Protein 6UF2 (pdb70)

Solvent-accessible surface area: 8772 Å² total; per-residue (Å²): 170,136,10,86,123,79,91,113,42,60,103,96,2,71,30,13,59,96,43,125,58,44,141,93,119,206,59,205,68,28,35,146,18,17,59,24,34,118,59,84,35,38,137,35,71,114,56,9,92,78,51,39,66,27,37,35,64,5,65,48,74,46,26,58,116,126,36,24,72,4,127,2,70,19,55,85,94,77,56,77,161,84,71,56,84,14,61,26,54,23,102,70,5,25,84,15,42,46,75,21,48,75,14,45,96,168,97,116,74,53,92,79,67,62,80,27,62,125,154,29,112,56,141,147,124

Secondary structure (DSSP, 8-state):
--GGGSSPPPHHHHHHHS----SSS--THHHHHHHIIIII-EEEEE--TTS--EEEEEE-----GGG-EEEEEEEETTEEEEEEEEEEEHHHHHHHHHHHHIIIIITT-S---HHHHHHHHT---

Sequence (125 aa):
MRIDELVPADPRAVSLYTPYYSQANRRRYLPYALSLYQGSSIEGSRAVEGGAPISFVATWTVTPLPADMTRCHLQFNNDAELTYEILLPNHEFLEYLIDMLMGYQRMQKTDFPGAFYRRLLGYDSMRIDELVPADPRAVSLYTPYYSQANRRRYLPYALSLYQGSSIEGSRAVEGGAPISFVATWTVTPLPADMTRCHLQFNNDAELTYEILLPNHEFLEYLIDMLMGYQRMQKTDFPGAFYRRLLGYDSMRIDELVPADPRAVSLYTPYYSQANRRRYLPYALSLYQGSSIEGSRAVEGGAPISFVATWTVTPLPADMTRCHLQFNNDAELTYEILLPNHEFLEYLIDMLMGYQRMQKTDFPGAFYRRLLGYDSMRIDELVPADPRAVSLYTPYYSQANRRRYLPYALSLYQGSSIEGSRAVEGGAPISFVATWTVTPLPADMTRCHLQFNNDAELTYEILLPNHEFLEYLIDMLMGYQRMQKTDFPGAFYRRLLGYDSMRIDELVPADPRAVSLYTPYYSQANRRRYLPYALSLYQGSSIEGSRAVEGGAPISFVATWTVTPLPADMTRCHLQFNNDAELTYEILLPNHEFLEYLIDMLMGYQRMQKTDFPGAFYRRLLGYDSMRIDELVPADPRAVSLYTPYYSQANRRRYLPYALSLYQGSSIEGSRAVEGGAPISFVATWTVTPLPADMTRCHLQFNNDAELTYEILLPNHEFLEYLIDMLMGYQRMQKTDFPGAFYRRLLGYDSMRIDELVPADPRAVSLYTPYYSQANRRRYLPYALSLYQGSSIEGSRAVEGGAPISFVATWTVTPLPADMTRCHLQFNNDAELTYEILLPNHEFLEYLIDMLMGYQRMQKTDFPGAFYRRLLGYDSMRIDELVPADPRAVSLYTPYYSQANRRRYLPYALSLYQGSSIEGSRAVEGGAPISFVATWTVTPLPADMTRCHLQFNNDAELTYEILLPNHEFLEYLIDMLMGYQRMQKTDFPGAFYRRLLGYDSMRIDELVPADPRAVSLYTPYYSQANRRRYLPYALSLYQGSSIEGSRAVEGGAPISFVATWTVTPLPADMTRCHLQFNNDAELTYEILLPNHEFLEYLIDMLMGYQRMQKTDFPGAFYRRLLGYDSMRIDELVPADPRAVSLYTPYYSQANRRRYLPYALSLYQGSSIEGSRAVEGGAPISFVATWTVTPLPADMTRCHLQFNNDAELTYEILLPNHEFLEYLIDMLMGYQRMQKTDFPGAFYRRLLGYDS

Nearest PDB structures (foldseek):
  6uf2-assembly1_A  TM=9.724E-01  e=1.542E-22  Synechococcus elongatus PCC 7942 = FACHB-805
  7n82-assembly1_A  TM=4.948E-01  e=4.403E-16  Synechococcus elongatus
  7u3i-assembly1_A  TM=4.814E-01  e=5.207E+00  Homo sapiens
  8co6-assembly1_o  TM=2.575E-01  e=8.990E+00  Rotavirus A
  6uf2-assembly1_A  TM=1.008E+00  e=8.227E-27  Synechococcus elongatus PCC 7942 = FACHB-805

Structure (mmCIF, N/CA/C/O backbone):
data_6UF2
#
_entry.id   6UF2
#
loop_
_atom_site.group_PDB
_atom_site.id
_atom_site.type_symbol
_atom_site.label_atom_id
_atom_site.label_alt_id
_atom_site.label_comp_id
_atom_site.label_asym_id
_atom_site.label_entity_id
_atom_site.label_seq_id
_atom_site.pdbx_PDB_ins_code
_atom_site.Cartn_x
_atom_site.Cartn_y
_atom_site.Cartn_z
_atom_site.occupancy
_atom_site.B_iso_or_equiv
_atom_site.auth_seq_id
_atom_site.auth_comp_id
_atom_site.auth_asym_id
_atom_site.auth_atom_id
_atom_site.pdbx_PDB_model_num
ATOM 1 N N . MET A 1 1 ? 20.464 -3.825 -1.541 1.00 0.00 1 MET A N 1
ATOM 2 C CA . MET A 1 1 ? 19.064 -3.795 -2.084 1.00 0.00 1 MET A CA 1
ATOM 3 C C . MET A 1 1 ? 18.031 -3.819 -0.963 1.00 0.00 1 MET A C 1
ATOM 4 O O . MET A 1 1 ? 17.653 -4.882 -0.450 1.00 0.00 1 MET A O 1
ATOM 20 N N . ARG A 1 2 ? 17.519 -2.620 -0.576 1.00 0.00 2 ARG A N 1
ATOM 21 C CA . ARG A 1 2 ? 16.546 -2.534 0.500 1.00 0.00 2 ARG A CA 1
ATOM 22 C C . ARG A 1 2 ? 15.523 -1.464 0.178 1.00 0.00 2 ARG A C 1
ATOM 23 O O . ARG A 1 2 ? 15.747 -0.571 -0.646 1.00 0.00 2 ARG A O 1
ATOM 44 N N . ILE A 1 3 ? 14.368 -1.525 0.897 1.00 0.00 3 ILE A N 1
ATOM 45 C CA . ILE A 1 3 ? 13.251 -0.611 0.707 1.00 0.00 3 ILE A CA 1
ATOM 46 C C . ILE A 1 3 ? 13.600 0.832 1.064 1.00 0.00 3 ILE A C 1
ATOM 47 O O . ILE A 1 3 ? 12.956 1.748 0.578 1.00 0.00 3 ILE A O 1
ATOM 63 N N . ASP A 1 4 ? 14.678 1.074 1.861 1.00 0.00 4 ASP A N 1
ATOM 64 C CA . ASP A 1 4 ? 15.042 2.439 2.260 1.00 0.00 4 ASP A CA 1
ATOM 65 C C . ASP A 1 4 ? 15.645 3.204 1.080 1.00 0.00 4 ASP A C 1
ATOM 66 O O . ASP A 1 4 ? 15.848 4.410 1.164 1.00 0.00 4 ASP A O 1
ATOM 75 N N . GLU A 1 5 ? 15.969 2.500 -0.036 1.00 0.00 5 GLU A N 1
ATOM 76 C CA . GLU A 1 5 ? 16.534 3.151 -1.214 1.00 0.00 5 GLU A CA 1
ATOM 77 C C . GLU A 1 5 ? 15.410 3.514 -2.168 1.00 0.00 5 GLU A C 1
ATOM 78 O O . GLU A 1 5 ? 15.636 4.163 -3.186 1.00 0.00 5 GLU A O 1
ATOM 90 N N . LEU A 1 6 ? 14.172 3.073 -1.848 1.00 0.00 6 LEU A N 1
ATOM 91 C CA . LEU A 1 6 ? 13.017 3.339 -2.699 1.00 0.00 6 LEU A CA 1
ATOM 92 C C . LEU A 1 6 ? 12.177 4.446 -2.069 1.00 0.00 6 LEU A C 1
ATOM 93 O O . LEU A 1 6 ? 12.586 5.601 -1.979 1.00 0.00 6 LEU A O 1
ATOM 109 N N . VAL A 1 7 ? 10.948 4.086 -1.658 1.00 0.00 7 VAL A N 1
ATOM 110 C CA . VAL A 1 7 ? 10.008 5.013 -1.035 1.00 0.00 7 VAL A CA 1
ATOM 111 C C . VAL A 1 7 ? 10.276 4.961 0.475 1.00 0.00 7 VAL A C 1
ATOM 112 O O . VAL A 1 7 ? 10.877 3.994 0.954 1.00 0.00 7 VAL A O 1
ATOM 125 N N . PRO A 1 8 ? 9.899 5.992 1.259 1.00 0.00 8 PRO A N 1
ATOM 126 C CA . PRO A 1 8 ? 10.076 5.932 2.724 1.00 0.00 8 PRO A CA 1
ATOM 127 C C . PRO A 1 8 ? 9.420 4.704 3.331 1.00 0.00 8 PRO A C 1
ATOM 128 O O . PRO A 1 8 ? 8.242 4.426 3.103 1.00 0.00 8 PRO A O 1
ATOM 139 N N . ALA A 1 9 ? 10.186 3.953 4.144 1.00 0.00 9 ALA A N 1
ATOM 140 C CA . ALA A 1 9 ? 9.703 2.717 4.704 1.00 0.00 9 ALA A CA 1
ATOM 141 C C . ALA A 1 9 ? 8.676 2.934 5.797 1.00 0.00 9 ALA A C 1
ATOM 142 O O . ALA A 1 9 ? 8.925 3.507 6.856 1.00 0.00 9 ALA A O 1
ATOM 149 N N . ASP A 1 10 ? 7.471 2.429 5.493 1.00 0.00 10 ASP A N 1
ATOM 150 C CA . ASP A 1 10 ? 6.351 2.412 6.395 1.00 0.00 10 ASP A CA 1
ATOM 151 C C . ASP A 1 10 ? 6.510 1.144 7.232 1.00 0.00 10 ASP A C 1
ATOM 152 O O . ASP A 1 10 ? 7.204 0.216 6.822 1.00 0.00 10 ASP A O 1
ATOM 161 N N . PRO A 1 11 ? 5.856 1.054 8.386 1.00 0.00 11 PRO A N 1
ATOM 162 C CA . PRO A 1 11 ? 5.930 -0.166 9.224 1.00 0.00 11 PRO A CA 1
ATOM 163 C C . PRO A 1 11 ? 5.414 -1.408 8.513 1.00 0.00 11 PRO A C 1
ATOM 164 O O . PRO A 1 11 ? 5.805 -2.528 8.821 1.00 0.00 11 PRO A O 1
ATOM 175 N N . ARG A 1 12 ? 4.545 -1.182 7.501 1.00 0.00 12 ARG A N 1
ATOM 176 C CA . ARG A 1 12 ? 3.958 -2.227 6.673 1.00 0.00 12 ARG A CA 1
ATOM 177 C C . ARG A 1 12 ? 5.039 -2.764 5.722 1.00 0.00 12 ARG A C 1
ATOM 178 O O . ARG A 1 12 ? 5.244 -3.960 5.572 1.00 0.00 12 ARG A O 1
ATOM 199 N N . ALA A 1 13 ? 5.757 -1.819 5.065 1.00 0.00 13 ALA A N 1
ATOM 200 C CA . ALA A 1 13 ? 6.875 -2.090 4.162 1.00 0.00 13 ALA A CA 1
ATOM 201 C C . ALA A 1 13 ? 7.980 -2.827 4.883 1.00 0.00 13 ALA A C 1
ATOM 202 O O . ALA A 1 13 ? 8.544 -3.800 4.374 1.00 0.00 13 ALA A O 1
ATOM 209 N N . VAL A 1 14 ? 8.290 -2.355 6.112 1.00 0.00 14 VAL A N 1
ATOM 210 C CA . VAL A 1 14 ? 9.331 -2.930 6.943 1.00 0.00 14 VAL A CA 1
ATOM 211 C C . VAL A 1 14 ? 8.998 -4.366 7.266 1.00 0.00 14 VAL A C 1
ATOM 212 O O . VAL A 1 14 ? 9.851 -5.245 7.157 1.00 0.00 14 VAL A O 1
ATOM 225 N N . SER A 1 15 ? 7.722 -4.645 7.632 1.00 0.00 15 SER A N 1
ATOM 226 C CA . SER A 1 15 ? 7.375 -6.020 8.024 1.00 0.00 15 SER A CA 1
ATOM 227 C C . SER A 1 15 ? 7.323 -6.949 6.824 1.00 0.00 15 SER A C 1
ATOM 228 O O . SER A 1 15 ? 7.653 -8.123 6.949 1.00 0.00 15 SER A O 1
ATOM 236 N N . LEU A 1 16 ? 6.903 -6.457 5.627 1.00 0.00 16 LEU A N 1
ATOM 237 C CA . LEU A 1 16 ? 6.839 -7.311 4.435 1.00 0.00 16 LEU A CA 1
ATOM 238 C C . LEU A 1 16 ? 8.246 -7.635 3.940 1.00 0.00 16 LEU A C 1
ATOM 239 O O . LEU A 1 16 ? 8.514 -8.736 3.468 1.00 0.00 16 LEU A O 1
ATOM 255 N N . TYR A 1 17 ? 9.158 -6.644 4.000 1.00 0.00 17 TYR A N 1
ATOM 256 C CA . TYR A 1 17 ? 10.553 -6.842 3.567 1.00 0.00 17 TYR A CA 1
ATOM 257 C C . TYR A 1 17 ? 11.391 -7.568 4.647 1.00 0.00 17 TYR A C 1
ATOM 258 O O . TYR A 1 17 ? 12.477 -8.056 4.353 1.00 0.00 17 TYR A O 1
ATOM 276 N N . THR A 1 18 ? 10.897 -7.684 5.912 1.00 0.00 18 THR A N 1
ATOM 277 C CA . THR A 1 18 ? 11.687 -8.322 7.002 1.00 0.00 18 THR A CA 1
ATOM 278 C C . THR A 1 18 ? 12.088 -9.787 6.717 1.00 0.00 18 THR A C 1
ATOM 279 O O . THR A 1 18 ? 13.270 -10.115 6.867 1.00 0.00 18 THR A O 1
ATOM 290 N N . PRO A 1 19 ? 11.176 -10.709 6.346 1.00 0.00 19 PRO A N 1
ATOM 291 C CA . PRO A 1 19 ? 11.582 -12.101 6.085 1.00 0.00 19 PRO A CA 1
ATOM 292 C C . PRO A 1 19 ? 12.472 -12.284 4.871 1.00 0.00 19 PRO A C 1
ATOM 293 O O . PRO A 1 19 ? 12.111 -11.929 3.751 1.00 0.00 19 PRO A O 1
ATOM 304 N N . TYR A 1 20 ? 13.654 -12.909 5.086 1.00 0.00 20 TYR A N 1
ATOM 305 C CA . TYR A 1 20 ? 14.591 -13.163 4.008 1.00 0.00 20 TYR A CA 1
ATOM 306 C C . TYR A 1 20 ? 14.483 -14.641 3.698 1.00 0.00 20 TYR A C 1
ATOM 307 O O . TYR A 1 20 ? 15.016 -15.488 4.417 1.00 0.00 20 TYR A O 1
ATOM 325 N N . TYR A 1 21 ? 13.764 -14.983 2.606 1.00 0.00 21 TYR A N 1
ATOM 326 C CA . TYR A 1 21 ? 13.598 -16.373 2.216 1.00 0.00 21 TYR A CA 1
ATOM 327 C C . TYR A 1 21 ? 14.830 -16.772 1.425 1.00 0.00 21 TYR A C 1
ATOM 328 O O . TYR A 1 21 ? 15.217 -16.085 0.487 1.00 0.00 21 TYR A O 1
ATOM 346 N N . SER A 1 22 ? 15.477 -17.900 1.800 1.00 0.00 22 SER A N 1
ATOM 347 C CA . SER A 1 22 ? 16.667 -18.335 1.092 1.00 0.00 22 SER A CA 1
ATOM 348 C C . SER A 1 22 ? 16.798 -19.824 1.279 1.00 0.00 22 SER A C 1
ATOM 349 O O . SER A 1 22 ? 16.404 -20.371 2.307 1.00 0.00 22 SER A O 1
ATOM 357 N N . GLN A 1 23 ? 17.362 -20.506 0.252 1.00 0.00 23 GLN A N 1
ATOM 358 C CA . GLN A 1 23 ? 17.564 -21.946 0.297 1.00 0.00 23 GLN A CA 1
ATOM 359 C C . GLN A 1 23 ? 19.062 -22.228 0.415 1.00 0.00 23 GLN A C 1
ATOM 360 O O . GLN A 1 23 ? 19.477 -23.379 0.521 1.00 0.00 23 GLN A O 1
ATOM 374 N N . ALA A 1 24 ? 19.915 -21.165 0.424 1.00 0.00 24 ALA A N 1
ATOM 375 C CA . ALA A 1 24 ? 21.354 -21.383 0.510 1.00 0.00 24 ALA A CA 1
ATOM 376 C C . ALA A 1 24 ? 22.016 -20.132 1.057 1.00 0.00 24 ALA A C 1
ATOM 377 O O . ALA A 1 24 ? 22.465 -20.111 2.198 1.00 0.00 24 ALA A O 1
ATOM 384 N N . ASN A 1 25 ? 22.109 -19.061 0.230 1.00 0.00 25 ASN A N 1
ATOM 385 C CA . ASN A 1 25 ? 22.732 -17.816 0.671 1.00 0.00 25 ASN A CA 1
ATOM 386 C C . ASN A 1 25 ? 21.869 -16.665 0.186 1.00 0.00 25 ASN A C 1
ATOM 387 O O . ASN A 1 25 ? 21.096 -16.102 0.958 1.00 0.00 25 ASN A O 1
ATOM 398 N N . ARG A 1 26 ? 21.951 -16.322 -1.121 1.00 0.00 26 ARG A N 1
ATOM 399 C CA . ARG A 1 26 ? 21.156 -15.234 -1.680 1.00 0.00 26 ARG A CA 1
ATOM 400 C C . ARG A 1 26 ? 19.981 -15.841 -2.422 1.00 0.00 26 ARG A C 1
ATOM 401 O O . ARG A 1 26 ? 20.018 -17.003 -2.835 1.00 0.00 26 ARG A O 1
ATOM 422 N N . ARG A 1 27 ? 18.889 -15.052 -2.601 1.00 0.00 27 ARG A N 1
ATOM 423 C CA . ARG A 1 27 ? 17.712 -15.558 -3.287 1.00 0.00 27 ARG A CA 1
ATOM 424 C C . ARG A 1 27 ? 17.163 -14.449 -4.159 1.00 0.00 27 ARG A C 1
ATOM 425 O O . ARG A 1 27 ? 16.928 -13.336 -3.702 1.00 0.00 27 ARG A O 1
ATOM 446 N N . ARG A 1 28 ? 16.946 -14.769 -5.460 1.00 0.00 28 ARG A N 1
ATOM 447 C CA . ARG A 1 28 ? 16.437 -13.809 -6.441 1.00 0.00 28 ARG A CA 1
ATOM 448 C C . ARG A 1 28 ? 14.980 -13.399 -6.196 1.00 0.00 28 ARG A C 1
ATOM 449 O O . ARG A 1 28 ? 14.527 -12.396 -6.742 1.00 0.00 28 ARG A O 1
ATOM 470 N N . TYR A 1 29 ? 14.215 -14.139 -5.348 1.00 0.00 29 TYR A N 1
ATOM 471 C CA . TYR A 1 29 ? 12.802 -13.816 -5.118 1.00 0.00 29 TYR A CA 1
ATOM 472 C C . TYR A 1 29 ? 12.627 -12.502 -4.359 1.00 0.00 29 TYR A C 1
ATOM 473 O O . TYR A 1 29 ? 11.729 -11.726 -4.680 1.00 0.00 29 TYR A O 1
ATOM 491 N N . LEU A 1 30 ? 13.484 -12.211 -3.342 1.00 0.00 30 LEU A N 1
ATOM 492 C CA . LEU A 1 30 ? 13.338 -10.980 -2.559 1.00 0.00 30 LEU A CA 1
ATOM 493 C C . LEU A 1 30 ? 13.550 -9.702 -3.405 1.00 0.00 30 LEU A C 1
ATOM 494 O O . LEU A 1 30 ? 12.661 -8.843 -3.425 1.00 0.00 30 LEU A O 1
ATOM 510 N N . PRO A 1 31 ? 14.680 -9.523 -4.126 1.00 0.00 31 PRO A N 1
ATOM 511 C CA . PRO A 1 31 ? 14.869 -8.304 -4.933 1.00 0.00 31 PRO A CA 1
ATOM 512 C C . PRO A 1 31 ? 13.942 -8.189 -6.122 1.00 0.00 31 PRO A C 1
ATOM 513 O O . PRO A 1 31 ? 13.688 -7.083 -6.617 1.00 0.00 31 PRO A O 1
ATOM 524 N N . TYR A 1 32 ? 13.393 -9.337 -6.609 1.00 0.00 32 TYR A N 1
ATOM 525 C CA . TYR A 1 32 ? 12.463 -9.304 -7.728 1.00 0.00 32 TYR A CA 1
ATOM 526 C C . TYR A 1 32 ? 11.167 -8.689 -7.219 1.00 0.00 32 TYR A C 1
ATOM 527 O O . TYR A 1 32 ? 10.527 -7.885 -7.894 1.00 0.00 32 TYR A O 1
ATOM 545 N N . ALA A 1 33 ? 10.795 -9.043 -5.954 1.00 0.00 33 ALA A N 1
ATOM 546 C CA . ALA A 1 33 ? 9.576 -8.531 -5.347 1.00 0.00 33 ALA A CA 1
ATOM 547 C C . ALA A 1 33 ? 9.769 -7.062 -5.009 1.00 0.00 33 ALA A C 1
ATOM 548 O O . ALA A 1 33 ? 8.823 -6.290 -5.097 1.00 0.00 33 ALA A O 1
ATOM 555 N N . LEU A 1 34 ? 11.012 -6.634 -4.629 1.00 0.00 34 LEU A N 1
ATOM 556 C CA . LEU A 1 34 ? 11.278 -5.217 -4.329 1.00 0.00 34 LEU A CA 1
ATOM 557 C C . LEU A 1 34 ? 11.065 -4.385 -5.580 1.00 0.00 34 LEU A C 1
ATOM 558 O O . LEU A 1 34 ? 10.557 -3.269 -5.523 1.00 0.00 34 LEU A O 1
ATOM 574 N N . SER A 1 35 ? 11.492 -4.923 -6.739 1.00 0.00 35 SER A N 1
ATOM 575 C CA . SER A 1 35 ? 11.321 -4.239 -8.029 1.00 0.00 35 SER A CA 1
ATOM 576 C C . SER A 1 35 ? 9.836 -4.087 -8.361 1.00 0.00 35 SER A C 1
ATOM 577 O O . SER A 1 35 ? 9.414 -3.056 -8.889 1.00 0.00 35 SER A O 1
ATOM 585 N N . LEU A 1 36 ? 9.020 -5.138 -8.076 1.00 0.00 36 LEU A N 1
ATOM 586 C CA . LEU A 1 36 ? 7.571 -5.111 -8.336 1.00 0.00 36 LEU A CA 1
ATOM 587 C C . LEU A 1 36 ? 6.887 -4.127 -7.386 1.00 0.00 36 LEU A C 1
ATOM 588 O O . LEU A 1 36 ? 5.968 -3.394 -7.777 1.00 0.00 36 LEU A O 1
ATOM 604 N N . TYR A 1 37 ? 7.362 -4.129 -6.107 1.00 0.00 37 TYR A N 1
ATOM 605 C CA . TYR A 1 37 ? 6.881 -3.264 -5.007 1.00 0.00 37 TYR A CA 1
ATOM 606 C C . TYR A 1 37 ? 6.854 -1.777 -5.370 1.00 0.00 37 TYR A C 1
ATOM 607 O O . TYR A 1 37 ? 6.121 -1.001 -4.766 1.00 0.00 37 TYR A O 1
ATOM 625 N N . GLN A 1 38 ? 7.675 -1.350 -6.362 1.00 0.00 38 GLN A N 1
ATOM 626 C CA . GLN A 1 38 ? 7.756 0.056 -6.758 1.00 0.00 38 GLN A CA 1
ATOM 627 C C . GLN A 1 38 ? 6.461 0.531 -7.391 1.00 0.00 38 GLN A C 1
ATOM 628 O O . GLN A 1 38 ? 6.215 1.734 -7.454 1.00 0.00 38 GLN A O 1
ATOM 642 N N . GLY A 1 39 ? 5.607 -0.406 -7.881 1.00 0.00 39 GLY A N 1
ATOM 643 C CA . GLY A 1 39 ? 4.349 0.007 -8.525 1.00 0.00 39 GLY A CA 1
ATOM 644 C C . GLY A 1 39 ? 4.193 -0.671 -9.852 1.00 0.00 39 GLY A C 1
ATOM 645 O O . GLY A 1 39 ? 3.192 -0.468 -10.528 1.00 0.00 39 GLY A O 1
ATOM 649 N N . SER A 1 40 ? 5.177 -1.511 -10.265 1.00 0.00 40 SER A N 1
ATOM 650 C CA . SER A 1 40 ? 5.077 -2.234 -11.539 1.00 0.00 40 SER A CA 1
ATOM 651 C C . SER A 1 40 ? 3.942 -3.242 -11.463 1.00 0.00 40 SER A C 1
ATOM 652 O O . SER A 1 40 ? 3.180 -3.390 -12.416 1.00 0.00 40 SER A O 1
ATOM 660 N N . SER A 1 41 ? 3.829 -3.953 -10.292 1.00 0.00 41 SER A N 1
ATOM 661 C CA . SER A 1 41 ? 2.772 -4.963 -10.058 1.00 0.00 41 SER A CA 1
ATOM 662 C C . SER A 1 41 ? 2.944 -6.157 -10.995 1.00 0.00 41 SER A C 1
ATOM 663 O O . SER A 1 41 ? 3.863 -6.211 -11.810 1.00 0.00 41 SER A O 1
ATOM 671 N N . ILE A 1 42 ? 2.066 -7.185 -10.861 1.00 0.00 42 ILE A N 1
ATOM 672 C CA . ILE A 1 42 ? 2.145 -8.353 -11.731 1.00 0.00 42 ILE A CA 1
ATOM 673 C C . ILE A 1 42 ? 0.740 -8.617 -12.217 1.00 0.00 42 ILE A C 1
ATOM 674 O O . ILE A 1 42 ? -0.206 -8.734 -11.449 1.00 0.00 42 ILE A O 1
ATOM 690 N N . GLU A 1 43 ? 0.607 -8.706 -13.551 1.00 0.00 43 GLU A N 1
ATOM 691 C CA . GLU A 1 43 ? -0.638 -8.985 -14.204 1.00 0.00 43 GLU A CA 1
ATOM 692 C C . GLU A 1 43 ? -0.211 -9.594 -15.514 1.00 0.00 43 GLU A C 1
ATOM 693 O O . GLU A 1 43 ? 0.730 -9.120 -16.154 1.00 0.00 43 GLU A O 1
ATOM 705 N N . GLY A 1 44 ? -0.832 -10.708 -15.910 1.00 0.00 44 GLY A N 1
ATOM 706 C CA . GLY A 1 44 ? -0.463 -11.337 -17.154 1.00 0.00 44 GLY A CA 1
ATOM 707 C C . GLY A 1 44 ? -1.210 -12.623 -17.263 1.00 0.00 44 GLY A C 1
ATOM 708 O O . GLY A 1 44 ? -2.100 -12.914 -16.473 1.00 0.00 44 GLY A O 1
ATOM 712 N N . SER A 1 45 ? -0.824 -13.426 -18.267 1.00 0.00 45 SER A N 1
ATOM 713 C CA . SER A 1 45 ? -1.436 -14.718 -18.525 1.00 0.00 45 SER A CA 1
ATOM 714 C C . SER A 1 45 ? -0.338 -15.739 -18.422 1.00 0.00 45 SER A C 1
ATOM 715 O O . SER A 1 45 ? 0.577 -15.739 -19.242 1.00 0.00 45 SER A O 1
ATOM 723 N N . ARG A 1 46 ? -0.393 -16.652 -17.420 1.00 0.00 46 ARG A N 1
ATOM 724 C CA . ARG A 1 46 ? 0.667 -17.652 -17.275 1.00 0.00 46 ARG A CA 1
ATOM 725 C C . ARG A 1 46 ? 0.250 -18.876 -18.057 1.00 0.00 46 ARG A C 1
ATOM 726 O O . ARG A 1 46 ? -0.850 -19.406 -17.892 1.00 0.00 46 ARG A O 1
ATOM 747 N N . ALA A 1 47 ? 1.173 -19.361 -18.927 1.00 0.00 47 ALA A N 1
ATOM 748 C CA . ALA A 1 47 ? 0.913 -20.481 -19.780 1.00 0.00 47 ALA A CA 1
ATOM 749 C C . ALA A 1 47 ? 1.072 -21.764 -19.019 1.00 0.00 47 ALA A C 1
ATOM 750 O O . ALA A 1 47 ? 2.118 -22.081 -18.454 1.00 0.00 47 ALA A O 1
ATOM 757 N N . VAL A 1 48 ? -0.015 -22.531 -19.040 1.00 0.00 48 VAL A N 1
ATOM 758 C CA . VAL A 1 48 ? -0.069 -23.826 -18.426 1.00 0.00 48 VAL A CA 1
ATOM 759 C C . VAL A 1 48 ? -0.059 -24.783 -19.581 1.00 0.00 48 VAL A C 1
ATOM 760 O O . VAL A 1 48 ? -0.973 -24.806 -20.414 1.00 0.00 48 VAL A O 1
ATOM 773 N N . GLU A 1 49 ? 0.996 -25.598 -19.659 1.00 0.00 49 GLU A N 1
ATOM 774 C CA . GLU A 1 49 ? 1.121 -26.549 -20.756 1.00 0.00 49 GLU A CA 1
ATOM 775 C C . GLU A 1 49 ? 0.118 -27.674 -20.565 1.00 0.00 49 GLU A C 1
ATOM 776 O O . GLU A 1 49 ? -0.080 -28.180 -19.462 1.00 0.00 49 GLU A O 1
ATOM 788 N N . GLY A 1 50 ? -0.558 -28.069 -21.677 1.00 0.00 50 GLY A N 1
ATOM 789 C CA . GLY A 1 50 ? -1.546 -29.146 -21.630 1.00 0.00 50 GLY A CA 1
ATOM 790 C C . GLY A 1 50 ? -2.934 -28.576 -21.534 1.00 0.00 50 GLY A C 1
ATOM 791 O O . GLY A 1 50 ? -3.907 -29.314 -21.635 1.00 0.00 50 GLY A O 1
ATOM 795 N N . GLY A 1 51 ? -3.059 -27.242 -21.338 1.00 0.00 51 GLY A N 1
ATOM 796 C CA . GLY A 1 51 ? -4.375 -26.623 -21.232 1.00 0.00 51 GLY A CA 1
ATOM 797 C C . GLY A 1 51 ? -4.375 -25.330 -21.983 1.00 0.00 51 GLY A C 1
ATOM 798 O O . GLY A 1 51 ? -4.423 -25.309 -23.210 1.00 0.00 51 GLY A O 1
ATOM 802 N N . ALA A 1 52 ? -4.315 -24.203 -21.246 1.00 0.00 52 ALA A N 1
ATOM 803 C CA . ALA A 1 52 ? -4.352 -22.901 -21.878 1.00 0.00 52 ALA A CA 1
ATOM 804 C C . ALA A 1 52 ? -3.827 -21.899 -20.866 1.00 0.00 52 ALA A C 1
ATOM 805 O O . ALA A 1 52 ? -3.797 -22.183 -19.662 1.00 0.00 52 ALA A O 1
ATOM 812 N N . PRO A 1 53 ? -3.369 -20.733 -21.331 1.00 0.00 53 PRO A N 1
ATOM 813 C CA . PRO A 1 53 ? -2.879 -19.692 -20.426 1.00 0.00 53 PRO A CA 1
ATOM 814 C C . PRO A 1 53 ? -3.997 -18.957 -19.716 1.00 0.00 53 PRO A C 1
ATOM 815 O O . PRO A 1 53 ? -4.884 -18.383 -20.354 1.00 0.00 53 PRO A O 1
ATOM 826 N N . ILE A 1 54 ? -3.960 -18.941 -18.359 1.00 0.00 54 ILE A N 1
ATOM 827 C CA . ILE A 1 54 ? -5.017 -18.288 -17.584 1.00 0.00 54 ILE A CA 1
ATOM 828 C C . ILE A 1 54 ? -4.463 -17.017 -16.970 1.00 0.00 54 ILE A C 1
ATOM 829 O O . ILE A 1 54 ? -3.309 -16.948 -16.519 1.00 0.00 54 ILE A O 1
ATOM 845 N N . SER A 1 55 ? -5.273 -15.922 -17.050 1.00 0.00 55 SER A N 1
ATOM 846 C CA . SER A 1 55 ? -4.877 -14.633 -16.485 1.00 0.00 55 SER A CA 1
ATOM 847 C C . SER A 1 55 ? -4.750 -14.682 -14.977 1.00 0.00 55 SER A C 1
ATOM 848 O O . SER A 1 55 ? -5.562 -15.291 -14.266 1.00 0.00 55 SER A O 1
ATOM 856 N N . PHE A 1 56 ? -3.720 -13.970 -14.471 1.00 0.00 56 PHE A N 1
ATOM 857 C CA . PHE A 1 56 ? -3.465 -13.899 -13.052 1.00 0.00 56 PHE A CA 1
ATOM 858 C C . PHE A 1 56 ? -3.035 -12.480 -12.750 1.00 0.00 56 PHE A C 1
ATOM 859 O O . PHE A 1 56 ? -2.392 -11.818 -13.574 1.00 0.00 56 PHE A O 1
ATOM 876 N N . VAL A 1 57 ? -3.442 -11.970 -11.563 1.00 0.00 57 VAL A N 1
ATOM 877 C CA . VAL A 1 57 ? -3.086 -10.614 -11.145 1.00 0.00 57 VAL A CA 1
ATOM 878 C C . VAL A 1 57 ? -2.537 -10.708 -9.740 1.00 0.00 57 VAL A C 1
ATOM 879 O O . VAL A 1 57 ? -3.147 -11.375 -8.906 1.00 0.00 57 VAL A O 1
ATOM 892 N N . ALA A 1 58 ? -1.385 -10.095 -9.424 1.00 0.00 58 ALA A N 1
ATOM 893 C CA . ALA A 1 58 ? -0.876 -10.120 -8.060 1.00 0.00 58 ALA A CA 1
ATOM 894 C C . ALA A 1 58 ? -0.351 -8.722 -7.784 1.00 0.00 58 ALA A C 1
ATOM 895 O O . ALA A 1 58 ? 0.321 -8.115 -8.622 1.00 0.00 58 ALA A O 1
ATOM 902 N N . THR A 1 59 ? -0.684 -8.149 -6.608 1.00 0.00 59 THR A N 1
ATOM 903 C CA . THR A 1 59 ? -0.235 -6.792 -6.289 1.00 0.00 59 THR A CA 1
ATOM 904 C C . THR A 1 59 ? 0.367 -6.784 -4.910 1.00 0.00 59 THR A C 1
ATOM 905 O O . THR A 1 59 ? -0.195 -7.302 -3.947 1.00 0.00 59 THR A O 1
ATOM 916 N N . TRP A 1 60 ? 1.564 -6.157 -4.830 1.00 0.00 60 TRP A N 1
ATOM 917 C CA . TRP A 1 60 ? 2.305 -6.011 -3.597 1.00 0.00 60 TRP A CA 1
ATOM 918 C C . TRP A 1 60 ? 2.315 -4.522 -3.312 1.00 0.00 60 TRP A C 1
ATOM 919 O O . TRP A 1 60 ? 2.615 -3.724 -4.195 1.00 0.00 60 TRP A O 1
ATOM 940 N N . THR A 1 61 ? 1.993 -4.115 -2.067 1.00 0.00 61 THR A N 1
ATOM 941 C CA . THR A 1 61 ? 1.958 -2.708 -1.720 1.00 0.00 61 THR A CA 1
ATOM 942 C C . THR A 1 61 ? 1.961 -2.695 -0.220 1.00 0.00 61 THR A C 1
ATOM 943 O O . THR A 1 61 ? 2.013 -3.765 0.399 1.00 0.00 61 THR A O 1
ATOM 954 N N . VAL A 1 62 ? 1.949 -1.509 0.425 1.00 0.00 62 VAL A N 1
ATOM 955 C CA . VAL A 1 62 ? 1.931 -1.457 1.857 1.00 0.00 62 VAL A CA 1
ATOM 956 C C . VAL A 1 62 ? 0.511 -1.746 2.359 1.00 0.00 62 VAL A C 1
ATOM 957 O O . VAL A 1 62 ? -0.374 -0.887 2.382 1.00 0.00 62 VAL A O 1
ATOM 970 N N . THR A 1 63 ? 0.300 -3.011 2.793 1.00 0.00 63 THR A N 1
ATOM 971 C CA . THR A 1 63 ? -0.980 -3.463 3.335 1.00 0.00 63 THR A CA 1
ATOM 972 C C . THR A 1 63 ? -0.811 -3.453 4.850 1.00 0.00 63 THR A C 1
ATOM 973 O O . THR A 1 63 ? 0.288 -3.718 5.339 1.00 0.00 63 THR A O 1
ATOM 984 N N . PRO A 1 64 ? -1.860 -3.112 5.619 1.00 0.00 64 PRO A N 1
ATOM 985 C CA . PRO A 1 64 ? -1.780 -3.058 7.092 1.00 0.00 64 PRO A CA 1
ATOM 986 C C . PRO A 1 64 ? -1.184 -4.257 7.771 1.00 0.00 64 PRO A C 1
ATOM 987 O O . PRO A 1 64 ? -1.335 -5.378 7.345 1.00 0.00 64 PRO A O 1
ATOM 998 N N . LEU A 1 65 ? -0.551 -3.982 8.916 1.00 0.00 65 LEU A N 1
ATOM 999 C CA . LEU A 1 65 ? 0.158 -4.970 9.739 1.00 0.00 65 LEU A CA 1
ATOM 1000 C C . LEU A 1 65 ? -0.624 -6.283 9.993 1.00 0.00 65 LEU A C 1
ATOM 1001 O O . LEU A 1 65 ? -0.071 -7.363 9.746 1.00 0.00 65 LEU A O 1
ATOM 1017 N N . PRO A 1 66 ? -1.895 -6.269 10.456 1.00 0.00 66 PRO A N 1
ATOM 1018 C CA . PRO A 1 66 ? -2.632 -7.526 10.689 1.00 0.00 66 PRO A CA 1
ATOM 1019 C C . PRO A 1 66 ? -3.120 -8.155 9.404 1.00 0.00 66 PRO A C 1
ATOM 1020 O O . PRO A 1 66 ? -3.640 -9.265 9.383 1.00 0.00 66 PRO A O 1
ATOM 1031 N N . ALA A 1 67 ? -2.924 -7.412 8.304 1.00 0.00 67 ALA A N 1
ATOM 1032 C CA . ALA A 1 67 ? -3.348 -7.813 6.977 1.00 0.00 67 ALA A CA 1
ATOM 1033 C C . ALA A 1 67 ? -2.116 -7.964 6.089 1.00 0.00 67 ALA A C 1
ATOM 1034 O O . ALA A 1 67 ? -2.205 -7.735 4.877 1.00 0.00 67 ALA A O 1
ATOM 1041 N N . ASP A 1 68 ? -0.915 -8.284 6.691 1.00 0.00 68 ASP A N 1
ATOM 1042 C CA . ASP A 1 68 ? 0.347 -8.429 5.938 1.00 0.00 68 ASP A CA 1
ATOM 1043 C C . ASP A 1 68 ? 0.298 -9.670 5.037 1.00 0.00 68 ASP A C 1
ATOM 1044 O O . ASP A 1 68 ? 1.053 -10.623 5.222 1.00 0.00 68 ASP A O 1
ATOM 1053 N N . MET A 1 69 ? -0.605 -9.659 4.043 1.00 0.00 69 MET A N 1
ATOM 1054 C CA . MET A 1 69 ? -0.771 -10.759 3.129 1.00 0.00 69 MET A CA 1
ATOM 1055 C C . MET A 1 69 ? -0.628 -10.247 1.712 1.00 0.00 69 MET A C 1
ATOM 1056 O O . MET A 1 69 ? -0.906 -9.087 1.411 1.00 0.00 69 MET A O 1
ATOM 1070 N N . THR A 1 70 ? -0.194 -11.150 0.807 1.00 0.00 70 THR A N 1
ATOM 1071 C CA . THR A 1 70 ? -0.011 -10.821 -0.606 1.00 0.00 70 THR A CA 1
ATOM 1072 C C . THR A 1 70 ? -1.280 -11.260 -1.281 1.00 0.00 70 THR A C 1
ATOM 1073 O O . THR A 1 70 ? -1.680 -12.391 -1.034 1.00 0.00 70 THR A O 1
ATOM 1084 N N . ARG A 1 71 ? -1.945 -10.465 -2.160 1.00 0.00 71 ARG A N 1
ATOM 1085 C CA . ARG A 1 71 ? -3.194 -10.961 -2.763 1.00 0.00 71 ARG A CA 1
ATOM 1086 C C . ARG A 1 71 ? -2.976 -11.249 -4.226 1.00 0.00 71 ARG A C 1
ATOM 1087 O O . ARG A 1 71 ? -2.418 -10.438 -4.976 1.00 0.00 71 ARG A O 1
ATOM 1108 N N . CYS A 1 72 ? -3.433 -12.448 -4.641 1.00 0.00 72 CYS A N 1
ATOM 1109 C CA . CYS A 1 72 ? -3.351 -12.877 -6.024 1.00 0.00 72 CYS A CA 1
ATOM 1110 C C . CYS A 1 72 ? -4.743 -13.253 -6.471 1.00 0.00 72 CYS A C 1
ATOM 1111 O O . CYS A 1 72 ? -5.501 -13.914 -5.756 1.00 0.00 72 CYS A O 1
ATOM 1119 N N . HIS A 1 73 ? -5.094 -12.839 -7.688 1.00 0.00 73 HIS A N 1
ATOM 1120 C CA . HIS A 1 73 ? -6.372 -13.144 -8.276 1.00 0.00 73 HIS A CA 1
ATOM 1121 C C . HIS A 1 73 ? -6.083 -14.018 -9.472 1.00 0.00 73 HIS A C 1
ATOM 1122 O O . HIS A 1 73 ? -5.301 -13.639 -10.340 1.00 0.00 73 HIS A O 1
ATOM 1136 N N . LEU A 1 74 ? -6.714 -15.214 -9.537 1.00 0.00 74 LEU A N 1
ATOM 1137 C CA . LEU A 1 74 ? -6.482 -16.139 -10.639 1.00 0.00 74 LEU A CA 1
ATOM 1138 C C . LEU A 1 74 ? -7.830 -16.506 -11.211 1.00 0.00 74 LEU A C 1
ATOM 1139 O O . LEU A 1 74 ? -8.742 -16.884 -10.480 1.00 0.00 74 LEU A O 1
ATOM 1155 N N . GLN A 1 75 ? -7.996 -16.391 -12.552 1.00 0.00 75 GLN A N 1
ATOM 1156 C CA . GLN A 1 75 ? -9.263 -16.743 -13.185 1.00 0.00 75 GLN A CA 1
ATOM 1157 C C . GLN A 1 75 ? -9.069 -18.087 -13.835 1.00 0.00 75 GLN A C 1
ATOM 1158 O O . GLN A 1 75 ? -8.059 -18.333 -14.476 1.00 0.00 75 GLN A O 1
ATOM 1172 N N . PHE A 1 76 ? -10.071 -18.985 -13.735 1.00 0.00 76 PHE A N 1
ATOM 1173 C CA . PHE A 1 76 ? -9.916 -20.321 -14.300 1.00 0.00 76 PHE A CA 1
ATOM 1174 C C . PHE A 1 76 ? -10.311 -20.292 -15.770 1.00 0.00 76 PHE A C 1
ATOM 1175 O O . PHE A 1 76 ? -11.468 -20.053 -16.118 1.00 0.00 76 PHE A O 1
ATOM 1192 N N . ASN A 1 77 ? -9.288 -20.493 -16.662 1.00 0.00 77 ASN A N 1
ATOM 1193 C CA . ASN A 1 77 ? -9.477 -20.527 -18.121 1.00 0.00 77 ASN A CA 1
ATOM 1194 C C . ASN A 1 77 ? -9.965 -19.162 -18.622 1.00 0.00 77 ASN A C 1
ATOM 1195 O O . ASN A 1 77 ? -10.640 -19.072 -19.645 1.00 0.00 77 ASN A O 1
ATOM 1206 N N . ASN A 1 78 ? -9.616 -18.071 -17.868 1.00 0.00 78 ASN A N 1
ATOM 1207 C CA . ASN A 1 78 ? -9.995 -16.686 -18.213 1.00 0.00 78 ASN A CA 1
ATOM 1208 C C . ASN A 1 78 ? -11.510 -16.503 -18.146 1.00 0.00 78 ASN A C 1
ATOM 1209 O O . ASN A 1 78 ? -12.073 -15.607 -18.773 1.00 0.00 78 ASN A O 1
ATOM 1220 N N . ASP A 1 79 ? -12.195 -17.355 -17.350 1.00 0.00 79 ASP A N 1
ATOM 1221 C CA . ASP A 1 79 ? -13.635 -17.262 -17.187 1.00 0.00 79 ASP A CA 1
ATOM 1222 C C . ASP A 1 79 ? -13.880 -16.382 -15.968 1.00 0.00 79 ASP A C 1
ATOM 1223 O O . ASP A 1 79 ? -13.552 -16.750 -14.850 1.00 0.00 79 ASP A O 1
ATOM 1232 N N . ALA A 1 80 ? -14.520 -15.206 -16.181 1.00 0.00 80 ALA A N 1
ATOM 1233 C CA . ALA A 1 80 ? -14.791 -14.248 -15.107 1.00 0.00 80 ALA A CA 1
ATOM 1234 C C . ALA A 1 80 ? -15.712 -14.822 -14.031 1.00 0.00 80 ALA A C 1
ATOM 1235 O O . ALA A 1 80 ? -15.670 -14.385 -12.882 1.00 0.00 80 ALA A O 1
ATOM 1242 N N . GLU A 1 81 ? -16.566 -15.827 -14.373 1.00 0.00 81 GLU A N 1
ATOM 1243 C CA . GLU A 1 81 ? -17.473 -16.418 -13.386 1.00 0.00 81 GLU A CA 1
ATOM 1244 C C . GLU A 1 81 ? -16.694 -17.342 -12.467 1.00 0.00 81 GLU A C 1
ATOM 1245 O O . GLU A 1 81 ? -17.182 -17.740 -11.411 1.00 0.00 81 GLU A O 1
ATOM 1257 N N . LEU A 1 82 ? -15.452 -17.690 -12.866 1.00 0.00 82 LEU A N 1
ATOM 1258 C CA . LEU A 1 82 ? -14.619 -18.584 -12.084 1.00 0.00 82 LEU A CA 1
ATOM 1259 C C . LEU A 1 82 ? -13.407 -17.792 -11.661 1.00 0.00 82 LEU A C 1
ATOM 1260 O O . LEU A 1 82 ? -12.342 -17.898 -12.284 1.00 0.00 82 LEU A O 1
ATOM 1276 N N . THR A 1 83 ? -13.501 -17.043 -10.528 1.00 0.00 83 THR A N 1
ATOM 1277 C CA . THR A 1 83 ? -12.378 -16.204 -10.097 1.00 0.00 83 THR A CA 1
ATOM 1278 C C . THR A 1 83 ? -11.963 -16.668 -8.729 1.00 0.00 83 THR A C 1
ATOM 1279 O O . THR A 1 83 ? -12.781 -16.810 -7.824 1.00 0.00 83 THR A O 1
ATOM 1290 N N . TYR A 1 84 ? -10.658 -16.898 -8.569 1.00 0.00 84 TYR A N 1
ATOM 1291 C CA . TYR A 1 84 ? -10.077 -17.330 -7.331 1.00 0.00 84 TYR A CA 1
ATOM 1292 C C . TYR A 1 84 ? -9.296 -16.175 -6.797 1.00 0.00 84 TYR A C 1
ATOM 1293 O O . TYR A 1 84 ? -8.504 -15.560 -7.501 1.00 0.00 84 TYR A O 1
ATOM 1311 N N . GLU A 1 85 ? -9.500 -15.886 -5.507 1.00 0.00 85 GLU A N 1
ATOM 1312 C CA . GLU A 1 85 ? -8.786 -14.835 -4.836 1.00 0.00 85 GLU A CA 1
ATOM 1313 C C . GLU A 1 85 ? -8.043 -15.563 -3.755 1.00 0.00 85 GLU A C 1
ATOM 1314 O O . GLU A 1 85 ? -8.615 -16.021 -2.767 1.00 0.00 85 GLU A O 1
ATOM 1326 N N . ILE A 1 86 ? -6.726 -15.668 -3.942 1.00 0.00 86 ILE A N 1
ATOM 1327 C CA . ILE A 1 86 ? -5.863 -16.397 -3.048 1.00 0.00 86 ILE A CA 1
ATOM 1328 C C . ILE A 1 86 ? -4.896 -15.390 -2.516 1.00 0.00 86 ILE A C 1
ATOM 1329 O O . ILE A 1 86 ? -4.133 -14.763 -3.250 1.00 0.00 86 ILE A O 1
ATOM 1345 N N . LEU A 1 87 ? -4.923 -15.213 -1.185 1.00 0.00 87 LEU A N 1
ATOM 1346 C CA . LEU A 1 87 ? -4.062 -14.282 -0.534 1.00 0.00 87 LEU A CA 1
ATOM 1347 C C . LEU A 1 87 ? -3.523 -15.012 0.662 1.00 0.00 87 LEU A C 1
ATOM 1348 O O . LEU A 1 87 ? -4.238 -15.802 1.282 1.00 0.00 87 LEU A O 1
ATOM 1364 N N . LEU A 1 88 ? -2.245 -14.806 1.006 1.00 0.00 88 LEU A N 1
ATOM 1365 C CA . LEU A 1 88 ? -1.649 -15.505 2.144 1.00 0.00 88 LEU A CA 1
ATOM 1366 C C . LEU A 1 88 ? -0.597 -14.562 2.678 1.00 0.00 88 LEU A C 1
ATOM 1367 O O . LEU A 1 88 ? -0.173 -13.659 1.944 1.00 0.00 88 LEU A O 1
ATOM 1383 N N . PRO A 1 89 ? -0.159 -14.733 3.945 1.00 0.00 89 PRO A N 1
ATOM 1384 C CA . PRO A 1 89 ? 0.926 -13.902 4.525 1.00 0.00 89 PRO A CA 1
ATOM 1385 C C . PRO A 1 89 ? 2.146 -13.872 3.632 1.00 0.00 89 PRO A C 1
ATOM 1386 O O . PRO A 1 89 ? 2.425 -14.857 2.971 1.00 0.00 89 PRO A O 1
ATOM 1397 N N . ASN A 1 90 ? 2.961 -12.788 3.623 1.00 0.00 90 ASN A N 1
ATOM 1398 C CA . ASN A 1 90 ? 4.083 -12.701 2.657 1.00 0.00 90 ASN A CA 1
ATOM 1399 C C . ASN A 1 90 ? 5.142 -13.801 2.838 1.00 0.00 90 ASN A C 1
ATOM 1400 O O . ASN A 1 90 ? 5.901 -14.087 1.917 1.00 0.00 90 ASN A O 1
ATOM 1411 N N . HIS A 1 91 ? 5.183 -14.449 4.022 1.00 0.00 91 HIS A N 1
ATOM 1412 C CA . HIS A 1 91 ? 6.164 -15.525 4.251 1.00 0.00 91 HIS A CA 1
ATOM 1413 C C . HIS A 1 91 ? 5.547 -16.860 3.805 1.00 0.00 91 HIS A C 1
ATOM 1414 O O . HIS A 1 91 ? 6.250 -17.801 3.452 1.00 0.00 91 HIS A O 1
ATOM 1428 N N . GLU A 1 92 ? 4.194 -16.936 3.802 1.00 0.00 92 GLU A N 1
ATOM 1429 C CA . GLU A 1 92 ? 3.461 -18.150 3.433 1.00 0.00 92 GLU A CA 1
ATOM 1430 C C . GLU A 1 92 ? 3.112 -18.152 1.947 1.00 0.00 92 GLU A C 1
ATOM 1431 O O . GLU A 1 92 ? 2.998 -19.211 1.328 1.00 0.00 92 GLU A O 1
ATOM 1443 N N . PHE A 1 93 ? 2.930 -16.945 1.350 1.00 0.00 93 PHE A N 1
ATOM 1444 C CA . PHE A 1 93 ? 2.522 -16.812 -0.049 1.00 0.00 93 PHE A CA 1
ATOM 1445 C C . PHE A 1 93 ? 3.573 -17.351 -0.998 1.00 0.00 93 PHE A C 1
ATOM 1446 O O . PHE A 1 93 ? 3.229 -17.960 -2.007 1.00 0.00 93 PHE A O 1
ATOM 1463 N N . LEU A 1 94 ? 4.889 -17.127 -0.744 1.00 0.00 94 LEU A N 1
ATOM 1464 C CA . LEU A 1 94 ? 5.894 -17.630 -1.658 1.00 0.00 94 LEU A CA 1
ATOM 1465 C C . LEU A 1 94 ? 5.867 -19.161 -1.686 1.00 0.00 94 LEU A C 1
ATOM 1466 O O . LEU A 1 94 ? 5.960 -19.716 -2.758 1.00 0.00 94 LEU A O 1
ATOM 1482 N N 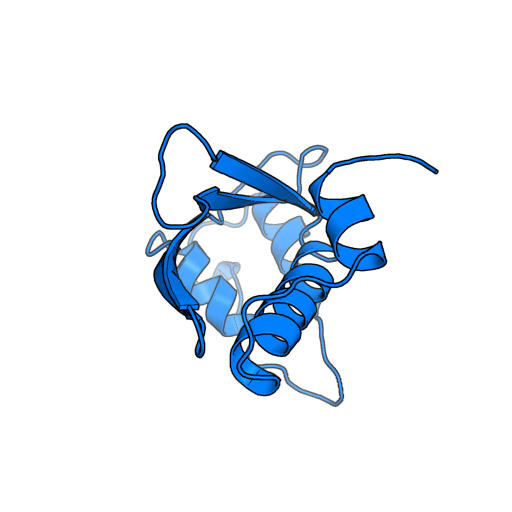. GLU A 1 95 ? 5.636 -19.864 -0.544 1.00 0.00 95 GLU A N 1
ATOM 1483 C CA . GLU A 1 95 ? 5.551 -21.354 -0.544 1.00 0.00 95 GLU A CA 1
ATOM 1484 C C . GLU A 1 95 ? 4.430 -21.809 -1.505 1.00 0.00 95 GLU A C 1
ATOM 1485 O O . GLU A 1 95 ? 4.586 -22.778 -2.254 1.00 0.00 95 GLU A O 1
ATOM 1497 N N . TYR A 1 96 ? 3.280 -21.091 -1.485 1.00 0.00 96 TYR A N 1
ATOM 1498 C CA . TYR A 1 96 ? 2.158 -21.327 -2.405 1.00 0.00 96 TYR A CA 1
ATOM 1499 C C . TYR A 1 96 ? 2.614 -21.104 -3.857 1.00 0.00 96 TYR A C 1
ATOM 1500 O O . TYR A 1 96 ? 2.351 -21.922 -4.741 1.00 0.00 96 TYR A O 1
ATOM 1518 N N . LEU A 1 97 ? 3.303 -19.959 -4.101 1.00 0.00 97 LEU A N 1
ATOM 1519 C CA . LEU A 1 97 ? 3.740 -19.572 -5.434 1.00 0.00 97 LEU A CA 1
ATOM 1520 C C . LEU A 1 97 ? 4.677 -20.613 -6.048 1.00 0.00 97 LEU A C 1
ATOM 1521 O O . LEU A 1 97 ? 4.547 -20.945 -7.227 1.00 0.00 97 LEU A O 1
ATOM 1537 N N . ILE A 1 98 ? 5.623 -21.174 -5.256 1.00 0.00 98 ILE A N 1
ATOM 1538 C CA . ILE A 1 98 ? 6.553 -22.202 -5.771 1.00 0.00 98 ILE A CA 1
ATOM 1539 C C . ILE A 1 98 ? 5.769 -23.427 -6.202 1.00 0.00 98 ILE A C 1
ATOM 1540 O O . ILE A 1 98 ? 5.989 -23.972 -7.277 1.00 0.00 98 ILE A O 1
ATOM 1556 N N . ASP A 1 99 ? 4.807 -23.857 -5.342 1.00 0.00 99 ASP A N 1
ATOM 1557 C CA . ASP A 1 99 ? 3.975 -25.034 -5.621 1.00 0.00 99 ASP A CA 1
ATOM 1558 C C . ASP A 1 99 ? 3.133 -24.798 -6.878 1.00 0.00 99 ASP A C 1
ATOM 1559 O O . ASP A 1 99 ? 2.961 -25.699 -7.695 1.00 0.00 99 ASP A O 1
ATOM 1568 N N . MET A 1 100 ? 2.583 -23.568 -7.032 1.00 0.00 100 MET A N 1
ATOM 1569 C CA . MET A 1 100 ? 1.777 -23.201 -8.206 1.00 0.00 100 MET A CA 1
ATOM 1570 C C . MET A 1 100 ? 2.616 -23.274 -9.483 1.00 0.00 100 MET A C 1
ATOM 1571 O O . MET A 1 100 ? 2.192 -23.854 -10.487 1.00 0.00 100 MET A O 1
ATOM 1585 N N . LEU A 1 101 ? 3.839 -22.679 -9.455 1.00 0.00 101 LEU A N 1
ATOM 1586 C CA . LEU A 1 101 ? 4.726 -22.687 -10.627 1.00 0.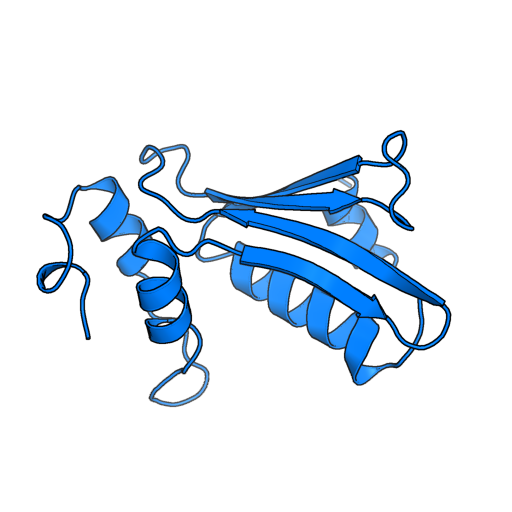00 101 LEU A CA 1
ATOM 1587 C C . LEU A 1 101 ? 5.175 -24.103 -10.923 1.00 0.00 101 LEU A C 1
ATOM 1588 O O . LEU A 1 101 ? 5.153 -24.558 -12.067 1.00 0.00 101 LEU A O 1
ATOM 1604 N N . MET A 1 102 ? 5.568 -24.828 -9.856 1.00 0.00 102 MET A N 1
ATOM 1605 C CA . MET A 1 102 ? 6.046 -26.203 -9.971 1.00 0.00 102 MET A CA 1
ATOM 1606 C C . MET A 1 102 ? 4.969 -27.123 -10.532 1.00 0.00 102 MET A C 1
ATOM 1607 O O . MET A 1 102 ? 5.204 -27.876 -11.464 1.00 0.00 102 MET A O 1
ATOM 1621 N N . GLY A 1 103 ? 3.739 -27.059 -9.974 1.00 0.00 103 GLY A N 1
ATOM 1622 C CA . GLY A 1 103 ? 2.661 -27.943 -10.405 1.00 0.00 103 GLY A CA 1
ATOM 1623 C C . GLY A 1 103 ? 2.257 -27.746 -11.846 1.00 0.00 103 GLY A C 1
ATOM 1624 O O . GLY A 1 103 ? 2.124 -28.723 -12.571 1.00 0.00 103 GLY A O 1
ATOM 1628 N N . TYR A 1 104 ? 2.059 -26.485 -12.316 1.00 0.00 104 TYR A N 1
ATOM 1629 C CA . TYR A 1 104 ? 1.583 -26.299 -13.699 1.00 0.00 104 TYR A CA 1
ATOM 1630 C C . TYR A 1 104 ? 2.706 -26.226 -14.733 1.00 0.00 104 TYR A C 1
ATOM 1631 O O . TYR A 1 104 ? 2.561 -26.781 -15.823 1.00 0.00 104 TYR A O 1
ATOM 1649 N N . GLN A 1 105 ? 3.854 -25.566 -14.450 1.00 0.00 105 GLN A N 1
ATOM 1650 C CA . GLN A 1 105 ? 4.894 -25.420 -15.467 1.00 0.00 105 GLN A CA 1
ATOM 1651 C C . GLN A 1 105 ? 5.798 -26.639 -15.535 1.00 0.00 105 GLN A C 1
ATOM 1652 O O . GLN A 1 105 ? 6.003 -27.207 -16.600 1.00 0.00 105 GLN A O 1
ATOM 1666 N N . ARG A 1 106 ? 6.374 -27.046 -14.376 1.00 0.00 106 ARG A N 1
ATOM 1667 C CA . ARG A 1 106 ? 7.318 -28.166 -14.319 1.00 0.00 106 ARG A CA 1
ATOM 1668 C C . ARG A 1 106 ? 6.699 -29.496 -14.733 1.00 0.00 106 ARG A C 1
ATOM 1669 O O . ARG A 1 106 ? 7.333 -30.271 -15.450 1.00 0.00 106 ARG A O 1
ATOM 1690 N N . MET A 1 107 ? 5.436 -29.797 -14.318 1.00 0.00 107 MET A N 1
ATOM 1691 C CA . MET A 1 107 ? 4.843 -31.096 -14.639 1.00 0.00 107 MET A CA 1
ATOM 1692 C C . MET A 1 107 ? 4.196 -31.070 -16.015 1.00 0.00 107 MET A C 1
ATOM 1693 O O . MET A 1 107 ? 3.984 -32.122 -16.613 1.00 0.00 107 MET A O 1
ATOM 1707 N N . GLN A 1 108 ? 3.866 -29.850 -16.534 1.00 0.00 108 GLN A N 1
ATOM 1708 C CA . GLN A 1 108 ? 3.248 -29.677 -17.855 1.00 0.00 108 GLN A CA 1
ATOM 1709 C C . GLN A 1 108 ? 1.917 -30.389 -17.951 1.00 0.00 108 GLN A C 1
ATOM 1710 O O . GLN A 1 108 ? 1.653 -31.175 -18.863 1.00 0.00 108 GLN A O 1
ATOM 1724 N N . LYS A 1 109 ? 1.047 -30.070 -16.992 1.00 0.00 109 LYS A N 1
ATOM 1725 C CA . LYS A 1 109 ? -0.281 -30.650 -16.938 1.00 0.00 109 LYS A CA 1
ATOM 1726 C C . LYS A 1 109 ? -1.189 -29.646 -16.260 1.00 0.00 109 LYS A C 1
ATOM 1727 O O . LYS A 1 109 ? -0.737 -28.812 -15.475 1.00 0.00 109 LYS A O 1
ATOM 1746 N N . THR A 1 110 ? -2.522 -29.719 -16.542 1.00 0.00 110 THR A N 1
ATOM 1747 C CA . THR A 1 110 ? -3.484 -28.773 -15.948 1.00 0.00 110 THR A CA 1
ATOM 1748 C C . THR A 1 110 ? -4.339 -29.517 -14.945 1.00 0.00 110 THR A C 1
ATOM 1749 O O . THR A 1 110 ? -5.563 -29.534 -15.017 1.00 0.00 110 THR A O 1
ATOM 1760 N N . ASP A 1 111 ? -3.679 -30.166 -13.977 1.00 0.00 111 ASP A N 1
ATOM 1761 C CA . ASP A 1 111 ? -4.373 -30.904 -12.932 1.00 0.00 111 ASP A CA 1
ATOM 1762 C C . ASP A 1 111 ? -3.740 -30.490 -11.623 1.00 0.00 111 ASP A C 1
ATOM 1763 O O . ASP A 1 111 ? -2.566 -30.762 -11.374 1.00 0.00 111 ASP A O 1
ATOM 1772 N N . PHE A 1 112 ? -4.524 -29.827 -10.746 1.00 0.00 112 PHE A N 1
ATOM 1773 C CA . PHE A 1 112 ? -4.003 -29.361 -9.470 1.00 0.00 112 PHE A CA 1
ATOM 1774 C C . PHE A 1 112 ? -4.091 -30.490 -8.439 1.00 0.00 112 PHE A C 1
ATOM 1775 O O . PHE A 1 112 ? -5.015 -31.310 -8.474 1.00 0.00 112 PHE A O 1
ATOM 1792 N N . PRO A 1 113 ? -3.110 -30.579 -7.526 1.00 0.00 113 PRO A N 1
ATOM 1793 C CA . PRO A 1 113 ? -3.148 -31.586 -6.452 1.00 0.00 113 PRO A CA 1
ATOM 1794 C C . PRO A 1 113 ? -4.316 -31.389 -5.502 1.00 0.00 113 PRO A C 1
ATOM 1795 O O . PRO A 1 113 ? -4.676 -30.261 -5.172 1.00 0.00 113 PRO A O 1
ATOM 1806 N N . GLY A 1 114 ? -4.912 -32.501 -5.007 1.00 0.00 114 GLY A N 1
ATOM 1807 C CA . GLY A 1 114 ? -6.068 -32.424 -4.100 1.00 0.00 114 GLY A CA 1
ATOM 1808 C C . GLY A 1 114 ? -5.755 -31.708 -2.809 1.00 0.00 114 GLY A C 1
ATOM 1809 O O . GLY A 1 114 ? -6.582 -30.953 -2.315 1.00 0.00 114 GLY A O 1
ATOM 1813 N N . ALA A 1 115 ? -4.547 -31.912 -2.221 1.00 0.00 115 ALA A N 1
ATOM 1814 C CA . ALA A 1 115 ? -4.209 -31.253 -0.961 1.00 0.00 115 ALA A CA 1
ATOM 1815 C C . ALA A 1 115 ? -3.945 -29.777 -1.210 1.00 0.00 115 ALA A C 1
ATOM 1816 O O . ALA A 1 115 ? -4.146 -28.940 -0.338 1.00 0.00 115 ALA A O 1
ATOM 1823 N N . PHE A 1 116 ? -3.480 -29.435 -2.433 1.00 0.00 116 PHE A N 1
ATOM 1824 C CA . PHE A 1 116 ? -3.203 -28.056 -2.792 1.00 0.00 116 PHE A CA 1
ATOM 1825 C C . PHE A 1 116 ? -4.533 -27.348 -2.984 1.00 0.00 116 PHE A C 1
ATOM 1826 O O . PHE A 1 116 ? -4.700 -26.192 -2.601 1.00 0.00 116 PHE A O 1
ATOM 1843 N N . TYR A 1 117 ? -5.542 -28.074 -3.549 1.00 0.00 117 TYR A N 1
ATOM 1844 C CA . TYR A 1 117 ? -6.853 -27.486 -3.803 1.00 0.00 117 TYR A CA 1
ATOM 1845 C C . TYR A 1 117 ? -7.591 -27.243 -2.487 1.00 0.00 117 TYR A C 1
ATOM 1846 O O . TYR A 1 117 ? -8.462 -26.382 -2.411 1.00 0.00 117 TYR A O 1
ATOM 1864 N N . ARG A 1 118 ? -7.221 -27.987 -1.411 1.00 0.00 118 ARG A N 1
ATOM 1865 C CA . ARG A 1 118 ? -7.853 -27.835 -0.099 1.00 0.00 118 ARG A CA 1
ATOM 1866 C C . ARG A 1 118 ? -7.615 -26.413 0.417 1.00 0.00 118 ARG A C 1
ATOM 1867 O O . ARG A 1 118 ? -8.529 -25.719 0.886 1.00 0.00 118 ARG A O 1
ATOM 1888 N N . ARG A 1 119 ? -6.333 -25.980 0.306 1.00 0.00 119 ARG A N 1
ATOM 1889 C CA . ARG A 1 119 ? -5.877 -24.649 0.714 1.00 0.00 119 ARG A CA 1
ATOM 1890 C C . ARG A 1 119 ? -6.500 -23.573 -0.169 1.00 0.00 119 ARG A C 1
ATOM 1891 O O . ARG A 1 119 ? -6.861 -22.505 0.314 1.00 0.00 119 ARG A O 1
ATOM 1912 N N . LEU A 1 120 ? -6.623 -23.838 -1.501 1.00 0.00 120 LEU A N 1
ATOM 1913 C CA . LEU A 1 120 ? -7.209 -22.859 -2.439 1.00 0.00 120 LEU A CA 1
ATOM 1914 C C . LEU A 1 120 ? -8.694 -22.682 -2.159 1.00 0.00 120 LEU A C 1
ATOM 1915 O O . LEU A 1 120 ? -9.215 -21.572 -2.202 1.00 0.00 120 LEU A O 1
ATOM 1931 N N . LEU A 1 121 ? -9.410 -23.808 -1.924 1.00 0.00 121 LEU A N 1
ATOM 1932 C CA . LEU A 1 121 ? -10.830 -23.787 -1.634 1.00 0.00 121 LEU A CA 1
ATOM 1933 C C . LEU A 1 121 ? -11.074 -23.110 -0.288 1.00 0.00 121 LEU A C 1
ATOM 1934 O O . LEU A 1 121 ? -12.021 -22.343 -0.130 1.00 0.00 121 LEU A O 1
ATOM 1950 N N . GLY A 1 122 ? -10.208 -23.403 0.721 1.00 0.00 122 GLY A N 1
ATOM 1951 C CA . GLY A 1 122 ? -10.355 -22.807 2.048 1.00 0.00 122 GLY A CA 1
ATOM 1952 C C . GLY A 1 122 ? -11.166 -23.734 2.902 1.00 0.00 122 GLY A C 1
ATOM 1953 O O . GLY A 1 122 ? -12.012 -23.303 3.679 1.00 0.00 122 GLY A O 1
ATOM 1957 N N . TYR A 1 123 ? -10.894 -25.054 2.792 1.00 0.00 123 TYR A N 1
ATOM 1958 C CA . TYR A 1 123 ? -11.625 -26.041 3.552 1.00 0.00 123 TYR A CA 1
ATOM 1959 C C . TYR A 1 123 ? -10.758 -26.432 4.725 1.00 0.00 123 TYR A C 1
ATOM 1960 O O . TYR A 1 123 ? -9.685 -27.013 4.566 1.00 0.00 123 TYR A O 1
ATOM 1978 N N . ASP A 1 124 ? -11.226 -26.134 5.952 1.00 0.00 124 ASP A N 1
ATOM 1979 C CA . ASP A 1 124 ? -10.468 -26.487 7.136 1.00 0.00 124 ASP A CA 1
ATOM 1980 C C . ASP A 1 124 ? -10.843 -27.908 7.513 1.00 0.00 124 ASP A C 1
ATOM 1981 O O . ASP A 1 124 ? -11.826 -28.153 8.200 1.00 0.00 124 ASP A O 1
ATOM 1990 N N . SER A 1 125 ? -10.022 -28.879 7.061 1.00 0.00 125 SER A N 1
ATOM 1991 C CA . SER A 1 125 ? -10.267 -30.293 7.372 1.00 0.00 125 SER A CA 1
ATOM 1992 C C . SER A 1 125 ? -9.629 -30.642 8.745 1.00 0.00 125 SER A C 1
ATOM 1993 O O . SER A 1 125 ? -8.374 -30.513 8.870 1.00 0.00 125 SER A O 1
ATOM 2002 N N . MET A 1 1 ? 18.810 -3.072 -3.717 1.00 0.00 1 MET A N 2
ATOM 2003 C CA . MET A 1 1 ? 18.891 -4.261 -2.799 1.00 0.00 1 MET A CA 2
ATOM 2004 C C . MET A 1 1 ? 18.153 -4.025 -1.483 1.00 0.00 1 MET A C 2
ATOM 2005 O O . MET A 1 1 ? 17.445 -4.909 -0.989 1.00 0.00 1 MET A O 2
ATOM 2021 N N . ARG A 1 2 ? 18.303 -2.811 -0.890 1.00 0.00 2 ARG A N 2
ATOM 2022 C CA . ARG A 1 2 ? 17.647 -2.485 0.368 1.00 0.00 2 ARG A CA 2
ATOM 2023 C C . ARG A 1 2 ? 16.549 -1.482 0.058 1.00 0.00 2 ARG A C 2
ATOM 2024 O O . ARG A 1 2 ? 16.774 -0.488 -0.634 1.00 0.00 2 ARG A O 2
ATOM 2045 N N . ILE A 1 3 ? 15.324 -1.705 0.618 1.00 0.00 3 ILE A N 2
ATOM 2046 C CA . ILE A 1 3 ? 14.169 -0.842 0.368 1.00 0.00 3 ILE A CA 2
ATOM 2047 C C . ILE A 1 3 ? 14.392 0.595 0.840 1.00 0.00 3 ILE A C 2
ATOM 2048 O O . ILE A 1 3 ? 13.762 1.508 0.328 1.00 0.00 3 ILE A O 2
ATOM 2064 N N . ASP A 1 4 ? 15.356 0.834 1.772 1.00 0.00 4 ASP A N 2
ATOM 2065 C CA . ASP A 1 4 ? 15.621 2.184 2.279 1.00 0.00 4 ASP A CA 2
ATOM 2066 C C . ASP A 1 4 ? 16.358 3.012 1.222 1.00 0.00 4 ASP A C 2
ATOM 2067 O O . ASP A 1 4 ? 16.535 4.214 1.390 1.00 0.00 4 ASP A O 2
ATOM 2076 N N . GLU A 1 5 ? 16.828 2.368 0.121 1.00 0.00 5 GLU A N 2
ATOM 2077 C CA . GLU A 1 5 ? 17.523 3.079 -0.950 1.00 0.00 5 GLU A CA 2
ATOM 2078 C C . GLU A 1 5 ? 16.497 3.532 -1.976 1.00 0.00 5 GLU A C 2
ATOM 2079 O O . GLU A 1 5 ? 16.824 4.247 -2.921 1.00 0.00 5 GLU A O 2
ATOM 2091 N N . LEU A 1 6 ? 15.231 3.091 -1.800 1.00 0.00 6 LEU A N 2
ATOM 2092 C CA . LEU A 1 6 ? 14.159 3.426 -2.729 1.00 0.00 6 LEU A CA 2
ATOM 2093 C C . LEU A 1 6 ? 13.231 4.447 -2.079 1.00 0.00 6 LEU A C 2
ATOM 2094 O O . LEU A 1 6 ? 13.558 5.622 -1.925 1.00 0.00 6 LEU A O 2
ATOM 2110 N N . VAL A 1 7 ? 12.021 3.986 -1.723 1.00 0.00 7 VAL A N 2
ATOM 2111 C CA . VAL A 1 7 ? 10.995 4.815 -1.095 1.00 0.00 7 VAL A CA 2
ATOM 2112 C C . VAL A 1 7 ? 11.204 4.728 0.421 1.00 0.00 7 VAL A C 2
ATOM 2113 O O . VAL A 1 7 ? 11.776 3.746 0.908 1.00 0.00 7 VAL A O 2
ATOM 2126 N N . PRO A 1 8 ? 10.819 5.752 1.209 1.00 0.00 8 PRO A N 2
ATOM 2127 C CA . PRO A 1 8 ? 10.907 5.637 2.677 1.00 0.00 8 PRO A CA 2
ATOM 2128 C C . PRO A 1 8 ? 10.105 4.450 3.186 1.00 0.00 8 PRO A C 2
ATOM 2129 O O . PRO A 1 8 ? 8.915 4.309 2.910 1.00 0.00 8 PRO A O 2
ATOM 2140 N N . ALA A 1 9 ? 10.768 3.569 3.959 1.00 0.00 9 ALA A N 2
ATOM 2141 C CA . ALA A 1 9 ? 10.152 2.355 4.424 1.00 0.00 9 ALA A CA 2
ATOM 2142 C C . ALA A 1 9 ? 9.233 2.580 5.608 1.00 0.00 9 ALA A C 2
ATOM 2143 O O . ALA A 1 9 ? 9.615 3.048 6.678 1.00 0.00 9 ALA A O 2
ATOM 2150 N N . ASP A 1 10 ? 7.961 2.215 5.373 1.00 0.00 10 ASP A N 2
ATOM 2151 C CA . ASP A 1 10 ? 6.917 2.247 6.369 1.00 0.00 10 ASP A CA 2
ATOM 2152 C C . ASP A 1 10 ? 7.036 0.941 7.163 1.00 0.00 10 ASP A C 2
ATOM 2153 O O . ASP A 1 10 ? 7.647 -0.016 6.693 1.00 0.00 10 ASP A O 2
ATOM 2162 N N . PRO A 1 11 ? 6.439 0.865 8.355 1.00 0.00 11 PRO A N 2
ATOM 2163 C CA . PRO A 1 11 ? 6.456 -0.375 9.181 1.00 0.00 11 PRO A CA 2
ATOM 2164 C C . PRO A 1 11 ? 5.912 -1.599 8.458 1.00 0.00 11 PRO A C 2
ATOM 2165 O O . PRO A 1 11 ? 6.256 -2.740 8.763 1.00 0.00 11 PRO A O 2
ATOM 2176 N N . ARG A 1 12 ? 5.053 -1.332 7.453 1.00 0.00 12 ARG A N 2
ATOM 2177 C CA . ARG A 1 12 ? 4.431 -2.341 6.611 1.00 0.00 12 ARG A CA 2
ATOM 2178 C C . ARG A 1 12 ? 5.486 -2.859 5.619 1.00 0.00 12 ARG A C 2
ATOM 2179 O O . ARG A 1 12 ? 5.735 -4.053 5.511 1.00 0.00 12 ARG A O 2
ATOM 2200 N N . ALA A 1 13 ? 6.145 -1.902 4.899 1.00 0.00 13 ALA A N 2
ATOM 2201 C CA . ALA A 1 13 ? 7.234 -2.158 3.946 1.00 0.00 13 ALA A CA 2
ATOM 2202 C C . ALA A 1 13 ? 8.360 -2.919 4.609 1.00 0.00 13 ALA A C 2
ATOM 2203 O O . ALA A 1 13 ? 8.867 -3.908 4.078 1.00 0.00 13 ALA A O 2
ATOM 2210 N N . VAL A 1 14 ? 8.744 -2.442 5.811 1.00 0.00 14 VAL A N 2
ATOM 2211 C CA . VAL A 1 14 ? 9.794 -3.044 6.614 1.00 0.00 14 VAL A CA 2
ATOM 2212 C C . VAL A 1 14 ? 9.425 -4.465 6.974 1.00 0.00 14 VAL A C 2
ATOM 2213 O O . VAL A 1 14 ? 10.246 -5.382 6.863 1.00 0.00 14 VAL A O 2
ATOM 2226 N N . SER A 1 15 ? 8.146 -4.689 7.386 1.00 0.00 15 SER A N 2
ATOM 2227 C CA . SER A 1 15 ? 7.762 -6.034 7.837 1.00 0.00 15 SER A CA 2
ATOM 2228 C C . SER A 1 15 ? 7.662 -6.991 6.658 1.00 0.00 15 SER A C 2
ATOM 2229 O O . SER A 1 15 ? 8.008 -8.154 6.788 1.00 0.00 15 SER A O 2
ATOM 2237 N N . LEU A 1 16 ? 7.156 -6.521 5.475 1.00 0.00 16 LEU A N 2
ATOM 2238 C CA . LEU A 1 16 ? 7.018 -7.394 4.293 1.00 0.00 16 LEU A CA 2
ATOM 2239 C C . LEU A 1 16 ? 8.391 -7.748 3.734 1.00 0.00 16 LEU A C 2
ATOM 2240 O O . LEU A 1 16 ? 8.616 -8.871 3.293 1.00 0.00 16 LEU A O 2
ATOM 2256 N N . TYR A 1 17 ? 9.309 -6.761 3.703 1.00 0.00 17 TYR A N 2
ATOM 2257 C CA . TYR A 1 17 ? 10.678 -6.976 3.206 1.00 0.00 17 TYR A CA 2
ATOM 2258 C C . TYR A 1 17 ? 11.514 -7.834 4.174 1.00 0.00 17 TYR A C 2
ATOM 2259 O O . TYR A 1 17 ? 12.513 -8.414 3.767 1.00 0.00 17 TYR A O 2
ATOM 2277 N N . THR A 1 18 ? 11.126 -7.935 5.477 1.00 0.00 18 THR A N 2
ATOM 2278 C CA . THR A 1 18 ? 11.921 -8.707 6.467 1.00 0.00 18 THR A CA 2
ATOM 2279 C C . THR A 1 18 ? 12.097 -10.198 6.087 1.00 0.00 18 THR A C 2
ATOM 2280 O O . THR A 1 18 ? 13.237 -10.673 6.068 1.00 0.00 18 THR A O 2
ATOM 2291 N N . PRO A 1 19 ? 11.034 -10.986 5.831 1.00 0.00 19 PRO A N 2
ATOM 2292 C CA . PRO A 1 19 ? 11.220 -12.393 5.436 1.00 0.00 19 PRO A CA 2
ATOM 2293 C C . PRO A 1 19 ? 11.697 -12.574 4.006 1.00 0.00 19 PRO A C 2
ATOM 2294 O O . PRO A 1 19 ? 11.371 -11.791 3.117 1.00 0.00 19 PRO A O 2
ATOM 2305 N N . TYR A 1 20 ? 12.459 -13.666 3.760 1.00 0.00 20 TYR A N 2
ATOM 2306 C CA . TYR A 1 20 ? 12.989 -13.948 2.429 1.00 0.00 20 TYR A CA 2
ATOM 2307 C C . TYR A 1 20 ? 12.603 -15.373 2.087 1.00 0.00 20 TYR A C 2
ATOM 2308 O O . TYR A 1 20 ? 11.856 -16.025 2.816 1.00 0.00 20 TYR A O 2
ATOM 2326 N N . TYR A 1 21 ? 13.119 -15.891 0.944 1.00 0.00 21 TYR A N 2
ATOM 2327 C CA . TYR A 1 21 ? 12.825 -17.257 0.523 1.00 0.00 21 TYR A CA 2
ATOM 2328 C C . TYR A 1 21 ? 13.663 -18.196 1.379 1.00 0.00 21 TYR A C 2
ATOM 2329 O O . TYR A 1 21 ? 14.873 -18.004 1.528 1.00 0.00 21 TYR A O 2
ATOM 2347 N N . SER A 1 22 ? 13.035 -19.281 1.917 1.00 0.00 22 SER A N 2
ATOM 2348 C CA . SER A 1 22 ? 13.743 -20.238 2.785 1.00 0.00 22 SER A CA 2
ATOM 2349 C C . SER A 1 22 ? 14.574 -21.201 1.950 1.00 0.00 22 SER A C 2
ATOM 2350 O O . SER A 1 22 ? 14.382 -22.412 2.001 1.00 0.00 22 SER A O 2
ATOM 2358 N N . GLN A 1 23 ? 15.518 -20.647 1.162 1.00 0.00 23 GLN A N 2
ATOM 2359 C CA . GLN A 1 23 ? 16.401 -21.444 0.321 1.00 0.00 23 GLN A CA 2
ATOM 2360 C C . GLN A 1 23 ? 17.838 -21.027 0.588 1.00 0.00 23 GLN A C 2
ATOM 2361 O O . GLN A 1 23 ? 18.755 -21.833 0.461 1.00 0.00 23 GLN A O 2
ATOM 2375 N N . ALA A 1 24 ? 18.061 -19.745 0.977 1.00 0.00 24 ALA A N 2
ATOM 2376 C CA . ALA A 1 24 ? 19.395 -19.258 1.240 1.00 0.00 24 ALA A CA 2
ATOM 2377 C C . ALA A 1 24 ? 19.236 -18.002 2.069 1.00 0.00 24 ALA A C 2
ATOM 2378 O O . ALA A 1 24 ? 18.124 -17.516 2.250 1.00 0.00 24 ALA A O 2
ATOM 2385 N N . ASN A 1 25 ? 20.365 -17.455 2.608 1.00 0.00 25 ASN A N 2
ATOM 2386 C CA . ASN A 1 25 ? 20.322 -16.229 3.421 1.00 0.00 25 ASN A CA 2
ATOM 2387 C C . ASN A 1 25 ? 19.847 -15.057 2.565 1.00 0.00 25 ASN A C 2
ATOM 2388 O O . ASN A 1 25 ? 19.115 -14.190 3.033 1.00 0.00 25 ASN A O 2
ATOM 2399 N N . ARG A 1 26 ? 20.297 -15.018 1.289 1.00 0.00 26 ARG A N 2
ATOM 2400 C CA . ARG A 1 26 ? 19.907 -13.974 0.363 1.00 0.00 26 ARG A CA 2
ATOM 2401 C C . ARG A 1 26 ? 19.563 -14.703 -0.916 1.00 0.00 26 ARG A C 2
ATOM 2402 O O . ARG A 1 26 ? 20.324 -15.565 -1.359 1.00 0.00 26 ARG A O 2
ATOM 2423 N N . ARG A 1 27 ? 18.403 -14.376 -1.540 1.00 0.00 27 ARG A N 2
ATOM 2424 C CA . ARG A 1 27 ? 17.978 -15.075 -2.747 1.00 0.00 27 ARG A CA 2
ATOM 2425 C C . ARG A 1 27 ? 17.698 -14.077 -3.849 1.00 0.00 27 ARG A C 2
ATOM 2426 O O . ARG A 1 27 ? 17.327 -12.934 -3.606 1.00 0.00 27 ARG A O 2
ATOM 2447 N N . ARG A 1 28 ? 17.823 -14.570 -5.111 1.00 0.00 28 ARG A N 2
ATOM 2448 C CA . ARG A 1 28 ? 17.606 -13.765 -6.324 1.00 0.00 28 ARG A CA 2
ATOM 2449 C C . ARG A 1 28 ? 16.147 -13.346 -6.448 1.00 0.00 28 ARG A C 2
ATOM 2450 O O . ARG A 1 28 ? 15.820 -12.386 -7.142 1.00 0.00 28 ARG A O 2
ATOM 2471 N N . TYR A 1 29 ? 15.236 -14.091 -5.793 1.00 0.00 29 TYR A N 2
ATOM 2472 C CA . TYR A 1 29 ? 13.809 -13.776 -5.834 1.00 0.00 29 TYR A CA 2
ATOM 2473 C C . TYR A 1 29 ? 13.498 -12.498 -5.045 1.00 0.00 29 TYR A C 2
ATOM 2474 O O . TYR A 1 29 ? 12.535 -11.803 -5.362 1.00 0.00 29 TYR A O 2
ATOM 2492 N N . LEU A 1 30 ? 14.313 -12.152 -4.004 1.00 0.00 30 LEU A N 2
ATOM 2493 C CA . LEU A 1 30 ? 14.043 -10.963 -3.184 1.00 0.00 30 LEU A CA 2
ATOM 2494 C C . LEU A 1 30 ? 14.165 -9.648 -3.992 1.00 0.00 30 LEU A C 2
ATOM 2495 O O . LEU A 1 30 ? 13.195 -8.880 -4.025 1.00 0.00 30 LEU A O 2
ATOM 2511 N N . PRO A 1 31 ? 15.305 -9.337 -4.661 1.00 0.00 31 PRO A N 2
ATOM 2512 C CA . PRO A 1 31 ? 15.421 -8.088 -5.449 1.00 0.00 31 PRO A CA 2
ATOM 2513 C C . PRO A 1 31 ? 14.447 -7.962 -6.597 1.00 0.00 31 PRO A C 2
ATOM 2514 O O . PRO A 1 31 ? 14.138 -6.858 -7.032 1.00 0.00 31 PRO A O 2
ATOM 2525 N N . TYR A 1 32 ? 13.923 -9.110 -7.104 1.00 0.00 32 TYR A N 2
ATOM 2526 C CA . TYR A 1 32 ? 12.984 -9.095 -8.220 1.00 0.00 32 TYR A CA 2
ATOM 2527 C C . TYR A 1 32 ? 11.673 -8.469 -7.759 1.00 0.00 32 TYR A C 2
ATOM 2528 O O . TYR A 1 32 ? 11.029 -7.712 -8.489 1.00 0.00 32 TYR A O 2
ATOM 2546 N N . ALA A 1 33 ? 11.286 -8.741 -6.483 1.00 0.00 33 ALA A N 2
ATOM 2547 C CA . ALA A 1 33 ? 10.029 -8.235 -5.948 1.00 0.00 33 ALA A CA 2
ATOM 2548 C C . ALA A 1 33 ? 10.155 -6.749 -5.643 1.00 0.00 33 ALA A C 2
ATOM 2549 O O . ALA A 1 33 ? 9.153 -6.043 -5.584 1.00 0.00 33 ALA A O 2
ATOM 2556 N N . LEU A 1 34 ? 11.401 -6.222 -5.510 1.00 0.00 34 LEU A N 2
ATOM 2557 C CA . LEU A 1 34 ? 11.595 -4.796 -5.223 1.00 0.00 34 LEU A CA 2
ATOM 2558 C C . LEU A 1 34 ? 11.227 -3.970 -6.444 1.00 0.00 34 LEU A C 2
ATOM 2559 O O . LEU A 1 34 ? 10.922 -2.785 -6.334 1.00 0.00 34 LEU A O 2
ATOM 2575 N N . SER A 1 35 ? 11.210 -4.604 -7.637 1.00 0.00 35 SER A N 2
ATOM 2576 C CA . SER A 1 35 ? 10.832 -3.908 -8.870 1.00 0.00 35 SER A CA 2
ATOM 2577 C C . SER A 1 35 ? 9.312 -3.931 -8.995 1.00 0.00 35 SER A C 2
ATOM 2578 O O . SER A 1 35 ? 8.729 -3.179 -9.774 1.00 0.00 35 SER A O 2
ATOM 2586 N N . LEU A 1 36 ? 8.642 -4.850 -8.247 1.00 0.00 36 LEU A N 2
ATOM 2587 C CA . LEU A 1 36 ? 7.185 -4.961 -8.260 1.00 0.00 36 LEU A CA 2
ATOM 2588 C C . LEU A 1 36 ? 6.616 -4.022 -7.203 1.00 0.00 36 LEU A C 2
ATOM 2589 O O . LEU A 1 36 ? 5.646 -3.294 -7.451 1.00 0.00 36 LEU A O 2
ATOM 2605 N N . TYR A 1 37 ? 7.265 -4.029 -5.997 1.00 0.00 37 TYR A N 2
ATOM 2606 C CA . TYR A 1 37 ? 6.884 -3.194 -4.836 1.00 0.00 37 TYR A CA 2
ATOM 2607 C C . TYR A 1 37 ? 6.838 -1.707 -5.160 1.00 0.00 37 TYR A C 2
ATOM 2608 O O . TYR A 1 37 ? 6.139 -0.958 -4.486 1.00 0.00 37 TYR A O 2
ATOM 2626 N N . GLN A 1 38 ? 7.601 -1.237 -6.179 1.00 0.00 38 GLN A N 2
ATOM 2627 C CA . GLN A 1 38 ? 7.611 0.183 -6.528 1.00 0.00 38 GLN A CA 2
ATOM 2628 C C . GLN A 1 38 ? 6.271 0.636 -7.117 1.00 0.00 38 GLN A C 2
ATOM 2629 O O . GLN A 1 38 ? 6.059 1.838 -7.274 1.00 0.00 38 GLN A O 2
ATOM 2643 N N . GLY A 1 39 ? 5.329 -0.306 -7.456 1.00 0.00 39 GLY A N 2
ATOM 2644 C CA . GLY A 1 39 ? 4.038 0.106 -8.032 1.00 0.00 39 GLY A CA 2
ATOM 2645 C C . GLY A 1 39 ? 3.864 -0.488 -9.401 1.00 0.00 39 GLY A C 2
ATOM 2646 O O . GLY A 1 39 ? 2.898 -0.177 -10.084 1.00 0.00 39 GLY A O 2
ATOM 2650 N N . SER A 1 40 ? 4.801 -1.367 -9.845 1.00 0.00 40 SER A N 2
ATOM 2651 C CA . SER A 1 40 ? 4.681 -2.003 -11.164 1.00 0.00 40 SER A CA 2
ATOM 2652 C C . SER A 1 40 ? 3.545 -3.018 -11.132 1.00 0.00 40 SER A C 2
ATOM 2653 O O . SER A 1 40 ? 2.748 -3.095 -12.064 1.00 0.00 40 SER A O 2
ATOM 2661 N N . SER A 1 41 ? 3.475 -3.818 -10.017 1.00 0.00 41 SER A N 2
ATOM 2662 C CA . SER A 1 41 ? 2.444 -4.860 -9.833 1.00 0.00 41 SER A CA 2
ATOM 2663 C C . SER A 1 41 ? 2.637 -5.997 -10.841 1.00 0.00 41 SER A C 2
ATOM 2664 O O . SER A 1 41 ? 3.575 -5.999 -11.640 1.00 0.00 41 SER A O 2
ATOM 2672 N N . ILE A 1 42 ? 1.758 -7.031 -10.783 1.00 0.00 42 ILE A N 2
ATOM 2673 C CA . ILE A 1 42 ? 1.849 -8.162 -11.706 1.00 0.00 42 ILE A CA 2
ATOM 2674 C C . ILE A 1 42 ? 0.444 -8.473 -12.182 1.00 0.00 42 ILE A C 2
ATOM 2675 O O . ILE A 1 42 ? -0.475 -8.709 -11.405 1.00 0.00 42 ILE A O 2
ATOM 2691 N N . GLU A 1 43 ? 0.281 -8.483 -13.520 1.00 0.00 43 GLU A N 2
ATOM 2692 C CA . GLU A 1 43 ? -0.963 -8.784 -14.170 1.00 0.00 43 GLU A CA 2
ATOM 2693 C C . GLU A 1 43 ? -0.531 -9.378 -15.487 1.00 0.00 43 GLU A C 2
ATOM 2694 O O . GLU A 1 43 ? 0.283 -8.785 -16.193 1.00 0.00 43 GLU A O 2
ATOM 2706 N N . GLY A 1 44 ? -1.029 -10.577 -15.851 1.00 0.00 44 GLY A N 2
ATOM 2707 C CA . GLY A 1 44 ? -0.615 -11.173 -17.102 1.00 0.00 44 GLY A CA 2
ATOM 2708 C C . GLY A 1 44 ? -1.314 -12.483 -17.258 1.00 0.00 44 GLY A C 2
ATOM 2709 O O . GLY A 1 44 ? -2.199 -12.830 -16.484 1.00 0.00 44 GLY A O 2
ATOM 2713 N N . SER A 1 45 ? -0.911 -13.232 -18.297 1.00 0.00 45 SER A N 2
ATOM 2714 C CA . SER A 1 45 ? -1.487 -14.534 -18.603 1.00 0.00 45 SER A CA 2
ATOM 2715 C C . SER A 1 45 ? -0.363 -15.534 -18.562 1.00 0.00 45 SER A C 2
ATOM 2716 O O . SER A 1 45 ? 0.552 -15.460 -19.379 1.00 0.00 45 SER A O 2
ATOM 2724 N N . ARG A 1 46 ? -0.397 -16.505 -17.618 1.00 0.00 46 ARG A N 2
ATOM 2725 C CA . ARG A 1 46 ? 0.680 -17.492 -17.533 1.00 0.00 46 ARG A CA 2
ATOM 2726 C C . ARG A 1 46 ? 0.251 -18.724 -18.297 1.00 0.00 46 ARG A C 2
ATOM 2727 O O . ARG A 1 46 ? -0.854 -19.238 -18.120 1.00 0.00 46 ARG A O 2
ATOM 2748 N N . ALA A 1 47 ? 1.164 -19.237 -19.160 1.00 0.00 47 ALA A N 2
ATOM 2749 C CA . ALA A 1 47 ? 0.889 -20.376 -19.984 1.00 0.00 47 ALA A CA 2
ATOM 2750 C C . ALA A 1 47 ? 1.037 -21.641 -19.185 1.00 0.00 47 ALA A C 2
ATOM 2751 O O . ALA A 1 47 ? 2.103 -21.982 -18.672 1.00 0.00 47 ALA A O 2
ATOM 2758 N N . VAL A 1 48 ? -0.078 -22.366 -19.106 1.00 0.00 48 VAL A N 2
ATOM 2759 C CA . VAL A 1 48 ? -0.134 -23.635 -18.436 1.00 0.00 48 VAL A CA 2
ATOM 2760 C C . VAL A 1 48 ? -0.081 -24.643 -19.545 1.00 0.00 48 VAL A C 2
ATOM 2761 O O . VAL A 1 48 ? -0.978 -24.727 -20.393 1.00 0.00 48 VAL A O 2
ATOM 2774 N N . GLU A 1 49 ? 0.997 -25.433 -19.564 1.00 0.00 49 GLU A N 2
ATOM 2775 C CA . GLU A 1 49 ? 1.172 -26.428 -20.611 1.00 0.00 49 GLU A CA 2
ATOM 2776 C C . GLU A 1 49 ? 0.166 -27.548 -20.412 1.00 0.00 49 GLU A C 2
ATOM 2777 O O . GLU A 1 49 ? -0.072 -28.003 -19.297 1.00 0.00 49 GLU A O 2
ATOM 2789 N N . GLY A 1 50 ? -0.463 -27.992 -21.532 1.00 0.00 50 GLY A N 2
ATOM 2790 C CA . GLY A 1 50 ? -1.454 -29.063 -21.476 1.00 0.00 50 GLY A CA 2
ATOM 2791 C C . GLY A 1 50 ? -2.840 -28.481 -21.520 1.00 0.00 50 GLY A C 2
ATOM 2792 O O . GLY A 1 50 ? -3.814 -29.223 -21.580 1.00 0.00 50 GLY A O 2
ATOM 2796 N N . GLY A 1 51 ? -2.968 -27.133 -21.473 1.00 0.00 51 GLY A N 2
ATOM 2797 C CA . GLY A 1 51 ? -4.290 -26.517 -21.513 1.00 0.00 51 GLY A CA 2
ATOM 2798 C C . GLY A 1 51 ? -4.228 -25.226 -22.265 1.00 0.00 51 GLY A C 2
ATOM 2799 O O . GLY A 1 51 ? -4.164 -25.208 -23.490 1.00 0.00 51 GLY A O 2
ATOM 2803 N N . ALA A 1 52 ? -4.241 -24.101 -21.525 1.00 0.00 52 ALA A N 2
ATOM 2804 C CA . ALA A 1 52 ? -4.241 -22.798 -22.156 1.00 0.00 52 ALA A CA 2
ATOM 2805 C C . ALA A 1 52 ? -3.787 -21.797 -21.110 1.00 0.00 52 ALA A C 2
ATOM 2806 O O . ALA A 1 52 ? -3.805 -22.096 -19.909 1.00 0.00 52 ALA A O 2
ATOM 2813 N N . PRO A 1 53 ? -3.336 -20.615 -21.539 1.00 0.00 53 PRO A N 2
ATOM 2814 C CA . PRO A 1 53 ? -2.907 -19.577 -20.600 1.00 0.00 53 PRO A CA 2
ATOM 2815 C C . PRO A 1 53 ? -4.057 -18.898 -19.888 1.00 0.00 53 PRO A C 2
ATOM 2816 O O . PRO A 1 53 ? -4.979 -18.375 -20.521 1.00 0.00 53 PRO A O 2
ATOM 2827 N N . ILE A 1 54 ? -4.010 -18.876 -18.532 1.00 0.00 54 ILE A N 2
ATOM 2828 C CA . ILE A 1 54 ? -5.077 -18.259 -17.747 1.00 0.00 54 ILE A CA 2
ATOM 2829 C C . ILE A 1 54 ? -4.531 -16.989 -17.134 1.00 0.00 54 ILE A C 2
ATOM 2830 O O . ILE A 1 54 ? -3.362 -16.910 -16.722 1.00 0.00 54 ILE A O 2
ATOM 2846 N N . SER A 1 55 ? -5.353 -15.908 -17.167 1.00 0.00 55 SER A N 2
ATOM 2847 C CA . SER A 1 55 ? -4.945 -14.634 -16.582 1.00 0.00 55 SER A CA 2
ATOM 2848 C C . SER A 1 55 ? -4.796 -14.737 -15.078 1.00 0.00 55 SER A C 2
ATOM 2849 O O . SER A 1 55 ? -5.560 -15.418 -14.389 1.00 0.00 55 SER A O 2
ATOM 2857 N N . PHE A 1 56 ? -3.794 -14.010 -14.553 1.00 0.00 56 PHE A N 2
ATOM 2858 C CA . PHE A 1 56 ? -3.529 -13.989 -13.135 1.00 0.00 56 PHE A CA 2
ATOM 2859 C C . PHE A 1 56 ? -3.157 -12.568 -12.786 1.00 0.00 56 PHE A C 2
ATOM 2860 O O . PHE A 1 56 ? -2.553 -11.846 -13.592 1.00 0.00 56 PHE A O 2
ATOM 2877 N N . VAL A 1 57 ? -3.572 -12.121 -11.580 1.00 0.00 57 VAL A N 2
ATOM 2878 C CA . VAL A 1 57 ? -3.259 -10.776 -11.122 1.00 0.00 57 VAL A CA 2
ATOM 2879 C C . VAL A 1 57 ? -2.671 -10.920 -9.745 1.00 0.00 57 VAL A C 2
ATOM 2880 O O . VAL A 1 57 ? -3.226 -11.656 -8.932 1.00 0.00 57 VAL A O 2
ATOM 2893 N N . ALA A 1 58 ? -1.538 -10.283 -9.428 1.00 0.00 58 ALA A N 2
ATOM 2894 C CA . ALA A 1 58 ? -1.004 -10.361 -8.081 1.00 0.00 58 ALA A CA 2
ATOM 2895 C C . ALA A 1 58 ? -0.553 -8.963 -7.755 1.00 0.00 58 ALA A C 2
ATOM 2896 O O . ALA A 1 58 ? 0.130 -8.318 -8.545 1.00 0.00 58 ALA A O 2
ATOM 2903 N N . THR A 1 59 ? -0.964 -8.440 -6.588 1.00 0.00 59 THR A N 2
ATOM 2904 C CA . THR A 1 59 ? -0.611 -7.072 -6.224 1.00 0.00 59 THR A CA 2
ATOM 2905 C C . THR A 1 59 ? 0.004 -7.059 -4.851 1.00 0.00 59 THR A C 2
ATOM 2906 O O . THR A 1 59 ? -0.510 -7.635 -3.889 1.00 0.00 59 THR A O 2
ATOM 2917 N N . TRP A 1 60 ? 1.164 -6.364 -4.779 1.00 0.00 60 TRP A N 2
ATOM 2918 C CA . TRP A 1 60 ? 1.910 -6.182 -3.555 1.00 0.00 60 TRP A CA 2
ATOM 2919 C C . TRP A 1 60 ? 1.763 -4.706 -3.234 1.00 0.00 60 TRP A C 2
ATOM 2920 O O . TRP A 1 60 ? 2.062 -3.847 -4.063 1.00 0.00 60 TRP A O 2
ATOM 2941 N N . THR A 1 61 ? 1.269 -4.373 -2.030 1.00 0.00 61 THR A N 2
ATOM 2942 C CA . THR A 1 61 ? 1.077 -2.984 -1.646 1.00 0.00 61 THR A CA 2
ATOM 2943 C C . THR A 1 61 ? 1.212 -3.004 -0.164 1.00 0.00 61 THR A C 2
ATOM 2944 O O . THR A 1 61 ? 0.894 -4.016 0.457 1.00 0.00 61 THR A O 2
ATOM 2955 N N . VAL A 1 62 ? 1.738 -1.923 0.454 1.00 0.00 62 VAL A N 2
ATOM 2956 C CA . VAL A 1 62 ? 1.905 -1.894 1.876 1.00 0.00 62 VAL A CA 2
ATOM 2957 C C . VAL A 1 62 ? 0.545 -1.781 2.582 1.00 0.00 62 VAL A C 2
ATOM 2958 O O . VAL A 1 62 ? -0.065 -0.711 2.689 1.00 0.00 62 VAL A O 2
ATOM 2971 N N . THR A 1 63 ? 0.065 -2.942 3.086 1.00 0.00 63 THR A N 2
ATOM 2972 C CA . THR A 1 63 ? -1.190 -3.041 3.823 1.00 0.00 63 THR A CA 2
ATOM 2973 C C . THR A 1 63 ? -0.823 -3.073 5.297 1.00 0.00 63 THR A C 2
ATOM 2974 O O . THR A 1 63 ? 0.324 -3.343 5.636 1.00 0.00 63 THR A O 2
ATOM 2985 N N . PRO A 1 64 ? -1.773 -2.793 6.201 1.00 0.00 64 PRO A N 2
ATOM 2986 C CA . PRO A 1 64 ? -1.504 -2.804 7.652 1.00 0.00 64 PRO A CA 2
ATOM 2987 C C . PRO A 1 64 ? -0.841 -4.046 8.184 1.00 0.00 64 PRO A C 2
ATOM 2988 O O . PRO A 1 64 ? -1.008 -5.126 7.675 1.00 0.00 64 PRO A O 2
ATOM 2999 N N . LEU A 1 65 ? -0.125 -3.863 9.296 1.00 0.00 65 LEU A N 2
ATOM 3000 C CA . LEU A 1 65 ? 0.663 -4.906 9.963 1.00 0.00 65 LEU A CA 2
ATOM 3001 C C . LEU A 1 65 ? -0.066 -6.260 10.148 1.00 0.00 65 LEU A C 2
ATOM 3002 O O . LEU A 1 65 ? 0.464 -7.286 9.705 1.00 0.00 65 LEU A O 2
ATOM 3018 N N . PRO A 1 66 ? -1.268 -6.333 10.764 1.00 0.00 66 PRO A N 2
ATOM 3019 C CA . PRO A 1 66 ? -1.952 -7.632 10.919 1.00 0.00 66 PRO A CA 2
ATOM 3020 C C . PRO A 1 66 ? -2.549 -8.141 9.628 1.00 0.00 66 PRO A C 2
ATOM 3021 O O . PRO A 1 66 ? -3.032 -9.267 9.543 1.00 0.00 66 PRO A O 2
ATOM 3032 N N . ALA A 1 67 ? -2.496 -7.285 8.593 1.00 0.00 67 ALA A N 2
ATOM 3033 C CA . ALA A 1 67 ? -3.039 -7.593 7.283 1.00 0.00 67 ALA A CA 2
ATOM 3034 C C . ALA A 1 67 ? -1.903 -7.598 6.264 1.00 0.00 67 ALA A C 2
ATOM 3035 O O . ALA A 1 67 ? -2.141 -7.347 5.078 1.00 0.00 67 ALA A O 2
ATOM 3042 N N . ASP A 1 68 ? -0.624 -7.854 6.712 1.00 0.00 68 ASP A N 2
ATOM 3043 C CA . ASP A 1 68 ? 0.541 -7.854 5.812 1.00 0.00 68 ASP A CA 2
ATOM 3044 C C . ASP A 1 68 ? 0.516 -9.123 4.940 1.00 0.00 68 ASP A C 2
ATOM 3045 O O . ASP A 1 68 ? 1.352 -10.023 5.072 1.00 0.00 68 ASP A O 2
ATOM 3054 N N . MET A 1 69 ? -0.468 -9.182 4.021 1.00 0.00 69 MET A N 2
ATOM 3055 C CA . MET A 1 69 ? -0.672 -10.315 3.146 1.00 0.00 69 MET A CA 2
ATOM 3056 C C . MET A 1 69 ? -0.563 -9.875 1.697 1.00 0.00 69 MET A C 2
ATOM 3057 O O . MET A 1 69 ? -0.820 -8.726 1.346 1.00 0.00 69 MET A O 2
ATOM 3071 N N . THR A 1 70 ? -0.191 -10.838 0.822 1.00 0.00 70 THR A N 2
ATOM 3072 C CA . THR A 1 70 ? -0.037 -10.591 -0.615 1.00 0.00 70 THR A CA 2
ATOM 3073 C C . THR A 1 70 ? -1.337 -11.022 -1.237 1.00 0.00 70 THR A C 2
ATOM 3074 O O . THR A 1 70 ? -1.802 -12.089 -0.865 1.00 0.00 70 THR A O 2
ATOM 3085 N N . ARG A 1 71 ? -1.957 -10.292 -2.203 1.00 0.00 71 ARG A N 2
ATOM 3086 C CA . ARG A 1 71 ? -3.235 -10.776 -2.759 1.00 0.00 71 ARG A CA 2
ATOM 3087 C C . ARG A 1 71 ? -3.036 -11.170 -4.205 1.00 0.00 71 ARG A C 2
ATOM 3088 O O . ARG A 1 71 ? -2.483 -10.413 -5.012 1.00 0.00 71 ARG A O 2
ATOM 3109 N N . CYS A 1 72 ? -3.506 -12.392 -4.544 1.00 0.00 72 CYS A N 2
ATOM 3110 C CA . CYS A 1 72 ? -3.435 -12.907 -5.901 1.00 0.00 72 CYS A CA 2
ATOM 3111 C C . CYS A 1 72 ? -4.845 -13.259 -6.331 1.00 0.00 72 CYS A C 2
ATOM 3112 O O . CYS A 1 72 ? -5.629 -13.828 -5.566 1.00 0.00 72 CYS A O 2
ATOM 3120 N N . HIS A 1 73 ? -5.182 -12.934 -7.585 1.00 0.00 73 HIS A N 2
ATOM 3121 C CA . HIS A 1 73 ? -6.481 -13.226 -8.145 1.00 0.00 73 HIS A CA 2
ATOM 3122 C C . HIS A 1 73 ? -6.230 -14.123 -9.344 1.00 0.00 73 HIS A C 2
ATOM 3123 O O . HIS A 1 73 ? -5.445 -13.777 -10.234 1.00 0.00 73 HIS A O 2
ATOM 3137 N N . LEU A 1 74 ? -6.888 -15.310 -9.369 1.00 0.00 74 LEU A N 2
ATOM 3138 C CA . LEU A 1 74 ? -6.697 -16.276 -10.446 1.00 0.00 74 LEU A CA 2
ATOM 3139 C C . LEU A 1 74 ? -8.060 -16.656 -10.973 1.00 0.00 74 LEU A C 2
ATOM 3140 O O . LEU A 1 74 ? -9.013 -16.806 -10.216 1.00 0.00 74 LEU A O 2
ATOM 3156 N N . GLN A 1 75 ? -8.178 -16.802 -12.306 1.00 0.00 75 GLN A N 2
ATOM 3157 C CA . GLN A 1 75 ? -9.427 -17.203 -12.927 1.00 0.00 75 GLN A CA 2
ATOM 3158 C C . GLN A 1 75 ? -9.093 -18.377 -13.816 1.00 0.00 75 GLN A C 2
ATOM 3159 O O . GLN A 1 75 ? -8.055 -18.402 -14.466 1.00 0.00 75 GLN A O 2
ATOM 3173 N N . PHE A 1 76 ? -10.000 -19.373 -13.896 1.00 0.00 76 PHE A N 2
ATOM 3174 C CA . PHE A 1 76 ? -9.724 -20.578 -14.678 1.00 0.00 76 PHE A CA 2
ATOM 3175 C C . PHE A 1 76 ? -10.217 -20.420 -16.101 1.00 0.00 76 PHE A C 2
ATOM 3176 O O . PHE A 1 76 ? -11.382 -20.103 -16.348 1.00 0.00 76 PHE A O 2
ATOM 3193 N N . ASN A 1 77 ? -9.267 -20.616 -17.074 1.00 0.00 77 ASN A N 2
ATOM 3194 C CA . ASN A 1 77 ? -9.538 -20.549 -18.521 1.00 0.00 77 ASN A CA 2
ATOM 3195 C C . ASN A 1 77 ? -10.046 -19.165 -18.919 1.00 0.00 77 ASN A C 2
ATOM 3196 O O . ASN A 1 77 ? -10.717 -19.016 -19.936 1.00 0.00 77 ASN A O 2
ATOM 3207 N N . ASN A 1 78 ? -9.705 -18.120 -18.101 1.00 0.00 78 ASN A N 2
ATOM 3208 C CA . ASN A 1 78 ? -10.123 -16.730 -18.347 1.00 0.00 78 ASN A CA 2
ATOM 3209 C C . ASN A 1 78 ? -11.643 -16.607 -18.274 1.00 0.00 78 ASN A C 2
ATOM 3210 O O . ASN A 1 78 ? -12.239 -15.708 -18.865 1.00 0.00 78 ASN A O 2
ATOM 3221 N N . ASP A 1 79 ? -12.291 -17.507 -17.498 1.00 0.00 79 ASP A N 2
ATOM 3222 C CA . ASP A 1 79 ? -13.733 -17.488 -17.345 1.00 0.00 79 ASP A CA 2
ATOM 3223 C C . ASP A 1 79 ? -14.056 -16.656 -16.107 1.00 0.00 79 ASP A C 2
ATOM 3224 O O . ASP A 1 79 ? -13.644 -16.975 -14.998 1.00 0.00 79 ASP A O 2
ATOM 3233 N N . ALA A 1 80 ? -14.866 -15.589 -16.290 1.00 0.00 80 ALA A N 2
ATOM 3234 C CA . ALA A 1 80 ? -15.223 -14.680 -15.200 1.00 0.00 80 ALA A CA 2
ATOM 3235 C C . ALA A 1 80 ? -16.132 -15.323 -14.146 1.00 0.00 80 ALA A C 2
ATOM 3236 O O . ALA A 1 80 ? -16.267 -14.785 -13.053 1.00 0.00 80 ALA A O 2
ATOM 3243 N N . GLU A 1 81 ? -16.783 -16.480 -14.439 1.00 0.00 81 GLU A N 2
ATOM 3244 C CA . GLU A 1 81 ? -17.662 -17.114 -13.451 1.00 0.00 81 GLU A CA 2
ATOM 3245 C C . GLU A 1 81 ? -16.849 -18.045 -12.576 1.00 0.00 81 GLU A C 2
ATOM 3246 O O . GLU A 1 81 ? -17.373 -18.636 -11.634 1.00 0.00 81 GLU A O 2
ATOM 3258 N N . LEU A 1 82 ? -15.539 -18.180 -12.870 1.00 0.00 82 LEU A N 2
ATOM 3259 C CA . LEU A 1 82 ? -14.680 -19.069 -12.110 1.00 0.00 82 LEU A CA 2
ATOM 3260 C C . LEU A 1 82 ? -13.549 -18.220 -11.609 1.00 0.00 82 LEU A C 2
ATOM 3261 O O . LEU A 1 82 ? -12.544 -18.071 -12.307 1.00 0.00 82 LEU A O 2
ATOM 3277 N N . THR A 1 83 ? -13.638 -17.688 -10.358 1.00 0.00 83 THR A N 2
ATOM 3278 C CA . THR A 1 83 ? -12.580 -16.803 -9.868 1.00 0.00 83 THR A CA 2
ATOM 3279 C C . THR A 1 83 ? -12.113 -17.289 -8.519 1.00 0.00 83 THR A C 2
ATOM 3280 O O . THR A 1 83 ? -12.856 -17.914 -7.763 1.00 0.00 83 THR A O 2
ATOM 3291 N N . TYR A 1 84 ? -10.840 -17.015 -8.221 1.00 0.00 84 TYR A N 2
ATOM 3292 C CA . TYR A 1 84 ? -10.238 -17.385 -6.972 1.00 0.00 84 TYR A CA 2
ATOM 3293 C C . TYR A 1 84 ? -9.417 -16.226 -6.514 1.00 0.00 84 TYR A C 2
ATOM 3294 O O . TYR A 1 84 ? -8.625 -15.665 -7.265 1.00 0.00 84 TYR A O 2
ATOM 3312 N N . GLU A 1 85 ? -9.588 -15.872 -5.232 1.00 0.00 85 GLU A N 2
ATOM 3313 C CA . GLU A 1 85 ? -8.836 -14.812 -4.627 1.00 0.00 85 GLU A CA 2
ATOM 3314 C C . GLU A 1 85 ? -8.090 -15.500 -3.518 1.00 0.00 85 GLU A C 2
ATOM 3315 O O . GLU A 1 85 ? -8.665 -15.951 -2.529 1.00 0.00 85 GLU A O 2
ATOM 3327 N N . ILE A 1 86 ? -6.771 -15.576 -3.688 1.00 0.00 86 ILE A N 2
ATOM 3328 C CA . ILE A 1 86 ? -5.893 -16.252 -2.766 1.00 0.00 86 ILE A CA 2
ATOM 3329 C C . ILE A 1 86 ? -4.950 -15.198 -2.268 1.00 0.00 86 ILE A C 2
ATOM 3330 O O . ILE A 1 86 ? -4.191 -14.600 -3.027 1.00 0.00 86 ILE A O 2
ATOM 3346 N N . LEU A 1 87 ? -4.990 -14.943 -0.945 1.00 0.00 87 LEU A N 2
ATOM 3347 C CA . LEU A 1 87 ? -4.141 -13.962 -0.345 1.00 0.00 87 LEU A CA 2
ATOM 3348 C C . LEU A 1 87 ? -3.603 -14.613 0.905 1.00 0.00 87 LEU A C 2
ATOM 3349 O O . LEU A 1 87 ? -4.331 -15.335 1.587 1.00 0.00 87 LEU A O 2
ATOM 3365 N N . LEU A 1 88 ? -2.313 -14.417 1.230 1.00 0.00 88 LEU A N 2
ATOM 3366 C CA . LEU A 1 88 ? -1.728 -15.051 2.418 1.00 0.00 88 LEU A CA 2
ATOM 3367 C C . LEU A 1 88 ? -0.593 -14.137 2.846 1.00 0.00 88 LEU A C 2
ATOM 3368 O O . LEU A 1 88 ? -0.165 -13.295 2.048 1.00 0.00 88 LEU A O 2
ATOM 3384 N N . PRO A 1 89 ? -0.096 -14.260 4.098 1.00 0.00 89 PRO A N 2
ATOM 3385 C CA . PRO A 1 89 ? 1.055 -13.450 4.582 1.00 0.00 89 PRO A CA 2
ATOM 3386 C C . PRO A 1 89 ? 2.250 -13.537 3.654 1.00 0.00 89 PRO A C 2
ATOM 3387 O O . PRO A 1 89 ? 2.480 -14.580 3.077 1.00 0.00 89 PRO A O 2
ATOM 3398 N N . ASN A 1 90 ? 3.097 -12.474 3.546 1.00 0.00 90 ASN A N 2
ATOM 3399 C CA . ASN A 1 90 ? 4.215 -12.474 2.557 1.00 0.00 90 ASN A CA 2
ATOM 3400 C C . ASN A 1 90 ? 5.217 -13.623 2.753 1.00 0.00 90 ASN A C 2
ATOM 3401 O O . ASN A 1 90 ? 5.932 -13.987 1.825 1.00 0.00 90 ASN A O 2
ATOM 3412 N N . HIS A 1 91 ? 5.259 -14.237 3.951 1.00 0.00 91 HIS A N 2
ATOM 3413 C CA . HIS A 1 91 ? 6.211 -15.337 4.179 1.00 0.00 91 HIS A CA 2
ATOM 3414 C C . HIS A 1 91 ? 5.541 -16.648 3.771 1.00 0.00 91 HIS A C 2
ATOM 3415 O O . HIS A 1 91 ? 6.126 -17.481 3.084 1.00 0.00 91 HIS A O 2
ATOM 3429 N N . GLU A 1 92 ? 4.271 -16.836 4.201 1.00 0.00 92 GLU A N 2
ATOM 3430 C CA . GLU A 1 92 ? 3.496 -18.040 3.906 1.00 0.00 92 GLU A CA 2
ATOM 3431 C C . GLU A 1 92 ? 3.085 -18.083 2.429 1.00 0.00 92 GLU A C 2
ATOM 3432 O O . GLU A 1 92 ? 3.035 -19.150 1.815 1.00 0.00 92 GLU A O 2
ATOM 3444 N N . PHE A 1 93 ? 2.785 -16.897 1.835 1.00 0.00 93 PHE A N 2
ATOM 3445 C CA . PHE A 1 93 ? 2.328 -16.792 0.447 1.00 0.00 93 PHE A CA 2
ATOM 3446 C C . PHE A 1 93 ? 3.378 -17.284 -0.526 1.00 0.00 93 PHE A C 2
ATOM 3447 O O . PHE A 1 93 ? 3.036 -17.912 -1.524 1.00 0.00 93 PHE A O 2
ATOM 3464 N N . LEU A 1 94 ? 4.691 -17.010 -0.305 1.00 0.00 94 LEU A N 2
ATOM 3465 C CA . LEU A 1 94 ? 5.674 -17.456 -1.282 1.00 0.00 94 LEU A CA 2
ATOM 3466 C C . LEU A 1 94 ? 5.740 -18.985 -1.321 1.00 0.00 94 LEU A C 2
ATOM 3467 O O . LEU A 1 94 ? 5.995 -19.518 -2.373 1.00 0.00 94 LEU A O 2
ATOM 3483 N N . GLU A 1 95 ? 5.392 -19.716 -0.211 1.00 0.00 95 GLU A N 2
ATOM 3484 C CA . GLU A 1 95 ? 5.387 -21.200 -0.219 1.00 0.00 95 GLU A CA 2
ATOM 3485 C C . GLU A 1 95 ? 4.324 -21.681 -1.220 1.00 0.00 95 GLU A C 2
ATOM 3486 O O . GLU A 1 95 ? 4.534 -22.638 -1.972 1.00 0.00 95 GLU A O 2
ATOM 3498 N N . TYR A 1 96 ? 3.158 -20.997 -1.228 1.00 0.00 96 TYR A N 2
ATOM 3499 C CA . TYR A 1 96 ? 2.068 -21.249 -2.175 1.00 0.00 96 TYR A CA 2
ATOM 3500 C C . TYR A 1 96 ? 2.558 -20.979 -3.604 1.00 0.00 96 TYR A C 2
ATOM 3501 O O . TYR A 1 96 ? 2.336 -21.775 -4.518 1.00 0.00 96 TYR A O 2
ATOM 3519 N N . LEU A 1 97 ? 3.237 -19.818 -3.787 1.00 0.00 97 LEU A N 2
ATOM 3520 C CA . LEU A 1 97 ? 3.685 -19.372 -5.097 1.00 0.00 97 LEU A CA 2
ATOM 3521 C C . LEU A 1 97 ? 4.659 -20.367 -5.732 1.00 0.00 97 LEU A C 2
ATOM 3522 O O . LEU A 1 97 ? 4.538 -20.673 -6.917 1.00 0.00 97 LEU A O 2
ATOM 3538 N N . ILE A 1 98 ? 5.627 -20.920 -4.952 1.00 0.00 98 ILE A N 2
ATOM 3539 C CA . ILE A 1 98 ? 6.589 -21.903 -5.503 1.00 0.00 98 ILE A CA 2
ATOM 3540 C C . ILE A 1 98 ? 5.842 -23.130 -5.990 1.00 0.00 98 ILE A C 2
ATOM 3541 O O . ILE A 1 98 ? 6.074 -23.615 -7.091 1.00 0.00 98 ILE A O 2
ATOM 3557 N N . ASP A 1 99 ? 4.895 -23.626 -5.151 1.00 0.00 99 ASP A N 2
ATOM 3558 C CA . ASP A 1 99 ? 4.103 -24.815 -5.476 1.00 0.00 99 ASP A CA 2
ATOM 3559 C C . ASP A 1 99 ? 3.252 -24.567 -6.724 1.00 0.00 99 ASP A C 2
ATOM 3560 O O . ASP A 1 99 ? 3.123 -25.442 -7.574 1.00 0.00 99 ASP A O 2
ATOM 3569 N N . MET A 1 100 ? 2.650 -23.357 -6.834 1.00 0.00 100 MET A N 2
ATOM 3570 C CA . MET A 1 100 ? 1.825 -22.983 -7.992 1.00 0.00 100 MET A CA 2
ATOM 3571 C C . MET A 1 100 ? 2.653 -22.963 -9.272 1.00 0.00 100 MET A C 2
ATOM 3572 O O . MET A 1 100 ? 2.259 -23.539 -10.289 1.00 0.00 100 MET A O 2
ATOM 3586 N N . LEU A 1 101 ? 3.834 -22.293 -9.234 1.00 0.00 101 LEU A N 2
ATOM 3587 C CA . LEU A 1 101 ? 4.699 -22.191 -10.415 1.00 0.00 101 LEU A CA 2
ATOM 3588 C C . LEU A 1 101 ? 5.238 -23.559 -10.779 1.00 0.00 101 LEU A C 2
ATOM 3589 O O . LEU A 1 101 ? 5.220 -23.972 -11.939 1.00 0.00 101 LEU A O 2
ATOM 3605 N N . MET A 1 102 ? 5.716 -24.291 -9.751 1.00 0.00 102 MET A N 2
ATOM 3606 C CA . MET A 1 102 ? 6.291 -25.616 -9.937 1.00 0.00 102 MET A CA 2
ATOM 3607 C C . MET A 1 102 ? 5.277 -26.610 -10.482 1.00 0.00 102 MET A C 2
ATOM 3608 O O . MET A 1 102 ? 5.510 -27.246 -11.492 1.00 0.00 102 MET A O 2
ATOM 3622 N N . GLY A 1 103 ? 4.080 -26.693 -9.844 1.00 0.00 103 GLY A N 2
ATOM 3623 C CA . GLY A 1 103 ? 3.071 -27.690 -10.204 1.00 0.00 103 GLY A CA 2
ATOM 3624 C C . GLY A 1 103 ? 2.557 -27.598 -11.617 1.00 0.00 103 GLY A C 2
ATOM 3625 O O . GLY A 1 103 ? 2.474 -28.622 -12.291 1.00 0.00 103 GLY A O 2
ATOM 3629 N N . TYR A 1 104 ? 2.224 -26.389 -12.137 1.00 0.00 104 TYR A N 2
ATOM 3630 C CA . TYR A 1 104 ? 1.642 -26.336 -13.491 1.00 0.00 104 TYR A CA 2
ATOM 3631 C C . TYR A 1 104 ? 2.718 -26.330 -14.572 1.00 0.00 104 TYR A C 2
ATOM 3632 O O . TYR A 1 104 ? 2.512 -26.895 -15.646 1.00 0.00 104 TYR A O 2
ATOM 3650 N N . GLN A 1 105 ? 3.893 -25.713 -14.329 1.00 0.00 105 GLN A N 2
ATOM 3651 C CA . GLN A 1 105 ? 4.918 -25.635 -15.361 1.00 0.00 105 GLN A CA 2
ATOM 3652 C C . GLN A 1 105 ? 5.743 -26.915 -15.433 1.00 0.00 105 GLN A C 2
ATOM 3653 O O . GLN A 1 105 ? 5.951 -27.466 -16.508 1.00 0.00 105 GLN A O 2
ATOM 3667 N N . ARG A 1 106 ? 6.245 -27.398 -14.267 1.00 0.00 106 ARG A N 2
ATOM 3668 C CA . ARG A 1 106 ? 7.113 -28.576 -14.212 1.00 0.00 106 ARG A CA 2
ATOM 3669 C C . ARG A 1 106 ? 6.426 -29.860 -14.656 1.00 0.00 106 ARG A C 2
ATOM 3670 O O . ARG A 1 106 ? 7.014 -30.634 -15.413 1.00 0.00 106 ARG A O 2
ATOM 3691 N N . MET A 1 107 ? 5.159 -30.135 -14.224 1.00 0.00 107 MET A N 2
ATOM 3692 C CA . MET A 1 107 ? 4.528 -31.403 -14.600 1.00 0.00 107 MET A CA 2
ATOM 3693 C C . MET A 1 107 ? 3.866 -31.290 -15.960 1.00 0.00 107 MET A C 2
ATOM 3694 O O . MET A 1 107 ? 3.657 -32.304 -16.621 1.00 0.00 107 MET A O 2
ATOM 3708 N N . GLN A 1 108 ? 3.534 -30.039 -16.401 1.00 0.00 108 GLN A N 2
ATOM 3709 C CA . GLN A 1 108 ? 2.879 -29.789 -17.693 1.00 0.00 108 GLN A CA 2
ATOM 3710 C C . GLN A 1 108 ? 1.527 -30.468 -17.741 1.00 0.00 108 GLN A C 2
ATOM 3711 O O . GLN A 1 108 ? 1.108 -31.035 -18.751 1.00 0.00 108 GLN A O 2
ATOM 3725 N N . LYS A 1 109 ? 0.829 -30.378 -16.601 1.00 0.00 109 LYS A N 2
ATOM 3726 C CA . LYS A 1 109 ? -0.493 -30.949 -16.440 1.00 0.00 109 LYS A CA 2
ATOM 3727 C C . LYS A 1 109 ? -1.410 -29.841 -15.975 1.00 0.00 109 LYS A C 2
ATOM 3728 O O . LYS A 1 109 ? -1.003 -28.940 -15.242 1.00 0.00 109 LYS A O 2
ATOM 3747 N N . THR A 1 110 ? -2.702 -29.907 -16.386 1.00 0.00 110 THR A N 2
ATOM 3748 C CA . THR A 1 110 ? -3.688 -28.893 -15.987 1.00 0.00 110 THR A CA 2
ATOM 3749 C C . THR A 1 110 ? -4.369 -29.332 -14.713 1.00 0.00 110 THR A C 2
ATOM 3750 O O . THR A 1 110 ? -5.079 -28.561 -14.072 1.00 0.00 110 THR A O 2
ATOM 3761 N N . ASP A 1 111 ? -4.141 -30.599 -14.324 1.00 0.00 111 ASP A N 2
ATOM 3762 C CA . ASP A 1 111 ? -4.726 -31.153 -13.118 1.00 0.00 111 ASP A CA 2
ATOM 3763 C C . ASP A 1 111 ? -3.873 -30.724 -11.936 1.00 0.00 111 ASP A C 2
ATOM 3764 O O . ASP A 1 111 ? -2.695 -31.065 -11.839 1.00 0.00 111 ASP A O 2
ATOM 3773 N N . PHE A 1 112 ? -4.487 -29.973 -11.001 1.00 0.00 112 PHE A N 2
ATOM 3774 C CA . PHE A 1 112 ? -3.788 -29.487 -9.823 1.00 0.00 112 PHE A CA 2
ATOM 3775 C C . PHE A 1 112 ? -3.827 -30.567 -8.741 1.00 0.00 112 PHE A C 2
ATOM 3776 O O . PHE A 1 112 ? -4.745 -31.394 -8.701 1.00 0.00 112 PHE A O 2
ATOM 3793 N N . PRO A 1 113 ? -2.814 -30.600 -7.859 1.00 0.00 113 PRO A N 2
ATOM 3794 C CA . PRO A 1 113 ? -2.789 -31.571 -6.751 1.00 0.00 113 PRO A CA 2
ATOM 3795 C C . PRO A 1 113 ? -3.944 -31.397 -5.781 1.00 0.00 113 PRO A C 2
ATOM 3796 O O . PRO A 1 113 ? -4.316 -30.278 -5.437 1.00 0.00 113 PRO A O 2
ATOM 3807 N N . GLY A 1 114 ? -4.510 -32.525 -5.285 1.00 0.00 114 GLY A N 2
ATOM 3808 C CA . GLY A 1 114 ? -5.653 -32.481 -4.361 1.00 0.00 114 GLY A CA 2
ATOM 3809 C C . GLY A 1 114 ? -5.334 -31.771 -3.069 1.00 0.00 114 GLY A C 2
ATOM 3810 O O . GLY A 1 114 ? -6.168 -31.038 -2.553 1.00 0.00 114 GLY A O 2
ATOM 3814 N N . ALA A 1 115 ? -4.112 -31.958 -2.503 1.00 0.00 115 ALA A N 2
ATOM 3815 C CA . ALA A 1 115 ? -3.766 -31.305 -1.242 1.00 0.00 115 ALA A CA 2
ATOM 3816 C C . ALA A 1 115 ? -3.557 -29.817 -1.477 1.00 0.00 115 ALA A C 2
ATOM 3817 O O . ALA A 1 115 ? -3.788 -28.998 -0.595 1.00 0.00 115 ALA A O 2
ATOM 3824 N N . PHE A 1 116 ? -3.110 -29.444 -2.699 1.00 0.00 116 PHE A N 2
ATOM 3825 C CA . PHE A 1 116 ? -2.888 -28.051 -3.042 1.00 0.00 116 PHE A CA 2
ATOM 3826 C C . PHE A 1 116 ? -4.242 -27.384 -3.212 1.00 0.00 116 PHE A C 2
ATOM 3827 O O . PHE A 1 116 ? -4.429 -26.225 -2.851 1.00 0.00 116 PHE A O 2
ATOM 3844 N N . TYR A 1 117 ? -5.241 -28.138 -3.753 1.00 0.00 117 TYR A N 2
ATOM 3845 C CA . TYR A 1 117 ? -6.570 -27.579 -3.977 1.00 0.00 117 TYR A CA 2
ATOM 3846 C C . TYR A 1 117 ? -7.280 -27.356 -2.642 1.00 0.00 117 TYR A C 2
ATOM 3847 O O . TYR A 1 117 ? -8.174 -26.519 -2.544 1.00 0.00 117 TYR A O 2
ATOM 3865 N N . ARG A 1 118 ? -6.858 -28.085 -1.569 1.00 0.00 118 ARG A N 2
ATOM 3866 C CA . ARG A 1 118 ? -7.456 -27.932 -0.241 1.00 0.00 118 ARG A CA 2
ATOM 3867 C C . ARG A 1 118 ? -7.210 -26.504 0.254 1.00 0.00 118 ARG A C 2
ATOM 3868 O O . ARG A 1 118 ? -8.108 -25.817 0.750 1.00 0.00 118 ARG A O 2
ATOM 3889 N N . ARG A 1 119 ? -5.937 -26.055 0.078 1.00 0.00 119 ARG A N 2
ATOM 3890 C CA . ARG A 1 119 ? -5.473 -24.715 0.456 1.00 0.00 119 ARG A CA 2
ATOM 3891 C C . ARG A 1 119 ? -6.207 -23.645 -0.338 1.00 0.00 119 ARG A C 2
ATOM 3892 O O . ARG A 1 119 ? -6.552 -22.596 0.199 1.00 0.00 119 ARG A O 2
ATOM 3913 N N . LEU A 1 120 ? -6.441 -23.893 -1.653 1.00 0.00 120 LEU A N 2
ATOM 3914 C CA . LEU A 1 120 ? -7.125 -22.918 -2.513 1.00 0.00 120 LEU A CA 2
ATOM 3915 C C . LEU A 1 120 ? -8.596 -22.824 -2.141 1.00 0.00 120 LEU A C 2
ATOM 3916 O O . LEU A 1 120 ? -9.168 -21.738 -2.101 1.00 0.00 120 LEU A O 2
ATOM 3932 N N . LEU A 1 121 ? -9.242 -23.991 -1.908 1.00 0.00 121 LEU A N 2
ATOM 3933 C CA . LEU A 1 121 ? -10.647 -24.055 -1.554 1.00 0.00 121 LEU A CA 2
ATOM 3934 C C . LEU A 1 121 ? -10.874 -23.439 -0.173 1.00 0.00 121 LEU A C 2
ATOM 3935 O O . LEU A 1 121 ? -11.859 -22.736 0.043 1.00 0.00 121 LEU A O 2
ATOM 3951 N N . GLY A 1 122 ? -9.958 -23.706 0.802 1.00 0.00 122 GLY A N 2
ATOM 3952 C CA . GLY A 1 122 ? -10.099 -23.139 2.148 1.00 0.00 122 GLY A CA 2
ATOM 3953 C C . GLY A 1 122 ? -10.954 -24.039 3.000 1.00 0.00 122 GLY A C 2
ATOM 3954 O O . GLY A 1 122 ? -11.579 -23.592 3.956 1.00 0.00 122 GLY A O 2
ATOM 3958 N N . TYR A 1 123 ? -10.971 -25.351 2.681 1.00 0.00 123 TYR A N 2
ATOM 3959 C CA . TYR A 1 123 ? -11.765 -26.305 3.424 1.00 0.00 123 TYR A CA 2
ATOM 3960 C C . TYR A 1 123 ? -10.835 -26.965 4.415 1.00 0.00 123 TYR A C 2
ATOM 3961 O O . TYR A 1 123 ? -9.896 -27.664 4.041 1.00 0.00 123 TYR A O 2
ATOM 3979 N N . ASP A 1 124 ? -11.095 -26.771 5.721 1.00 0.00 124 ASP A N 2
ATOM 3980 C CA . ASP A 1 124 ? -10.249 -27.359 6.740 1.00 0.00 124 ASP A CA 2
ATOM 3981 C C . ASP A 1 124 ? -10.698 -28.800 6.956 1.00 0.00 124 ASP A C 2
ATOM 3982 O O . ASP A 1 124 ? -11.619 -29.081 7.714 1.00 0.00 124 ASP A O 2
ATOM 3991 N N . SER A 1 125 ? -10.004 -29.735 6.275 1.00 0.00 125 SER A N 2
ATOM 3992 C CA . SER A 1 125 ? -10.302 -31.169 6.405 1.00 0.00 125 SER A CA 2
ATOM 3993 C C . SER A 1 125 ? -9.260 -31.819 7.353 1.00 0.00 125 SER A C 2
ATOM 3994 O O . SER A 1 125 ? -8.062 -31.925 6.943 1.00 0.00 125 SER A O 2
ATOM 4003 N N . MET A 1 1 ? 20.531 -3.641 -4.222 1.00 0.00 1 MET A N 3
ATOM 4004 C CA . MET A 1 1 ? 19.230 -2.901 -4.075 1.00 0.00 1 MET A CA 3
ATOM 4005 C C . MET A 1 1 ? 18.533 -3.234 -2.756 1.00 0.00 1 MET A C 3
ATOM 4006 O O . MET A 1 1 ? 18.508 -4.388 -2.316 1.00 0.00 1 MET A O 3
ATOM 4022 N N . ARG A 1 2 ? 17.932 -2.203 -2.105 1.00 0.00 2 ARG A N 3
ATOM 4023 C CA . ARG A 1 2 ? 17.235 -2.399 -0.845 1.00 0.00 2 ARG A CA 3
ATOM 4024 C C . ARG A 1 2 ? 16.113 -1.382 -0.779 1.00 0.00 2 ARG A C 3
ATOM 4025 O O . ARG A 1 2 ? 16.124 -0.377 -1.498 1.00 0.00 2 ARG A O 3
ATOM 4046 N N . ILE A 1 3 ? 15.131 -1.604 0.141 1.00 0.00 3 ILE A N 3
ATOM 4047 C CA . ILE A 1 3 ? 13.964 -0.735 0.281 1.00 0.00 3 ILE A CA 3
ATOM 4048 C C . ILE A 1 3 ? 14.328 0.686 0.709 1.00 0.00 3 ILE A C 3
ATOM 4049 O O . ILE A 1 3 ? 13.581 1.614 0.440 1.00 0.00 3 ILE A O 3
ATOM 4065 N N . ASP A 1 4 ? 15.516 0.900 1.328 1.00 0.00 4 ASP A N 3
ATOM 4066 C CA . ASP A 1 4 ? 15.898 2.235 1.794 1.00 0.00 4 ASP A CA 3
ATOM 4067 C C . ASP A 1 4 ? 16.415 3.094 0.637 1.00 0.00 4 ASP A C 3
ATOM 4068 O O . ASP A 1 4 ? 16.645 4.285 0.816 1.00 0.00 4 ASP A O 3
ATOM 4077 N N . GLU A 1 5 ? 16.630 2.500 -0.567 1.00 0.00 5 GLU A N 3
ATOM 4078 C CA . GLU A 1 5 ? 17.122 3.264 -1.719 1.00 0.00 5 GLU A CA 3
ATOM 4079 C C . GLU A 1 5 ? 15.970 3.568 -2.653 1.00 0.00 5 GLU A C 3
ATOM 4080 O O . GLU A 1 5 ? 16.147 4.216 -3.681 1.00 0.00 5 GLU A O 3
ATOM 4092 N N . LEU A 1 6 ? 14.766 3.081 -2.302 1.00 0.00 6 LEU A N 3
ATOM 4093 C CA . LEU A 1 6 ? 13.579 3.294 -3.126 1.00 0.00 6 LEU A CA 3
ATOM 4094 C C . LEU A 1 6 ? 12.730 4.388 -2.490 1.00 0.00 6 LEU A C 3
ATOM 4095 O O . LEU A 1 6 ? 13.153 5.530 -2.332 1.00 0.00 6 LEU A O 3
ATOM 4111 N N . VAL A 1 7 ? 11.478 4.033 -2.144 1.00 0.00 7 VAL A N 3
ATOM 4112 C CA . VAL A 1 7 ? 10.534 4.951 -1.516 1.00 0.00 7 VAL A CA 3
ATOM 4113 C C . VAL A 1 7 ? 10.761 4.817 -0.007 1.00 0.00 7 VAL A C 3
ATOM 4114 O O . VAL A 1 7 ? 11.334 3.815 0.432 1.00 0.00 7 VAL A O 3
ATOM 4127 N N . PRO A 1 8 ? 10.378 5.808 0.821 1.00 0.00 8 PRO A N 3
ATOM 4128 C CA . PRO A 1 8 ? 10.532 5.674 2.283 1.00 0.00 8 PRO A CA 3
ATOM 4129 C C . PRO A 1 8 ? 9.881 4.413 2.826 1.00 0.00 8 PRO A C 3
ATOM 4130 O O . PRO A 1 8 ? 8.698 4.152 2.609 1.00 0.00 8 PRO A O 3
ATOM 4141 N N . ALA A 1 9 ? 10.668 3.614 3.572 1.00 0.00 9 ALA A N 3
ATOM 4142 C CA . ALA A 1 9 ? 10.205 2.351 4.080 1.00 0.00 9 ALA A CA 3
ATOM 4143 C C . ALA A 1 9 ? 9.257 2.521 5.251 1.00 0.00 9 ALA A C 3
ATOM 4144 O O . ALA A 1 9 ? 9.583 3.056 6.309 1.00 0.00 9 ALA A O 3
ATOM 4151 N N . ASP A 1 10 ? 8.033 2.024 5.021 1.00 0.00 10 ASP A N 3
ATOM 4152 C CA . ASP A 1 10 ? 6.975 2.001 6.001 1.00 0.00 10 ASP A CA 3
ATOM 4153 C C . ASP A 1 10 ? 7.185 0.746 6.854 1.00 0.00 10 ASP A C 3
ATOM 4154 O O . ASP A 1 10 ? 7.852 -0.191 6.424 1.00 0.00 10 ASP A O 3
ATOM 4163 N N . PRO A 1 11 ? 6.598 0.686 8.051 1.00 0.00 11 PRO A N 3
ATOM 4164 C CA . PRO A 1 11 ? 6.714 -0.509 8.927 1.00 0.00 11 PRO A CA 3
ATOM 4165 C C . PRO A 1 11 ? 6.142 -1.776 8.302 1.00 0.00 11 PRO A C 3
ATOM 4166 O O . PRO A 1 11 ? 6.474 -2.894 8.693 1.00 0.00 11 PRO A O 3
ATOM 4177 N N . ARG A 1 12 ? 5.284 -1.581 7.278 1.00 0.00 12 ARG A N 3
ATOM 4178 C CA . ARG A 1 12 ? 4.659 -2.650 6.515 1.00 0.00 12 ARG A CA 3
ATOM 4179 C C . ARG A 1 12 ? 5.719 -3.205 5.553 1.00 0.00 12 ARG A C 3
ATOM 4180 O O . ARG A 1 12 ? 6.009 -4.395 5.524 1.00 0.00 12 ARG A O 3
ATOM 4201 N N . ALA A 1 13 ? 6.335 -2.274 4.765 1.00 0.00 13 ALA A N 3
ATOM 4202 C CA . ALA A 1 13 ? 7.422 -2.546 3.819 1.00 0.00 13 ALA A CA 3
ATOM 4203 C C . ALA A 1 13 ? 8.589 -3.211 4.517 1.00 0.00 13 ALA A C 3
ATOM 4204 O O . ALA A 1 13 ? 9.141 -4.204 4.041 1.00 0.00 13 ALA A O 3
ATOM 4211 N N . VAL A 1 14 ? 8.967 -2.645 5.682 1.00 0.00 14 VAL A N 3
ATOM 4212 C CA . VAL A 1 14 ? 10.050 -3.156 6.505 1.00 0.00 14 VAL A CA 3
ATOM 4213 C C . VAL A 1 14 ? 9.735 -4.567 6.953 1.00 0.00 14 VAL A C 3
ATOM 4214 O O . VAL A 1 14 ? 10.594 -5.452 6.910 1.00 0.00 14 VAL A O 3
ATOM 4227 N N . SER A 1 15 ? 8.462 -4.816 7.366 1.00 0.00 15 SER A N 3
ATOM 4228 C CA . SER A 1 15 ? 8.119 -6.151 7.880 1.00 0.00 15 SER A CA 3
ATOM 4229 C C . SER A 1 15 ? 8.093 -7.164 6.747 1.00 0.00 15 SER A C 3
ATOM 4230 O O . SER A 1 15 ? 8.457 -8.310 6.949 1.00 0.00 15 SER A O 3
ATOM 4238 N N . LEU A 1 16 ? 7.621 -6.765 5.526 1.00 0.00 16 LEU A N 3
ATOM 4239 C CA . LEU A 1 16 ? 7.567 -7.684 4.375 1.00 0.00 16 LEU A CA 3
ATOM 4240 C C . LEU A 1 16 ? 8.974 -7.987 3.873 1.00 0.00 16 LEU A C 3
ATOM 4241 O O . LEU A 1 16 ? 9.272 -9.104 3.477 1.00 0.00 16 LEU A O 3
ATOM 4257 N N . TYR A 1 17 ? 9.842 -6.954 3.834 1.00 0.00 17 TYR A N 3
ATOM 4258 C CA . TYR A 1 17 ? 11.227 -7.115 3.369 1.00 0.00 17 TYR A CA 3
ATOM 4259 C C . TYR A 1 17 ? 12.098 -7.881 4.385 1.00 0.00 17 TYR A C 3
ATOM 4260 O O . TYR A 1 17 ? 13.130 -8.433 4.014 1.00 0.00 17 TYR A O 3
ATOM 4278 N N . THR A 1 18 ? 11.712 -7.913 5.688 1.00 0.00 18 THR A N 3
ATOM 4279 C CA . THR A 1 18 ? 12.526 -8.590 6.730 1.00 0.00 18 THR A CA 3
ATOM 4280 C C . THR A 1 18 ? 12.753 -10.101 6.463 1.00 0.00 18 THR A C 3
ATOM 4281 O O . THR A 1 18 ? 13.907 -10.537 6.478 1.00 0.00 18 THR A O 3
ATOM 4292 N N . PRO A 1 19 ? 11.717 -10.940 6.259 1.00 0.00 19 PRO A N 3
ATOM 4293 C CA . PRO A 1 19 ? 11.947 -12.370 5.992 1.00 0.00 19 PRO A CA 3
ATOM 4294 C C . PRO A 1 19 ? 12.438 -12.671 4.589 1.00 0.00 19 PRO A C 3
ATOM 4295 O O . PRO A 1 19 ? 12.187 -11.933 3.642 1.00 0.00 19 PRO A O 3
ATOM 4306 N N . TYR A 1 20 ? 13.139 -13.815 4.436 1.00 0.00 20 TYR A N 3
ATOM 4307 C CA . TYR A 1 20 ? 13.666 -14.210 3.147 1.00 0.00 20 TYR A CA 3
ATOM 4308 C C . TYR A 1 20 ? 13.824 -15.716 3.168 1.00 0.00 20 TYR A C 3
ATOM 4309 O O . TYR A 1 20 ? 13.916 -16.326 4.233 1.00 0.00 20 TYR A O 3
ATOM 4327 N N . TYR A 1 21 ? 13.876 -16.350 1.969 1.00 0.00 21 TYR A N 3
ATOM 4328 C CA . TYR A 1 21 ? 13.990 -17.808 1.883 1.00 0.00 21 TYR A CA 3
ATOM 4329 C C . TYR A 1 21 ? 15.459 -18.206 1.807 1.00 0.00 21 TYR A C 3
ATOM 4330 O O . TYR A 1 21 ? 15.931 -18.715 0.794 1.00 0.00 21 TYR A O 3
ATOM 4348 N N . SER A 1 22 ? 16.215 -17.992 2.906 1.00 0.00 22 SER A N 3
ATOM 4349 C CA . SER A 1 22 ? 17.625 -18.358 2.931 1.00 0.00 22 SER A CA 3
ATOM 4350 C C . SER A 1 22 ? 18.036 -18.398 4.382 1.00 0.00 22 SER A C 3
ATOM 4351 O O . SER A 1 22 ? 17.448 -17.717 5.215 1.00 0.00 22 SER A O 3
ATOM 4359 N N . GLN A 1 23 ? 19.058 -19.225 4.716 1.00 0.00 23 GLN A N 3
ATOM 4360 C CA . GLN A 1 23 ? 19.537 -19.327 6.093 1.00 0.00 23 GLN A CA 3
ATOM 4361 C C . GLN A 1 23 ? 20.448 -18.147 6.419 1.00 0.00 23 GLN A C 3
ATOM 4362 O O . GLN A 1 23 ? 20.671 -17.832 7.585 1.00 0.00 23 GLN A O 3
ATOM 4376 N N . ALA A 1 24 ? 20.997 -17.473 5.378 1.00 0.00 24 ALA A N 3
ATOM 4377 C CA . ALA A 1 24 ? 21.873 -16.341 5.594 1.00 0.00 24 ALA A CA 3
ATOM 4378 C C . ALA A 1 24 ? 21.858 -15.513 4.326 1.00 0.00 24 ALA A C 3
ATOM 4379 O O . ALA A 1 24 ? 21.566 -16.034 3.244 1.00 0.00 24 ALA A O 3
ATOM 4386 N N . ASN A 1 25 ? 22.145 -14.184 4.458 1.00 0.00 25 ASN A N 3
ATOM 4387 C CA . ASN A 1 25 ? 22.177 -13.261 3.317 1.00 0.00 25 ASN A CA 3
ATOM 4388 C C . ASN A 1 25 ? 20.754 -13.101 2.768 1.00 0.00 25 ASN A C 3
ATOM 4389 O O . ASN A 1 25 ? 19.860 -12.671 3.488 1.00 0.00 25 ASN A O 3
ATOM 4400 N N . ARG A 1 26 ? 20.519 -13.429 1.477 1.00 0.00 26 ARG A N 3
ATOM 4401 C CA . ARG A 1 26 ? 19.197 -13.320 0.906 1.00 0.00 26 ARG A CA 3
ATOM 4402 C C . ARG A 1 26 ? 19.183 -14.192 -0.323 1.00 0.00 26 ARG A C 3
ATOM 4403 O O . ARG A 1 26 ? 20.239 -14.591 -0.822 1.00 0.00 26 ARG A O 3
ATOM 4424 N N . ARG A 1 27 ? 17.969 -14.523 -0.828 1.00 0.00 27 ARG A N 3
ATOM 4425 C CA . ARG A 1 27 ? 17.839 -15.363 -2.008 1.00 0.00 27 ARG A CA 3
ATOM 4426 C C . ARG A 1 27 ? 17.408 -14.478 -3.161 1.00 0.00 27 ARG A C 3
ATOM 4427 O O . ARG A 1 27 ? 17.007 -13.341 -2.962 1.00 0.00 27 ARG A O 3
ATOM 4448 N N . ARG A 1 28 ? 17.414 -15.054 -4.393 1.00 0.00 28 ARG A N 3
ATOM 4449 C CA . ARG A 1 28 ? 17.061 -14.341 -5.629 1.00 0.00 28 ARG A CA 3
ATOM 4450 C C . ARG A 1 28 ? 15.633 -13.805 -5.598 1.00 0.00 28 ARG A C 3
ATOM 4451 O O . ARG A 1 28 ? 15.322 -12.811 -6.250 1.00 0.00 28 ARG A O 3
ATOM 4472 N N . TYR A 1 29 ? 14.736 -14.465 -4.836 1.00 0.00 29 TYR A N 3
ATOM 4473 C CA . TYR A 1 29 ? 13.340 -14.033 -4.742 1.00 0.00 29 TYR A CA 3
ATOM 4474 C C . TYR A 1 29 ? 13.205 -12.706 -3.988 1.00 0.00 29 TYR A C 3
ATOM 4475 O O . TYR A 1 29 ? 12.271 -11.951 -4.245 1.00 0.00 29 TYR A O 3
ATOM 4493 N N . LEU A 1 30 ? 14.141 -12.380 -3.050 1.00 0.00 30 LEU A N 3
ATOM 4494 C CA . LEU A 1 30 ? 14.015 -11.150 -2.259 1.00 0.00 30 LEU A CA 3
ATOM 4495 C C . LEU A 1 30 ? 14.177 -9.866 -3.111 1.00 0.00 30 LEU A C 3
ATOM 4496 O O . LEU A 1 30 ? 13.267 -9.028 -3.111 1.00 0.00 30 LEU A O 3
ATOM 4512 N N . PRO A 1 31 ? 15.288 -9.658 -3.861 1.00 0.00 31 PRO A N 3
ATOM 4513 C CA . PRO A 1 31 ? 15.432 -8.441 -4.677 1.00 0.00 31 PRO A CA 3
ATOM 4514 C C . PRO A 1 31 ? 14.524 -8.398 -5.884 1.00 0.00 31 PRO A C 3
ATOM 4515 O O . PRO A 1 31 ? 14.275 -7.333 -6.443 1.00 0.00 31 PRO A O 3
ATOM 4526 N N . TYR A 1 32 ? 13.986 -9.573 -6.304 1.00 0.00 32 TYR A N 3
ATOM 4527 C CA . TYR A 1 32 ? 13.078 -9.644 -7.444 1.00 0.00 32 TYR A CA 3
ATOM 4528 C C . TYR A 1 32 ? 11.764 -8.978 -7.056 1.00 0.00 32 TYR A C 3
ATOM 4529 O O . TYR A 1 32 ? 11.139 -8.278 -7.849 1.00 0.00 32 TYR A O 3
ATOM 4547 N N . ALA A 1 33 ? 11.361 -9.153 -5.769 1.00 0.00 33 ALA A N 3
ATOM 4548 C CA . ALA A 1 33 ? 10.109 -8.603 -5.278 1.00 0.00 33 ALA A CA 3
ATOM 4549 C C . ALA A 1 33 ? 10.251 -7.099 -5.061 1.00 0.00 33 ALA A C 3
ATOM 4550 O O . ALA A 1 33 ? 9.251 -6.383 -4.992 1.00 0.00 33 ALA A O 3
ATOM 4557 N N . LEU A 1 34 ? 11.505 -6.578 -4.962 1.00 0.00 34 LEU A N 3
ATOM 4558 C CA . LEU A 1 34 ? 11.717 -5.135 -4.791 1.00 0.00 34 LEU A CA 3
ATOM 4559 C C . LEU A 1 34 ? 11.250 -4.418 -6.043 1.00 0.00 34 LEU A C 3
ATOM 4560 O O . LEU A 1 34 ? 10.715 -3.321 -5.971 1.00 0.00 34 LEU A O 3
ATOM 4576 N N . SER A 1 35 ? 11.458 -5.037 -7.226 1.00 0.00 35 SER A N 3
ATOM 4577 C CA . SER A 1 35 ? 11.005 -4.458 -8.503 1.00 0.00 35 SER A CA 3
ATOM 4578 C C . SER A 1 35 ? 9.478 -4.376 -8.529 1.00 0.00 35 SER A C 3
ATOM 4579 O O . SER A 1 35 ? 8.905 -3.425 -9.069 1.00 0.00 35 SER A O 3
ATOM 4587 N N . LEU A 1 36 ? 8.795 -5.412 -7.966 1.00 0.00 36 LEU A N 3
ATOM 4588 C CA . LEU A 1 36 ? 7.326 -5.461 -7.905 1.00 0.00 36 LEU A CA 3
ATOM 4589 C C . LEU A 1 36 ? 6.827 -4.380 -6.946 1.00 0.00 36 LEU A C 3
ATOM 4590 O O . LEU A 1 36 ? 5.880 -3.649 -7.249 1.00 0.00 36 LEU A O 3
ATOM 4606 N N . TYR A 1 37 ? 7.516 -4.272 -5.778 1.00 0.00 37 TYR A N 3
ATOM 4607 C CA . TYR A 1 37 ? 7.215 -3.298 -4.710 1.00 0.00 37 TYR A CA 3
ATOM 4608 C C . TYR A 1 37 ? 7.198 -1.852 -5.219 1.00 0.00 37 TYR A C 3
ATOM 4609 O O . TYR A 1 37 ? 6.494 -1.014 -4.662 1.00 0.00 37 TYR A O 3
ATOM 4627 N N . GLN A 1 38 ? 7.972 -1.525 -6.290 1.00 0.00 38 GLN A N 3
ATOM 4628 C CA . GLN A 1 38 ? 8.013 -0.156 -6.821 1.00 0.00 38 GLN A CA 3
ATOM 4629 C C . GLN A 1 38 ? 6.663 0.250 -7.390 1.00 0.00 38 GLN A C 3
ATOM 4630 O O . GLN A 1 38 ? 6.395 1.439 -7.547 1.00 0.00 38 GLN A O 3
ATOM 4644 N N . GLY A 1 39 ? 5.789 -0.739 -7.720 1.00 0.00 39 GLY A N 3
ATOM 4645 C CA . GLY A 1 39 ? 4.479 -0.415 -8.299 1.00 0.00 39 GLY A CA 3
ATOM 4646 C C . GLY A 1 39 ? 4.367 -1.030 -9.663 1.00 0.00 39 GLY A C 3
ATOM 4647 O O . GLY A 1 39 ? 3.441 -0.726 -10.402 1.00 0.00 39 GLY A O 3
ATOM 4651 N N . SER A 1 40 ? 5.319 -1.932 -10.027 1.00 0.00 40 SER A N 3
ATOM 4652 C CA . SER A 1 40 ? 5.289 -2.603 -11.333 1.00 0.00 40 SER A CA 3
ATOM 4653 C C . SER A 1 40 ? 4.067 -3.507 -11.410 1.00 0.00 40 SER A C 3
ATOM 4654 O O . SER A 1 40 ? 3.374 -3.528 -12.424 1.00 0.00 40 SER A O 3
ATOM 4662 N N . SER A 1 41 ? 3.800 -4.271 -10.299 1.00 0.00 41 SER A N 3
ATOM 4663 C CA . SER A 1 41 ? 2.646 -5.194 -10.207 1.00 0.00 41 SER A CA 3
ATOM 4664 C C . SER A 1 41 ? 2.772 -6.344 -11.206 1.00 0.00 41 SER A C 3
ATOM 4665 O O . SER A 1 41 ? 3.708 -6.417 -12.000 1.00 0.00 41 SER A O 3
ATOM 4673 N N . ILE A 1 42 ? 1.835 -7.326 -11.128 1.00 0.00 42 ILE A N 3
ATOM 4674 C CA . ILE A 1 42 ? 1.841 -8.456 -12.050 1.00 0.00 42 ILE A CA 3
ATOM 4675 C C . ILE A 1 42 ? 0.406 -8.672 -12.481 1.00 0.00 42 ILE A C 3
ATOM 4676 O O . ILE A 1 42 ? -0.503 -8.789 -11.672 1.00 0.00 42 ILE A O 3
ATOM 4692 N N . GLU A 1 43 ? 0.199 -8.708 -13.813 1.00 0.00 43 GLU A N 3
ATOM 4693 C CA . GLU A 1 43 ? -1.089 -8.939 -14.405 1.00 0.00 43 GLU A CA 3
ATOM 4694 C C . GLU A 1 43 ? -0.751 -9.588 -15.720 1.00 0.00 43 GLU A C 3
ATOM 4695 O O . GLU A 1 43 ? 0.051 -9.055 -16.483 1.00 0.00 43 GLU A O 3
ATOM 4707 N N . GLY A 1 44 ? -1.321 -10.770 -16.017 1.00 0.00 44 GLY A N 3
ATOM 4708 C CA . GLY A 1 44 ? -0.996 -11.425 -17.262 1.00 0.00 44 GLY A CA 3
ATOM 4709 C C . GLY A 1 44 ? -1.720 -12.729 -17.305 1.00 0.00 44 GLY A C 3
ATOM 4710 O O . GLY A 1 44 ? -2.587 -13.004 -16.484 1.00 0.00 44 GLY A O 3
ATOM 4714 N N . SER A 1 45 ? -1.351 -13.560 -18.290 1.00 0.00 45 SER A N 3
ATOM 4715 C CA . SER A 1 45 ? -1.954 -14.865 -18.492 1.00 0.00 45 SER A CA 3
ATOM 4716 C C . SER A 1 45 ? -0.850 -15.893 -18.408 1.00 0.00 45 SER A C 3
ATOM 4717 O O . SER A 1 45 ? 0.054 -15.896 -19.246 1.00 0.00 45 SER A O 3
ATOM 4725 N N . ARG A 1 46 ? -0.886 -16.801 -17.401 1.00 0.00 46 ARG A N 3
ATOM 4726 C CA . ARG A 1 46 ? 0.166 -17.811 -17.281 1.00 0.00 46 ARG A CA 3
ATOM 4727 C C . ARG A 1 46 ? -0.303 -19.041 -18.026 1.00 0.00 46 ARG A C 3
ATOM 4728 O O . ARG A 1 46 ? -1.416 -19.532 -17.827 1.00 0.00 46 ARG A O 3
ATOM 4749 N N . ALA A 1 47 ? 0.584 -19.573 -18.905 1.00 0.00 47 ALA A N 3
ATOM 4750 C CA . ALA A 1 47 ? 0.265 -20.699 -19.731 1.00 0.00 47 ALA A CA 3
ATOM 4751 C C . ALA A 1 47 ? 0.407 -21.981 -18.961 1.00 0.00 47 ALA A C 3
ATOM 4752 O O . ALA A 1 47 ? 1.480 -22.365 -18.494 1.00 0.00 47 ALA A O 3
ATOM 4759 N N . VAL A 1 48 ? -0.727 -22.669 -18.856 1.00 0.00 48 VAL A N 3
ATOM 4760 C CA . VAL A 1 48 ? -0.802 -23.957 -18.221 1.00 0.00 48 VAL A CA 3
ATOM 4761 C C . VAL A 1 48 ? -0.775 -24.932 -19.360 1.00 0.00 48 VAL A C 3
ATOM 4762 O O . VAL A 1 48 ? -1.728 -25.050 -20.141 1.00 0.00 48 VAL A O 3
ATOM 4775 N N . GLU A 1 49 ? 0.342 -25.656 -19.487 1.00 0.00 49 GLU A N 3
ATOM 4776 C CA . GLU A 1 49 ? 0.484 -26.615 -20.573 1.00 0.00 49 GLU A CA 3
ATOM 4777 C C . GLU A 1 49 ? -0.445 -27.789 -20.321 1.00 0.00 49 GLU A C 3
ATOM 4778 O O . GLU A 1 49 ? -0.514 -28.324 -19.219 1.00 0.00 49 GLU A O 3
ATOM 4790 N N . GLY A 1 50 ? -1.204 -28.186 -21.375 1.00 0.00 50 GLY A N 3
ATOM 4791 C CA . GLY A 1 50 ? -2.148 -29.296 -21.260 1.00 0.00 50 GLY A CA 3
ATOM 4792 C C . GLY A 1 50 ? -3.541 -28.755 -21.085 1.00 0.00 50 GLY A C 3
ATOM 4793 O O . GLY A 1 50 ? -4.502 -29.515 -21.111 1.00 0.00 50 GLY A O 3
ATOM 4797 N N . GLY A 1 51 ? -3.678 -27.422 -20.882 1.00 0.00 51 GLY A N 3
ATOM 4798 C CA . GLY A 1 51 ? -4.994 -26.816 -20.711 1.00 0.00 51 GLY A CA 3
ATOM 4799 C C . GLY A 1 51 ? -5.059 -25.567 -21.540 1.00 0.00 51 GLY A C 3
ATOM 4800 O O . GLY A 1 51 ? -5.141 -25.620 -22.763 1.00 0.00 51 GLY A O 3
ATOM 4804 N N . ALA A 1 52 ? -5.020 -24.399 -20.871 1.00 0.00 52 ALA A N 3
ATOM 4805 C CA . ALA A 1 52 ? -5.101 -23.133 -21.563 1.00 0.00 52 ALA A CA 3
ATOM 4806 C C . ALA A 1 52 ? -4.547 -22.088 -20.610 1.00 0.00 52 ALA A C 3
ATOM 4807 O O . ALA A 1 52 ? -4.488 -22.321 -19.397 1.00 0.00 52 ALA A O 3
ATOM 4814 N N . PRO A 1 53 ? -4.095 -20.945 -21.131 1.00 0.00 53 PRO A N 3
ATOM 4815 C CA . PRO A 1 53 ? -3.574 -19.875 -20.275 1.00 0.00 53 PRO A CA 3
ATOM 4816 C C . PRO A 1 53 ? -4.665 -19.121 -19.545 1.00 0.00 53 PRO A C 3
ATOM 4817 O O . PRO A 1 53 ? -5.585 -18.577 -20.162 1.00 0.00 53 PRO A O 3
ATOM 4828 N N . ILE A 1 54 ? -4.562 -19.050 -18.193 1.00 0.00 54 ILE A N 3
ATOM 4829 C CA . ILE A 1 54 ? -5.584 -18.378 -17.391 1.00 0.00 54 ILE A CA 3
ATOM 4830 C C . ILE A 1 54 ? -5.006 -17.090 -16.840 1.00 0.00 54 ILE A C 3
ATOM 4831 O O . ILE A 1 54 ? -3.830 -17.009 -16.451 1.00 0.00 54 ILE A O 3
ATOM 4847 N N . SER A 1 55 ? -5.821 -15.999 -16.899 1.00 0.00 55 SER A N 3
ATOM 4848 C CA . SER A 1 55 ? -5.396 -14.699 -16.381 1.00 0.00 55 SER A CA 3
ATOM 4849 C C . SER A 1 55 ? -5.205 -14.724 -14.878 1.00 0.00 55 SER A C 3
ATOM 4850 O O . SER A 1 55 ? -5.991 -15.316 -14.123 1.00 0.00 55 SER A O 3
ATOM 4858 N N . PHE A 1 56 ? -4.151 -14.012 -14.427 1.00 0.00 56 PHE A N 3
ATOM 4859 C CA . PHE A 1 56 ? -3.840 -13.918 -13.021 1.00 0.00 56 PHE A CA 3
ATOM 4860 C C . PHE A 1 56 ? -3.395 -12.493 -12.763 1.00 0.00 56 PHE A C 3
ATOM 4861 O O . PHE A 1 56 ? -2.779 -11.849 -13.623 1.00 0.00 56 PHE A O 3
ATOM 4878 N N . VAL A 1 57 ? -3.760 -11.958 -11.572 1.00 0.00 57 VAL A N 3
ATOM 4879 C CA . VAL A 1 57 ? -3.390 -10.595 -11.202 1.00 0.00 57 VAL A CA 3
ATOM 4880 C C . VAL A 1 57 ? -2.791 -10.652 -9.817 1.00 0.00 57 VAL A C 3
ATOM 4881 O O . VAL A 1 57 ? -3.367 -11.298 -8.944 1.00 0.00 57 VAL A O 3
ATOM 4894 N N . ALA A 1 58 ? -1.630 -10.029 -9.561 1.00 0.00 58 ALA A N 3
ATOM 4895 C CA . ALA A 1 58 ? -1.072 -10.010 -8.218 1.00 0.00 58 ALA A CA 3
ATOM 4896 C C . ALA A 1 58 ? -0.546 -8.600 -8.010 1.00 0.00 58 ALA A C 3
ATOM 4897 O O . ALA A 1 58 ? 0.144 -8.044 -8.871 1.00 0.00 58 ALA A O 3
ATOM 4904 N N . THR A 1 59 ? -0.881 -7.973 -6.861 1.00 0.00 59 THR A N 3
ATOM 4905 C CA . THR A 1 59 ? -0.443 -6.605 -6.592 1.00 0.00 59 THR A CA 3
ATOM 4906 C C . THR A 1 59 ? 0.190 -6.541 -5.228 1.00 0.00 59 THR A C 3
ATOM 4907 O O . THR A 1 59 ? -0.027 -7.390 -4.360 1.00 0.00 59 THR A O 3
ATOM 4918 N N . TRP A 1 60 ? 1.031 -5.499 -5.050 1.00 0.00 60 TRP A N 3
ATOM 4919 C CA . TRP A 1 60 ? 1.737 -5.264 -3.811 1.00 0.00 60 TRP A CA 3
ATOM 4920 C C . TRP A 1 60 ? 1.338 -3.886 -3.333 1.00 0.00 60 TRP A C 3
ATOM 4921 O O . TRP A 1 60 ? 1.296 -2.931 -4.108 1.00 0.00 60 TRP A O 3
ATOM 4942 N N . THR A 1 61 ? 1.006 -3.757 -2.036 1.00 0.00 61 THR A N 3
ATOM 4943 C CA . THR A 1 61 ? 0.620 -2.476 -1.471 1.00 0.00 61 THR A CA 3
ATOM 4944 C C . THR A 1 61 ? 0.924 -2.619 -0.014 1.00 0.00 61 THR A C 3
ATOM 4945 O O . THR A 1 61 ? 0.744 -3.703 0.534 1.00 0.00 61 THR A O 3
ATOM 4956 N N . VAL A 1 62 ? 1.453 -1.564 0.653 1.00 0.00 62 VAL A N 3
ATOM 4957 C CA . VAL A 1 62 ? 1.752 -1.651 2.055 1.00 0.00 62 VAL A CA 3
ATOM 4958 C C . VAL A 1 62 ? 0.446 -1.666 2.870 1.00 0.00 62 VAL A C 3
ATOM 4959 O O . VAL A 1 62 ? -0.188 -0.640 3.124 1.00 0.00 62 VAL A O 3
ATOM 4972 N N . THR A 1 63 ? 0.045 -2.884 3.305 1.00 0.00 63 THR A N 3
ATOM 4973 C CA . THR A 1 63 ? -1.164 -3.097 4.102 1.00 0.00 63 THR A CA 3
ATOM 4974 C C . THR A 1 63 ? -0.729 -3.220 5.554 1.00 0.00 63 THR A C 3
ATOM 4975 O O . THR A 1 63 ? 0.448 -3.395 5.826 1.00 0.00 63 THR A O 3
ATOM 4986 N N . PRO A 1 64 ? -1.659 -3.104 6.517 1.00 0.00 64 PRO A N 3
ATOM 4987 C CA . PRO A 1 64 ? -1.328 -3.228 7.952 1.00 0.00 64 PRO A CA 3
ATOM 4988 C C . PRO A 1 64 ? -0.571 -4.469 8.341 1.00 0.00 64 PRO A C 3
ATOM 4989 O O . PRO A 1 64 ? -0.667 -5.496 7.717 1.00 0.00 64 PRO A O 3
ATOM 5000 N N . LEU A 1 65 ? 0.150 -4.361 9.461 1.00 0.00 65 LEU A N 3
ATOM 5001 C CA . LEU A 1 65 ? 1.009 -5.417 10.001 1.00 0.00 65 LEU A CA 3
ATOM 5002 C C . LEU A 1 65 ? 0.335 -6.806 10.102 1.00 0.00 65 LEU A C 3
ATOM 5003 O O . LEU A 1 65 ? 0.882 -7.775 9.562 1.00 0.00 65 LEU A O 3
ATOM 5019 N N . PRO A 1 66 ? -0.839 -6.970 10.751 1.00 0.00 66 PRO A N 3
ATOM 5020 C CA . PRO A 1 66 ? -1.478 -8.299 10.820 1.00 0.00 66 PRO A CA 3
ATOM 5021 C C . PRO A 1 66 ? -2.105 -8.713 9.510 1.00 0.00 66 PRO A C 3
ATOM 5022 O O . PRO A 1 66 ? -2.564 -9.840 9.344 1.00 0.00 66 PRO A O 3
ATOM 5033 N N . ALA A 1 67 ? -2.108 -7.770 8.550 1.00 0.00 67 ALA A N 3
ATOM 5034 C CA . ALA A 1 67 ? -2.687 -7.983 7.238 1.00 0.00 67 ALA A CA 3
ATOM 5035 C C . ALA A 1 67 ? -1.584 -7.875 6.189 1.00 0.00 67 ALA A C 3
ATOM 5036 O O . ALA A 1 67 ? -1.865 -7.546 5.031 1.00 0.00 67 ALA A O 3
ATOM 5043 N N . ASP A 1 68 ? -0.285 -8.125 6.576 1.00 0.00 68 ASP A N 3
ATOM 5044 C CA . ASP A 1 68 ? 0.842 -8.021 5.641 1.00 0.00 68 ASP A CA 3
ATOM 5045 C C . ASP A 1 68 ? 0.833 -9.257 4.727 1.00 0.00 68 ASP A C 3
ATOM 5046 O O . ASP A 1 68 ? 1.691 -10.142 4.813 1.00 0.00 68 ASP A O 3
ATOM 5055 N N . MET A 1 69 ? -0.163 -9.300 3.823 1.00 0.00 69 MET A N 3
ATOM 5056 C CA . MET A 1 69 ? -0.367 -10.409 2.921 1.00 0.00 69 MET A CA 3
ATOM 5057 C C . MET A 1 69 ? -0.291 -9.930 1.487 1.00 0.00 69 MET A C 3
ATOM 5058 O O . MET A 1 69 ? -0.585 -8.781 1.169 1.00 0.00 69 MET A O 3
ATOM 5072 N N . THR A 1 70 ? 0.096 -10.862 0.582 1.00 0.00 70 THR A N 3
ATOM 5073 C CA . THR A 1 70 ? 0.199 -10.571 -0.849 1.00 0.00 70 THR A CA 3
ATOM 5074 C C . THR A 1 70 ? -1.114 -11.020 -1.433 1.00 0.00 70 THR A C 3
ATOM 5075 O O . THR A 1 70 ? -1.530 -12.123 -1.098 1.00 0.00 70 THR A O 3
ATOM 5086 N N . ARG A 1 71 ? -1.802 -10.259 -2.328 1.00 0.00 71 ARG A N 3
ATOM 5087 C CA . ARG A 1 71 ? -3.091 -10.748 -2.845 1.00 0.00 71 ARG A CA 3
ATOM 5088 C C . ARG A 1 71 ? -2.949 -11.097 -4.304 1.00 0.00 71 ARG A C 3
ATOM 5089 O O . ARG A 1 71 ? -2.426 -10.321 -5.107 1.00 0.00 71 ARG A O 3
ATOM 5110 N N . CYS A 1 72 ? -3.437 -12.304 -4.654 1.00 0.00 72 CYS A N 3
ATOM 5111 C CA . CYS A 1 72 ? -3.417 -12.778 -6.025 1.00 0.00 72 CYS A CA 3
ATOM 5112 C C . CYS A 1 72 ? -4.829 -13.155 -6.403 1.00 0.00 72 CYS A C 3
ATOM 5113 O O . CYS A 1 72 ? -5.558 -13.795 -5.640 1.00 0.00 72 CYS A O 3
ATOM 5121 N N . HIS A 1 73 ? -5.229 -12.768 -7.612 1.00 0.00 73 HIS A N 3
ATOM 5122 C CA . HIS A 1 73 ? -6.530 -13.076 -8.139 1.00 0.00 73 HIS A CA 3
ATOM 5123 C C . HIS A 1 73 ? -6.297 -13.978 -9.328 1.00 0.00 73 HIS A C 3
ATOM 5124 O O . HIS A 1 73 ? -5.551 -13.624 -10.238 1.00 0.00 73 HIS A O 3
ATOM 5138 N N . LEU A 1 74 ? -6.938 -15.170 -9.336 1.00 0.00 74 LEU A N 3
ATOM 5139 C CA . LEU A 1 74 ? -6.762 -16.129 -10.421 1.00 0.00 74 LEU A CA 3
ATOM 5140 C C . LEU A 1 74 ? -8.137 -16.482 -10.933 1.00 0.00 74 LEU A C 3
ATOM 5141 O O . LEU A 1 74 ? -9.027 -16.826 -10.162 1.00 0.00 74 LEU A O 3
ATOM 5157 N N . GLN A 1 75 ? -8.346 -16.394 -12.270 1.00 0.00 75 GLN A N 3
ATOM 5158 C CA . GLN A 1 75 ? -9.637 -16.739 -12.852 1.00 0.00 75 GLN A CA 3
ATOM 5159 C C . GLN A 1 75 ? -9.487 -18.099 -13.476 1.00 0.00 75 GLN A C 3
ATOM 5160 O O . GLN A 1 75 ? -8.512 -18.375 -14.160 1.00 0.00 75 GLN A O 3
ATOM 5174 N N . PHE A 1 76 ? -10.492 -18.978 -13.301 1.00 0.00 76 PHE A N 3
ATOM 5175 C CA . PHE A 1 76 ? -10.392 -20.333 -13.834 1.00 0.00 76 PHE A CA 3
ATOM 5176 C C . PHE A 1 76 ? -10.856 -20.349 -15.280 1.00 0.00 76 PHE A C 3
ATOM 5177 O O . PHE A 1 76 ? -12.032 -20.136 -15.580 1.00 0.00 76 PHE A O 3
ATOM 5194 N N . ASN A 1 77 ? -9.870 -20.554 -16.215 1.00 0.00 77 ASN A N 3
ATOM 5195 C CA . ASN A 1 77 ? -10.120 -20.626 -17.662 1.00 0.00 77 ASN A CA 3
ATOM 5196 C C . ASN A 1 77 ? -10.612 -19.268 -18.176 1.00 0.00 77 ASN A C 3
ATOM 5197 O O . ASN A 1 77 ? -11.329 -19.195 -19.171 1.00 0.00 77 ASN A O 3
ATOM 5208 N N . ASN A 1 78 ? -10.219 -18.165 -17.464 1.00 0.00 78 ASN A N 3
ATOM 5209 C CA . ASN A 1 78 ? -10.595 -16.783 -17.827 1.00 0.00 78 ASN A CA 3
ATOM 5210 C C . ASN A 1 78 ? -12.102 -16.578 -17.699 1.00 0.00 78 ASN A C 3
ATOM 5211 O O . ASN A 1 78 ? -12.683 -15.691 -18.321 1.00 0.00 78 ASN A O 3
ATOM 5222 N N . ASP A 1 79 ? -12.761 -17.403 -16.854 1.00 0.00 79 ASP A N 3
ATOM 5223 C CA . ASP A 1 79 ? -14.190 -17.289 -16.631 1.00 0.00 79 ASP A CA 3
ATOM 5224 C C . ASP A 1 79 ? -14.371 -16.371 -15.429 1.00 0.00 79 ASP A C 3
ATOM 5225 O O . ASP A 1 79 ? -13.999 -16.712 -14.315 1.00 0.00 79 ASP A O 3
ATOM 5234 N N . ALA A 1 80 ? -15.002 -15.191 -15.650 1.00 0.00 80 ALA A N 3
ATOM 5235 C CA . ALA A 1 80 ? -15.214 -14.200 -14.595 1.00 0.00 80 ALA A CA 3
ATOM 5236 C C . ALA A 1 80 ? -16.094 -14.731 -13.463 1.00 0.00 80 ALA A C 3
ATOM 5237 O O . ALA A 1 80 ? -15.987 -14.271 -12.326 1.00 0.00 80 ALA A O 3
ATOM 5244 N N . GLU A 1 81 ? -16.983 -15.724 -13.744 1.00 0.00 81 GLU A N 3
ATOM 5245 C CA . GLU A 1 81 ? -17.853 -16.275 -12.703 1.00 0.00 81 GLU A CA 3
ATOM 5246 C C . GLU A 1 81 ? -17.049 -17.189 -11.794 1.00 0.00 81 GLU A C 3
ATOM 5247 O O . GLU A 1 81 ? -17.492 -17.544 -10.704 1.00 0.00 81 GLU A O 3
ATOM 5259 N N . LEU A 1 82 ? -15.835 -17.576 -12.242 1.00 0.00 82 LEU A N 3
ATOM 5260 C CA . LEU A 1 82 ? -14.984 -18.463 -11.473 1.00 0.00 82 LEU A CA 3
ATOM 5261 C C . LEU A 1 82 ? -13.740 -17.684 -11.124 1.00 0.00 82 LEU A C 3
ATOM 5262 O O . LEU A 1 82 ? -12.698 -17.841 -11.773 1.00 0.00 82 LEU A O 3
ATOM 5278 N N . THR A 1 83 ? -13.784 -16.884 -10.024 1.00 0.00 83 THR A N 3
ATOM 5279 C CA . THR A 1 83 ? -12.629 -16.058 -9.661 1.00 0.00 83 THR A CA 3
ATOM 5280 C C . THR A 1 83 ? -12.179 -16.485 -8.294 1.00 0.00 83 THR A C 3
ATOM 5281 O O . THR A 1 83 ? -12.968 -16.569 -7.356 1.00 0.00 83 THR A O 3
ATOM 5292 N N . TYR A 1 84 ? -10.877 -16.751 -8.171 1.00 0.00 84 TYR A N 3
ATOM 5293 C CA . TYR A 1 84 ? -10.267 -17.162 -6.940 1.00 0.00 84 TYR A CA 3
ATOM 5294 C C . TYR A 1 84 ? -9.429 -16.019 -6.473 1.00 0.00 84 TYR A C 3
ATOM 5295 O O . TYR A 1 84 ? -8.653 -15.443 -7.225 1.00 0.00 84 TYR A O 3
ATOM 5313 N N . GLU A 1 85 ? -9.568 -15.697 -5.181 1.00 0.00 85 GLU A N 3
ATOM 5314 C CA . GLU A 1 85 ? -8.807 -14.646 -4.566 1.00 0.00 85 GLU A CA 3
ATOM 5315 C C . GLU A 1 85 ? -8.026 -15.358 -3.499 1.00 0.00 85 GLU A C 3
ATOM 5316 O O . GLU A 1 85 ? -8.566 -15.801 -2.487 1.00 0.00 85 GLU A O 3
ATOM 5328 N N . ILE A 1 86 ? -6.716 -15.462 -3.728 1.00 0.00 86 ILE A N 3
ATOM 5329 C CA . ILE A 1 86 ? -5.821 -16.172 -2.849 1.00 0.00 86 ILE A CA 3
ATOM 5330 C C . ILE A 1 86 ? -4.839 -15.147 -2.373 1.00 0.00 86 ILE A C 3
ATOM 5331 O O . ILE A 1 86 ? -4.093 -14.554 -3.150 1.00 0.00 86 ILE A O 3
ATOM 5347 N N . LEU A 1 87 ? -4.830 -14.912 -1.048 1.00 0.00 87 LEU A N 3
ATOM 5348 C CA . LEU A 1 87 ? -3.943 -13.959 -0.465 1.00 0.00 87 LEU A CA 3
ATOM 5349 C C . LEU A 1 87 ? -3.379 -14.632 0.755 1.00 0.00 87 LEU A C 3
ATOM 5350 O O . LEU A 1 87 ? -4.094 -15.359 1.446 1.00 0.00 87 LEU A O 3
ATOM 5366 N N . LEU A 1 88 ? -2.083 -14.444 1.042 1.00 0.00 88 LEU A N 3
ATOM 5367 C CA . LEU A 1 88 ? -1.472 -15.085 2.206 1.00 0.00 88 LEU A CA 3
ATOM 5368 C C . LEU A 1 88 ? -0.305 -14.203 2.588 1.00 0.00 88 LEU A C 3
ATOM 5369 O O . LEU A 1 88 ? 0.135 -13.383 1.766 1.00 0.00 88 LEU A O 3
ATOM 5385 N N . PRO A 1 89 ? 0.209 -14.329 3.828 1.00 0.00 89 PRO A N 3
ATOM 5386 C CA . PRO A 1 89 ? 1.394 -13.560 4.269 1.00 0.00 89 PRO A CA 3
ATOM 5387 C C . PRO A 1 89 ? 2.555 -13.729 3.322 1.00 0.00 89 PRO A C 3
ATOM 5388 O O . PRO A 1 89 ? 2.758 -14.815 2.805 1.00 0.00 89 PRO A O 3
ATOM 5399 N N . ASN A 1 90 ? 3.399 -12.687 3.117 1.00 0.00 90 ASN A N 3
ATOM 5400 C CA . ASN A 1 90 ? 4.490 -12.775 2.113 1.00 0.00 90 ASN A CA 3
ATOM 5401 C C . ASN A 1 90 ? 5.496 -13.898 2.399 1.00 0.00 90 ASN A C 3
ATOM 5402 O O . ASN A 1 90 ? 6.166 -14.374 1.486 1.00 0.00 90 ASN A O 3
ATOM 5413 N N . HIS A 1 91 ? 5.565 -14.388 3.654 1.00 0.00 91 HIS A N 3
ATOM 5414 C CA . HIS A 1 91 ? 6.526 -15.458 3.965 1.00 0.00 91 HIS A CA 3
ATOM 5415 C C . HIS A 1 91 ? 5.884 -16.824 3.693 1.00 0.00 91 HIS A C 3
ATOM 5416 O O . HIS A 1 91 ? 6.583 -17.810 3.480 1.00 0.00 91 HIS A O 3
ATOM 5430 N N . GLU A 1 92 ? 4.525 -16.896 3.701 1.00 0.00 92 GLU A N 3
ATOM 5431 C CA . GLU A 1 92 ? 3.793 -18.140 3.437 1.00 0.00 92 GLU A CA 3
ATOM 5432 C C . GLU A 1 92 ? 3.372 -18.229 1.971 1.00 0.00 92 GLU A C 3
ATOM 5433 O O . GLU A 1 92 ? 3.332 -19.307 1.387 1.00 0.00 92 GLU A O 3
ATOM 5445 N N . PHE A 1 93 ? 3.058 -17.056 1.360 1.00 0.00 93 PHE A N 3
ATOM 5446 C CA . PHE A 1 93 ? 2.537 -16.967 -0.007 1.00 0.00 93 PHE A CA 3
ATOM 5447 C C . PHE A 1 93 ? 3.497 -17.503 -1.055 1.00 0.00 93 PHE A C 3
ATOM 5448 O O . PHE A 1 93 ? 3.057 -18.171 -1.992 1.00 0.00 93 PHE A O 3
ATOM 5465 N N . LEU A 1 94 ? 4.828 -17.230 -0.961 1.00 0.00 94 LEU A N 3
ATOM 5466 C CA . LEU A 1 94 ? 5.738 -17.691 -2.015 1.00 0.00 94 LEU A CA 3
ATOM 5467 C C . LEU A 1 94 ? 5.755 -19.200 -2.102 1.00 0.00 94 LEU A C 3
ATOM 5468 O O . LEU A 1 94 ? 5.828 -19.705 -3.196 1.00 0.00 94 LEU A O 3
ATOM 5484 N N . GLU A 1 95 ? 5.585 -19.937 -0.982 1.00 0.00 95 GLU A N 3
ATOM 5485 C CA . GLU A 1 95 ? 5.546 -21.421 -1.022 1.00 0.00 95 GLU A CA 3
ATOM 5486 C C . GLU A 1 95 ? 4.423 -21.888 -1.973 1.00 0.00 95 GLU A C 3
ATOM 5487 O O . GLU A 1 95 ? 4.606 -22.819 -2.765 1.00 0.00 95 GLU A O 3
ATOM 5499 N N . TYR A 1 96 ? 3.252 -21.217 -1.925 1.00 0.00 96 TYR A N 3
ATOM 5500 C CA . TYR A 1 96 ? 2.128 -21.505 -2.822 1.00 0.00 96 TYR A CA 3
ATOM 5501 C C . TYR A 1 96 ? 2.499 -21.135 -4.259 1.00 0.00 96 TYR A C 3
ATOM 5502 O O . TYR A 1 96 ? 2.173 -21.857 -5.197 1.00 0.00 96 TYR A O 3
ATOM 5520 N N . LEU A 1 97 ? 3.186 -19.978 -4.436 1.00 0.00 97 LEU A N 3
ATOM 5521 C CA . LEU A 1 97 ? 3.558 -19.495 -5.761 1.00 0.00 97 LEU A CA 3
ATOM 5522 C C . LEU A 1 97 ? 4.520 -20.470 -6.452 1.00 0.00 97 LEU A C 3
ATOM 5523 O O . LEU A 1 97 ? 4.360 -20.774 -7.636 1.00 0.00 97 LEU A O 3
ATOM 5539 N N . ILE A 1 98 ? 5.525 -20.998 -5.712 1.00 0.00 98 ILE A N 3
ATOM 5540 C CA . ILE A 1 98 ? 6.487 -21.970 -6.278 1.00 0.00 98 ILE A CA 3
ATOM 5541 C C . ILE A 1 98 ? 5.751 -23.233 -6.674 1.00 0.00 98 ILE A C 3
ATOM 5542 O O . ILE A 1 98 ? 5.962 -23.779 -7.750 1.00 0.00 98 ILE A O 3
ATOM 5558 N N . ASP A 1 99 ? 4.833 -23.695 -5.778 1.00 0.00 99 ASP A N 3
ATOM 5559 C CA . ASP A 1 99 ? 4.034 -24.903 -6.014 1.00 0.00 99 ASP A CA 3
ATOM 5560 C C . ASP A 1 99 ? 3.155 -24.717 -7.252 1.00 0.00 99 ASP A C 3
ATOM 5561 O O . ASP A 1 99 ? 2.986 -25.641 -8.043 1.00 0.00 99 ASP A O 3
ATOM 5570 N N . MET A 1 100 ? 2.564 -23.508 -7.416 1.00 0.00 100 MET A N 3
ATOM 5571 C CA . MET A 1 100 ? 1.715 -23.191 -8.575 1.00 0.00 100 MET A CA 3
ATOM 5572 C C . MET A 1 100 ? 2.518 -23.266 -9.872 1.00 0.00 100 MET A C 3
ATOM 5573 O O . MET A 1 100 ? 2.090 -23.887 -10.850 1.00 0.00 100 MET A O 3
ATOM 5587 N N . LEU A 1 101 ? 3.717 -22.629 -9.890 1.00 0.00 101 LEU A N 3
ATOM 5588 C CA . LEU A 1 101 ? 4.567 -22.622 -11.086 1.00 0.00 101 LEU A CA 3
ATOM 5589 C C . LEU A 1 101 ? 5.071 -24.024 -11.363 1.00 0.00 101 LEU A C 3
ATOM 5590 O O . LEU A 1 101 ? 5.039 -24.508 -12.496 1.00 0.00 101 LEU A O 3
ATOM 5606 N N . MET A 1 102 ? 5.524 -24.708 -10.290 1.00 0.00 102 MET A N 3
ATOM 5607 C CA . MET A 1 102 ? 6.055 -26.064 -10.388 1.00 0.00 102 MET A CA 3
ATOM 5608 C C . MET A 1 102 ? 4.996 -27.038 -10.889 1.00 0.00 102 MET A C 3
ATOM 5609 O O . MET A 1 102 ? 5.226 -27.801 -11.811 1.00 0.00 102 MET A O 3
ATOM 5623 N N . GLY A 1 103 ? 3.782 -27.006 -10.290 1.00 0.00 103 GLY A N 3
ATOM 5624 C CA . GLY A 1 103 ? 2.724 -27.939 -10.660 1.00 0.00 103 GLY A CA 3
ATOM 5625 C C . GLY A 1 103 ? 2.268 -27.804 -12.092 1.00 0.00 103 GLY A C 3
ATOM 5626 O O . GLY A 1 103 ? 2.147 -28.814 -12.779 1.00 0.00 103 GLY A O 3
ATOM 5630 N N . TYR A 1 104 ? 2.010 -26.569 -12.600 1.00 0.00 104 TYR A N 3
ATOM 5631 C CA . TYR A 1 104 ? 1.488 -26.453 -13.972 1.00 0.00 104 TYR A CA 3
ATOM 5632 C C . TYR A 1 104 ? 2.582 -26.396 -15.035 1.00 0.00 104 TYR A C 3
ATOM 5633 O O . TYR A 1 104 ? 2.424 -26.996 -16.096 1.00 0.00 104 TYR A O 3
ATOM 5651 N N . GLN A 1 105 ? 3.719 -25.696 -14.810 1.00 0.00 105 GLN A N 3
ATOM 5652 C CA . GLN A 1 105 ? 4.722 -25.566 -15.864 1.00 0.00 105 GLN A CA 3
ATOM 5653 C C . GLN A 1 105 ? 5.636 -26.780 -15.935 1.00 0.00 105 GLN A C 3
ATOM 5654 O O . GLN A 1 105 ? 5.832 -27.356 -16.999 1.00 0.00 105 GLN A O 3
ATOM 5668 N N . ARG A 1 106 ? 6.236 -27.171 -14.782 1.00 0.00 106 ARG A N 3
ATOM 5669 C CA . ARG A 1 106 ? 7.187 -28.285 -14.734 1.00 0.00 106 ARG A CA 3
ATOM 5670 C C . ARG A 1 106 ? 6.561 -29.623 -15.104 1.00 0.00 106 ARG A C 3
ATOM 5671 O O . ARG A 1 106 ? 7.167 -30.405 -15.836 1.00 0.00 106 ARG A O 3
ATOM 5692 N N . MET A 1 107 ? 5.321 -29.926 -14.626 1.00 0.00 107 MET A N 3
ATOM 5693 C CA . MET A 1 107 ? 4.730 -31.235 -14.901 1.00 0.00 107 MET A CA 3
ATOM 5694 C C . MET A 1 107 ? 3.980 -31.219 -16.221 1.00 0.00 107 MET A C 3
ATOM 5695 O O . MET A 1 107 ? 3.790 -32.270 -16.827 1.00 0.00 107 MET A O 3
ATOM 5709 N N . GLN A 1 108 ? 3.552 -30.009 -16.689 1.00 0.00 108 GLN A N 3
ATOM 5710 C CA . GLN A 1 108 ? 2.803 -29.845 -17.945 1.00 0.00 108 GLN A CA 3
ATOM 5711 C C . GLN A 1 108 ? 1.490 -30.598 -17.892 1.00 0.00 108 GLN A C 3
ATOM 5712 O O . GLN A 1 108 ? 1.018 -31.169 -18.876 1.00 0.00 108 GLN A O 3
ATOM 5726 N N . LYS A 1 109 ? 0.888 -30.588 -16.694 1.00 0.00 109 LYS A N 3
ATOM 5727 C CA . LYS A 1 109 ? -0.387 -31.234 -16.455 1.00 0.00 109 LYS A CA 3
ATOM 5728 C C . LYS A 1 109 ? -1.398 -30.170 -16.088 1.00 0.00 109 LYS A C 3
ATOM 5729 O O . LYS A 1 109 ? -1.102 -29.241 -15.340 1.00 0.00 109 LYS A O 3
ATOM 5748 N N . THR A 1 110 ? -2.652 -30.311 -16.600 1.00 0.00 110 THR A N 3
ATOM 5749 C CA . THR A 1 110 ? -3.718 -29.348 -16.283 1.00 0.00 110 THR A CA 3
ATOM 5750 C C . THR A 1 110 ? -4.440 -29.802 -15.028 1.00 0.00 110 THR A C 3
ATOM 5751 O O . THR A 1 110 ? -5.285 -29.092 -14.485 1.00 0.00 110 THR A O 3
ATOM 5762 N N . ASP A 1 111 ? -4.101 -31.019 -14.552 1.00 0.00 111 ASP A N 3
ATOM 5763 C CA . ASP A 1 111 ? -4.704 -31.580 -13.359 1.00 0.00 111 ASP A CA 3
ATOM 5764 C C . ASP A 1 111 ? -3.902 -31.070 -12.168 1.00 0.00 111 ASP A C 3
ATOM 5765 O O . ASP A 1 111 ? -2.763 -31.474 -11.947 1.00 0.00 111 ASP A O 3
ATOM 5774 N N . PHE A 1 112 ? -4.513 -30.159 -11.379 1.00 0.00 112 PHE A N 3
ATOM 5775 C CA . PHE A 1 112 ? -3.853 -29.580 -10.218 1.00 0.00 112 PHE A CA 3
ATOM 5776 C C . PHE A 1 112 ? -3.901 -30.569 -9.051 1.00 0.00 112 PHE A C 3
ATOM 5777 O O . PHE A 1 112 ? -4.808 -31.405 -8.964 1.00 0.00 112 PHE A O 3
ATOM 5794 N N . PRO A 1 113 ? -2.915 -30.502 -8.142 1.00 0.00 113 PRO A N 3
ATOM 5795 C CA . PRO A 1 113 ? -2.891 -31.381 -6.962 1.00 0.00 113 PRO A CA 3
ATOM 5796 C C . PRO A 1 113 ? -4.072 -31.175 -6.032 1.00 0.00 113 PRO A C 3
ATOM 5797 O O . PRO A 1 113 ? -4.476 -30.047 -5.757 1.00 0.00 113 PRO A O 3
ATOM 5808 N N . GLY A 1 114 ? -4.629 -32.288 -5.491 1.00 0.00 114 GLY A N 3
ATOM 5809 C CA . GLY A 1 114 ? -5.787 -32.219 -4.589 1.00 0.00 114 GLY A CA 3
ATOM 5810 C C . GLY A 1 114 ? -5.487 -31.450 -3.327 1.00 0.00 114 GLY A C 3
ATOM 5811 O O . GLY A 1 114 ? -6.334 -30.714 -2.846 1.00 0.00 114 GLY A O 3
ATOM 5815 N N . ALA A 1 115 ? -4.265 -31.596 -2.751 1.00 0.00 115 ALA A N 3
ATOM 5816 C CA . ALA A 1 115 ? -3.919 -30.886 -1.520 1.00 0.00 115 ALA A CA 3
ATOM 5817 C C . ALA A 1 115 ? -3.814 -29.393 -1.794 1.00 0.00 115 ALA A C 3
ATOM 5818 O O . ALA A 1 115 ? -4.154 -28.565 -0.954 1.00 0.00 115 ALA A O 3
ATOM 5825 N N . PHE A 1 116 ? -3.340 -29.034 -3.011 1.00 0.00 116 PHE A N 3
ATOM 5826 C CA . PHE A 1 116 ? -3.195 -27.644 -3.405 1.00 0.00 116 PHE A CA 3
ATOM 5827 C C . PHE A 1 116 ? -4.585 -27.059 -3.591 1.00 0.00 116 PHE A C 3
ATOM 5828 O O . PHE A 1 116 ? -4.869 -25.937 -3.167 1.00 0.00 116 PHE A O 3
ATOM 5845 N N . TYR A 1 117 ? -5.511 -27.859 -4.190 1.00 0.00 117 TYR A N 3
ATOM 5846 C CA . TYR A 1 117 ? -6.863 -27.386 -4.455 1.00 0.00 117 TYR A CA 3
ATOM 5847 C C . TYR A 1 117 ? -7.644 -27.257 -3.152 1.00 0.00 117 TYR A C 3
ATOM 5848 O O . TYR A 1 117 ? -8.502 -26.396 -3.029 1.00 0.00 117 TYR A O 3
ATOM 5866 N N . ARG A 1 118 ? -7.327 -28.105 -2.143 1.00 0.00 118 ARG A N 3
ATOM 5867 C CA . ARG A 1 118 ? -8.008 -28.074 -0.847 1.00 0.00 118 ARG A CA 3
ATOM 5868 C C . ARG A 1 118 ? -7.809 -26.712 -0.183 1.00 0.00 118 ARG A C 3
ATOM 5869 O O . ARG A 1 118 ? -8.762 -26.054 0.251 1.00 0.00 118 ARG A O 3
ATOM 5890 N N . ARG A 1 119 ? -6.523 -26.275 -0.139 1.00 0.00 119 ARG A N 3
ATOM 5891 C CA . ARG A 1 119 ? -6.132 -25.001 0.465 1.00 0.00 119 ARG A CA 3
ATOM 5892 C C . ARG A 1 119 ? -6.673 -23.821 -0.331 1.00 0.00 119 ARG A C 3
ATOM 5893 O O . ARG A 1 119 ? -7.126 -22.837 0.246 1.00 0.00 119 ARG A O 3
ATOM 5914 N N . LEU A 1 120 ? -6.618 -23.896 -1.685 1.00 0.00 120 LEU A N 3
ATOM 5915 C CA . LEU A 1 120 ? -7.102 -22.797 -2.538 1.00 0.00 120 LEU A CA 3
ATOM 5916 C C . LEU A 1 120 ? -8.623 -22.686 -2.481 1.00 0.00 120 LEU A C 3
ATOM 5917 O O . LEU A 1 120 ? -9.164 -21.584 -2.476 1.00 0.00 120 LEU A O 3
ATOM 5933 N N . LEU A 1 121 ? -9.343 -23.832 -2.495 1.00 0.00 121 LEU A N 3
ATOM 5934 C CA . LEU A 1 121 ? -10.793 -23.832 -2.424 1.00 0.00 121 LEU A CA 3
ATOM 5935 C C . LEU A 1 121 ? -11.246 -23.392 -1.032 1.00 0.00 121 LEU A C 3
ATOM 5936 O O . LEU A 1 121 ? -12.219 -22.652 -0.895 1.00 0.00 121 LEU A O 3
ATOM 5952 N N . GLY A 1 122 ? -10.540 -23.857 0.041 1.00 0.00 122 GLY A N 3
ATOM 5953 C CA . GLY A 1 122 ? -10.905 -23.480 1.410 1.00 0.00 122 GLY A CA 3
ATOM 5954 C C . GLY A 1 122 ? -11.937 -24.441 1.936 1.00 0.00 122 GLY A C 3
ATOM 5955 O O . GLY A 1 122 ? -12.785 -24.076 2.742 1.00 0.00 122 GLY A O 3
ATOM 5959 N N . TYR A 1 123 ? -11.861 -25.717 1.498 1.00 0.00 123 TYR A N 3
ATOM 5960 C CA . TYR A 1 123 ? -12.806 -26.728 1.920 1.00 0.00 123 TYR A CA 3
ATOM 5961 C C . TYR A 1 123 ? -12.112 -27.577 2.957 1.00 0.00 123 TYR A C 3
ATOM 5962 O O . TYR A 1 123 ? -11.118 -28.243 2.674 1.00 0.00 123 TYR A O 3
ATOM 5980 N N . ASP A 1 124 ? -12.638 -27.588 4.198 1.00 0.00 124 ASP A N 3
ATOM 5981 C CA . ASP A 1 124 ? -12.038 -28.391 5.248 1.00 0.00 124 ASP A CA 3
ATOM 5982 C C . ASP A 1 124 ? -12.544 -29.816 5.090 1.00 0.00 124 ASP A C 3
ATOM 5983 O O . ASP A 1 124 ? -13.610 -30.180 5.570 1.00 0.00 124 ASP A O 3
ATOM 5992 N N . SER A 1 125 ? -11.741 -30.661 4.410 1.00 0.00 125 SER A N 3
ATOM 5993 C CA . SER A 1 125 ? -12.110 -32.066 4.198 1.00 0.00 125 SER A CA 3
ATOM 5994 C C . SER A 1 125 ? -11.835 -32.895 5.486 1.00 0.00 125 SER A C 3
ATOM 5995 O O . SER A 1 125 ? -10.647 -32.938 5.931 1.00 0.00 125 SER A O 3
ATOM 6004 N N . MET A 1 1 ? 20.307 -4.591 -1.676 1.00 0.00 1 MET A N 4
ATOM 6005 C CA . MET A 1 1 ? 19.105 -3.767 -2.043 1.00 0.00 1 MET A CA 4
ATOM 6006 C C . MET A 1 1 ? 18.007 -3.850 -0.984 1.00 0.00 1 MET A C 4
ATOM 6007 O O . MET A 1 1 ? 17.677 -4.931 -0.478 1.00 0.00 1 MET A O 4
ATOM 6023 N N . ARG A 1 2 ? 17.390 -2.689 -0.636 1.00 0.00 2 ARG A N 4
ATOM 6024 C CA . ARG A 1 2 ? 16.334 -2.682 0.364 1.00 0.00 2 ARG A CA 4
ATOM 6025 C C . ARG A 1 2 ? 15.348 -1.574 0.039 1.00 0.00 2 ARG A C 4
ATOM 6026 O O . ARG A 1 2 ? 15.634 -0.658 -0.734 1.00 0.00 2 ARG A O 4
ATOM 6047 N N . ILE A 1 3 ? 14.155 -1.643 0.696 1.00 0.00 3 ILE A N 4
ATOM 6048 C CA . ILE A 1 3 ? 13.049 -0.693 0.499 1.00 0.00 3 ILE A CA 4
ATOM 6049 C C . ILE A 1 3 ? 13.477 0.719 0.881 1.00 0.00 3 ILE A C 4
ATOM 6050 O O . ILE A 1 3 ? 13.129 1.679 0.212 1.00 0.00 3 ILE A O 4
ATOM 6066 N N . ASP A 1 4 ? 14.311 0.852 1.943 1.00 0.00 4 ASP A N 4
ATOM 6067 C CA . ASP A 1 4 ? 14.745 2.166 2.454 1.00 0.00 4 ASP A CA 4
ATOM 6068 C C . ASP A 1 4 ? 15.575 2.952 1.431 1.00 0.00 4 ASP A C 4
ATOM 6069 O O . ASP A 1 4 ? 15.793 4.144 1.611 1.00 0.00 4 ASP A O 4
ATOM 6078 N N . GLU A 1 5 ? 16.079 2.295 0.357 1.00 0.00 5 GLU A N 4
ATOM 6079 C CA . GLU A 1 5 ? 16.866 2.993 -0.659 1.00 0.00 5 GLU A CA 4
ATOM 6080 C C . GLU A 1 5 ? 15.944 3.478 -1.763 1.00 0.00 5 GLU A C 4
ATOM 6081 O O . GLU A 1 5 ? 16.378 4.150 -2.697 1.00 0.00 5 GLU A O 4
ATOM 6093 N N . LEU A 1 6 ? 14.647 3.117 -1.669 1.00 0.00 6 LEU A N 4
ATOM 6094 C CA . LEU A 1 6 ? 13.657 3.514 -2.662 1.00 0.00 6 LEU A CA 4
ATOM 6095 C C . LEU A 1 6 ? 12.780 4.596 -2.046 1.00 0.00 6 LEU A C 4
ATOM 6096 O O . LEU A 1 6 ? 13.180 5.747 -1.893 1.00 0.00 6 LEU A O 4
ATOM 6112 N N . VAL A 1 7 ? 11.530 4.219 -1.722 1.00 0.00 7 VAL A N 4
ATOM 6113 C CA . VAL A 1 7 ? 10.558 5.120 -1.108 1.00 0.00 7 VAL A CA 4
ATOM 6114 C C . VAL A 1 7 ? 10.724 4.971 0.411 1.00 0.00 7 VAL A C 4
ATOM 6115 O O . VAL A 1 7 ? 11.276 3.966 0.872 1.00 0.00 7 VAL A O 4
ATOM 6128 N N . PRO A 1 8 ? 10.306 5.957 1.228 1.00 0.00 8 PRO A N 4
ATOM 6129 C CA . PRO A 1 8 ? 10.384 5.803 2.695 1.00 0.00 8 PRO A CA 4
ATOM 6130 C C . PRO A 1 8 ? 9.642 4.571 3.189 1.00 0.00 8 PRO A C 4
ATOM 6131 O O . PRO A 1 8 ? 8.464 4.368 2.893 1.00 0.00 8 PRO A O 4
ATOM 6142 N N . ALA A 1 9 ? 10.331 3.733 3.988 1.00 0.00 9 ALA A N 4
ATOM 6143 C CA . ALA A 1 9 ? 9.764 2.493 4.451 1.00 0.00 9 ALA A CA 4
ATOM 6144 C C . ALA A 1 9 ? 8.851 2.699 5.644 1.00 0.00 9 ALA A C 4
ATOM 6145 O O . ALA A 1 9 ? 9.234 3.181 6.708 1.00 0.00 9 ALA A O 4
ATOM 6152 N N . ASP A 1 10 ? 7.588 2.304 5.425 1.00 0.00 10 ASP A N 4
ATOM 6153 C CA . ASP A 1 10 ? 6.550 2.327 6.427 1.00 0.00 10 ASP A CA 4
ATOM 6154 C C . ASP A 1 10 ? 6.696 1.039 7.242 1.00 0.00 10 ASP A C 4
ATOM 6155 O O . ASP A 1 10 ? 7.335 0.091 6.794 1.00 0.00 10 ASP A O 4
ATOM 6164 N N . PRO A 1 11 ? 6.099 0.970 8.432 1.00 0.00 11 PRO A N 4
ATOM 6165 C CA . PRO A 1 11 ? 6.139 -0.258 9.274 1.00 0.00 11 PRO A CA 4
ATOM 6166 C C . PRO A 1 11 ? 5.617 -1.497 8.561 1.00 0.00 11 PRO A C 4
ATOM 6167 O O . PRO A 1 11 ? 6.000 -2.630 8.858 1.00 0.00 11 PRO A O 4
ATOM 6178 N N . ARG A 1 12 ? 4.724 -1.256 7.580 1.00 0.00 12 ARG A N 4
ATOM 6179 C CA . ARG A 1 12 ? 4.118 -2.284 6.749 1.00 0.00 12 ARG A CA 4
ATOM 6180 C C . ARG A 1 12 ? 5.179 -2.810 5.769 1.00 0.00 12 ARG A C 4
ATOM 6181 O O . ARG A 1 12 ? 5.423 -4.005 5.667 1.00 0.00 12 ARG A O 4
ATOM 6202 N N . ALA A 1 13 ? 5.855 -1.858 5.066 1.00 0.00 13 ALA A N 4
ATOM 6203 C CA . ALA A 1 13 ? 6.957 -2.109 4.127 1.00 0.00 13 ALA A CA 4
ATOM 6204 C C . ALA A 1 13 ? 8.094 -2.837 4.810 1.00 0.00 13 ALA A C 4
ATOM 6205 O O . ALA A 1 13 ? 8.642 -3.815 4.293 1.00 0.00 13 ALA A O 4
ATOM 6212 N N . VAL A 1 14 ? 8.446 -2.341 6.013 1.00 0.00 14 VAL A N 4
ATOM 6213 C CA . VAL A 1 14 ? 9.500 -2.904 6.838 1.00 0.00 14 VAL A CA 4
ATOM 6214 C C . VAL A 1 14 ? 9.156 -4.331 7.200 1.00 0.00 14 VAL A C 4
ATOM 6215 O O . VAL A 1 14 ? 10.004 -5.227 7.131 1.00 0.00 14 VAL A O 4
ATOM 6228 N N . SER A 1 15 ? 7.868 -4.578 7.573 1.00 0.00 15 SER A N 4
ATOM 6229 C CA . SER A 1 15 ? 7.494 -5.931 8.005 1.00 0.00 15 SER A CA 4
ATOM 6230 C C . SER A 1 15 ? 7.468 -6.873 6.814 1.00 0.00 15 SER A C 4
ATOM 6231 O O . SER A 1 15 ? 7.834 -8.029 6.945 1.00 0.00 15 SER A O 4
ATOM 6239 N N . LEU A 1 16 ? 7.017 -6.401 5.610 1.00 0.00 16 LEU A N 4
ATOM 6240 C CA . LEU A 1 16 ? 6.957 -7.266 4.419 1.00 0.00 16 LEU A CA 4
ATOM 6241 C C . LEU A 1 16 ? 8.368 -7.622 3.954 1.00 0.00 16 LEU A C 4
ATOM 6242 O O . LEU A 1 16 ? 8.614 -8.724 3.478 1.00 0.00 16 LEU A O 4
ATOM 6258 N N . TYR A 1 17 ? 9.299 -6.654 4.019 1.00 0.00 17 TYR A N 4
ATOM 6259 C CA . TYR A 1 17 ? 10.696 -6.900 3.620 1.00 0.00 17 TYR A CA 4
ATOM 6260 C C . TYR A 1 17 ? 11.463 -7.744 4.667 1.00 0.00 17 TYR A C 4
ATOM 6261 O O . TYR A 1 17 ? 12.511 -8.299 4.358 1.00 0.00 17 TYR A O 4
ATOM 6279 N N . THR A 1 18 ? 10.949 -7.876 5.921 1.00 0.00 18 THR A N 4
ATOM 6280 C CA . THR A 1 18 ? 11.677 -8.613 6.987 1.00 0.00 18 THR A CA 4
ATOM 6281 C C . THR A 1 18 ? 11.926 -10.118 6.682 1.00 0.00 18 THR A C 4
ATOM 6282 O O . THR A 1 18 ? 13.068 -10.565 6.824 1.00 0.00 18 THR A O 4
ATOM 6293 N N . PRO A 1 19 ? 10.918 -10.942 6.314 1.00 0.00 19 PRO A N 4
ATOM 6294 C CA . PRO A 1 19 ? 11.162 -12.379 6.020 1.00 0.00 19 PRO A CA 4
ATOM 6295 C C . PRO A 1 19 ? 12.116 -12.657 4.872 1.00 0.00 19 PRO A C 4
ATOM 6296 O O . PRO A 1 19 ? 12.093 -11.991 3.841 1.00 0.00 19 PRO A O 4
ATOM 6307 N N . TYR A 1 20 ? 12.945 -13.716 5.030 1.00 0.00 20 TYR A N 4
ATOM 6308 C CA . TYR A 1 20 ? 13.919 -14.078 4.018 1.00 0.00 20 TYR A CA 4
ATOM 6309 C C . TYR A 1 20 ? 13.980 -15.591 3.969 1.00 0.00 20 TYR A C 4
ATOM 6310 O O . TYR A 1 20 ? 14.127 -16.252 4.996 1.00 0.00 20 TYR A O 4
ATOM 6328 N N . TYR A 1 21 ? 13.850 -16.165 2.747 1.00 0.00 21 TYR A N 4
ATOM 6329 C CA . TYR A 1 21 ? 13.917 -17.610 2.561 1.00 0.00 21 TYR A CA 4
ATOM 6330 C C . TYR A 1 21 ? 15.063 -17.867 1.618 1.00 0.00 21 TYR A C 4
ATOM 6331 O O . TYR A 1 21 ? 15.236 -17.143 0.645 1.00 0.00 21 TYR A O 4
ATOM 6349 N N . SER A 1 22 ? 15.882 -18.909 1.892 1.00 0.00 22 SER A N 4
ATOM 6350 C CA . SER A 1 22 ? 17.000 -19.212 1.016 1.00 0.00 22 SER A CA 4
ATOM 6351 C C . SER A 1 22 ? 17.491 -20.596 1.354 1.00 0.00 22 SER A C 4
ATOM 6352 O O . SER A 1 22 ? 17.288 -21.085 2.463 1.00 0.00 22 SER A O 4
ATOM 6360 N N . GLN A 1 23 ? 18.143 -21.262 0.367 1.00 0.00 23 GLN A N 4
ATOM 6361 C CA . GLN A 1 23 ? 18.717 -22.587 0.577 1.00 0.00 23 GLN A CA 4
ATOM 6362 C C . GLN A 1 23 ? 20.170 -22.413 1.016 1.00 0.00 23 GLN A C 4
ATOM 6363 O O . GLN A 1 23 ? 20.836 -23.374 1.389 1.00 0.00 23 GLN A O 4
ATOM 6377 N N . ALA A 1 24 ? 20.673 -21.154 0.972 1.00 0.00 24 ALA A N 4
ATOM 6378 C CA . ALA A 1 24 ? 22.036 -20.856 1.371 1.00 0.00 24 ALA A CA 4
ATOM 6379 C C . ALA A 1 24 ? 22.093 -19.358 1.600 1.00 0.00 24 ALA A C 4
ATOM 6380 O O . ALA A 1 24 ? 21.913 -18.884 2.720 1.00 0.00 24 ALA A O 4
ATOM 6387 N N . ASN A 1 25 ? 22.348 -18.578 0.524 1.00 0.00 25 ASN A N 4
ATOM 6388 C CA . ASN A 1 25 ? 22.374 -17.136 0.623 1.00 0.00 25 ASN A CA 4
ATOM 6389 C C . ASN A 1 25 ? 22.336 -16.614 -0.799 1.00 0.00 25 ASN A C 4
ATOM 6390 O O . ASN A 1 25 ? 22.523 -17.382 -1.744 1.00 0.00 25 ASN A O 4
ATOM 6401 N N . ARG A 1 26 ? 22.068 -15.285 -0.949 1.00 0.00 26 ARG A N 4
ATOM 6402 C CA . ARG A 1 26 ? 21.977 -14.620 -2.252 1.00 0.00 26 ARG A CA 4
ATOM 6403 C C . ARG A 1 26 ? 20.756 -15.148 -3.006 1.00 0.00 26 ARG A C 4
ATOM 6404 O O . ARG A 1 26 ? 20.833 -15.564 -4.163 1.00 0.00 26 ARG A O 4
ATOM 6425 N N . ARG A 1 27 ? 19.567 -15.115 -2.346 1.00 0.00 27 ARG A N 4
ATOM 6426 C CA . ARG A 1 27 ? 18.350 -15.608 -2.980 1.00 0.00 27 ARG A CA 4
ATOM 6427 C C . ARG A 1 27 ? 17.756 -14.504 -3.835 1.00 0.00 27 ARG A C 4
ATOM 6428 O O . ARG A 1 27 ? 17.392 -13.439 -3.343 1.00 0.00 27 ARG A O 4
ATOM 6449 N N . ARG A 1 28 ? 17.616 -14.793 -5.156 1.00 0.00 28 ARG A N 4
ATOM 6450 C CA . ARG A 1 28 ? 17.075 -13.840 -6.134 1.00 0.00 28 ARG A CA 4
ATOM 6451 C C . ARG A 1 28 ? 15.608 -13.481 -5.876 1.00 0.00 28 ARG A C 4
ATOM 6452 O O . ARG A 1 28 ? 15.125 -12.475 -6.383 1.00 0.00 28 ARG A O 4
ATOM 6473 N N . TYR A 1 29 ? 14.875 -14.279 -5.058 1.00 0.00 29 TYR A N 4
ATOM 6474 C CA . TYR A 1 29 ? 13.462 -14.005 -4.781 1.00 0.00 29 TYR A CA 4
ATOM 6475 C C . TYR A 1 29 ? 13.289 -12.743 -3.932 1.00 0.00 29 TYR A C 4
ATOM 6476 O O . TYR A 1 29 ? 12.324 -12.007 -4.120 1.00 0.00 29 TYR A O 4
ATOM 6494 N N . LEU A 1 30 ? 14.225 -12.461 -2.980 1.00 0.00 30 LEU A N 4
ATOM 6495 C CA . LEU A 1 30 ? 14.101 -11.282 -2.112 1.00 0.00 30 LEU A CA 4
ATOM 6496 C C . LEU A 1 30 ? 14.177 -9.952 -2.907 1.00 0.00 30 LEU A C 4
ATOM 6497 O O . LEU A 1 30 ? 13.236 -9.153 -2.834 1.00 0.00 30 LEU A O 4
ATOM 6513 N N . PRO A 1 31 ? 15.253 -9.671 -3.682 1.00 0.00 31 PRO A N 4
ATOM 6514 C CA . PRO A 1 31 ? 15.335 -8.408 -4.434 1.00 0.00 31 PRO A CA 4
ATOM 6515 C C . PRO A 1 31 ? 14.391 -8.303 -5.608 1.00 0.00 31 PRO A C 4
ATOM 6516 O O . PRO A 1 31 ? 14.128 -7.205 -6.094 1.00 0.00 31 PRO A O 4
ATOM 6527 N N . TYR A 1 32 ? 13.835 -9.447 -6.087 1.00 0.00 32 TYR A N 4
ATOM 6528 C CA . TYR A 1 32 ? 12.914 -9.431 -7.220 1.00 0.00 32 TYR A CA 4
ATOM 6529 C C . TYR A 1 32 ? 11.623 -8.748 -6.795 1.00 0.00 32 TYR A C 4
ATOM 6530 O O . TYR A 1 32 ? 11.045 -7.957 -7.536 1.00 0.00 32 TYR A O 4
ATOM 6548 N N . ALA A 1 33 ? 11.199 -8.986 -5.526 1.00 0.00 33 ALA A N 4
ATOM 6549 C CA . ALA A 1 33 ? 9.951 -8.426 -5.025 1.00 0.00 33 ALA A CA 4
ATOM 6550 C C . ALA A 1 33 ? 10.121 -6.933 -4.748 1.00 0.00 33 ALA A C 4
ATOM 6551 O O . ALA A 1 33 ? 9.139 -6.190 -4.693 1.00 0.00 33 ALA A O 4
ATOM 6558 N N . LEU A 1 34 ? 11.385 -6.448 -4.617 1.00 0.00 34 LEU A N 4
ATOM 6559 C CA . LEU A 1 34 ? 11.639 -5.023 -4.385 1.00 0.00 34 LEU A CA 4
ATOM 6560 C C . LEU A 1 34 ? 11.353 -4.263 -5.674 1.00 0.00 34 LEU A C 4
ATOM 6561 O O . LEU A 1 34 ? 11.071 -3.069 -5.655 1.00 0.00 34 LEU A O 4
ATOM 6577 N N . SER A 1 35 ? 11.399 -4.971 -6.829 1.00 0.00 35 SER A N 4
ATOM 6578 C CA . SER A 1 35 ? 11.127 -4.348 -8.129 1.00 0.00 35 SER A CA 4
ATOM 6579 C C . SER A 1 35 ? 9.623 -4.343 -8.363 1.00 0.00 35 SER A C 4
ATOM 6580 O O . SER A 1 35 ? 9.107 -3.538 -9.118 1.00 0.00 35 SER A O 4
ATOM 6588 N N . LEU A 1 36 ? 8.887 -5.290 -7.726 1.00 0.00 36 LEU A N 4
ATOM 6589 C CA . LEU A 1 36 ? 7.424 -5.363 -7.849 1.00 0.00 36 LEU A CA 4
ATOM 6590 C C . LEU A 1 36 ? 6.830 -4.238 -7.012 1.00 0.00 36 LEU A C 4
ATOM 6591 O O . LEU A 1 36 ? 5.890 -3.546 -7.423 1.00 0.00 36 LEU A O 4
ATOM 6607 N N . TYR A 1 37 ? 7.438 -4.055 -5.812 1.00 0.00 37 TYR A N 4
ATOM 6608 C CA . TYR A 1 37 ? 7.054 -3.044 -4.820 1.00 0.00 37 TYR A CA 4
ATOM 6609 C C . TYR A 1 37 ? 7.063 -1.624 -5.392 1.00 0.00 37 TYR A C 4
ATOM 6610 O O . TYR A 1 37 ? 6.307 -0.773 -4.930 1.00 0.00 37 TYR A O 4
ATOM 6628 N N . GLN A 1 38 ? 7.921 -1.331 -6.407 1.00 0.00 38 GLN A N 4
ATOM 6629 C CA . GLN A 1 38 ? 8.010 0.023 -6.965 1.00 0.00 38 GLN A CA 4
ATOM 6630 C C . GLN A 1 38 ? 6.709 0.474 -7.640 1.00 0.00 38 GLN A C 4
ATOM 6631 O O . GLN A 1 38 ? 6.568 1.661 -7.926 1.00 0.00 38 GLN A O 4
ATOM 6645 N N . GLY A 1 39 ? 5.724 -0.446 -7.917 1.00 0.00 39 GLY A N 4
ATOM 6646 C CA . GLY A 1 39 ? 4.471 -0.014 -8.559 1.00 0.00 39 GLY A CA 4
ATOM 6647 C C . GLY A 1 39 ? 4.290 -0.690 -9.885 1.00 0.00 39 GLY A C 4
ATOM 6648 O O . GLY A 1 39 ? 3.323 -0.416 -10.582 1.00 0.00 39 GLY A O 4
ATOM 6652 N N . SER A 1 40 ? 5.218 -1.598 -10.282 1.00 0.00 40 SER A N 4
ATOM 6653 C CA . SER A 1 40 ? 5.074 -2.315 -11.555 1.00 0.00 40 SER A CA 4
ATOM 6654 C C . SER A 1 40 ? 3.926 -3.311 -11.464 1.00 0.00 40 SER A C 4
ATOM 6655 O O . SER A 1 40 ? 3.139 -3.430 -12.400 1.00 0.00 40 SER A O 4
ATOM 6663 N N . SER A 1 41 ? 3.820 -4.041 -10.307 1.00 0.00 41 SER A N 4
ATOM 6664 C CA . SER A 1 41 ? 2.751 -5.038 -10.084 1.00 0.00 41 SER A CA 4
ATOM 6665 C C . SER A 1 41 ? 2.880 -6.210 -11.067 1.00 0.00 41 SER A C 4
ATOM 6666 O O . SER A 1 41 ? 3.851 -6.315 -11.820 1.00 0.00 41 SER A O 4
ATOM 6674 N N . ILE A 1 42 ? 1.907 -7.162 -11.030 1.00 0.00 42 ILE A N 4
ATOM 6675 C CA . ILE A 1 42 ? 1.926 -8.314 -11.937 1.00 0.00 42 ILE A CA 4
ATOM 6676 C C . ILE A 1 42 ? 0.504 -8.539 -12.420 1.00 0.00 42 ILE A C 4
ATOM 6677 O O . ILE A 1 42 ? -0.435 -8.693 -11.648 1.00 0.00 42 ILE A O 4
ATOM 6693 N N . GLU A 1 43 ? 0.351 -8.577 -13.760 1.00 0.00 43 GLU A N 4
ATOM 6694 C CA . GLU A 1 43 ? -0.910 -8.813 -14.406 1.00 0.00 43 GLU A CA 4
ATOM 6695 C C . GLU A 1 43 ? -0.519 -9.443 -15.719 1.00 0.00 43 GLU A C 4
ATOM 6696 O O . GLU A 1 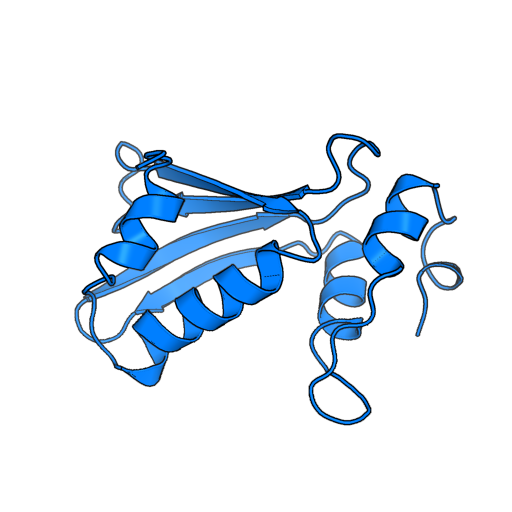43 ? 0.317 -8.899 -16.438 1.00 0.00 43 GLU A O 4
ATOM 6708 N N . GLY A 1 44 ? -1.080 -10.619 -16.065 1.00 0.00 44 GLY A N 4
ATOM 6709 C CA . GLY A 1 44 ? -0.702 -11.247 -17.311 1.00 0.00 44 GLY A CA 4
ATOM 6710 C C . GLY A 1 44 ? -1.422 -12.551 -17.427 1.00 0.00 44 GLY A C 4
ATOM 6711 O O . GLY A 1 44 ? -2.346 -12.842 -16.676 1.00 0.00 44 GLY A O 4
ATOM 6715 N N . SER A 1 45 ? -1.001 -13.355 -18.418 1.00 0.00 45 SER A N 4
ATOM 6716 C CA . SER A 1 45 ? -1.583 -14.662 -18.682 1.00 0.00 45 SER A CA 4
ATOM 6717 C C . SER A 1 45 ? -0.473 -15.669 -18.588 1.00 0.00 45 SER A C 4
ATOM 6718 O O . SER A 1 45 ? 0.464 -15.618 -19.380 1.00 0.00 45 SER A O 4
ATOM 6726 N N . ARG A 1 46 ? -0.544 -16.622 -17.628 1.00 0.00 46 ARG A N 4
ATOM 6727 C CA . ARG A 1 46 ? 0.519 -17.618 -17.498 1.00 0.00 46 ARG A CA 4
ATOM 6728 C C . ARG A 1 46 ? 0.088 -18.843 -18.270 1.00 0.00 46 ARG A C 4
ATOM 6729 O O . ARG A 1 46 ? -1.021 -19.352 -18.105 1.00 0.00 46 ARG A O 4
ATOM 6750 N N . ALA A 1 47 ? 1.004 -19.355 -19.130 1.00 0.00 47 ALA A N 4
ATOM 6751 C CA . ALA A 1 47 ? 0.721 -20.487 -19.962 1.00 0.00 47 ALA A CA 4
ATOM 6752 C C . ALA A 1 47 ? 0.903 -21.753 -19.177 1.00 0.00 47 ALA A C 4
ATOM 6753 O O . ALA A 1 47 ? 1.987 -22.091 -18.701 1.00 0.00 47 ALA A O 4
ATOM 6760 N N . VAL A 1 48 ? -0.204 -22.484 -19.068 1.00 0.00 48 VAL A N 4
ATOM 6761 C CA . VAL A 1 48 ? -0.230 -23.754 -18.402 1.00 0.00 48 VAL A CA 4
ATOM 6762 C C . VAL A 1 48 ? -0.220 -24.754 -19.517 1.00 0.00 48 VAL A C 4
ATOM 6763 O O . VAL A 1 48 ? -1.150 -24.838 -20.327 1.00 0.00 48 VAL A O 4
ATOM 6776 N N . GLU A 1 49 ? 0.861 -25.538 -19.587 1.00 0.00 49 GLU A N 4
ATOM 6777 C CA . GLU A 1 49 ? 0.994 -26.524 -20.650 1.00 0.00 49 GLU A CA 4
ATOM 6778 C C . GLU A 1 49 ? 0.012 -27.659 -20.414 1.00 0.00 49 GLU A C 4
ATOM 6779 O O . GLU A 1 49 ? -0.207 -28.098 -19.287 1.00 0.00 49 GLU A O 4
ATOM 6791 N N . GLY A 1 50 ? -0.634 -28.125 -21.516 1.00 0.00 50 GLY A N 4
ATOM 6792 C CA . GLY A 1 50 ? -1.600 -29.219 -21.431 1.00 0.00 50 GLY A CA 4
ATOM 6793 C C . GLY A 1 50 ? -3.001 -28.673 -21.388 1.00 0.00 50 GLY A C 4
ATOM 6794 O O . GLY A 1 50 ? -3.957 -29.434 -21.477 1.00 0.00 50 GLY A O 4
ATOM 6798 N N . GLY A 1 51 ? -3.155 -27.333 -21.253 1.00 0.00 51 GLY A N 4
ATOM 6799 C CA . GLY A 1 51 ? -4.487 -26.741 -21.199 1.00 0.00 51 GLY A CA 4
ATOM 6800 C C . GLY A 1 51 ? -4.496 -25.467 -21.982 1.00 0.00 51 GLY A C 4
ATOM 6801 O O . GLY A 1 51 ? -4.524 -25.479 -23.209 1.00 0.00 51 GLY A O 4
ATOM 6805 N N . ALA A 1 52 ? -4.469 -24.320 -21.275 1.00 0.00 52 ALA A N 4
ATOM 6806 C CA . ALA A 1 52 ? -4.518 -23.039 -21.947 1.00 0.00 52 ALA A CA 4
ATOM 6807 C C . ALA A 1 52 ? -4.022 -21.995 -20.962 1.00 0.00 52 ALA A C 4
ATOM 6808 O O . ALA A 1 52 ? -3.996 -22.239 -19.750 1.00 0.00 52 ALA A O 4
ATOM 6815 N N . PRO A 1 53 ? -3.584 -20.836 -21.460 1.00 0.00 53 PRO A N 4
ATOM 6816 C CA . PRO A 1 53 ? -3.124 -19.755 -20.585 1.00 0.00 53 PRO A CA 4
ATOM 6817 C C . PRO A 1 53 ? -4.262 -19.029 -19.900 1.00 0.00 53 PRO A C 4
ATOM 6818 O O . PRO A 1 53 ? -5.163 -18.495 -20.553 1.00 0.00 53 PRO A O 4
ATOM 6829 N N . ILE A 1 54 ? -4.227 -18.980 -18.546 1.00 0.00 54 ILE A N 4
ATOM 6830 C CA . ILE A 1 54 ? -5.289 -18.326 -17.784 1.00 0.00 54 ILE A CA 4
ATOM 6831 C C . ILE A 1 54 ? -4.725 -17.048 -17.199 1.00 0.00 54 ILE A C 4
ATOM 6832 O O . ILE A 1 54 ? -3.559 -16.981 -16.773 1.00 0.00 54 ILE A O 4
ATOM 6848 N N . SER A 1 55 ? -5.524 -15.945 -17.268 1.00 0.00 55 SER A N 4
ATOM 6849 C CA . SER A 1 55 ? -5.079 -14.668 -16.717 1.00 0.00 55 SER A CA 4
ATOM 6850 C C . SER A 1 55 ? -4.975 -14.702 -15.205 1.00 0.00 55 SER A C 4
ATOM 6851 O O . SER A 1 55 ? -5.732 -15.384 -14.496 1.00 0.00 55 SER A O 4
ATOM 6859 N N . PHE A 1 56 ? -4.007 -13.919 -14.690 1.00 0.00 56 PHE A N 4
ATOM 6860 C CA . PHE A 1 56 ? -3.782 -13.830 -13.274 1.00 0.00 56 PHE A CA 4
ATOM 6861 C C . PHE A 1 56 ? -3.343 -12.414 -12.979 1.00 0.00 56 PHE A C 4
ATOM 6862 O O . PHE A 1 56 ? -2.707 -11.750 -13.812 1.00 0.00 56 PHE A O 4
ATOM 6879 N N . VAL A 1 57 ? -3.736 -11.910 -11.789 1.00 0.00 57 VAL A N 4
ATOM 6880 C CA . VAL A 1 57 ? -3.360 -10.568 -11.365 1.00 0.00 57 VAL A CA 4
ATOM 6881 C C . VAL A 1 57 ? -2.799 -10.707 -9.975 1.00 0.00 57 VAL A C 4
ATOM 6882 O O . VAL A 1 57 ? -3.421 -11.372 -9.148 1.00 0.00 57 VAL A O 4
ATOM 6895 N N . ALA A 1 58 ? -1.626 -10.144 -9.658 1.00 0.00 58 ALA A N 4
ATOM 6896 C CA . ALA A 1 58 ? -1.111 -10.231 -8.301 1.00 0.00 58 ALA A CA 4
ATOM 6897 C C . ALA A 1 58 ? -0.536 -8.871 -7.995 1.00 0.00 58 ALA A C 4
ATOM 6898 O O . ALA A 1 58 ? 0.147 -8.283 -8.827 1.00 0.00 58 ALA A O 4
ATOM 6905 N N . THR A 1 59 ? -0.808 -8.324 -6.793 1.00 0.00 59 THR A N 4
ATOM 6906 C CA . THR A 1 59 ? -0.286 -6.994 -6.466 1.00 0.00 59 THR A CA 4
ATOM 6907 C C . THR A 1 59 ? 0.289 -7.000 -5.072 1.00 0.00 59 THR A C 4
ATOM 6908 O O . THR A 1 59 ? -0.088 -7.795 -4.203 1.00 0.00 59 THR A O 4
ATOM 6919 N N . TRP A 1 60 ? 1.251 -6.071 -4.858 1.00 0.00 60 TRP A N 4
ATOM 6920 C CA . TRP A 1 60 ? 1.925 -5.916 -3.589 1.00 0.00 60 TRP A CA 4
ATOM 6921 C C . TRP A 1 60 ? 1.822 -4.440 -3.268 1.00 0.00 60 TRP A C 4
ATOM 6922 O O . TRP A 1 60 ? 2.184 -3.587 -4.076 1.00 0.00 60 TRP A O 4
ATOM 6943 N N . THR A 1 61 ? 1.278 -4.107 -2.086 1.00 0.00 61 THR A N 4
ATOM 6944 C CA . THR A 1 61 ? 1.098 -2.723 -1.688 1.00 0.00 61 THR A CA 4
ATOM 6945 C C . THR A 1 61 ? 1.146 -2.785 -0.198 1.00 0.00 61 THR A C 4
ATOM 6946 O O . THR A 1 61 ? 0.828 -3.829 0.370 1.00 0.00 61 THR A O 4
ATOM 6957 N N . VAL A 1 62 ? 1.586 -1.707 0.494 1.00 0.00 62 VAL A N 4
ATOM 6958 C CA . VAL A 1 62 ? 1.661 -1.737 1.928 1.00 0.00 62 VAL A CA 4
ATOM 6959 C C . VAL A 1 62 ? 0.267 -1.728 2.554 1.00 0.00 62 VAL A C 4
ATOM 6960 O O . VAL A 1 62 ? -0.404 -0.698 2.665 1.00 0.00 62 VAL A O 4
ATOM 6973 N N . THR A 1 63 ? -0.177 -2.931 2.984 1.00 0.00 63 THR A N 4
ATOM 6974 C CA . THR A 1 63 ? -1.450 -3.102 3.663 1.00 0.00 63 THR A CA 4
ATOM 6975 C C . THR A 1 63 ? -1.110 -3.165 5.137 1.00 0.00 63 THR A C 4
ATOM 6976 O O . THR A 1 63 ? 0.032 -3.486 5.491 1.00 0.00 63 THR A O 4
ATOM 6987 N N . PRO A 1 64 ? -2.066 -2.861 6.024 1.00 0.00 64 PRO A N 4
ATOM 6988 C CA . PRO A 1 64 ? -1.823 -2.887 7.475 1.00 0.00 64 PRO A CA 4
ATOM 6989 C C . PRO A 1 64 ? -1.192 -4.139 8.003 1.00 0.00 64 PRO A C 4
ATOM 6990 O O . PRO A 1 64 ? -1.393 -5.214 7.500 1.00 0.00 64 PRO A O 4
ATOM 7001 N N . LEU A 1 65 ? -0.446 -3.967 9.094 1.00 0.00 65 LEU A N 4
ATOM 7002 C CA . LEU A 1 65 ? 0.314 -5.033 9.757 1.00 0.00 65 LEU A CA 4
ATOM 7003 C C . LEU A 1 65 ? -0.464 -6.357 9.959 1.00 0.00 65 LEU A C 4
ATOM 7004 O O . LEU A 1 65 ? 0.037 -7.401 9.541 1.00 0.00 65 LEU A O 4
ATOM 7020 N N . PRO A 1 66 ? -1.672 -6.383 10.566 1.00 0.00 66 PRO A N 4
ATOM 7021 C CA . PRO A 1 66 ? -2.404 -7.659 10.725 1.00 0.00 66 PRO A CA 4
ATOM 7022 C C . PRO A 1 66 ? -3.010 -8.162 9.432 1.00 0.00 66 PRO A C 4
ATOM 7023 O O . PRO A 1 66 ? -3.544 -9.265 9.359 1.00 0.00 66 PRO A O 4
ATOM 7034 N N . ALA A 1 67 ? -2.917 -7.322 8.384 1.00 0.00 67 ALA A N 4
ATOM 7035 C CA . ALA A 1 67 ? -3.453 -7.626 7.067 1.00 0.00 67 ALA A CA 4
ATOM 7036 C C . ALA A 1 67 ? -2.300 -7.672 6.069 1.00 0.00 67 ALA A C 4
ATOM 7037 O O . ALA A 1 67 ? -2.496 -7.404 4.877 1.00 0.00 67 ALA A O 4
ATOM 7044 N N . ASP A 1 68 ? -1.050 -7.980 6.548 1.00 0.00 68 ASP A N 4
ATOM 7045 C CA . ASP A 1 68 ? 0.152 -8.007 5.695 1.00 0.00 68 ASP A CA 4
ATOM 7046 C C . ASP A 1 68 ? 0.149 -9.230 4.763 1.00 0.00 68 ASP A C 4
ATOM 7047 O O . ASP A 1 68 ? 1.038 -10.083 4.807 1.00 0.00 68 ASP A O 4
ATOM 7056 N N . MET A 1 69 ? -0.846 -9.282 3.862 1.00 0.00 69 MET A N 4
ATOM 7057 C CA . MET A 1 69 ? -1.025 -10.383 2.942 1.00 0.00 69 MET A CA 4
ATOM 7058 C C . MET A 1 69 ? -0.858 -9.905 1.513 1.00 0.00 69 MET A C 4
ATOM 7059 O O . MET A 1 69 ? -1.105 -8.749 1.178 1.00 0.00 69 MET A O 4
ATOM 7073 N N . THR A 1 70 ? -0.446 -10.848 0.631 1.00 0.00 70 THR A N 4
ATOM 7074 C CA . THR A 1 70 ? -0.246 -10.571 -0.794 1.00 0.00 70 THR A CA 4
ATOM 7075 C C . THR A 1 70 ? -1.523 -11.016 -1.456 1.00 0.00 70 THR A C 4
ATOM 7076 O O . THR A 1 70 ? -1.968 -12.110 -1.128 1.00 0.00 70 THR A O 4
ATOM 7087 N N . ARG A 1 71 ? -2.146 -10.270 -2.411 1.00 0.00 71 ARG A N 4
ATOM 7088 C CA . ARG A 1 71 ? -3.407 -10.765 -2.995 1.00 0.00 71 ARG A CA 4
ATOM 7089 C C . ARG A 1 71 ? -3.201 -11.104 -4.450 1.00 0.00 71 ARG A C 4
ATOM 7090 O O . ARG A 1 71 ? -2.629 -10.328 -5.225 1.00 0.00 71 ARG A O 4
ATOM 7111 N N . CYS A 1 72 ? -3.692 -12.305 -4.829 1.00 0.00 72 CYS A N 4
ATOM 7112 C CA . CYS A 1 72 ? -3.620 -12.779 -6.200 1.00 0.00 72 CYS A CA 4
ATOM 7113 C C . CYS A 1 72 ? -5.017 -13.148 -6.642 1.00 0.00 72 CYS A C 4
ATOM 7114 O O . CYS A 1 72 ? -5.791 -13.763 -5.904 1.00 0.00 72 CYS A O 4
ATOM 7122 N N . HIS A 1 73 ? -5.351 -12.781 -7.880 1.00 0.00 73 HIS A N 4
ATOM 7123 C CA . HIS A 1 73 ? -6.626 -13.091 -8.471 1.00 0.00 73 HIS A CA 4
ATOM 7124 C C . HIS A 1 73 ? -6.331 -14.004 -9.637 1.00 0.00 73 HIS A C 4
ATOM 7125 O O . HIS A 1 73 ? -5.541 -13.657 -10.515 1.00 0.00 73 HIS A O 4
ATOM 7139 N N . LEU A 1 74 ? -6.970 -15.197 -9.665 1.00 0.00 74 LEU A N 4
ATOM 7140 C CA . LEU A 1 74 ? -6.737 -16.170 -10.726 1.00 0.00 74 LEU A CA 4
ATOM 7141 C C . LEU A 1 74 ? -8.083 -16.543 -11.300 1.00 0.00 74 LEU A C 4
ATOM 7142 O O . LEU A 1 74 ? -9.005 -16.902 -10.569 1.00 0.00 74 LEU A O 4
ATOM 7158 N N . GLN A 1 75 ? -8.229 -16.454 -12.649 1.00 0.00 75 GLN A N 4
ATOM 7159 C CA . GLN A 1 75 ? -9.484 -16.812 -13.297 1.00 0.00 75 GLN A CA 4
ATOM 7160 C C . GLN A 1 75 ? -9.272 -18.147 -13.954 1.00 0.00 75 GLN A C 4
ATOM 7161 O O . GLN A 1 75 ? -8.282 -18.361 -14.634 1.00 0.00 75 GLN A O 4
ATOM 7175 N N . PHE A 1 76 ? -10.240 -19.071 -13.815 1.00 0.00 76 PHE A N 4
ATOM 7176 C CA . PHE A 1 76 ? -10.077 -20.402 -14.389 1.00 0.00 76 PHE A CA 4
ATOM 7177 C C . PHE A 1 76 ? -10.533 -20.392 -15.838 1.00 0.00 76 PHE A C 4
ATOM 7178 O O . PHE A 1 76 ? -11.704 -20.155 -16.138 1.00 0.00 76 PHE A O 4
ATOM 7195 N N . ASN A 1 77 ? -9.549 -20.614 -16.771 1.00 0.00 77 ASN A N 4
ATOM 7196 C CA . ASN A 1 77 ? -9.792 -20.663 -18.224 1.00 0.00 77 ASN A CA 4
ATOM 7197 C C . ASN A 1 77 ? -10.289 -19.309 -18.731 1.00 0.00 77 ASN A C 4
ATOM 7198 O O . ASN A 1 77 ? -10.967 -19.235 -19.751 1.00 0.00 77 ASN A O 4
ATOM 7209 N N . ASN A 1 78 ? -9.931 -18.207 -17.997 1.00 0.00 78 ASN A N 4
ATOM 7210 C CA . ASN A 1 78 ? -10.326 -16.829 -18.352 1.00 0.00 78 ASN A CA 4
ATOM 7211 C C . ASN A 1 78 ? -11.840 -16.663 -18.286 1.00 0.00 78 ASN A C 4
ATOM 7212 O O . ASN A 1 78 ? -12.425 -15.833 -18.981 1.00 0.00 78 ASN A O 4
ATOM 7223 N N . ASP A 1 79 ? -12.495 -17.469 -17.426 1.00 0.00 79 ASP A N 4
ATOM 7224 C CA . ASP A 1 79 ? -13.931 -17.388 -17.240 1.00 0.00 79 ASP A CA 4
ATOM 7225 C C . ASP A 1 79 ? -14.152 -16.508 -16.015 1.00 0.00 79 ASP A C 4
ATOM 7226 O O . ASP A 1 79 ? -13.832 -16.896 -14.900 1.00 0.00 79 ASP A O 4
ATOM 7235 N N . ALA A 1 80 ? -14.767 -15.315 -16.218 1.00 0.00 80 ALA A N 4
ATOM 7236 C CA . ALA A 1 80 ? -15.008 -14.357 -15.136 1.00 0.00 80 ALA A CA 4
ATOM 7237 C C . ALA A 1 80 ? -15.923 -14.918 -14.048 1.00 0.00 80 ALA A C 4
ATOM 7238 O O . ALA A 1 80 ? -15.860 -14.485 -12.897 1.00 0.00 80 ALA A O 4
ATOM 7245 N N . GLU A 1 81 ? -16.799 -15.905 -14.385 1.00 0.00 81 GLU A N 4
ATOM 7246 C CA . GLU A 1 81 ? -17.701 -16.491 -13.388 1.00 0.00 81 GLU A CA 4
ATOM 7247 C C . GLU A 1 81 ? -16.910 -17.402 -12.465 1.00 0.00 81 GLU A C 4
ATOM 7248 O O . GLU A 1 81 ? -17.366 -17.754 -11.380 1.00 0.00 81 GLU A O 4
ATOM 7260 N N . LEU A 1 82 ? -15.690 -17.786 -12.897 1.00 0.00 82 LEU A N 4
ATOM 7261 C CA . LEU A 1 82 ? -14.843 -18.670 -12.120 1.00 0.00 82 LEU A CA 4
ATOM 7262 C C . LEU A 1 82 ? -13.629 -17.870 -11.717 1.00 0.00 82 LEU A C 4
ATOM 7263 O O . LEU A 1 82 ? -12.545 -18.037 -12.297 1.00 0.00 82 LEU A O 4
ATOM 7279 N N . THR A 1 83 ? -13.748 -17.042 -10.647 1.00 0.00 83 THR A N 4
ATOM 7280 C CA . THR A 1 83 ? -12.627 -16.192 -10.237 1.00 0.00 83 THR A CA 4
ATOM 7281 C C . THR A 1 83 ? -12.246 -16.588 -8.842 1.00 0.00 83 THR A C 4
ATOM 7282 O O . THR A 1 83 ? -13.083 -16.649 -7.944 1.00 0.00 83 THR A O 4
ATOM 7293 N N . TYR A 1 84 ? -10.955 -16.854 -8.647 1.00 0.00 84 TYR A N 4
ATOM 7294 C CA . TYR A 1 84 ? -10.417 -17.230 -7.372 1.00 0.00 84 TYR A CA 4
ATOM 7295 C C . TYR A 1 84 ? -9.586 -16.085 -6.897 1.00 0.00 84 TYR A C 4
ATOM 7296 O O . TYR A 1 84 ? -8.762 -15.538 -7.626 1.00 0.00 84 TYR A O 4
ATOM 7314 N N . GLU A 1 85 ? -9.787 -15.725 -5.624 1.00 0.00 85 GLU A N 4
ATOM 7315 C CA . GLU A 1 85 ? -9.046 -14.670 -4.995 1.00 0.00 85 GLU A CA 4
ATOM 7316 C C . GLU A 1 85 ? -8.315 -15.376 -3.888 1.00 0.00 85 GLU A C 4
ATOM 7317 O O . GLU A 1 85 ? -8.900 -15.812 -2.898 1.00 0.00 85 GLU A O 4
ATOM 7329 N N . ILE A 1 86 ? -6.997 -15.486 -4.059 1.00 0.00 86 ILE A N 4
ATOM 7330 C CA . ILE A 1 86 ? -6.141 -16.189 -3.139 1.00 0.00 86 ILE A CA 4
ATOM 7331 C C . ILE A 1 86 ? -5.179 -15.167 -2.625 1.00 0.00 86 ILE A C 4
ATOM 7332 O O . ILE A 1 86 ? -4.408 -14.565 -3.370 1.00 0.00 86 ILE A O 4
ATOM 7348 N N . LEU A 1 87 ? -5.217 -14.948 -1.300 1.00 0.00 87 LEU A N 4
ATOM 7349 C CA . LEU A 1 87 ? -4.358 -14.002 -0.672 1.00 0.00 87 LEU A CA 4
ATOM 7350 C C . LEU A 1 87 ? -3.837 -14.697 0.554 1.00 0.00 87 LEU A C 4
ATOM 7351 O O . LEU A 1 87 ? -4.567 -15.456 1.196 1.00 0.00 87 LEU A O 4
ATOM 7367 N N . LEU A 1 88 ? -2.559 -14.495 0.901 1.00 0.00 88 LEU A N 4
ATOM 7368 C CA . LEU A 1 88 ? -1.981 -15.159 2.066 1.00 0.00 88 LEU A CA 4
ATOM 7369 C C . LEU A 1 88 ? -0.911 -14.217 2.565 1.00 0.00 88 LEU A C 4
ATOM 7370 O O . LEU A 1 88 ? -0.470 -13.346 1.801 1.00 0.00 88 LEU A O 4
ATOM 7386 N N . PRO A 1 89 ? -0.479 -14.350 3.836 1.00 0.00 89 PRO A N 4
ATOM 7387 C CA . PRO A 1 89 ? 0.626 -13.527 4.383 1.00 0.00 89 PRO A CA 4
ATOM 7388 C C . PRO A 1 89 ? 1.851 -13.600 3.503 1.00 0.00 89 PRO A C 4
ATOM 7389 O O . PRO A 1 89 ? 2.106 -14.639 2.912 1.00 0.00 89 PRO A O 4
ATOM 7400 N N . ASN A 1 90 ? 2.694 -12.540 3.435 1.00 0.00 90 ASN A N 4
ATOM 7401 C CA . ASN A 1 90 ? 3.828 -12.543 2.485 1.00 0.00 90 ASN A CA 4
ATOM 7402 C C . ASN A 1 90 ? 4.851 -13.657 2.746 1.00 0.00 90 ASN A C 4
ATOM 7403 O O . ASN A 1 90 ? 5.619 -14.011 1.856 1.00 0.00 90 ASN A O 4
ATOM 7414 N N . HIS A 1 91 ? 4.852 -14.246 3.961 1.00 0.00 91 HIS A N 4
ATOM 7415 C CA . HIS A 1 91 ? 5.815 -15.313 4.262 1.00 0.00 91 HIS A CA 4
ATOM 7416 C C . HIS A 1 91 ? 5.212 -16.666 3.863 1.00 0.00 91 HIS A C 4
ATOM 7417 O O . HIS A 1 91 ? 5.938 -17.630 3.621 1.00 0.00 91 HIS A O 4
ATOM 7431 N N . GLU A 1 92 ? 3.857 -16.748 3.789 1.00 0.00 92 GLU A N 4
ATOM 7432 C CA . GLU A 1 92 ? 3.157 -17.976 3.410 1.00 0.00 92 GLU A CA 4
ATOM 7433 C C . GLU A 1 92 ? 2.833 -17.976 1.919 1.00 0.00 92 GLU A C 4
ATOM 7434 O O . GLU A 1 92 ? 2.769 -19.030 1.286 1.00 0.00 92 GLU A O 4
ATOM 7446 N N . PHE A 1 93 ? 2.619 -16.766 1.328 1.00 0.00 93 PHE A N 4
ATOM 7447 C CA . PHE A 1 93 ? 2.228 -16.641 -0.077 1.00 0.00 93 PHE A CA 4
ATOM 7448 C C . PHE A 1 93 ? 3.316 -17.141 -1.006 1.00 0.00 93 PHE A C 4
ATOM 7449 O O . PHE A 1 93 ? 3.011 -17.760 -2.022 1.00 0.00 93 PHE A O 4
ATOM 7466 N N . LEU A 1 94 ? 4.620 -16.868 -0.733 1.00 0.00 94 LEU A N 4
ATOM 7467 C CA . LEU A 1 94 ? 5.655 -17.352 -1.626 1.00 0.00 94 LEU A CA 4
ATOM 7468 C C . LEU A 1 94 ? 5.674 -18.881 -1.617 1.00 0.00 94 LEU A C 4
ATOM 7469 O O . LEU A 1 94 ? 5.789 -19.460 -2.673 1.00 0.00 94 LEU A O 4
ATOM 7485 N N . GLU A 1 95 ? 5.455 -19.558 -0.458 1.00 0.00 95 GLU A N 4
ATOM 7486 C CA . GLU A 1 95 ? 5.422 -21.046 -0.414 1.00 0.00 95 GLU A CA 4
ATOM 7487 C C . GLU A 1 95 ? 4.312 -21.566 -1.359 1.00 0.00 95 GLU A C 4
ATOM 7488 O O . GLU A 1 95 ? 4.496 -22.552 -2.076 1.00 0.00 95 GLU A O 4
ATOM 7500 N N . TYR A 1 96 ? 3.141 -20.883 -1.356 1.00 0.00 96 TYR A N 4
ATOM 7501 C CA . TYR A 1 96 ? 2.020 -21.173 -2.267 1.00 0.00 96 TYR A CA 4
ATOM 7502 C C . TYR A 1 96 ? 2.467 -20.977 -3.730 1.00 0.00 96 TYR A C 4
ATOM 7503 O O . TYR A 1 96 ? 2.236 -21.834 -4.590 1.00 0.00 96 TYR A O 4
ATOM 7521 N N . LEU A 1 97 ? 3.112 -19.816 -4.008 1.00 0.00 97 LEU A N 4
ATOM 7522 C CA . LEU A 1 97 ? 3.540 -19.447 -5.352 1.00 0.00 97 LEU A CA 4
ATOM 7523 C C . LEU A 1 97 ? 4.508 -20.467 -5.948 1.00 0.00 97 LEU A C 4
ATOM 7524 O O . LEU A 1 97 ? 4.399 -20.803 -7.128 1.00 0.00 97 LEU A O 4
ATOM 7540 N N . ILE A 1 98 ? 5.465 -20.992 -5.147 1.00 0.00 98 ILE A N 4
ATOM 7541 C CA . ILE A 1 98 ? 6.430 -21.995 -5.646 1.00 0.00 98 ILE A CA 4
ATOM 7542 C C . ILE A 1 98 ? 5.692 -23.241 -6.094 1.00 0.00 98 ILE A C 4
ATOM 7543 O O . ILE A 1 98 ? 5.932 -23.761 -7.173 1.00 0.00 98 ILE A O 4
ATOM 7559 N N . ASP A 1 99 ? 4.748 -23.720 -5.242 1.00 0.00 99 ASP A N 4
ATOM 7560 C CA . ASP A 1 99 ? 3.963 -24.923 -5.538 1.00 0.00 99 ASP A CA 4
ATOM 7561 C C . ASP A 1 99 ? 3.111 -24.709 -6.792 1.00 0.00 99 ASP A C 4
ATOM 7562 O O . ASP A 1 99 ? 3.011 -25.592 -7.640 1.00 0.00 99 ASP A O 4
ATOM 7571 N N . MET A 1 100 ? 2.483 -23.513 -6.911 1.00 0.00 100 MET A N 4
ATOM 7572 C CA . MET A 1 100 ? 1.653 -23.165 -8.072 1.00 0.00 100 MET A CA 4
ATOM 7573 C C . MET A 1 100 ? 2.491 -23.126 -9.347 1.00 0.00 100 MET A C 4
ATOM 7574 O O . MET A 1 100 ? 2.118 -23.704 -10.370 1.00 0.00 100 MET A O 4
ATOM 7588 N N . LEU A 1 101 ? 3.653 -22.430 -9.292 1.00 0.00 101 LEU A N 4
ATOM 7589 C CA . LEU A 1 101 ? 4.543 -22.301 -10.430 1.00 0.00 101 LEU A CA 4
ATOM 7590 C C . LEU A 1 101 ? 5.114 -23.660 -10.819 1.00 0.00 101 LEU A C 4
ATOM 7591 O O . LEU A 1 101 ? 5.074 -24.064 -11.985 1.00 0.00 101 LEU A O 4
ATOM 7607 N N . MET A 1 102 ? 5.636 -24.397 -9.816 1.00 0.00 102 MET A N 4
ATOM 7608 C CA . MET A 1 102 ? 6.241 -25.704 -10.029 1.00 0.00 102 MET A CA 4
ATOM 7609 C C . MET A 1 102 ? 5.246 -26.709 -10.587 1.00 0.00 102 MET A C 4
ATOM 7610 O O . MET A 1 102 ? 5.490 -27.327 -11.605 1.00 0.00 102 MET A O 4
ATOM 7624 N N . GLY A 1 103 ? 4.056 -26.826 -9.942 1.00 0.00 103 GLY A N 4
ATOM 7625 C CA . GLY A 1 103 ? 3.063 -27.834 -10.315 1.00 0.00 103 GLY A CA 4
ATOM 7626 C C . GLY A 1 103 ? 2.538 -27.712 -11.723 1.00 0.00 103 GLY A C 4
ATOM 7627 O O . GLY A 1 103 ? 2.463 -28.720 -12.421 1.00 0.00 103 GLY A O 4
ATOM 7631 N N . TYR A 1 104 ? 2.189 -26.492 -12.208 1.00 0.00 104 TYR A N 4
ATOM 7632 C CA . TYR A 1 104 ? 1.599 -26.406 -13.554 1.00 0.00 104 TYR A CA 4
ATOM 7633 C C . TYR A 1 104 ? 2.665 -26.357 -14.646 1.00 0.00 104 TYR A C 4
ATOM 7634 O O . TYR A 1 104 ? 2.442 -26.868 -15.744 1.00 0.00 104 TYR A O 4
ATOM 7652 N N . GLN A 1 105 ? 3.847 -25.758 -14.390 1.00 0.00 105 GLN A N 4
ATOM 7653 C CA . GLN A 1 105 ? 4.863 -25.647 -15.430 1.00 0.00 105 GLN A CA 4
ATOM 7654 C C . GLN A 1 105 ? 5.697 -26.920 -15.535 1.00 0.00 105 GLN A C 4
ATOM 7655 O O . GLN A 1 105 ? 5.884 -27.459 -16.618 1.00 0.00 105 GLN A O 4
ATOM 7669 N N . ARG A 1 106 ? 6.229 -27.407 -14.384 1.00 0.00 106 ARG A N 4
ATOM 7670 C CA . ARG A 1 106 ? 7.114 -28.574 -14.350 1.00 0.00 106 ARG A CA 4
ATOM 7671 C C . ARG A 1 106 ? 6.442 -29.858 -14.816 1.00 0.00 106 ARG A C 4
ATOM 7672 O O . ARG A 1 106 ? 7.047 -30.625 -15.566 1.00 0.00 106 ARG A O 4
ATOM 7693 N N . MET A 1 107 ? 5.167 -30.140 -14.407 1.00 0.00 107 MET A N 4
ATOM 7694 C CA . MET A 1 107 ? 4.537 -31.406 -14.802 1.00 0.00 107 MET A CA 4
ATOM 7695 C C . MET A 1 107 ? 3.958 -31.295 -16.202 1.00 0.00 107 MET A C 4
ATOM 7696 O O . MET A 1 107 ? 3.743 -32.310 -16.859 1.00 0.00 107 MET A O 4
ATOM 7710 N N . GLN A 1 108 ? 3.693 -30.037 -16.672 1.00 0.00 108 GLN A N 4
ATOM 7711 C CA . GLN A 1 108 ? 3.125 -29.775 -18.003 1.00 0.00 108 GLN A CA 4
ATOM 7712 C C . GLN A 1 108 ? 1.764 -30.420 -18.134 1.00 0.00 108 GLN A C 4
ATOM 7713 O O . GLN A 1 108 ? 1.381 -30.950 -19.178 1.00 0.00 108 GLN A O 4
ATOM 7727 N N . LYS A 1 109 ? 1.016 -30.342 -17.029 1.00 0.00 109 LYS A N 4
ATOM 7728 C CA . LYS A 1 109 ? -0.320 -30.893 -16.945 1.00 0.00 109 LYS A CA 4
ATOM 7729 C C . LYS A 1 109 ? -1.178 -29.879 -16.226 1.00 0.00 109 LYS A C 4
ATOM 7730 O O . LYS A 1 109 ? -0.726 -29.214 -15.295 1.00 0.00 109 LYS A O 4
ATOM 7749 N N . THR A 1 110 ? -2.476 -29.775 -16.610 1.00 0.00 110 THR A N 4
ATOM 7750 C CA . THR A 1 110 ? -3.384 -28.812 -15.962 1.00 0.00 110 THR A CA 4
ATOM 7751 C C . THR A 1 110 ? -4.150 -29.539 -14.876 1.00 0.00 110 THR A C 4
ATOM 7752 O O . THR A 1 110 ? -5.375 -29.570 -14.847 1.00 0.00 110 THR A O 4
ATOM 7763 N N . ASP A 1 111 ? -3.397 -30.151 -13.950 1.00 0.00 111 ASP A N 4
ATOM 7764 C CA . ASP A 1 111 ? -3.969 -30.879 -12.833 1.00 0.00 111 ASP A CA 4
ATOM 7765 C C . ASP A 1 111 ? -3.331 -30.323 -11.583 1.00 0.00 111 ASP A C 4
ATOM 7766 O O . ASP A 1 111 ? -2.114 -30.174 -11.510 1.00 0.00 111 ASP A O 4
ATOM 7775 N N . PHE A 1 112 ? -4.158 -30.019 -10.561 1.00 0.00 112 PHE A N 4
ATOM 7776 C CA . PHE A 1 112 ? -3.658 -29.461 -9.315 1.00 0.00 112 PHE A CA 4
ATOM 7777 C C . PHE A 1 112 ? -3.693 -30.550 -8.248 1.00 0.00 112 PHE A C 4
ATOM 7778 O O . PHE A 1 112 ? -4.539 -31.451 -8.295 1.00 0.00 112 PHE A O 4
ATOM 7795 N N . PRO A 1 113 ? -2.754 -30.521 -7.292 1.00 0.00 113 PRO A N 4
ATOM 7796 C CA . PRO A 1 113 ? -2.764 -31.487 -6.183 1.00 0.00 113 PRO A CA 4
ATOM 7797 C C . PRO A 1 113 ? -3.979 -31.320 -5.288 1.00 0.00 113 PRO A C 4
ATOM 7798 O O . PRO A 1 113 ? -4.396 -30.202 -4.997 1.00 0.00 113 PRO A O 4
ATOM 7809 N N . GLY A 1 114 ? -4.558 -32.448 -4.804 1.00 0.00 114 GLY A N 4
ATOM 7810 C CA . GLY A 1 114 ? -5.758 -32.394 -3.952 1.00 0.00 114 GLY A CA 4
ATOM 7811 C C . GLY A 1 114 ? -5.526 -31.645 -2.664 1.00 0.00 114 GLY A C 4
ATOM 7812 O O . GLY A 1 114 ? -6.385 -30.889 -2.240 1.00 0.00 114 GLY A O 4
ATOM 7816 N N . ALA A 1 115 ? -4.343 -31.813 -2.017 1.00 0.00 115 ALA A N 4
ATOM 7817 C CA . ALA A 1 115 ? -4.066 -31.125 -0.754 1.00 0.00 115 ALA A CA 4
ATOM 7818 C C . ALA A 1 115 ? -3.883 -29.637 -1.004 1.00 0.00 115 ALA A C 4
ATOM 7819 O O . ALA A 1 115 ? -4.213 -28.802 -0.168 1.00 0.00 115 ALA A O 4
ATOM 7826 N N . PHE A 1 116 ? -3.352 -29.290 -2.196 1.00 0.00 116 PHE A N 4
ATOM 7827 C CA . PHE A 1 116 ? -3.109 -27.909 -2.566 1.00 0.00 116 PHE A CA 4
ATOM 7828 C C . PHE A 1 116 ? -4.445 -27.230 -2.814 1.00 0.00 116 PHE A C 4
ATOM 7829 O O . PHE A 1 116 ? -4.619 -26.052 -2.521 1.00 0.00 116 PHE A O 4
ATOM 7846 N N . TYR A 1 117 ? -5.447 -27.991 -3.339 1.00 0.00 117 TYR A N 4
ATOM 7847 C CA . TYR A 1 117 ? -6.745 -27.406 -3.641 1.00 0.00 117 TYR A CA 4
ATOM 7848 C C . TYR A 1 117 ? -7.534 -27.130 -2.359 1.00 0.00 117 TYR A C 4
ATOM 7849 O O . TYR A 1 117 ? -8.471 -26.330 -2.371 1.00 0.00 117 TYR A O 4
ATOM 7867 N N . ARG A 1 118 ? -7.145 -27.758 -1.206 1.00 0.00 118 ARG A N 4
ATOM 7868 C CA . ARG A 1 118 ? -7.845 -27.529 0.070 1.00 0.00 118 ARG A CA 4
ATOM 7869 C C . ARG A 1 118 ? -7.614 -26.090 0.466 1.00 0.00 118 ARG A C 4
ATOM 7870 O O . ARG A 1 118 ? -8.511 -25.371 0.907 1.00 0.00 118 ARG A O 4
ATOM 7891 N N . ARG A 1 119 ? -6.337 -25.685 0.279 1.00 0.00 119 ARG A N 4
ATOM 7892 C CA . ARG A 1 119 ? -5.858 -24.334 0.588 1.00 0.00 119 ARG A CA 4
ATOM 7893 C C . ARG A 1 119 ? -6.532 -23.302 -0.306 1.00 0.00 119 ARG A C 4
ATOM 7894 O O . ARG A 1 119 ? -6.858 -22.208 0.144 1.00 0.00 119 ARG A O 4
ATOM 7915 N N . LEU A 1 120 ? -6.741 -23.633 -1.607 1.00 0.00 120 LEU A N 4
ATOM 7916 C CA . LEU A 1 120 ? -7.373 -22.698 -2.550 1.00 0.00 120 LEU A CA 4
ATOM 7917 C C . LEU A 1 120 ? -8.854 -22.547 -2.228 1.00 0.00 120 LEU A C 4
ATOM 7918 O O . LEU A 1 120 ? -9.400 -21.451 -2.272 1.00 0.00 120 LEU A O 4
ATOM 7934 N N . LEU A 1 121 ? -9.536 -23.683 -1.949 1.00 0.00 121 LEU A N 4
ATOM 7935 C CA . LEU A 1 121 ? -10.951 -23.689 -1.629 1.00 0.00 121 LEU A CA 4
ATOM 7936 C C . LEU A 1 121 ? -11.198 -23.022 -0.276 1.00 0.00 121 LEU A C 4
ATOM 7937 O O . LEU A 1 121 ? -12.165 -22.280 -0.107 1.00 0.00 121 LEU A O 4
ATOM 7953 N N . GLY A 1 122 ? -10.315 -23.291 0.723 1.00 0.00 122 GLY A N 4
ATOM 7954 C CA . GLY A 1 122 ? -10.473 -22.723 2.064 1.00 0.00 122 GLY A CA 4
ATOM 7955 C C . GLY A 1 122 ? -11.081 -23.779 2.945 1.00 0.00 122 GLY A C 4
ATOM 7956 O O . GLY A 1 122 ? -11.878 -23.490 3.829 1.00 0.00 122 GLY A O 4
ATOM 7960 N N . TYR A 1 123 ? -10.680 -25.051 2.716 1.00 0.00 123 TYR A N 4
ATOM 7961 C CA . TYR A 1 123 ? -11.201 -26.171 3.463 1.00 0.00 123 TYR A CA 4
ATOM 7962 C C . TYR A 1 123 ? -10.146 -26.574 4.466 1.00 0.00 123 TYR A C 4
ATOM 7963 O O . TYR A 1 123 ? -9.020 -26.922 4.108 1.00 0.00 123 TYR A O 4
ATOM 7981 N N . ASP A 1 124 ? -10.500 -26.557 5.766 1.00 0.00 124 ASP A N 4
ATOM 7982 C CA . ASP A 1 124 ? -9.555 -26.959 6.792 1.00 0.00 124 ASP A CA 4
ATOM 7983 C C . ASP A 1 124 ? -9.597 -28.476 6.876 1.00 0.00 124 ASP A C 4
ATOM 7984 O O . ASP A 1 124 ? -10.427 -29.063 7.560 1.00 0.00 124 ASP A O 4
ATOM 7993 N N . SER A 1 125 ? -8.655 -29.133 6.168 1.00 0.00 125 SER A N 4
ATOM 7994 C CA . SER A 1 125 ? -8.579 -30.600 6.161 1.00 0.00 125 SER A CA 4
ATOM 7995 C C . SER A 1 125 ? -7.725 -31.091 7.360 1.00 0.00 125 SER A C 4
ATOM 7996 O O . SER A 1 125 ? -8.259 -31.873 8.196 1.00 0.00 125 SER A O 4
ATOM 8005 N N . MET A 1 1 ? 20.307 -3.164 -2.019 1.00 0.00 1 MET A N 5
ATOM 8006 C CA . MET A 1 1 ? 19.185 -4.152 -2.167 1.00 0.00 1 MET A CA 5
ATOM 8007 C C . MET A 1 1 ? 18.173 -4.024 -1.022 1.00 0.00 1 MET A C 5
ATOM 8008 O O . MET A 1 1 ? 17.923 -4.972 -0.266 1.00 0.00 1 MET A O 5
ATOM 8024 N N . ARG A 1 2 ? 17.541 -2.828 -0.880 1.00 0.00 2 ARG A N 5
ATOM 8025 C CA . ARG A 1 2 ? 16.571 -2.629 0.187 1.00 0.00 2 ARG A CA 5
ATOM 8026 C C . ARG A 1 2 ? 15.533 -1.618 -0.252 1.00 0.00 2 ARG A C 5
ATOM 8027 O O . ARG A 1 2 ? 15.755 -0.798 -1.144 1.00 0.00 2 ARG A O 5
ATOM 8048 N N . ILE A 1 3 ? 14.360 -1.642 0.437 1.00 0.00 3 ILE A N 5
ATOM 8049 C CA . ILE A 1 3 ? 13.238 -0.769 0.132 1.00 0.00 3 ILE A CA 5
ATOM 8050 C C . ILE A 1 3 ? 13.512 0.684 0.504 1.00 0.00 3 ILE A C 5
ATOM 8051 O O . ILE A 1 3 ? 12.822 1.574 0.029 1.00 0.00 3 ILE A O 5
ATOM 8067 N N . ASP A 1 4 ? 14.571 0.970 1.309 1.00 0.00 4 ASP A N 5
ATOM 8068 C CA . ASP A 1 4 ? 14.877 2.351 1.713 1.00 0.00 4 ASP A CA 5
ATOM 8069 C C . ASP A 1 4 ? 15.447 3.134 0.527 1.00 0.00 4 ASP A C 5
ATOM 8070 O O . ASP A 1 4 ? 15.613 4.345 0.601 1.00 0.00 4 ASP A O 5
ATOM 8079 N N . GLU A 1 5 ? 15.782 2.429 -0.586 1.00 0.00 5 GLU A N 5
ATOM 8080 C CA . GLU A 1 5 ? 16.312 3.077 -1.780 1.00 0.00 5 GLU A CA 5
ATOM 8081 C C . GLU A 1 5 ? 15.155 3.435 -2.700 1.00 0.00 5 GLU A C 5
ATOM 8082 O O . GLU A 1 5 ? 15.347 4.052 -3.744 1.00 0.00 5 GLU A O 5
ATOM 8094 N N . LEU A 1 6 ? 13.925 3.020 -2.315 1.00 0.00 6 LEU A N 5
ATOM 8095 C CA . LEU A 1 6 ? 12.734 3.279 -3.117 1.00 0.00 6 LEU A CA 5
ATOM 8096 C C . LEU A 1 6 ? 11.902 4.356 -2.427 1.00 0.00 6 LEU A C 5
ATOM 8097 O O . LEU A 1 6 ? 12.295 5.516 -2.330 1.00 0.00 6 LEU A O 5
ATOM 8113 N N . VAL A 1 7 ? 10.699 3.963 -1.968 1.00 0.00 7 VAL A N 5
ATOM 8114 C CA . VAL A 1 7 ? 9.770 4.862 -1.287 1.00 0.00 7 VAL A CA 5
ATOM 8115 C C . VAL A 1 7 ? 10.092 4.788 0.212 1.00 0.00 7 VAL A C 5
ATOM 8116 O O . VAL A 1 7 ? 10.722 3.822 0.657 1.00 0.00 7 VAL A O 5
ATOM 8129 N N . PRO A 1 8 ? 9.726 5.803 1.022 1.00 0.00 8 PRO A N 5
ATOM 8130 C CA . PRO A 1 8 ? 9.948 5.726 2.480 1.00 0.00 8 PRO A CA 5
ATOM 8131 C C . PRO A 1 8 ? 9.302 4.497 3.097 1.00 0.00 8 PRO A C 5
ATOM 8132 O O . PRO A 1 8 ? 8.113 4.235 2.914 1.00 0.00 8 PRO A O 5
ATOM 8143 N N . ALA A 1 9 ? 10.089 3.732 3.874 1.00 0.00 9 ALA A N 5
ATOM 8144 C CA . ALA A 1 9 ? 9.614 2.498 4.440 1.00 0.00 9 ALA A CA 5
ATOM 8145 C C . ALA A 1 9 ? 8.743 2.716 5.663 1.00 0.00 9 ALA A C 5
ATOM 8146 O O . ALA A 1 9 ? 9.146 3.255 6.691 1.00 0.00 9 ALA A O 5
ATOM 8153 N N . ASP A 1 10 ? 7.489 2.257 5.510 1.00 0.00 10 ASP A N 5
ATOM 8154 C CA . ASP A 1 10 ? 6.490 2.260 6.551 1.00 0.00 10 ASP A CA 5
ATOM 8155 C C . ASP A 1 10 ? 6.716 0.983 7.369 1.00 0.00 10 ASP A C 5
ATOM 8156 O O . ASP A 1 10 ? 7.332 0.042 6.879 1.00 0.00 10 ASP A O 5
ATOM 8165 N N . PRO A 1 11 ? 6.195 0.903 8.595 1.00 0.00 11 PRO A N 5
ATOM 8166 C CA . PRO A 1 11 ? 6.340 -0.317 9.437 1.00 0.00 11 PRO A CA 5
ATOM 8167 C C . PRO A 1 11 ? 5.728 -1.568 8.810 1.00 0.00 11 PRO A C 5
ATOM 8168 O O . PRO A 1 11 ? 6.048 -2.698 9.172 1.00 0.00 11 PRO A O 5
ATOM 8179 N N . ARG A 1 12 ? 4.842 -1.337 7.823 1.00 0.00 12 ARG A N 5
ATOM 8180 C CA . ARG A 1 12 ? 4.160 -2.364 7.059 1.00 0.00 12 ARG A CA 5
ATOM 8181 C C . ARG A 1 12 ? 5.145 -2.887 5.998 1.00 0.00 12 ARG A C 5
ATOM 8182 O O . ARG A 1 12 ? 5.417 -4.076 5.904 1.00 0.00 12 ARG A O 5
ATOM 8203 N N . ALA A 1 13 ? 5.725 -1.935 5.205 1.00 0.00 13 ALA A N 5
ATOM 8204 C CA . ALA A 1 13 ? 6.768 -2.181 4.195 1.00 0.00 13 ALA A CA 5
ATOM 8205 C C . ALA A 1 13 ? 7.960 -2.896 4.807 1.00 0.00 13 ALA A C 5
ATOM 8206 O O . ALA A 1 13 ? 8.482 -3.875 4.264 1.00 0.00 13 ALA A O 5
ATOM 8213 N N . VAL A 1 14 ? 8.383 -2.387 5.985 1.00 0.00 14 VAL A N 5
ATOM 8214 C CA . VAL A 1 14 ? 9.492 -2.926 6.758 1.00 0.00 14 VAL A CA 5
ATOM 8215 C C . VAL A 1 14 ? 9.208 -4.357 7.152 1.00 0.00 14 VAL A C 5
ATOM 8216 O O . VAL A 1 14 ? 10.085 -5.230 7.057 1.00 0.00 14 VAL A O 5
ATOM 8229 N N . SER A 1 15 ? 7.937 -4.644 7.558 1.00 0.00 15 SER A N 5
ATOM 8230 C CA . SER A 1 15 ? 7.630 -5.993 8.045 1.00 0.00 15 SER A CA 5
ATOM 8231 C C . SER A 1 15 ? 7.453 -6.957 6.886 1.00 0.00 15 SER A C 5
ATOM 8232 O O . SER A 1 15 ? 7.473 -8.157 7.098 1.00 0.00 15 SER A O 5
ATOM 8240 N N . LEU A 1 16 ? 7.193 -6.462 5.638 1.00 0.00 16 LEU A N 5
ATOM 8241 C CA . LEU A 1 16 ? 7.060 -7.357 4.481 1.00 0.00 16 LEU A CA 5
ATOM 8242 C C . LEU A 1 16 ? 8.449 -7.661 3.940 1.00 0.00 16 LEU A C 5
ATOM 8243 O O . LEU A 1 16 ? 8.745 -8.788 3.559 1.00 0.00 16 LEU A O 5
ATOM 8259 N N . TYR A 1 17 ? 9.305 -6.619 3.846 1.00 0.00 17 TYR A N 5
ATOM 8260 C CA . TYR A 1 17 ? 10.684 -6.776 3.363 1.00 0.00 17 TYR A CA 5
ATOM 8261 C C . TYR A 1 17 ? 11.544 -7.640 4.305 1.00 0.00 17 TYR A C 5
ATOM 8262 O O . TYR A 1 17 ? 12.320 -8.465 3.833 1.00 0.00 17 TYR A O 5
ATOM 8280 N N . THR A 1 18 ? 11.431 -7.450 5.651 1.00 0.00 18 THR A N 5
ATOM 8281 C CA . THR A 1 18 ? 12.295 -8.168 6.632 1.00 0.00 18 THR A CA 5
ATOM 8282 C C . THR A 1 18 ? 12.307 -9.712 6.482 1.00 0.00 18 THR A C 5
ATOM 8283 O O . THR A 1 18 ? 13.396 -10.292 6.402 1.00 0.00 18 THR A O 5
ATOM 8294 N N . PRO A 1 19 ? 11.171 -10.424 6.464 1.00 0.00 19 PRO A N 5
ATOM 8295 C CA . PRO A 1 19 ? 11.196 -11.885 6.306 1.00 0.00 19 PRO A CA 5
ATOM 8296 C C . PRO A 1 19 ? 11.286 -12.346 4.859 1.00 0.00 19 PRO A C 5
ATOM 8297 O O . PRO A 1 19 ? 10.312 -12.810 4.262 1.00 0.00 19 PRO A O 5
ATOM 8308 N N . TYR A 1 20 ? 12.500 -12.235 4.270 1.00 0.00 20 TYR A N 5
ATOM 8309 C CA . TYR A 1 20 ? 12.733 -12.643 2.886 1.00 0.00 20 TYR A CA 5
ATOM 8310 C C . TYR A 1 20 ? 12.736 -14.166 2.795 1.00 0.00 20 TYR A C 5
ATOM 8311 O O . TYR A 1 20 ? 13.584 -14.844 3.373 1.00 0.00 20 TYR A O 5
ATOM 8329 N N . TYR A 1 21 ? 11.768 -14.727 2.024 1.00 0.00 21 TYR A N 5
ATOM 8330 C CA . TYR A 1 21 ? 11.666 -16.170 1.854 1.00 0.00 21 TYR A CA 5
ATOM 8331 C C . T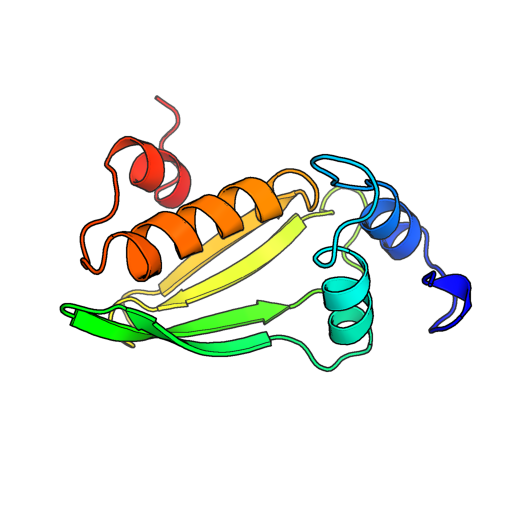YR A 1 21 ? 12.418 -16.547 0.590 1.00 0.00 21 TYR A C 5
ATOM 8332 O O . TYR A 1 21 ? 12.201 -15.981 -0.483 1.00 0.00 21 TYR A O 5
ATOM 8350 N N . SER A 1 22 ? 13.362 -17.501 0.707 1.00 0.00 22 SER A N 5
ATOM 8351 C CA . SER A 1 22 ? 14.111 -17.961 -0.448 1.00 0.00 22 SER A CA 5
ATOM 8352 C C . SER A 1 22 ? 14.519 -19.376 -0.156 1.00 0.00 22 SER A C 5
ATOM 8353 O O . SER A 1 22 ? 14.972 -19.681 0.943 1.00 0.00 22 SER A O 5
ATOM 8361 N N . GLN A 1 23 ? 14.378 -20.282 -1.153 1.00 0.00 23 GLN A N 5
ATOM 8362 C CA . GLN A 1 23 ? 14.741 -21.682 -0.960 1.00 0.00 23 GLN A CA 5
ATOM 8363 C C . GLN A 1 23 ? 16.153 -21.877 -1.474 1.00 0.00 23 GLN A C 5
ATOM 8364 O O . GLN A 1 23 ? 16.379 -22.511 -2.507 1.00 0.00 23 GLN A O 5
ATOM 8378 N N . ALA A 1 24 ? 17.132 -21.312 -0.734 1.00 0.00 24 ALA A N 5
ATOM 8379 C CA . ALA A 1 24 ? 18.525 -21.406 -1.104 1.00 0.00 24 ALA A CA 5
ATOM 8380 C C . ALA A 1 24 ? 19.305 -20.831 0.059 1.00 0.00 24 ALA A C 5
ATOM 8381 O O . ALA A 1 24 ? 18.727 -20.451 1.074 1.00 0.00 24 ALA A O 5
ATOM 8388 N N . ASN A 1 25 ? 20.652 -20.742 -0.079 1.00 0.00 25 ASN A N 5
ATOM 8389 C CA . ASN A 1 25 ? 21.497 -20.183 0.977 1.00 0.00 25 ASN A CA 5
ATOM 8390 C C . ASN A 1 25 ? 21.782 -18.721 0.643 1.00 0.00 25 ASN A C 5
ATOM 8391 O O . ASN A 1 25 ? 22.646 -18.089 1.243 1.00 0.00 25 ASN A O 5
ATOM 8402 N N . ARG A 1 26 ? 21.025 -18.167 -0.331 1.00 0.00 26 ARG A N 5
ATOM 8403 C CA . ARG A 1 26 ? 21.189 -16.795 -0.761 1.00 0.00 26 ARG A CA 5
ATOM 8404 C C . ARG A 1 26 ? 19.788 -16.276 -1.019 1.00 0.00 26 ARG A C 5
ATOM 8405 O O . ARG A 1 26 ? 18.912 -17.031 -1.463 1.00 0.00 26 ARG A O 5
ATOM 8426 N N . ARG A 1 27 ? 19.533 -14.971 -0.734 1.00 0.00 27 ARG A N 5
ATOM 8427 C CA . ARG A 1 27 ? 18.211 -14.379 -0.940 1.00 0.00 27 ARG A CA 5
ATOM 8428 C C . ARG A 1 27 ? 18.041 -14.040 -2.418 1.00 0.00 27 ARG A C 5
ATOM 8429 O O . ARG A 1 27 ? 17.992 -12.879 -2.808 1.00 0.00 27 ARG A O 5
ATOM 8450 N N . ARG A 1 28 ? 17.899 -15.086 -3.269 1.00 0.00 28 ARG A N 5
ATOM 8451 C CA . ARG A 1 28 ? 17.768 -14.907 -4.712 1.00 0.00 28 ARG A CA 5
ATOM 8452 C C . ARG A 1 28 ? 16.373 -14.445 -5.134 1.00 0.00 28 ARG A C 5
ATOM 8453 O O . ARG A 1 28 ? 16.197 -14.005 -6.263 1.00 0.00 28 ARG A O 5
ATOM 8474 N N . TYR A 1 29 ? 15.355 -14.502 -4.229 1.00 0.00 29 TYR A N 5
ATOM 8475 C CA . TYR A 1 29 ? 13.988 -14.099 -4.607 1.00 0.00 29 TYR A CA 5
ATOM 8476 C C . TYR A 1 29 ? 13.699 -12.693 -4.103 1.00 0.00 29 TYR A C 5
ATOM 8477 O O . TYR A 1 29 ? 12.782 -12.034 -4.588 1.00 0.00 29 TYR A O 5
ATOM 8495 N N . LEU A 1 30 ? 14.507 -12.190 -3.135 1.00 0.00 30 LEU A N 5
ATOM 8496 C CA . LEU A 1 30 ? 14.306 -10.857 -2.568 1.00 0.00 30 LEU A CA 5
ATOM 8497 C C . LEU A 1 30 ? 14.454 -9.722 -3.603 1.00 0.00 30 LEU A C 5
ATOM 8498 O O . LEU A 1 30 ? 13.539 -8.898 -3.715 1.00 0.00 30 LEU A O 5
ATOM 8514 N N . PRO A 1 31 ? 15.547 -9.640 -4.398 1.00 0.00 31 PRO A N 5
ATOM 8515 C CA . PRO A 1 31 ? 15.703 -8.527 -5.351 1.00 0.00 31 PRO A CA 5
ATOM 8516 C C . PRO A 1 31 ? 14.685 -8.472 -6.462 1.00 0.00 31 PRO A C 5
ATOM 8517 O O . PRO A 1 31 ? 14.435 -7.401 -7.011 1.00 0.00 31 PRO A O 5
ATOM 8528 N N . TYR A 1 32 ? 14.035 -9.614 -6.810 1.00 0.00 32 TYR A N 5
ATOM 8529 C CA . TYR A 1 32 ? 13.051 -9.597 -7.884 1.00 0.00 32 TYR A CA 5
ATOM 8530 C C . TYR A 1 32 ? 11.768 -8.978 -7.363 1.00 0.00 32 TYR A C 5
ATOM 8531 O O . TYR A 1 32 ? 11.036 -8.332 -8.104 1.00 0.00 32 TYR A O 5
ATOM 8549 N N . ALA A 1 33 ? 11.503 -9.114 -6.031 1.00 0.00 33 ALA A N 5
ATOM 8550 C CA . ALA A 1 33 ? 10.284 -8.569 -5.447 1.00 0.00 33 ALA A CA 5
ATOM 8551 C C . ALA A 1 33 ? 10.462 -7.078 -5.218 1.00 0.00 33 ALA A C 5
ATOM 8552 O O . ALA A 1 33 ? 9.484 -6.337 -5.122 1.00 0.00 33 ALA A O 5
ATOM 8559 N N . LEU A 1 34 ? 11.725 -6.577 -5.192 1.00 0.00 34 LEU A N 5
ATOM 8560 C CA . LEU A 1 34 ? 11.961 -5.142 -5.019 1.00 0.00 34 LEU A CA 5
ATOM 8561 C C . LEU A 1 34 ? 11.594 -4.429 -6.312 1.00 0.00 34 LEU A C 5
ATOM 8562 O O . LEU A 1 34 ? 11.365 -3.224 -6.330 1.00 0.00 34 LEU A O 5
ATOM 8578 N N . SER A 1 35 ? 11.487 -5.198 -7.420 1.00 0.00 35 SER A N 5
ATOM 8579 C CA . SER A 1 35 ? 11.102 -4.642 -8.718 1.00 0.00 35 SER A CA 5
ATOM 8580 C C . SER A 1 35 ? 9.578 -4.594 -8.788 1.00 0.00 35 SER A C 5
ATOM 8581 O O . SER A 1 35 ? 9.007 -3.924 -9.641 1.00 0.00 35 SER A O 5
ATOM 8589 N N . LEU A 1 36 ? 8.888 -5.354 -7.894 1.00 0.00 36 LEU A N 5
ATOM 8590 C CA . LEU A 1 36 ? 7.422 -5.376 -7.845 1.00 0.00 36 LEU A CA 5
ATOM 8591 C C . LEU A 1 36 ? 6.981 -4.225 -6.962 1.00 0.00 36 LEU A C 5
ATOM 8592 O O . LEU A 1 36 ? 6.142 -3.401 -7.352 1.00 0.00 36 LEU A O 5
ATOM 8608 N N . TYR A 1 37 ? 7.639 -4.121 -5.773 1.00 0.00 37 TYR A N 5
ATOM 8609 C CA . TYR A 1 37 ? 7.352 -3.091 -4.763 1.00 0.00 37 TYR A CA 5
ATOM 8610 C C . TYR A 1 37 ? 7.729 -1.695 -5.246 1.00 0.00 37 TYR A C 5
ATOM 8611 O O . TYR A 1 37 ? 7.388 -0.713 -4.598 1.00 0.00 37 TYR A O 5
ATOM 8629 N N . GLN A 1 38 ? 8.473 -1.558 -6.378 1.00 0.00 38 GLN A N 5
ATOM 8630 C CA . GLN A 1 38 ? 8.789 -0.227 -6.902 1.00 0.00 38 GLN A CA 5
ATOM 8631 C C . GLN A 1 38 ? 7.520 0.380 -7.530 1.00 0.00 38 GLN A C 5
ATOM 8632 O O . GLN A 1 38 ? 7.483 1.571 -7.828 1.00 0.00 38 GLN A O 5
ATOM 8646 N N . GLY A 1 39 ? 6.445 -0.456 -7.736 1.00 0.00 39 GLY A N 5
ATOM 8647 C CA . GLY A 1 39 ? 5.181 0.037 -8.307 1.00 0.00 39 GLY A CA 5
ATOM 8648 C C . GLY A 1 39 ? 4.875 -0.631 -9.621 1.00 0.00 39 GLY A C 5
ATOM 8649 O O . GLY A 1 39 ? 3.963 -0.210 -10.317 1.00 0.00 39 GLY A O 5
ATOM 8653 N N . SER A 1 40 ? 5.623 -1.696 -10.000 1.00 0.00 40 SER A N 5
ATOM 8654 C CA . SER A 1 40 ? 5.371 -2.380 -11.279 1.00 0.00 40 SER A CA 5
ATOM 8655 C C . SER A 1 40 ? 4.069 -3.169 -11.227 1.00 0.00 40 SER A C 5
ATOM 8656 O O . SER A 1 40 ? 3.266 -3.099 -12.153 1.00 0.00 40 SER A O 5
ATOM 8664 N N . SER A 1 41 ? 3.850 -3.935 -10.108 1.00 0.00 41 SER A N 5
ATOM 8665 C CA . SER A 1 41 ? 2.650 -4.790 -9.938 1.00 0.00 41 SER A CA 5
ATOM 8666 C C . SER A 1 41 ? 2.678 -5.938 -10.964 1.00 0.00 41 SER A C 5
ATOM 8667 O O . SER A 1 41 ? 3.601 -6.049 -11.772 1.00 0.00 41 SER A O 5
ATOM 8675 N N . ILE A 1 42 ? 1.678 -6.865 -10.919 1.00 0.00 42 ILE A N 5
ATOM 8676 C CA . ILE A 1 42 ? 1.649 -7.990 -11.865 1.00 0.00 42 ILE A CA 5
ATOM 8677 C C . ILE A 1 42 ? 0.214 -8.235 -12.295 1.00 0.00 42 ILE A C 5
ATOM 8678 O O . ILE A 1 42 ? -0.699 -8.367 -11.490 1.00 0.00 42 ILE A O 5
ATOM 8694 N N . GLU A 1 43 ? 0.017 -8.303 -13.633 1.00 0.00 43 GLU A N 5
ATOM 8695 C CA . GLU A 1 43 ? -1.259 -8.580 -14.240 1.00 0.00 43 GLU A CA 5
ATOM 8696 C C . GLU A 1 43 ? -0.884 -9.172 -15.577 1.00 0.00 43 GLU A C 5
ATOM 8697 O O . GLU A 1 43 ? -0.109 -8.572 -16.319 1.00 0.00 43 GLU A O 5
ATOM 8709 N N . GLY A 1 44 ? -1.388 -10.377 -15.917 1.00 0.00 44 GLY A N 5
ATOM 8710 C CA . GLY A 1 44 ? -1.020 -10.971 -17.184 1.00 0.00 44 GLY A CA 5
ATOM 8711 C C . GLY A 1 44 ? -1.658 -12.320 -17.280 1.00 0.00 44 GLY A C 5
ATOM 8712 O O . GLY A 1 44 ? -2.516 -12.679 -16.481 1.00 0.00 44 GLY A O 5
ATOM 8716 N N . SER A 1 45 ? -1.225 -13.093 -18.288 1.00 0.00 45 SER A N 5
ATOM 8717 C CA . SER A 1 45 ? -1.735 -14.432 -18.539 1.00 0.00 45 SER A CA 5
ATOM 8718 C C . SER A 1 45 ? -0.565 -15.383 -18.467 1.00 0.00 45 SER A C 5
ATOM 8719 O O . SER A 1 45 ? 0.341 -15.310 -19.300 1.00 0.00 45 SER A O 5
ATOM 8727 N N . ARG A 1 46 ? -0.545 -16.307 -17.476 1.00 0.00 46 ARG A N 5
ATOM 8728 C CA . ARG A 1 46 ? 0.572 -17.244 -17.362 1.00 0.00 46 ARG A CA 5
ATOM 8729 C C . ARG A 1 46 ? 0.192 -18.509 -18.097 1.00 0.00 46 ARG A C 5
ATOM 8730 O O . ARG A 1 46 ? -0.883 -19.075 -17.891 1.00 0.00 46 ARG A O 5
ATOM 8751 N N . ALA A 1 47 ? 1.114 -18.994 -18.967 1.00 0.00 47 ALA A N 5
ATOM 8752 C CA . ALA A 1 47 ? 0.881 -20.161 -19.760 1.00 0.00 47 ALA A CA 5
ATOM 8753 C C . ALA A 1 47 ? 1.159 -21.389 -18.940 1.00 0.00 47 ALA A C 5
ATOM 8754 O O . ALA A 1 47 ? 2.236 -21.581 -18.369 1.00 0.00 47 ALA A O 5
ATOM 8761 N N . VAL A 1 48 ? 0.151 -22.253 -18.919 1.00 0.00 48 VAL A N 5
ATOM 8762 C CA . VAL A 1 48 ? 0.210 -23.508 -18.228 1.00 0.00 48 VAL A CA 5
ATOM 8763 C C . VAL A 1 48 ? 0.239 -24.542 -19.313 1.00 0.00 48 VAL A C 5
ATOM 8764 O O . VAL A 1 48 ? -0.692 -24.664 -20.118 1.00 0.00 48 VAL A O 5
ATOM 8777 N N . GLU A 1 49 ? 1.341 -25.298 -19.379 1.00 0.00 49 GLU A N 5
ATOM 8778 C CA . GLU A 1 49 ? 1.477 -26.333 -20.388 1.00 0.00 49 GLU A CA 5
ATOM 8779 C C . GLU A 1 49 ? 0.571 -27.486 -20.003 1.00 0.00 49 GLU A C 5
ATOM 8780 O O . GLU A 1 49 ? 0.511 -27.884 -18.845 1.00 0.00 49 GLU A O 5
ATOM 8792 N N . GLY A 1 50 ? -0.175 -28.036 -20.997 1.00 0.00 50 GLY A N 5
ATOM 8793 C CA . GLY A 1 50 ? -1.089 -29.146 -20.726 1.00 0.00 50 GLY A CA 5
ATOM 8794 C C . GLY A 1 50 ? -2.472 -28.615 -20.478 1.00 0.00 50 GLY A C 5
ATOM 8795 O O . GLY A 1 50 ? -3.349 -29.342 -20.016 1.00 0.00 50 GLY A O 5
ATOM 8799 N N . GLY A 1 51 ? -2.689 -27.310 -20.729 1.00 0.00 51 GLY A N 5
ATOM 8800 C CA . GLY A 1 51 ? -4.008 -26.731 -20.537 1.00 0.00 51 GLY A CA 5
ATOM 8801 C C . GLY A 1 51 ? -4.128 -25.504 -21.377 1.00 0.00 51 GLY A C 5
ATOM 8802 O O . GLY A 1 51 ? -4.221 -25.576 -22.598 1.00 0.00 51 GLY A O 5
ATOM 8806 N N . ALA A 1 52 ? -4.117 -24.331 -20.721 1.00 0.00 52 ALA A N 5
ATOM 8807 C CA . ALA A 1 52 ? -4.270 -23.082 -21.439 1.00 0.00 52 ALA A CA 5
ATOM 8808 C C . ALA A 1 52 ? -3.784 -21.970 -20.526 1.00 0.00 52 ALA A C 5
ATOM 8809 O O . ALA A 1 52 ? -3.684 -22.159 -19.309 1.00 0.00 52 ALA A O 5
ATOM 8816 N N . PRO A 1 53 ? -3.431 -20.812 -21.096 1.00 0.00 53 PRO A N 5
ATOM 8817 C CA . PRO A 1 53 ? -2.991 -19.670 -20.291 1.00 0.00 53 PRO A CA 5
ATOM 8818 C C . PRO A 1 53 ? -4.137 -18.981 -19.583 1.00 0.00 53 PRO A C 5
ATOM 8819 O O . PRO A 1 53 ? -5.086 -18.509 -20.217 1.00 0.00 53 PRO A O 5
ATOM 8830 N N . ILE A 1 54 ? -4.057 -18.891 -18.233 1.00 0.00 54 ILE A N 5
ATOM 8831 C CA . ILE A 1 54 ? -5.132 -18.283 -17.453 1.00 0.00 54 ILE A CA 5
ATOM 8832 C C . ILE A 1 54 ? -4.643 -16.961 -16.896 1.00 0.00 54 ILE A C 5
ATOM 8833 O O . ILE A 1 54 ? -3.479 -16.803 -16.496 1.00 0.00 54 ILE A O 5
ATOM 8849 N N . SER A 1 55 ? -5.526 -15.922 -16.964 1.00 0.00 55 SER A N 5
ATOM 8850 C CA . SER A 1 55 ? -5.185 -14.601 -16.436 1.00 0.00 55 SER A CA 5
ATOM 8851 C C . SER A 1 55 ? -5.003 -14.633 -14.934 1.00 0.00 55 SER A C 5
ATOM 8852 O O . SER A 1 55 ? -5.763 -15.271 -14.191 1.00 0.00 55 SER A O 5
ATOM 8860 N N . PHE A 1 56 ? -3.992 -13.875 -14.468 1.00 0.00 56 PHE A N 5
ATOM 8861 C CA . PHE A 1 56 ? -3.696 -13.787 -13.061 1.00 0.00 56 PHE A CA 5
ATOM 8862 C C . PHE A 1 56 ? -3.346 -12.346 -12.777 1.00 0.00 56 PHE A C 5
ATOM 8863 O O . PHE A 1 56 ? -2.764 -11.647 -13.617 1.00 0.00 56 PHE A O 5
ATOM 8880 N N . VAL A 1 57 ? -3.762 -11.859 -11.589 1.00 0.00 57 VAL A N 5
ATOM 8881 C CA . VAL A 1 57 ? -3.479 -10.492 -11.185 1.00 0.00 57 VAL A CA 5
ATOM 8882 C C . VAL A 1 57 ? -2.883 -10.572 -9.805 1.00 0.00 57 VAL A C 5
ATOM 8883 O O . VAL A 1 57 ? -3.420 -11.292 -8.965 1.00 0.00 57 VAL A O 5
ATOM 8896 N N . ALA A 1 58 ? -1.771 -9.889 -9.512 1.00 0.00 58 ALA A N 5
ATOM 8897 C CA . ALA A 1 58 ? -1.225 -9.913 -8.168 1.00 0.00 58 ALA A CA 5
ATOM 8898 C C . ALA A 1 58 ? -0.849 -8.485 -7.865 1.00 0.00 58 ALA A C 5
ATOM 8899 O O . ALA A 1 58 ? -0.158 -7.827 -8.641 1.00 0.00 58 ALA A O 5
ATOM 8906 N N . THR A 1 59 ? -1.316 -7.973 -6.712 1.00 0.00 59 THR A N 5
ATOM 8907 C CA . THR A 1 59 ? -1.055 -6.585 -6.338 1.00 0.00 59 THR A CA 5
ATOM 8908 C C . THR A 1 59 ? -0.477 -6.558 -4.947 1.00 0.00 59 THR A C 5
ATOM 8909 O O . THR A 1 59 ? -0.531 -7.541 -4.198 1.00 0.00 59 THR A O 5
ATOM 8920 N N . TRP A 1 60 ? 0.113 -5.400 -4.584 1.00 0.00 60 TRP A N 5
ATOM 8921 C CA . TRP A 1 60 ? 0.693 -5.228 -3.274 1.00 0.00 60 TRP A CA 5
ATOM 8922 C C . TRP A 1 60 ? 0.289 -3.853 -2.800 1.00 0.00 60 TRP A C 5
ATOM 8923 O O . TRP A 1 60 ? 0.001 -2.962 -3.599 1.00 0.00 60 TRP A O 5
ATOM 8944 N N . THR A 1 61 ? 0.233 -3.671 -1.477 1.00 0.00 61 THR A N 5
ATOM 8945 C CA . THR A 1 61 ? -0.069 -2.385 -0.903 1.00 0.00 61 THR A CA 5
ATOM 8946 C C . THR A 1 61 ? 0.352 -2.540 0.520 1.00 0.00 61 THR A C 5
ATOM 8947 O O . THR A 1 61 ? 0.339 -3.659 1.039 1.00 0.00 61 THR A O 5
ATOM 8958 N N . VAL A 1 62 ? 0.827 -1.466 1.181 1.00 0.00 62 VAL A N 5
ATOM 8959 C CA . VAL A 1 62 ? 1.204 -1.580 2.560 1.00 0.00 62 VAL A CA 5
ATOM 8960 C C . VAL A 1 62 ? -0.065 -1.602 3.425 1.00 0.00 62 VAL A C 5
ATOM 8961 O O . VAL A 1 62 ? -0.679 -0.573 3.734 1.00 0.00 62 VAL A O 5
ATOM 8974 N N . THR A 1 63 ? -0.468 -2.832 3.828 1.00 0.00 63 THR A N 5
ATOM 8975 C CA . THR A 1 63 ? -1.634 -3.053 4.680 1.00 0.00 63 THR A CA 5
ATOM 8976 C C . THR A 1 63 ? -1.116 -3.254 6.087 1.00 0.00 63 THR A C 5
ATOM 8977 O O . THR A 1 63 ? 0.057 -3.563 6.277 1.00 0.00 63 THR A O 5
ATOM 8988 N N . PRO A 1 64 ? -1.972 -3.080 7.102 1.00 0.00 64 PRO A N 5
ATOM 8989 C CA . PRO A 1 64 ? -1.570 -3.260 8.505 1.00 0.00 64 PRO A CA 5
ATOM 8990 C C . PRO A 1 64 ? -0.889 -4.561 8.818 1.00 0.00 64 PRO A C 5
ATOM 8991 O O . PRO A 1 64 ? -1.125 -5.569 8.199 1.00 0.00 64 PRO A O 5
ATOM 9002 N N . LEU A 1 65 ? -0.063 -4.513 9.864 1.00 0.00 65 LEU A N 5
ATOM 9003 C CA . LEU A 1 65 ? 0.762 -5.629 10.346 1.00 0.00 65 LEU A CA 5
ATOM 9004 C C . LEU A 1 65 ? 0.073 -7.017 10.350 1.00 0.00 65 LEU A C 5
ATOM 9005 O O . LEU A 1 65 ? 0.612 -7.948 9.741 1.00 0.00 65 LEU A O 5
ATOM 9021 N N . PRO A 1 66 ? -1.102 -7.221 10.989 1.00 0.00 66 PRO A N 5
ATOM 9022 C CA . PRO A 1 66 ? -1.742 -8.553 10.973 1.00 0.00 66 PRO A CA 5
ATOM 9023 C C . PRO A 1 66 ? -2.342 -8.912 9.633 1.00 0.00 66 PRO A C 5
ATOM 9024 O O . PRO A 1 66 ? -2.763 -10.042 9.401 1.00 0.00 66 PRO A O 5
ATOM 9035 N N . ALA A 1 67 ? -2.367 -7.921 8.724 1.00 0.00 67 ALA A N 5
ATOM 9036 C CA . ALA A 1 67 ? -2.924 -8.085 7.393 1.00 0.00 67 ALA A CA 5
ATOM 9037 C C . ALA A 1 67 ? -1.817 -7.879 6.361 1.00 0.00 67 ALA A C 5
ATOM 9038 O O . ALA A 1 67 ? -2.103 -7.521 5.213 1.00 0.00 67 ALA A O 5
ATOM 9045 N N . ASP A 1 68 ? -0.513 -8.087 6.745 1.00 0.00 68 ASP A N 5
ATOM 9046 C CA . ASP A 1 68 ? 0.610 -7.892 5.821 1.00 0.00 68 ASP A CA 5
ATOM 9047 C C . ASP A 1 68 ? 0.668 -9.098 4.871 1.00 0.00 68 ASP A C 5
ATOM 9048 O O . ASP A 1 68 ? 1.543 -9.964 4.973 1.00 0.00 68 ASP A O 5
ATOM 9057 N N . MET A 1 69 ? -0.286 -9.145 3.916 1.00 0.00 69 MET A N 5
ATOM 9058 C CA . MET A 1 69 ? -0.413 -10.245 2.984 1.00 0.00 69 MET A CA 5
ATOM 9059 C C . MET A 1 69 ? -0.361 -9.749 1.552 1.00 0.00 69 MET A C 5
ATOM 9060 O O . MET A 1 69 ? -0.715 -8.614 1.242 1.00 0.00 69 MET A O 5
ATOM 9074 N N . THR A 1 70 ? 0.079 -10.657 0.642 1.00 0.00 70 THR A N 5
ATOM 9075 C CA . THR A 1 70 ? 0.171 -10.371 -0.793 1.00 0.00 70 THR A CA 5
ATOM 9076 C C . THR A 1 70 ? -1.143 -10.841 -1.359 1.00 0.00 70 THR A C 5
ATOM 9077 O O . THR A 1 70 ? -1.560 -11.928 -0.979 1.00 0.00 70 THR A O 5
ATOM 9088 N N . ARG A 1 71 ? -1.827 -10.120 -2.293 1.00 0.00 71 ARG A N 5
ATOM 9089 C CA . ARG A 1 71 ? -3.128 -10.618 -2.779 1.00 0.00 71 ARG A CA 5
ATOM 9090 C C . ARG A 1 71 ? -3.021 -10.955 -4.246 1.00 0.00 71 ARG A C 5
ATOM 9091 O O . ARG A 1 71 ? -2.565 -10.150 -5.065 1.00 0.00 71 ARG A O 5
ATOM 9112 N N . CYS A 1 72 ? -3.475 -12.181 -4.596 1.00 0.00 72 CYS A N 5
ATOM 9113 C CA . CYS A 1 72 ? -3.455 -12.651 -5.971 1.00 0.00 72 CYS A CA 5
ATOM 9114 C C . CYS A 1 72 ? -4.850 -13.082 -6.356 1.00 0.00 72 CYS A C 5
ATOM 9115 O O . CYS A 1 72 ? -5.583 -13.698 -5.578 1.00 0.00 72 CYS A O 5
ATOM 9123 N N . HIS A 1 73 ? -5.228 -12.767 -7.594 1.00 0.00 73 HIS A N 5
ATOM 9124 C CA . HIS A 1 73 ? -6.502 -13.139 -8.147 1.00 0.00 73 HIS A CA 5
ATOM 9125 C C . HIS A 1 73 ? -6.188 -14.016 -9.339 1.00 0.00 73 HIS A C 5
ATOM 9126 O O . HIS A 1 73 ? -5.457 -13.602 -10.239 1.00 0.00 73 HIS A O 5
ATOM 9140 N N . LEU A 1 74 ? -6.739 -15.252 -9.367 1.00 0.00 74 LEU A N 5
ATOM 9141 C CA . LEU A 1 74 ? -6.476 -16.182 -10.461 1.00 0.00 74 LEU A CA 5
ATOM 9142 C C . LEU A 1 74 ? -7.814 -16.629 -10.999 1.00 0.00 74 LEU A C 5
ATOM 9143 O O . LEU A 1 74 ? -8.674 -17.079 -10.247 1.00 0.00 74 LEU A O 5
ATOM 9159 N N . GLN A 1 75 ? -8.029 -16.508 -12.334 1.00 0.00 75 GLN A N 5
ATOM 9160 C CA . GLN A 1 75 ? -9.290 -16.936 -12.930 1.00 0.00 75 GLN A CA 5
ATOM 9161 C C . GLN A 1 75 ? -9.046 -18.284 -13.556 1.00 0.00 75 GLN A C 5
ATOM 9162 O O . GLN A 1 75 ? -8.038 -18.495 -14.211 1.00 0.00 75 GLN A O 5
ATOM 9176 N N . PHE A 1 76 ? -10.000 -19.224 -13.414 1.00 0.00 76 PHE A N 5
ATOM 9177 C CA . PHE A 1 76 ? -9.798 -20.564 -13.955 1.00 0.00 76 PHE A CA 5
ATOM 9178 C C . PHE A 1 76 ? -10.228 -20.582 -15.416 1.00 0.00 76 PHE A C 5
ATOM 9179 O O . PHE A 1 76 ? -11.405 -20.400 -15.737 1.00 0.00 76 PHE A O 5
ATOM 9196 N N . ASN A 1 77 ? -9.223 -20.752 -16.337 1.00 0.00 77 ASN A N 5
ATOM 9197 C CA . ASN A 1 77 ? -9.448 -20.814 -17.794 1.00 0.00 77 ASN A CA 5
ATOM 9198 C C . ASN A 1 77 ? -10.027 -19.492 -18.306 1.00 0.00 77 ASN A C 5
ATOM 9199 O O . ASN A 1 77 ? -10.708 -19.461 -19.327 1.00 0.00 77 ASN A O 5
ATOM 9210 N N . ASN A 1 78 ? -9.742 -18.370 -17.571 1.00 0.00 78 ASN A N 5
ATOM 9211 C CA . ASN A 1 78 ? -10.214 -17.017 -17.930 1.00 0.00 78 ASN A CA 5
ATOM 9212 C C . ASN A 1 78 ? -11.733 -16.922 -17.812 1.00 0.00 78 ASN A C 5
ATOM 9213 O O . ASN A 1 78 ? -12.367 -16.056 -18.412 1.00 0.00 78 ASN A O 5
ATOM 9224 N N . ASP A 1 79 ? -12.343 -17.818 -17.002 1.00 0.00 79 ASP A N 5
ATOM 9225 C CA . ASP A 1 79 ? -13.778 -17.806 -16.790 1.00 0.00 79 ASP A CA 5
ATOM 9226 C C . ASP A 1 79 ? -14.027 -16.935 -15.565 1.00 0.00 79 ASP A C 5
ATOM 9227 O O . ASP A 1 79 ? -13.647 -17.286 -14.458 1.00 0.00 79 ASP A O 5
ATOM 9236 N N . ALA A 1 80 ? -14.729 -15.790 -15.758 1.00 0.00 80 ALA A N 5
ATOM 9237 C CA . ALA A 1 80 ? -15.009 -14.845 -14.675 1.00 0.00 80 ALA A CA 5
ATOM 9238 C C . ALA A 1 80 ? -15.863 -15.462 -13.567 1.00 0.00 80 ALA A C 5
ATOM 9239 O O . ALA A 1 80 ? -15.807 -15.017 -12.421 1.00 0.00 80 ALA A O 5
ATOM 9246 N N . GLU A 1 81 ? -16.671 -16.513 -13.880 1.00 0.00 81 GLU A N 5
ATOM 9247 C CA . GLU A 1 81 ? -17.512 -17.149 -12.863 1.00 0.00 81 GLU A CA 5
ATOM 9248 C C . GLU A 1 81 ? -16.652 -18.021 -11.965 1.00 0.00 81 GLU A C 5
ATOM 9249 O O . GLU A 1 81 ? -17.083 -18.436 -10.891 1.00 0.00 81 GLU A O 5
ATOM 9261 N N . LEU A 1 82 ? -15.407 -18.302 -12.403 1.00 0.00 82 LEU A N 5
ATOM 9262 C CA . LEU A 1 82 ? -14.499 -19.141 -11.644 1.00 0.00 82 LEU A CA 5
ATOM 9263 C C . LEU A 1 82 ? -13.317 -18.281 -11.269 1.00 0.00 82 LEU A C 5
ATOM 9264 O O . LEU A 1 82 ? -12.281 -18.310 -11.946 1.00 0.00 82 LEU A O 5
ATOM 9280 N N . THR A 1 83 ? -13.402 -17.553 -10.124 1.00 0.00 83 THR A N 5
ATOM 9281 C CA . THR A 1 83 ? -12.312 -16.649 -9.736 1.00 0.00 83 THR A CA 5
ATOM 9282 C C . THR A 1 83 ? -11.823 -17.066 -8.379 1.00 0.00 83 THR A C 5
ATOM 9283 O O . THR A 1 83 ? -12.603 -17.264 -7.451 1.00 0.00 83 THR A O 5
ATOM 9294 N N . TYR A 1 84 ? -10.500 -17.190 -8.251 1.00 0.00 84 TYR A N 5
ATOM 9295 C CA . TYR A 1 84 ? -9.856 -17.550 -7.022 1.00 0.00 84 TYR A CA 5
ATOM 9296 C C . TYR A 1 84 ? -9.170 -16.315 -6.530 1.00 0.00 84 TYR A C 5
ATOM 9297 O O . TYR A 1 84 ? -8.434 -15.664 -7.261 1.00 0.00 84 TYR A O 5
ATOM 9315 N N . GLU A 1 85 ? -9.394 -15.993 -5.251 1.00 0.00 85 GLU A N 5
ATOM 9316 C CA . GLU A 1 85 ? -8.763 -14.858 -4.626 1.00 0.00 85 GLU A CA 5
ATOM 9317 C C . GLU A 1 85 ? -7.961 -15.481 -3.521 1.00 0.00 85 GLU A C 5
ATOM 9318 O O . GLU A 1 85 ? -8.493 -15.928 -2.506 1.00 0.00 85 GLU A O 5
ATOM 9330 N N . ILE A 1 86 ? -6.638 -15.489 -3.711 1.00 0.00 86 ILE A N 5
ATOM 9331 C CA . ILE A 1 86 ? -5.724 -16.138 -2.804 1.00 0.00 86 ILE A CA 5
ATOM 9332 C C . ILE A 1 86 ? -4.757 -15.086 -2.351 1.00 0.00 86 ILE A C 5
ATOM 9333 O O . ILE A 1 86 ? -4.041 -14.475 -3.138 1.00 0.00 86 ILE A O 5
ATOM 9349 N N . LEU A 1 87 ? -4.728 -14.858 -1.026 1.00 0.00 87 LEU A N 5
ATOM 9350 C CA . LEU A 1 87 ? -3.857 -13.886 -0.446 1.00 0.00 87 LEU A CA 5
ATOM 9351 C C . LEU A 1 87 ? -3.245 -14.562 0.754 1.00 0.00 87 LEU A C 5
ATOM 9352 O O . LEU A 1 87 ? -3.920 -15.317 1.454 1.00 0.00 87 LEU A O 5
ATOM 9368 N N . LEU A 1 88 ? -1.941 -14.344 1.009 1.00 0.00 88 LEU A N 5
ATOM 9369 C CA . LEU A 1 88 ? -1.266 -14.993 2.135 1.00 0.00 88 LEU A CA 5
ATOM 9370 C C . LEU A 1 88 ? -0.144 -14.048 2.519 1.00 0.00 88 LEU A C 5
ATOM 9371 O O . LEU A 1 88 ? 0.227 -13.189 1.708 1.00 0.00 88 LEU A O 5
ATOM 9387 N N . PRO A 1 89 ? 0.411 -14.166 3.741 1.00 0.00 89 PRO A N 5
ATOM 9388 C CA . PRO A 1 89 ? 1.553 -13.321 4.177 1.00 0.00 89 PRO A CA 5
ATOM 9389 C C . PRO A 1 89 ? 2.710 -13.359 3.201 1.00 0.00 89 PRO A C 5
ATOM 9390 O O . PRO A 1 89 ? 2.965 -14.393 2.608 1.00 0.00 89 PRO A O 5
ATOM 9401 N N . ASN A 1 90 ? 3.494 -12.251 3.049 1.00 0.00 90 ASN A N 5
ATOM 9402 C CA . ASN A 1 90 ? 4.585 -12.221 2.029 1.00 0.00 90 ASN A CA 5
ATOM 9403 C C . ASN A 1 90 ? 5.655 -13.304 2.264 1.00 0.00 90 ASN A C 5
ATOM 9404 O O . ASN A 1 90 ? 6.379 -13.666 1.336 1.00 0.00 90 ASN A O 5
ATOM 9415 N N . HIS A 1 91 ? 5.744 -13.864 3.491 1.00 0.00 91 HIS A N 5
ATOM 9416 C CA . HIS A 1 91 ? 6.757 -14.899 3.755 1.00 0.00 91 HIS A CA 5
ATOM 9417 C C . HIS A 1 91 ? 6.176 -16.279 3.436 1.00 0.00 91 HIS A C 5
ATOM 9418 O O . HIS A 1 91 ? 6.905 -17.218 3.143 1.00 0.00 91 HIS A O 5
ATOM 9432 N N . GLU A 1 92 ? 4.828 -16.408 3.489 1.00 0.00 92 GLU A N 5
ATOM 9433 C CA . GLU A 1 92 ? 4.143 -17.669 3.235 1.00 0.00 92 GLU A CA 5
ATOM 9434 C C . GLU A 1 92 ? 3.708 -17.772 1.773 1.00 0.00 92 GLU A C 5
ATOM 9435 O O . GLU A 1 92 ? 3.710 -18.852 1.183 1.00 0.00 92 GLU A O 5
ATOM 9447 N N . PHE A 1 93 ? 3.329 -16.614 1.166 1.00 0.00 93 PHE A N 5
ATOM 9448 C CA . PHE A 1 93 ? 2.810 -16.557 -0.203 1.00 0.00 93 PHE A CA 5
ATOM 9449 C C . PHE A 1 93 ? 3.822 -17.032 -1.229 1.00 0.00 93 PHE A C 5
ATOM 9450 O O . PHE A 1 93 ? 3.443 -17.702 -2.191 1.00 0.00 93 PHE A O 5
ATOM 9467 N N . LEU A 1 94 ? 5.138 -16.703 -1.090 1.00 0.00 94 LEU A N 5
ATOM 9468 C CA . LEU A 1 94 ? 6.097 -17.129 -2.112 1.00 0.00 94 LEU A CA 5
ATOM 9469 C C . LEU A 1 94 ? 6.191 -18.638 -2.148 1.00 0.00 94 LEU A C 5
ATOM 9470 O O . LEU A 1 94 ? 6.314 -19.170 -3.220 1.00 0.00 94 LEU A O 5
ATOM 9486 N N . GLU A 1 95 ? 6.017 -19.352 -1.010 1.00 0.00 95 GLU A N 5
ATOM 9487 C CA . GLU A 1 95 ? 6.063 -20.836 -1.007 1.00 0.00 95 GLU A CA 5
ATOM 9488 C C . GLU A 1 95 ? 4.990 -21.384 -1.968 1.00 0.00 95 GLU A C 5
ATOM 9489 O O . GLU A 1 95 ? 5.245 -22.322 -2.730 1.00 0.00 95 GLU A O 5
ATOM 9501 N N . TYR A 1 96 ? 3.777 -20.785 -1.950 1.00 0.00 96 TYR A N 5
ATOM 9502 C CA . TYR A 1 96 ? 2.702 -21.125 -2.888 1.00 0.00 96 TYR A CA 5
ATOM 9503 C C . TYR A 1 96 ? 3.156 -20.817 -4.324 1.00 0.00 96 TYR A C 5
ATOM 9504 O O . TYR A 1 96 ? 3.006 -21.638 -5.227 1.00 0.00 96 TYR A O 5
ATOM 9522 N N . LEU A 1 97 ? 3.728 -19.602 -4.529 1.00 0.00 97 LEU A N 5
ATOM 9523 C CA . LEU A 1 97 ? 4.132 -19.140 -5.850 1.00 0.00 97 LEU A CA 5
ATOM 9524 C C . LEU A 1 97 ? 5.193 -20.057 -6.472 1.00 0.00 97 LEU A C 5
ATOM 9525 O O . LEU A 1 97 ? 5.101 -20.405 -7.648 1.00 0.00 97 LEU A O 5
ATOM 9541 N N . ILE A 1 98 ? 6.211 -20.486 -5.685 1.00 0.00 98 ILE A N 5
ATOM 9542 C CA . ILE A 1 98 ? 7.268 -21.390 -6.191 1.00 0.00 98 ILE A CA 5
ATOM 9543 C C . ILE A 1 98 ? 6.649 -22.711 -6.603 1.00 0.00 98 ILE A C 5
ATOM 9544 O O . ILE A 1 98 ? 6.898 -23.212 -7.691 1.00 0.00 98 ILE A O 5
ATOM 9560 N N . ASP A 1 99 ? 5.762 -23.256 -5.726 1.00 0.00 99 ASP A N 5
ATOM 9561 C CA . ASP A 1 99 ? 5.083 -24.532 -5.983 1.00 0.00 99 ASP A CA 5
ATOM 9562 C C . ASP A 1 99 ? 4.242 -24.430 -7.253 1.00 0.00 99 ASP A C 5
ATOM 9563 O O . ASP A 1 99 ? 4.240 -25.339 -8.080 1.00 0.00 99 ASP A O 5
ATOM 9572 N N . MET A 1 100 ? 3.526 -23.290 -7.415 1.00 0.00 100 MET A N 5
ATOM 9573 C CA . MET A 1 100 ? 2.678 -23.034 -8.585 1.00 0.00 100 MET A CA 5
ATOM 9574 C C . MET A 1 100 ? 3.504 -22.996 -9.871 1.00 0.00 100 MET A C 5
ATOM 9575 O O . MET A 1 100 ? 3.178 -23.672 -10.850 1.00 0.00 100 MET A O 5
ATOM 9589 N N . LEU A 1 101 ? 4.609 -22.205 -9.875 1.00 0.00 101 LEU A N 5
ATOM 9590 C CA . LEU A 1 101 ? 5.460 -22.069 -11.064 1.00 0.00 101 LEU A CA 5
ATOM 9591 C C . LEU A 1 101 ? 6.141 -23.380 -11.397 1.00 0.00 101 LEU A C 5
ATOM 9592 O O . LEU A 1 101 ? 6.138 -23.831 -12.541 1.00 0.00 101 LEU A O 5
ATOM 9608 N N . MET A 1 102 ? 6.741 -24.015 -10.367 1.00 0.00 102 MET A N 5
ATOM 9609 C CA . MET A 1 102 ? 7.466 -25.270 -10.550 1.00 0.00 102 MET A CA 5
ATOM 9610 C C . MET A 1 102 ? 6.575 -26.411 -11.008 1.00 0.00 102 MET A C 5
ATOM 9611 O O . MET A 1 102 ? 6.833 -27.037 -12.024 1.00 0.00 102 MET A O 5
ATOM 9625 N N . GLY A 1 103 ? 5.453 -26.642 -10.276 1.00 0.00 103 GLY A N 5
ATOM 9626 C CA . GLY A 1 103 ? 4.569 -27.782 -10.533 1.00 0.00 103 GLY A CA 5
ATOM 9627 C C . GLY A 1 103 ? 3.894 -27.775 -11.879 1.00 0.00 103 GLY A C 5
ATOM 9628 O O . GLY A 1 103 ? 3.877 -28.807 -12.551 1.00 0.00 103 GLY A O 5
ATOM 9632 N N . TYR A 1 104 ? 3.336 -26.624 -12.339 1.00 0.00 104 TYR A N 5
ATOM 9633 C CA . TYR A 1 104 ? 2.604 -26.648 -13.613 1.00 0.00 104 TYR A CA 5
ATOM 9634 C C . TYR A 1 104 ? 3.570 -26.703 -14.789 1.00 0.00 104 TYR A C 5
ATOM 9635 O O . TYR A 1 104 ? 3.312 -27.386 -15.780 1.00 0.00 104 TYR A O 5
ATOM 9653 N N . GLN A 1 105 ? 4.723 -26.004 -14.686 1.00 0.00 105 GLN A N 5
ATOM 9654 C CA . GLN A 1 105 ? 5.679 -25.967 -15.782 1.00 0.00 105 GLN A CA 5
ATOM 9655 C C . GLN A 1 105 ? 6.423 -27.295 -15.899 1.00 0.00 105 GLN A C 5
ATOM 9656 O O . GLN A 1 105 ? 6.612 -27.820 -16.990 1.00 0.00 105 GLN A O 5
ATOM 9670 N N . ARG A 1 106 ? 6.884 -27.844 -14.744 1.00 0.00 106 ARG A N 5
ATOM 9671 C CA . ARG A 1 106 ? 7.654 -29.087 -14.721 1.00 0.00 106 ARG A CA 5
ATOM 9672 C C . ARG A 1 106 ? 6.864 -30.307 -15.177 1.00 0.00 106 ARG A C 5
ATOM 9673 O O . ARG A 1 106 ? 7.359 -31.079 -15.999 1.00 0.00 106 ARG A O 5
ATOM 9694 N N . MET A 1 107 ? 5.603 -30.515 -14.692 1.00 0.00 107 MET A N 5
ATOM 9695 C CA . MET A 1 107 ? 4.877 -31.733 -15.073 1.00 0.00 107 MET A CA 5
ATOM 9696 C C . MET A 1 107 ? 4.154 -31.550 -16.395 1.00 0.00 107 MET A C 5
ATOM 9697 O O . MET A 1 107 ? 3.848 -32.537 -17.060 1.00 0.00 107 MET A O 5
ATOM 9711 N N . GLN A 1 108 ? 3.864 -30.274 -16.795 1.00 0.00 108 GLN A N 5
ATOM 9712 C CA . GLN A 1 108 ? 3.170 -29.967 -18.057 1.00 0.00 108 GLN A CA 5
ATOM 9713 C C . GLN A 1 108 ? 1.800 -30.608 -18.085 1.00 0.00 108 GLN A C 5
ATOM 9714 O O . GLN A 1 108 ? 1.321 -31.096 -19.111 1.00 0.00 108 GLN A O 5
ATOM 9728 N N . LYS A 1 109 ? 1.157 -30.582 -16.916 1.00 0.00 109 LYS A N 5
ATOM 9729 C CA . LYS A 1 109 ? -0.170 -31.131 -16.741 1.00 0.00 109 LYS A CA 5
ATOM 9730 C C . LYS A 1 109 ? -0.955 -30.154 -15.903 1.00 0.00 109 LYS A C 5
ATOM 9731 O O . LYS A 1 109 ? -0.454 -29.627 -14.909 1.00 0.00 109 LYS A O 5
ATOM 9750 N N . THR A 1 110 ? -2.246 -29.939 -16.254 1.00 0.00 110 THR A N 5
ATOM 9751 C CA . THR A 1 110 ? -3.094 -29.006 -15.493 1.00 0.00 110 THR A CA 5
ATOM 9752 C C . THR A 1 110 ? -3.858 -29.817 -14.463 1.00 0.00 110 THR A C 5
ATOM 9753 O O . THR A 1 110 ? -5.082 -29.824 -14.411 1.00 0.00 110 THR A O 5
ATOM 9764 N N . ASP A 1 111 ? -3.102 -30.548 -13.628 1.00 0.00 111 ASP A N 5
ATOM 9765 C CA . ASP A 1 111 ? -3.676 -31.376 -12.581 1.00 0.00 111 ASP A CA 5
ATOM 9766 C C . ASP A 1 111 ? -2.826 -31.171 -11.345 1.00 0.00 111 ASP A C 5
ATOM 9767 O O . ASP A 1 111 ? -1.689 -31.631 -11.281 1.00 0.00 111 ASP A O 5
ATOM 9776 N N . PHE A 1 112 ? -3.376 -30.460 -10.333 1.00 0.00 112 PHE A N 5
ATOM 9777 C CA . PHE A 1 112 ? -2.644 -30.196 -9.102 1.00 0.00 112 PHE A CA 5
ATOM 9778 C C . PHE A 1 112 ? -3.233 -31.071 -8.002 1.00 0.00 112 PHE A C 5
ATOM 9779 O O . PHE A 1 112 ? -4.396 -31.483 -8.081 1.00 0.00 112 PHE A O 5
ATOM 9796 N N . PRO A 1 113 ? -2.439 -31.388 -6.966 1.00 0.00 113 PRO A N 5
ATOM 9797 C CA . PRO A 1 113 ? -2.920 -32.198 -5.831 1.00 0.00 113 PRO A CA 5
ATOM 9798 C C . PRO A 1 113 ? -4.089 -31.576 -5.090 1.00 0.00 113 PRO A C 5
ATOM 9799 O O . PRO A 1 113 ? -4.158 -30.358 -4.911 1.00 0.00 113 PRO A O 5
ATOM 9810 N N . GLY A 1 114 ? -5.003 -32.437 -4.564 1.00 0.00 114 GLY A N 5
ATOM 9811 C CA . GLY A 1 114 ? -6.210 -31.968 -3.869 1.00 0.00 114 GLY A CA 5
ATOM 9812 C C . GLY A 1 114 ? -5.904 -31.252 -2.577 1.00 0.00 114 GLY A C 5
ATOM 9813 O O . GLY A 1 114 ? -6.756 -30.540 -2.065 1.00 0.00 114 GLY A O 5
ATOM 9817 N N . ALA A 1 115 ? -4.676 -31.398 -2.015 1.00 0.00 115 ALA A N 5
ATOM 9818 C CA . ALA A 1 115 ? -4.335 -30.718 -0.770 1.00 0.00 115 ALA A CA 5
ATOM 9819 C C . ALA A 1 115 ? -4.238 -29.220 -1.025 1.00 0.00 115 ALA A C 5
ATOM 9820 O O . ALA A 1 115 ? -4.573 -28.406 -0.169 1.00 0.00 115 ALA A O 5
ATOM 9827 N N . PHE A 1 116 ? -3.777 -28.832 -2.244 1.00 0.00 116 PHE A N 5
ATOM 9828 C CA . PHE A 1 116 ? -3.648 -27.427 -2.601 1.00 0.00 116 PHE A CA 5
ATOM 9829 C C . PHE A 1 116 ? -5.028 -26.855 -2.818 1.00 0.00 116 PHE A C 5
ATOM 9830 O O . PHE A 1 116 ? -5.304 -25.709 -2.469 1.00 0.00 116 PHE A O 5
ATOM 9847 N N . TYR A 1 117 ? -5.958 -27.685 -3.366 1.00 0.00 117 TYR A N 5
ATOM 9848 C CA . TYR A 1 117 ? -7.305 -27.220 -3.654 1.00 0.00 117 TYR A CA 5
ATOM 9849 C C . TYR A 1 117 ? -8.086 -27.035 -2.364 1.00 0.00 117 TYR A C 5
ATOM 9850 O O . TYR A 1 117 ? -9.027 -26.259 -2.324 1.00 0.00 117 TYR A O 5
ATOM 9868 N N . ARG A 1 118 ? -7.689 -27.740 -1.273 1.00 0.00 118 ARG A N 5
ATOM 9869 C CA . ARG A 1 118 ? -8.366 -27.611 0.017 1.00 0.00 118 ARG A CA 5
ATOM 9870 C C . ARG A 1 118 ? -8.197 -26.181 0.537 1.00 0.00 118 ARG A C 5
ATOM 9871 O O . ARG A 1 118 ? -9.162 -25.490 0.888 1.00 0.00 118 ARG A O 5
ATOM 9892 N N . ARG A 1 119 ? -6.917 -25.717 0.537 1.00 0.00 119 ARG A N 5
ATOM 9893 C CA . ARG A 1 119 ? -6.551 -24.379 0.998 1.00 0.00 119 ARG A CA 5
ATOM 9894 C C . ARG A 1 119 ? -7.101 -23.307 0.068 1.00 0.00 119 ARG A C 5
ATOM 9895 O O . ARG A 1 119 ? -7.561 -22.261 0.518 1.00 0.00 119 ARG A O 5
ATOM 9916 N N . LEU A 1 120 ? -7.045 -23.559 -1.266 1.00 0.00 120 LEU A N 5
ATOM 9917 C CA . LEU A 1 120 ? -7.537 -22.605 -2.271 1.00 0.00 120 LEU A CA 5
ATOM 9918 C C . LEU A 1 120 ? -9.055 -22.477 -2.201 1.00 0.00 120 LEU A C 5
ATOM 9919 O O . LEU A 1 120 ? -9.591 -21.387 -2.382 1.00 0.00 120 LEU A O 5
ATOM 9935 N N . LEU A 1 121 ? -9.783 -23.601 -1.997 1.00 0.00 121 LEU A N 5
ATOM 9936 C CA . LEU A 1 121 ? -11.232 -23.573 -1.888 1.00 0.00 121 LEU A CA 5
ATOM 9937 C C . LEU A 1 121 ? -11.639 -22.875 -0.591 1.00 0.00 121 LEU A C 5
ATOM 9938 O O . LEU A 1 121 ? -12.597 -22.105 -0.567 1.00 0.00 121 LEU A O 5
ATOM 9954 N N . GLY A 1 122 ? -10.911 -23.151 0.531 1.00 0.00 122 GLY A N 5
ATOM 9955 C CA . GLY A 1 122 ? -11.226 -22.514 1.816 1.00 0.00 122 GLY A CA 5
ATOM 9956 C C . GLY A 1 122 ? -12.128 -23.404 2.629 1.00 0.00 122 GLY A C 5
ATOM 9957 O O . GLY A 1 122 ? -12.695 -22.976 3.628 1.00 0.00 122 GLY A O 5
ATOM 9961 N N . TYR A 1 123 ? -12.264 -24.684 2.222 1.00 0.00 123 TYR A N 5
ATOM 9962 C CA . TYR A 1 123 ? -13.105 -25.627 2.928 1.00 0.00 123 TYR A CA 5
ATOM 9963 C C . TYR A 1 123 ? -12.176 -26.496 3.738 1.00 0.00 123 TYR A C 5
ATOM 9964 O O . TYR A 1 123 ? -11.370 -27.240 3.188 1.00 0.00 123 TYR A O 5
ATOM 9982 N N . ASP A 1 124 ? -12.286 -26.442 5.080 1.00 0.00 124 ASP A N 5
ATOM 9983 C CA . ASP A 1 124 ? -11.418 -27.245 5.925 1.00 0.00 124 ASP A CA 5
ATOM 9984 C C . ASP A 1 124 ? -11.958 -28.668 5.963 1.00 0.00 124 ASP A C 5
ATOM 9985 O O . ASP A 1 124 ? -12.839 -29.004 6.746 1.00 0.00 124 ASP A O 5
ATOM 9994 N N . SER A 1 125 ? -11.391 -29.534 5.096 1.00 0.00 125 SER A N 5
ATOM 9995 C CA . SER A 1 125 ? -11.792 -30.944 5.041 1.00 0.00 125 SER A CA 5
ATOM 9996 C C . SER A 1 125 ? -10.858 -31.783 5.954 1.00 0.00 125 SER A C 5
ATOM 9997 O O . SER A 1 125 ? -11.357 -32.346 6.969 1.00 0.00 125 SER A O 5
ATOM 10006 N N . MET A 1 1 ? 18.294 -3.378 -3.694 1.00 0.00 1 MET A N 6
ATOM 10007 C CA . MET A 1 1 ? 18.966 -3.922 -2.464 1.00 0.00 1 MET A CA 6
ATOM 10008 C C . MET A 1 1 ? 18.049 -3.895 -1.248 1.00 0.00 1 MET A C 6
ATOM 10009 O O . MET A 1 1 ? 17.831 -4.921 -0.596 1.00 0.00 1 MET A O 6
ATOM 10025 N N . ARG A 1 2 ? 17.458 -2.716 -0.936 1.00 0.00 2 ARG A N 6
ATOM 10026 C CA . ARG A 1 2 ? 16.596 -2.598 0.222 1.00 0.00 2 ARG A CA 6
ATOM 10027 C C . ARG A 1 2 ? 15.585 -1.508 -0.049 1.00 0.00 2 ARG A C 6
ATOM 10028 O O . ARG A 1 2 ? 15.801 -0.618 -0.876 1.00 0.00 2 ARG A O 6
ATOM 10049 N N . ILE A 1 3 ? 14.455 -1.548 0.701 1.00 0.00 3 ILE A N 6
ATOM 10050 C CA . ILE A 1 3 ? 13.366 -0.600 0.538 1.00 0.00 3 ILE A CA 6
ATOM 10051 C C . ILE A 1 3 ? 13.735 0.796 1.032 1.00 0.00 3 ILE A C 6
ATOM 10052 O O . ILE A 1 3 ? 13.127 1.770 0.619 1.00 0.00 3 ILE A O 6
ATOM 10068 N N . ASP A 1 4 ? 14.797 0.932 1.870 1.00 0.00 4 ASP A N 6
ATOM 10069 C CA . ASP A 1 4 ? 15.179 2.239 2.421 1.00 0.00 4 ASP A CA 6
ATOM 10070 C C . ASP A 1 4 ? 15.840 3.120 1.356 1.00 0.00 4 ASP A C 6
ATOM 10071 O O . ASP A 1 4 ? 16.029 4.310 1.576 1.00 0.00 4 ASP A O 6
ATOM 10080 N N . GLU A 1 5 ? 16.221 2.541 0.188 1.00 0.00 5 GLU A N 6
ATOM 10081 C CA . GLU A 1 5 ? 16.851 3.322 -0.881 1.00 0.00 5 GLU A CA 6
ATOM 10082 C C . GLU A 1 5 ? 15.792 3.739 -1.882 1.00 0.00 5 GLU A C 6
ATOM 10083 O O . GLU A 1 5 ? 16.082 4.435 -2.853 1.00 0.00 5 GLU A O 6
ATOM 10095 N N . LEU A 1 6 ? 14.540 3.291 -1.660 1.00 0.00 6 LEU A N 6
ATOM 10096 C CA . LEU A 1 6 ? 13.437 3.606 -2.565 1.00 0.00 6 LEU A CA 6
ATOM 10097 C C . LEU A 1 6 ? 12.558 4.677 -1.928 1.00 0.00 6 LEU A C 6
ATOM 10098 O O . LEU A 1 6 ? 12.959 5.824 -1.747 1.00 0.00 6 LEU A O 6
ATOM 10114 N N . VAL A 1 7 ? 11.306 4.297 -1.615 1.00 0.00 7 VAL A N 6
ATOM 10115 C CA . VAL A 1 7 ? 10.327 5.191 -1.004 1.00 0.00 7 VAL A CA 6
ATOM 10116 C C . VAL A 1 7 ? 10.501 5.058 0.513 1.00 0.00 7 VAL A C 6
ATOM 10117 O O . VAL A 1 7 ? 11.074 4.067 0.977 1.00 0.00 7 VAL A O 6
ATOM 10130 N N . PRO A 1 8 ? 10.073 6.046 1.327 1.00 0.00 8 PRO A N 6
ATOM 10131 C CA . PRO A 1 8 ? 10.161 5.908 2.794 1.00 0.00 8 PRO A CA 6
ATOM 10132 C C . PRO A 1 8 ? 9.475 4.650 3.300 1.00 0.00 8 PRO A C 6
ATOM 10133 O O . PRO A 1 8 ? 8.309 4.392 3.011 1.00 0.00 8 PRO A O 6
ATOM 10144 N N . ALA A 1 9 ? 10.209 3.853 4.097 1.00 0.00 9 ALA A N 6
ATOM 10145 C CA . ALA A 1 9 ? 9.712 2.588 4.572 1.00 0.00 9 ALA A CA 6
ATOM 10146 C C . ALA A 1 9 ? 8.702 2.745 5.693 1.00 0.00 9 ALA A C 6
ATOM 10147 O O . ALA A 1 9 ? 8.970 3.273 6.771 1.00 0.00 9 ALA A O 6
ATOM 10154 N N . ASP A 1 10 ? 7.493 2.250 5.393 1.00 0.00 10 ASP A N 6
ATOM 10155 C CA . ASP A 1 10 ? 6.390 2.197 6.321 1.00 0.00 10 ASP A CA 6
ATOM 10156 C C . ASP A 1 10 ? 6.577 0.919 7.143 1.00 0.00 10 ASP A C 6
ATOM 10157 O O . ASP A 1 10 ? 7.260 -0.005 6.707 1.00 0.00 10 ASP A O 6
ATOM 10166 N N . PRO A 1 11 ? 5.951 0.817 8.315 1.00 0.00 11 PRO A N 6
ATOM 10167 C CA . PRO A 1 11 ? 6.044 -0.409 9.145 1.00 0.00 11 PRO A CA 6
ATOM 10168 C C . PRO A 1 11 ? 5.485 -1.638 8.441 1.00 0.00 11 PRO A C 6
ATOM 10169 O O . PRO A 1 11 ? 5.836 -2.780 8.744 1.00 0.00 11 PRO A O 6
ATOM 10180 N N . ARG A 1 12 ? 4.603 -1.378 7.452 1.00 0.00 12 ARG A N 6
ATOM 10181 C CA . ARG A 1 12 ? 3.980 -2.389 6.620 1.00 0.00 12 ARG A CA 6
ATOM 10182 C C . ARG A 1 12 ? 5.029 -2.931 5.637 1.00 0.00 12 ARG A C 6
ATOM 10183 O O . ARG A 1 12 ? 5.251 -4.133 5.526 1.00 0.00 12 ARG A O 6
ATOM 10204 N N . ALA A 1 13 ? 5.720 -1.986 4.939 1.00 0.00 13 ALA A N 6
ATOM 10205 C CA . ALA A 1 13 ? 6.816 -2.252 4.000 1.00 0.00 13 ALA A CA 6
ATOM 10206 C C . ALA A 1 13 ? 7.939 -2.995 4.681 1.00 0.00 13 ALA A C 6
ATOM 10207 O O . ALA A 1 13 ? 8.463 -3.984 4.165 1.00 0.00 13 ALA A O 6
ATOM 10214 N N . VAL A 1 14 ? 8.306 -2.504 5.884 1.00 0.00 14 VAL A N 6
ATOM 10215 C CA . VAL A 1 14 ? 9.357 -3.090 6.696 1.00 0.00 14 VAL A CA 6
ATOM 10216 C C . VAL A 1 14 ? 9.001 -4.515 7.050 1.00 0.00 14 VAL A C 6
ATOM 10217 O O . VAL A 1 14 ? 9.840 -5.417 6.960 1.00 0.00 14 VAL A O 6
ATOM 10230 N N . SER A 1 15 ? 7.715 -4.759 7.426 1.00 0.00 15 SER A N 6
ATOM 10231 C CA . SER A 1 15 ? 7.341 -6.115 7.854 1.00 0.00 15 SER A CA 6
ATOM 10232 C C . SER A 1 15 ? 7.309 -7.059 6.662 1.00 0.00 15 SER A C 6
ATOM 10233 O O . SER A 1 15 ? 7.646 -8.220 6.803 1.00 0.00 15 SER A O 6
ATOM 10241 N N . LEU A 1 16 ? 6.861 -6.583 5.460 1.00 0.00 16 LEU A N 6
ATOM 10242 C CA . LEU A 1 16 ? 6.799 -7.441 4.261 1.00 0.00 16 LEU A CA 6
ATOM 10243 C C . LEU A 1 16 ? 8.205 -7.750 3.750 1.00 0.00 16 LEU A C 6
ATOM 10244 O O . LEU A 1 16 ? 8.474 -8.852 3.289 1.00 0.00 16 LEU A O 6
ATOM 10260 N N . TYR A 1 17 ? 9.104 -6.741 3.774 1.00 0.00 17 TYR A N 6
ATOM 10261 C CA . TYR A 1 17 ? 10.496 -6.920 3.317 1.00 0.00 17 TYR A CA 6
ATOM 10262 C C . TYR A 1 17 ? 11.325 -7.779 4.298 1.00 0.00 17 TYR A C 6
ATOM 10263 O O . TYR A 1 17 ? 12.308 -8.392 3.896 1.00 0.00 17 TYR A O 6
ATOM 10281 N N . THR A 1 18 ? 10.945 -7.836 5.602 1.00 0.00 18 THR A N 6
ATOM 10282 C CA . THR A 1 18 ? 11.727 -8.592 6.618 1.00 0.00 18 THR A CA 6
ATOM 10283 C C . THR A 1 18 ? 11.900 -10.102 6.306 1.00 0.00 18 THR A C 6
ATOM 10284 O O . THR A 1 18 ? 13.038 -10.583 6.322 1.00 0.00 18 THR A O 6
ATOM 10295 N N . PRO A 1 19 ? 10.838 -10.896 6.064 1.00 0.00 19 PRO A N 6
ATOM 10296 C CA . PRO A 1 19 ? 11.020 -12.331 5.776 1.00 0.00 19 PRO A CA 6
ATOM 10297 C C . PRO A 1 19 ? 11.574 -12.637 4.396 1.00 0.00 19 PRO A C 6
ATOM 10298 O O . PRO A 1 19 ? 11.305 -11.941 3.421 1.00 0.00 19 PRO A O 6
ATOM 10309 N N . TYR A 1 20 ? 12.342 -13.744 4.299 1.00 0.00 20 TYR A N 6
ATOM 10310 C CA . TYR A 1 20 ? 12.940 -14.143 3.044 1.00 0.00 20 TYR A CA 6
ATOM 10311 C C . TYR A 1 20 ? 13.218 -15.627 3.142 1.00 0.00 20 TYR A C 6
ATOM 10312 O O . TYR A 1 20 ? 13.193 -16.205 4.232 1.00 0.00 20 TYR A O 6
ATOM 10330 N N . TYR A 1 21 ? 13.489 -16.284 1.989 1.00 0.00 21 TYR A N 6
ATOM 10331 C CA . TYR A 1 21 ? 13.775 -17.715 1.981 1.00 0.00 21 TYR A CA 6
ATOM 10332 C C . TYR A 1 21 ? 15.225 -17.915 2.398 1.00 0.00 21 TYR A C 6
ATOM 10333 O O . TYR A 1 21 ? 16.152 -17.634 1.638 1.00 0.00 21 TYR A O 6
ATOM 10351 N N . SER A 1 22 ? 15.450 -18.457 3.623 1.00 0.00 22 SER A N 6
ATOM 10352 C CA . SER A 1 22 ? 16.814 -18.674 4.121 1.00 0.00 22 SER A CA 6
ATOM 10353 C C . SER A 1 22 ? 17.322 -20.019 3.639 1.00 0.00 22 SER A C 6
ATOM 10354 O O . SER A 1 22 ? 17.641 -20.896 4.433 1.00 0.00 22 SER A O 6
ATOM 10362 N N . GLN A 1 23 ? 17.402 -20.193 2.297 1.00 0.00 23 GLN A N 6
ATOM 10363 C CA . GLN A 1 23 ? 17.897 -21.435 1.708 1.00 0.00 23 GLN A CA 6
ATOM 10364 C C . GLN A 1 23 ? 19.360 -21.239 1.331 1.00 0.00 23 GLN A C 6
ATOM 10365 O O . GLN A 1 23 ? 20.110 -22.199 1.166 1.00 0.00 23 GLN A O 6
ATOM 10379 N N . ALA A 1 24 ? 19.796 -19.964 1.211 1.00 0.00 24 ALA A N 6
ATOM 10380 C CA . ALA A 1 24 ? 21.159 -19.657 0.841 1.00 0.00 24 ALA A CA 6
ATOM 10381 C C . ALA A 1 24 ? 21.465 -18.286 1.408 1.00 0.00 24 ALA A C 6
ATOM 10382 O O . ALA A 1 24 ? 20.581 -17.626 1.954 1.00 0.00 24 ALA A O 6
ATOM 10389 N N . ASN A 1 25 ? 22.748 -17.837 1.293 1.00 0.00 25 ASN A N 6
ATOM 10390 C CA . ASN A 1 25 ? 23.167 -16.523 1.808 1.00 0.00 25 ASN A CA 6
ATOM 10391 C C . ASN A 1 25 ? 22.436 -15.403 1.071 1.00 0.00 25 ASN A C 6
ATOM 10392 O O . ASN A 1 25 ? 22.074 -14.394 1.669 1.00 0.00 25 ASN A O 6
ATOM 10403 N N . ARG A 1 26 ? 22.238 -15.564 -0.259 1.00 0.00 26 ARG A N 6
ATOM 10404 C CA . ARG A 1 26 ? 21.544 -14.566 -1.059 1.00 0.00 26 ARG A CA 6
ATOM 10405 C C . ARG A 1 26 ? 20.382 -15.277 -1.710 1.00 0.00 26 ARG A C 6
ATOM 10406 O O . ARG A 1 26 ? 20.529 -16.396 -2.202 1.00 0.00 26 ARG A O 6
ATOM 10427 N N . ARG A 1 27 ? 19.193 -14.623 -1.738 1.00 0.00 27 ARG A N 6
ATOM 10428 C CA . ARG A 1 27 ? 18.010 -15.236 -2.322 1.00 0.00 27 ARG A CA 6
ATOM 10429 C C . ARG A 1 27 ? 17.596 -14.404 -3.519 1.00 0.00 27 ARG A C 6
ATOM 10430 O O . ARG A 1 27 ? 17.431 -13.198 -3.417 1.00 0.00 27 ARG A O 6
ATOM 10451 N N . ARG A 1 28 ? 17.402 -15.082 -4.683 1.00 0.00 28 ARG A N 6
ATOM 10452 C CA . ARG A 1 28 ? 17.020 -14.421 -5.943 1.00 0.00 28 ARG A CA 6
ATOM 10453 C C . ARG A 1 28 ? 15.658 -13.739 -5.832 1.00 0.00 28 ARG A C 6
ATOM 10454 O O . ARG A 1 28 ? 15.434 -12.677 -6.400 1.00 0.00 28 ARG A O 6
ATOM 10475 N N . TYR A 1 29 ? 14.708 -14.363 -5.102 1.00 0.00 29 TYR A N 6
ATOM 10476 C CA . TYR A 1 29 ? 13.354 -13.816 -4.946 1.00 0.00 29 TYR A CA 6
ATOM 10477 C C . TYR A 1 29 ? 13.338 -12.511 -4.139 1.00 0.00 29 TYR A C 6
ATOM 10478 O O . TYR A 1 29 ? 12.439 -11.695 -4.328 1.00 0.00 29 TYR A O 6
ATOM 10496 N N . LEU A 1 30 ? 14.332 -12.278 -3.234 1.00 0.00 30 LEU A N 6
ATOM 10497 C CA . LEU A 1 30 ? 14.343 -11.069 -2.396 1.00 0.00 30 LEU A CA 6
ATOM 10498 C C . LEU A 1 30 ? 14.413 -9.763 -3.229 1.00 0.00 30 LEU A C 6
ATOM 10499 O O . LEU A 1 30 ? 13.491 -8.944 -3.149 1.00 0.00 30 LEU A O 6
ATOM 10515 N N . PRO A 1 31 ? 15.468 -9.522 -4.038 1.00 0.00 31 PRO A N 6
ATOM 10516 C CA . PRO A 1 31 ? 15.551 -8.279 -4.815 1.00 0.00 31 PRO A CA 6
ATOM 10517 C C . PRO A 1 31 ? 14.613 -8.199 -5.996 1.00 0.00 31 PRO A C 6
ATOM 10518 O O . PRO A 1 31 ? 14.328 -7.112 -6.485 1.00 0.00 31 PRO A O 6
ATOM 10529 N N . TYR A 1 32 ? 14.081 -9.355 -6.476 1.00 0.00 32 TYR A N 6
ATOM 10530 C CA . TYR A 1 32 ? 13.177 -9.345 -7.625 1.00 0.00 32 TYR A CA 6
ATOM 10531 C C . TYR A 1 32 ? 11.832 -8.780 -7.207 1.00 0.00 32 TYR A C 6
ATOM 10532 O O . TYR A 1 32 ? 11.149 -8.135 -7.997 1.00 0.00 32 TYR A O 6
ATOM 10550 N N . ALA A 1 33 ? 11.441 -8.986 -5.918 1.00 0.00 33 ALA A N 6
ATOM 10551 C CA . ALA A 1 33 ? 10.156 -8.499 -5.433 1.00 0.00 33 ALA A CA 6
ATOM 10552 C C . ALA A 1 33 ? 10.247 -7.002 -5.155 1.00 0.00 33 ALA A C 6
ATOM 10553 O O . ALA A 1 33 ? 9.227 -6.319 -5.064 1.00 0.00 33 ALA A O 6
ATOM 10560 N N . LEU A 1 34 ? 11.484 -6.454 -5.018 1.00 0.00 34 LEU A N 6
ATOM 10561 C CA . LEU A 1 34 ? 11.656 -5.015 -4.792 1.00 0.00 34 LEU A CA 6
ATOM 10562 C C . LEU A 1 34 ? 11.192 -4.260 -6.028 1.00 0.00 34 LEU A C 6
ATOM 10563 O O . LEU A 1 34 ? 10.624 -3.181 -5.926 1.00 0.00 34 LEU A O 6
ATOM 10579 N N . SER A 1 35 ? 11.443 -4.824 -7.229 1.00 0.00 35 SER A N 6
ATOM 10580 C CA . SER A 1 35 ? 10.985 -4.214 -8.493 1.00 0.00 35 SER A CA 6
ATOM 10581 C C . SER A 1 35 ? 9.457 -4.168 -8.524 1.00 0.00 35 SER A C 6
ATOM 10582 O O . SER A 1 35 ? 8.858 -3.223 -9.044 1.00 0.00 35 SER A O 6
ATOM 10590 N N . LEU A 1 36 ? 8.798 -5.234 -7.993 1.00 0.00 36 LEU A N 6
ATOM 10591 C CA . LEU A 1 36 ? 7.331 -5.311 -7.935 1.00 0.00 36 LEU A CA 6
ATOM 10592 C C . LEU A 1 36 ? 6.819 -4.271 -6.943 1.00 0.00 36 LEU A C 6
ATOM 10593 O O . LEU A 1 36 ? 5.861 -3.549 -7.223 1.00 0.00 36 LEU A O 6
ATOM 10609 N N . TYR A 1 37 ? 7.507 -4.184 -5.769 1.00 0.00 37 TYR A N 6
ATOM 10610 C CA . TYR A 1 37 ? 7.188 -3.239 -4.681 1.00 0.00 37 TYR A CA 6
ATOM 10611 C C . TYR A 1 37 ? 7.186 -1.785 -5.163 1.00 0.00 37 TYR A C 6
ATOM 10612 O O . TYR A 1 37 ? 6.391 -0.980 -4.685 1.00 0.00 37 TYR A O 6
ATOM 10630 N N . GLN A 1 38 ? 8.093 -1.415 -6.109 1.00 0.00 38 GLN A N 6
ATOM 10631 C CA . GLN A 1 38 ? 8.175 -0.033 -6.609 1.00 0.00 38 GLN A CA 6
ATOM 10632 C C . GLN A 1 38 ? 6.886 0.391 -7.289 1.00 0.00 38 GLN A C 6
ATOM 10633 O O . GLN A 1 38 ? 6.565 1.577 -7.315 1.00 0.00 38 GLN A O 6
ATOM 10647 N N . GLY A 1 39 ? 6.127 -0.575 -7.859 1.00 0.00 39 GLY A N 6
ATOM 10648 C CA . GLY A 1 39 ? 4.876 -0.218 -8.546 1.00 0.00 39 GLY A CA 6
ATOM 10649 C C . GLY A 1 39 ? 4.773 -0.902 -9.880 1.00 0.00 39 GLY A C 6
ATOM 10650 O O . GLY A 1 39 ? 3.914 -0.549 -10.676 1.00 0.00 39 GLY A O 6
ATOM 10654 N N . SER A 1 40 ? 5.645 -1.904 -10.172 1.00 0.00 40 SER A N 6
ATOM 10655 C CA . SER A 1 40 ? 5.566 -2.618 -11.456 1.00 0.00 40 SER A CA 6
ATOM 10656 C C . SER A 1 40 ? 4.298 -3.463 -11.496 1.00 0.00 40 SER A C 6
ATOM 10657 O O . SER A 1 40 ? 3.593 -3.479 -12.502 1.00 0.00 40 SER A O 6
ATOM 10665 N N . SER A 1 41 ? 3.993 -4.172 -10.359 1.00 0.00 41 SER A N 6
ATOM 10666 C CA . SER A 1 41 ? 2.802 -5.039 -10.240 1.00 0.00 41 SER A CA 6
ATOM 10667 C C . SER A 1 41 ? 2.894 -6.235 -11.194 1.00 0.00 41 SER A C 6
ATOM 10668 O O . SER A 1 41 ? 3.853 -6.386 -11.952 1.00 0.00 41 SER A O 6
ATOM 10676 N N . ILE A 1 42 ? 1.897 -7.158 -11.124 1.00 0.00 42 ILE A N 6
ATOM 10677 C CA . ILE A 1 42 ? 1.878 -8.323 -12.009 1.00 0.00 42 ILE A CA 6
ATOM 10678 C C . ILE A 1 42 ? 0.445 -8.534 -12.456 1.00 0.00 42 ILE A C 6
ATOM 10679 O O . ILE A 1 42 ? -0.478 -8.666 -11.663 1.00 0.00 42 ILE A O 6
ATOM 10695 N N . GLU A 1 43 ? 0.266 -8.573 -13.792 1.00 0.00 43 GLU A N 6
ATOM 10696 C CA . GLU A 1 43 ? -1.005 -8.801 -14.419 1.00 0.00 43 GLU A CA 6
ATOM 10697 C C . GLU A 1 43 ? -0.628 -9.454 -15.722 1.00 0.00 43 GLU A C 6
ATOM 10698 O O . GLU A 1 43 ? 0.195 -8.917 -16.464 1.00 0.00 43 GLU A O 6
ATOM 10710 N N . GLY A 1 44 ? -1.181 -10.640 -16.035 1.00 0.00 44 GLY A N 6
ATOM 10711 C CA . GLY A 1 44 ? -0.812 -11.296 -17.267 1.00 0.00 44 GLY A CA 6
ATOM 10712 C C . GLY A 1 44 ? -1.532 -12.600 -17.333 1.00 0.00 44 GLY A C 6
ATOM 10713 O O . GLY A 1 44 ? -2.416 -12.883 -16.532 1.00 0.00 44 GLY A O 6
ATOM 10717 N N . SER A 1 45 ? -1.137 -13.425 -18.313 1.00 0.00 45 SER A N 6
ATOM 10718 C CA . SER A 1 45 ? -1.730 -14.735 -18.531 1.00 0.00 45 SER A CA 6
ATOM 10719 C C . SER A 1 45 ? -0.617 -15.741 -18.417 1.00 0.00 45 SER A C 6
ATOM 10720 O O . SER A 1 45 ? 0.297 -15.736 -19.239 1.00 0.00 45 SER A O 6
ATOM 10728 N N . ARG A 1 46 ? -0.655 -16.642 -17.403 1.00 0.00 46 ARG A N 6
ATOM 10729 C CA . ARG A 1 46 ? 0.416 -17.629 -17.253 1.00 0.00 46 ARG A CA 6
ATOM 10730 C C . ARG A 1 46 ? -0.004 -18.873 -18.004 1.00 0.00 46 ARG A C 6
ATOM 10731 O O . ARG A 1 46 ? -1.109 -19.390 -17.829 1.00 0.00 46 ARG A O 6
ATOM 10752 N N . ALA A 1 47 ? 0.918 -19.390 -18.855 1.00 0.00 47 ALA A N 6
ATOM 10753 C CA . ALA A 1 47 ? 0.648 -20.533 -19.673 1.00 0.00 47 ALA A CA 6
ATOM 10754 C C . ALA A 1 47 ? 0.812 -21.793 -18.876 1.00 0.00 47 ALA A C 6
ATOM 10755 O O . ALA A 1 47 ? 1.867 -22.102 -18.324 1.00 0.00 47 ALA A O 6
ATOM 10762 N N . VAL A 1 48 ? -0.280 -22.549 -18.850 1.00 0.00 48 VAL A N 6
ATOM 10763 C CA . VAL A 1 48 ? -0.333 -23.823 -18.195 1.00 0.00 48 VAL A CA 6
ATOM 10764 C C . VAL A 1 48 ? -0.329 -24.812 -19.321 1.00 0.00 48 VAL A C 6
ATOM 10765 O O . VAL A 1 48 ? -1.248 -24.861 -20.146 1.00 0.00 48 VAL A O 6
ATOM 10778 N N . GLU A 1 49 ? 0.733 -25.625 -19.389 1.00 0.00 49 GLU A N 6
ATOM 10779 C CA . GLU A 1 49 ? 0.850 -26.601 -20.465 1.00 0.00 49 GLU A CA 6
ATOM 10780 C C . GLU A 1 49 ? -0.161 -27.717 -20.256 1.00 0.00 49 GLU A C 6
ATOM 10781 O O . GLU A 1 49 ? -0.415 -28.156 -19.135 1.00 0.00 49 GLU A O 6
ATOM 10793 N N . GLY A 1 50 ? -0.794 -28.162 -21.376 1.00 0.00 50 GLY A N 6
ATOM 10794 C CA . GLY A 1 50 ? -1.778 -29.241 -21.324 1.00 0.00 50 GLY A CA 6
ATOM 10795 C C . GLY A 1 50 ? -3.173 -28.677 -21.295 1.00 0.00 50 GLY A C 6
ATOM 10796 O O . GLY A 1 50 ? -4.137 -29.425 -21.426 1.00 0.00 50 GLY A O 6
ATOM 10800 N N . GLY A 1 51 ? -3.317 -27.340 -21.133 1.00 0.00 51 GLY A N 6
ATOM 10801 C CA . GLY A 1 51 ? -4.644 -26.737 -21.084 1.00 0.00 51 GLY A CA 6
ATOM 10802 C C . GLY A 1 51 ? -4.636 -25.444 -21.835 1.00 0.00 51 GLY A C 6
ATOM 10803 O O . GLY A 1 51 ? -4.660 -25.427 -23.062 1.00 0.00 51 GLY A O 6
ATOM 10807 N N . ALA A 1 52 ? -4.597 -24.315 -21.100 1.00 0.00 52 ALA A N 6
ATOM 10808 C CA . ALA A 1 52 ? -4.633 -23.017 -21.741 1.00 0.00 52 ALA A CA 6
ATOM 10809 C C . ALA A 1 52 ? -4.122 -22.002 -20.734 1.00 0.00 52 ALA A C 6
ATOM 10810 O O . ALA A 1 52 ? -4.106 -22.269 -19.526 1.00 0.00 52 ALA A O 6
ATOM 10817 N N . PRO A 1 53 ? -3.662 -20.839 -21.209 1.00 0.00 53 PRO A N 6
ATOM 10818 C CA . PRO A 1 53 ? -3.183 -19.784 -20.313 1.00 0.00 53 PRO A CA 6
ATOM 10819 C C . PRO A 1 53 ? -4.309 -19.045 -19.623 1.00 0.00 53 PRO A C 6
ATOM 10820 O O . PRO A 1 53 ? -5.215 -18.517 -20.274 1.00 0.00 53 PRO A O 6
ATOM 10831 N N . ILE A 1 54 ? -4.261 -18.970 -18.267 1.00 0.00 54 ILE A N 6
ATOM 10832 C CA . ILE A 1 54 ? -5.320 -18.303 -17.510 1.00 0.00 54 ILE A CA 6
ATOM 10833 C C . ILE A 1 54 ? -4.771 -17.012 -16.936 1.00 0.00 54 ILE A C 6
ATOM 10834 O O . ILE A 1 54 ? -3.614 -16.927 -16.495 1.00 0.00 54 ILE A O 6
ATOM 10850 N N . SER A 1 55 ? -5.585 -15.923 -17.038 1.00 0.00 55 SER A N 6
ATOM 10851 C CA . SER A 1 55 ? -5.189 -14.620 -16.505 1.00 0.00 55 SER A CA 6
ATOM 10852 C C . SER A 1 55 ? -5.047 -14.642 -14.998 1.00 0.00 55 SER A C 6
ATOM 10853 O O . SER A 1 55 ? -5.859 -15.230 -14.267 1.00 0.00 55 SER A O 6
ATOM 10861 N N . PHE A 1 56 ? -4.009 -13.929 -14.516 1.00 0.00 56 PHE A N 6
ATOM 10862 C CA . PHE A 1 56 ? -3.740 -13.836 -13.102 1.00 0.00 56 PHE A CA 6
ATOM 10863 C C . PHE A 1 56 ? -3.310 -12.410 -12.830 1.00 0.00 56 PHE A C 6
ATOM 10864 O O . PHE A 1 56 ? -2.673 -11.760 -13.668 1.00 0.00 56 PHE A O 6
ATOM 10881 N N . VAL A 1 57 ? -3.717 -11.881 -11.653 1.00 0.00 57 VAL A N 6
ATOM 10882 C CA . VAL A 1 57 ? -3.363 -10.523 -11.264 1.00 0.00 57 VAL A CA 6
ATOM 10883 C C . VAL A 1 57 ? -2.802 -10.594 -9.866 1.00 0.00 57 VAL A C 6
ATOM 10884 O O . VAL A 1 57 ? -3.406 -11.238 -9.009 1.00 0.00 57 VAL A O 6
ATOM 10897 N N . ALA A 1 58 ? -1.644 -9.986 -9.578 1.00 0.00 58 ALA A N 6
ATOM 10898 C CA . ALA A 1 58 ? -1.123 -9.980 -8.221 1.00 0.00 58 ALA A CA 6
ATOM 10899 C C . ALA A 1 58 ? -0.605 -8.575 -8.010 1.00 0.00 58 ALA A C 6
ATOM 10900 O O . ALA A 1 58 ? 0.133 -8.042 -8.835 1.00 0.00 58 ALA A O 6
ATOM 10907 N N . THR A 1 59 ? -1.009 -7.924 -6.905 1.00 0.00 59 THR A N 6
ATOM 10908 C CA . THR A 1 59 ? -0.582 -6.547 -6.653 1.00 0.00 59 THR A CA 6
ATOM 10909 C C . THR A 1 59 ? -0.017 -6.468 -5.264 1.00 0.00 59 THR A C 6
ATOM 10910 O O . THR A 1 59 ? -0.606 -6.949 -4.298 1.00 0.00 59 THR A O 6
ATOM 10921 N N . TRP A 1 60 ? 1.171 -5.831 -5.162 1.00 0.00 60 TRP A N 6
ATOM 10922 C CA . TRP A 1 60 ? 1.848 -5.645 -3.895 1.00 0.00 60 TRP A CA 6
ATOM 10923 C C . TRP A 1 60 ? 1.626 -4.197 -3.504 1.00 0.00 60 TRP A C 6
ATOM 10924 O O . TRP A 1 60 ? 1.860 -3.279 -4.289 1.00 0.00 60 TRP A O 6
ATOM 10945 N N . THR A 1 61 ? 1.134 -3.964 -2.274 1.00 0.00 61 THR A N 6
ATOM 10946 C CA . THR A 1 61 ? 0.868 -2.621 -1.795 1.00 0.00 61 THR A CA 6
ATOM 10947 C C . THR A 1 61 ? 0.993 -2.748 -0.313 1.00 0.00 61 THR A C 6
ATOM 10948 O O . THR A 1 61 ? 0.737 -3.825 0.222 1.00 0.00 61 THR A O 6
ATOM 10959 N N . VAL A 1 62 ? 1.443 -1.688 0.398 1.00 0.00 62 VAL A N 6
ATOM 10960 C CA . VAL A 1 62 ? 1.592 -1.762 1.823 1.00 0.00 62 VAL A CA 6
ATOM 10961 C C . VAL A 1 62 ? 0.228 -1.829 2.515 1.00 0.00 62 VAL A C 6
ATOM 10962 O O . VAL A 1 62 ? -0.498 -0.840 2.644 1.00 0.00 62 VAL A O 6
ATOM 10975 N N . THR A 1 63 ? -0.139 -3.055 2.956 1.00 0.00 63 THR A N 6
ATOM 10976 C CA . THR A 1 63 ? -1.379 -3.295 3.683 1.00 0.00 63 THR A CA 6
ATOM 10977 C C . THR A 1 63 ? -1.000 -3.343 5.152 1.00 0.00 63 THR A C 6
ATOM 10978 O O . THR A 1 63 ? 0.162 -3.598 5.475 1.00 0.00 63 THR A O 6
ATOM 10989 N N . PRO A 1 64 ? -1.958 -3.116 6.066 1.00 0.00 64 PRO A N 6
ATOM 10990 C CA . PRO A 1 64 ? -1.692 -3.133 7.519 1.00 0.00 64 PRO A CA 6
ATOM 10991 C C . PRO A 1 64 ? -0.949 -4.334 8.035 1.00 0.00 64 PRO A C 6
ATOM 10992 O O . PRO A 1 64 ? -1.004 -5.404 7.489 1.00 0.00 64 PRO A O 6
ATOM 11003 N N . LEU A 1 65 ? -0.281 -4.137 9.170 1.00 0.00 65 LEU A N 6
ATOM 11004 C CA . LEU A 1 65 ? 0.562 -5.165 9.806 1.00 0.00 65 LEU A CA 6
ATOM 11005 C C . LEU A 1 65 ? -0.128 -6.517 10.039 1.00 0.00 65 LEU A C 6
ATOM 11006 O O . LEU A 1 65 ? 0.432 -7.539 9.643 1.00 0.00 65 LEU A O 6
ATOM 11022 N N . PRO A 1 66 ? -1.321 -6.593 10.661 1.00 0.00 66 PRO A N 6
ATOM 11023 C CA . PRO A 1 66 ? -1.994 -7.895 10.831 1.00 0.00 66 PRO A CA 6
ATOM 11024 C C . PRO A 1 66 ? -2.603 -8.395 9.540 1.00 0.00 66 PRO A C 6
ATOM 11025 O O . PRO A 1 66 ? -3.128 -9.501 9.461 1.00 0.00 66 PRO A O 6
ATOM 11036 N N . ALA A 1 67 ? -2.516 -7.542 8.500 1.00 0.00 67 ALA A N 6
ATOM 11037 C CA . ALA A 1 67 ? -3.065 -7.835 7.184 1.00 0.00 67 ALA A CA 6
ATOM 11038 C C . ALA A 1 67 ? -1.919 -7.864 6.181 1.00 0.00 67 ALA A C 6
ATOM 11039 O O . ALA A 1 67 ? -2.124 -7.580 4.994 1.00 0.00 67 ALA A O 6
ATOM 11046 N N . ASP A 1 68 ? -0.667 -8.176 6.652 1.00 0.00 68 ASP A N 6
ATOM 11047 C CA . ASP A 1 68 ? 0.533 -8.179 5.801 1.00 0.00 68 ASP A CA 6
ATOM 11048 C C . ASP A 1 68 ? 0.537 -9.388 4.850 1.00 0.00 68 ASP A C 6
ATOM 11049 O O . ASP A 1 68 ? 1.450 -10.223 4.859 1.00 0.00 68 ASP A O 6
ATOM 11058 N N . MET A 1 69 ? -0.479 -9.439 3.974 1.00 0.00 69 MET A N 6
ATOM 11059 C CA . MET A 1 69 ? -0.677 -10.521 3.041 1.00 0.00 69 MET A CA 6
ATOM 11060 C C . MET A 1 69 ? -0.579 -10.005 1.620 1.00 0.00 69 MET A C 6
ATOM 11061 O O . MET A 1 69 ? -0.864 -8.847 1.327 1.00 0.00 69 MET A O 6
ATOM 11075 N N . THR A 1 70 ? -0.186 -10.915 0.697 1.00 0.00 70 THR A N 6
ATOM 11076 C CA . THR A 1 70 ? -0.049 -10.592 -0.723 1.00 0.00 70 THR A CA 6
ATOM 11077 C C . THR A 1 70 ? -1.345 -11.023 -1.355 1.00 0.00 70 THR A C 6
ATOM 11078 O O . THR A 1 70 ? -1.770 -12.130 -1.056 1.00 0.00 70 THR A O 6
ATOM 11089 N N . ARG A 1 71 ? -2.005 -10.244 -2.254 1.00 0.00 71 ARG A N 6
ATOM 11090 C CA . ARG A 1 71 ? -3.278 -10.724 -2.822 1.00 0.00 71 ARG A CA 6
ATOM 11091 C C . ARG A 1 71 ? -3.101 -11.036 -4.289 1.00 0.00 71 ARG A C 6
ATOM 11092 O O . ARG A 1 71 ? -2.548 -10.247 -5.062 1.00 0.00 71 ARG A O 6
ATOM 11113 N N . CYS A 1 72 ? -3.593 -12.231 -4.680 1.00 0.00 72 CYS A N 6
ATOM 11114 C CA . CYS A 1 72 ? -3.547 -12.680 -6.060 1.00 0.00 72 CYS A CA 6
ATOM 11115 C C . CYS A 1 72 ? -4.954 -13.045 -6.477 1.00 0.00 72 CYS A C 6
ATOM 11116 O O . CYS A 1 72 ? -5.713 -13.669 -5.731 1.00 0.00 72 CYS A O 6
ATOM 11124 N N . HIS A 1 73 ? -5.312 -12.665 -7.702 1.00 0.00 73 HIS A N 6
ATOM 11125 C CA . HIS A 1 73 ? -6.599 -12.964 -8.269 1.00 0.00 73 HIS A CA 6
ATOM 11126 C C . HIS A 1 73 ? -6.334 -13.852 -9.463 1.00 0.00 73 HIS A C 6
ATOM 11127 O O . HIS A 1 73 ? -5.562 -13.487 -10.349 1.00 0.00 73 HIS A O 6
ATOM 11141 N N . LEU A 1 74 ? -6.973 -15.044 -9.508 1.00 0.00 74 LEU A N 6
ATOM 11142 C CA . LEU A 1 74 ? -6.763 -15.985 -10.604 1.00 0.00 74 LEU A CA 6
ATOM 11143 C C . LEU A 1 74 ? -8.118 -16.353 -11.157 1.00 0.00 74 LEU A C 6
ATOM 11144 O O . LEU A 1 74 ? -9.028 -16.695 -10.411 1.00 0.00 74 LEU A O 6
ATOM 11160 N N . GLN A 1 75 ? -8.288 -16.281 -12.500 1.00 0.00 75 GLN A N 6
ATOM 11161 C CA . GLN A 1 75 ? -9.560 -16.641 -13.117 1.00 0.00 75 GLN A CA 6
ATOM 11162 C C . GLN A 1 75 ? -9.370 -17.992 -13.752 1.00 0.00 75 GLN A C 6
ATOM 11163 O O . GLN A 1 75 ? -8.364 -18.245 -14.398 1.00 0.00 75 GLN A O 6
ATOM 11177 N N . PHE A 1 76 ? -10.371 -18.891 -13.634 1.00 0.00 76 PHE A N 6
ATOM 11178 C CA . PHE A 1 76 ? -10.218 -20.234 -14.181 1.00 0.00 76 PHE A CA 6
ATOM 11179 C C . PHE A 1 76 ? -10.616 -20.232 -15.650 1.00 0.00 76 PHE A C 6
ATOM 11180 O O . PHE A 1 76 ? -11.772 -19.983 -15.999 1.00 0.00 76 PHE A O 6
ATOM 11197 N N . ASN A 1 77 ? -9.599 -20.469 -16.541 1.00 0.00 77 ASN A N 6
ATOM 11198 C CA . ASN A 1 77 ? -9.792 -20.533 -17.998 1.00 0.00 77 ASN A CA 6
ATOM 11199 C C . ASN A 1 77 ? -10.274 -19.175 -18.524 1.00 0.00 77 ASN A C 6
ATOM 11200 O O . ASN A 1 77 ? -10.953 -19.101 -19.546 1.00 0.00 77 ASN A O 6
ATOM 11211 N N . ASN A 1 78 ? -9.917 -18.071 -17.791 1.00 0.00 78 ASN A N 6
ATOM 11212 C CA . ASN A 1 78 ? -10.289 -16.692 -18.160 1.00 0.00 78 ASN A CA 6
ATOM 11213 C C . ASN A 1 78 ? -11.802 -16.492 -18.075 1.00 0.00 78 ASN A C 6
ATOM 11214 O O . ASN A 1 78 ? -12.363 -15.596 -18.704 1.00 0.00 78 ASN A O 6
ATOM 11225 N N . ASP A 1 79 ? -12.489 -17.328 -17.262 1.00 0.00 79 ASP A N 6
ATOM 11226 C CA . ASP A 1 79 ? -13.926 -17.214 -17.082 1.00 0.00 79 ASP A CA 6
ATOM 11227 C C . ASP A 1 79 ? -14.142 -16.323 -15.865 1.00 0.00 79 ASP A C 6
ATOM 11228 O O . ASP A 1 79 ? -13.822 -16.698 -14.747 1.00 0.00 79 ASP A O 6
ATOM 11237 N N . ALA A 1 80 ? -14.754 -15.131 -16.078 1.00 0.00 80 ALA A N 6
ATOM 11238 C CA . ALA A 1 80 ? -14.995 -14.165 -15.005 1.00 0.00 80 ALA A CA 6
ATOM 11239 C C . ALA A 1 80 ? -15.932 -14.707 -13.925 1.00 0.00 80 ALA A C 6
ATOM 11240 O O . ALA A 1 80 ? -15.885 -14.258 -12.782 1.00 0.00 80 ALA A O 6
ATOM 11247 N N . GLU A 1 81 ? -16.802 -15.699 -14.261 1.00 0.00 81 GLU A N 6
ATOM 11248 C CA . GLU A 1 81 ? -17.726 -16.264 -13.273 1.00 0.00 81 GLU A CA 6
ATOM 11249 C C . GLU A 1 81 ? -16.954 -17.164 -12.320 1.00 0.00 81 GLU A C 6
ATOM 11250 O O . GLU A 1 81 ? -17.434 -17.505 -11.242 1.00 0.00 81 GLU A O 6
ATOM 11262 N N . LEU A 1 82 ? -15.727 -17.554 -12.723 1.00 0.00 82 LEU A N 6
ATOM 11263 C CA . LEU A 1 82 ? -14.898 -18.432 -11.917 1.00 0.00 82 LEU A CA 6
ATOM 11264 C C . LEU A 1 82 ? -13.679 -17.637 -11.516 1.00 0.00 82 LEU A C 6
ATOM 11265 O O . LEU A 1 82 ? -12.624 -17.746 -12.154 1.00 0.00 82 LEU A O 6
ATOM 11281 N N . THR A 1 83 ? -13.756 -16.884 -10.386 1.00 0.00 83 THR A N 6
ATOM 11282 C CA . THR A 1 83 ? -12.624 -16.043 -9.974 1.00 0.00 83 THR A CA 6
ATOM 11283 C C . THR A 1 83 ? -12.192 -16.493 -8.607 1.00 0.00 83 THR A C 6
ATOM 11284 O O . THR A 1 83 ? -12.999 -16.629 -7.691 1.00 0.00 83 THR A O 6
ATOM 11295 N N . TYR A 1 84 ? -10.885 -16.717 -8.460 1.00 0.00 84 TYR A N 6
ATOM 11296 C CA . TYR A 1 84 ? -10.285 -17.135 -7.225 1.00 0.00 84 TYR A CA 6
ATOM 11297 C C . TYR A 1 84 ? -9.499 -15.973 -6.711 1.00 0.00 84 TYR A C 6
ATOM 11298 O O . TYR A 1 84 ? -8.724 -15.358 -7.433 1.00 0.00 84 TYR A O 6
ATOM 11316 N N . GLU A 1 85 ? -9.681 -15.679 -5.419 1.00 0.00 85 GLU A N 6
ATOM 11317 C CA . GLU A 1 85 ? -8.958 -14.622 -4.766 1.00 0.00 85 GLU A CA 6
ATOM 11318 C C . GLU A 1 85 ? -8.201 -15.340 -3.685 1.00 0.00 85 GLU A C 6
ATOM 11319 O O . GLU A 1 85 ? -8.765 -15.794 -2.692 1.00 0.00 85 GLU A O 6
ATOM 11331 N N . ILE A 1 86 ? -6.884 -15.436 -3.880 1.00 0.00 86 ILE A N 6
ATOM 11332 C CA . ILE A 1 86 ? -6.012 -16.157 -2.987 1.00 0.00 86 ILE A CA 6
ATOM 11333 C C . ILE A 1 86 ? -5.022 -15.151 -2.488 1.00 0.00 86 ILE A C 6
ATOM 11334 O O . ILE A 1 86 ? -4.273 -14.539 -3.248 1.00 0.00 86 ILE A O 6
ATOM 11350 N N . LEU A 1 87 ? -5.013 -14.956 -1.158 1.00 0.00 87 LEU A N 6
ATOM 11351 C CA . LEU A 1 87 ? -4.126 -14.026 -0.538 1.00 0.00 87 LEU A CA 6
ATOM 11352 C C . LEU A 1 87 ? -3.560 -14.744 0.657 1.00 0.00 87 LEU A C 6
ATOM 11353 O O . LEU A 1 87 ? -4.265 -15.516 1.310 1.00 0.00 87 LEU A O 6
ATOM 11369 N N . LEU A 1 88 ? -2.266 -14.544 0.965 1.00 0.00 88 LEU A N 6
ATOM 11370 C CA . LEU A 1 88 ? -1.641 -15.233 2.097 1.00 0.00 88 LEU A CA 6
ATOM 11371 C C . LEU A 1 88 ? -0.540 -14.304 2.568 1.00 0.00 88 LEU A C 6
ATOM 11372 O O . LEU A 1 88 ? -0.126 -13.425 1.801 1.00 0.00 88 LEU A O 6
ATOM 11388 N N . PRO A 1 89 ? -0.047 -14.462 3.814 1.00 0.00 89 PRO A N 6
ATOM 11389 C CA . PRO A 1 89 ? 1.079 -13.640 4.332 1.00 0.00 89 PRO A CA 6
ATOM 11390 C C . PRO A 1 89 ? 2.283 -13.691 3.416 1.00 0.00 89 PRO A C 6
ATOM 11391 O O . PRO A 1 89 ? 2.509 -14.705 2.780 1.00 0.00 89 PRO A O 6
ATOM 11402 N N . ASN A 1 90 ? 3.138 -12.632 3.361 1.00 0.00 90 ASN A N 6
ATOM 11403 C CA . ASN A 1 90 ? 4.268 -12.619 2.389 1.00 0.00 90 ASN A CA 6
ATOM 11404 C C . ASN A 1 90 ? 5.266 -13.778 2.597 1.00 0.00 90 ASN A C 6
ATOM 11405 O O . ASN A 1 90 ? 6.024 -14.106 1.684 1.00 0.00 90 ASN A O 6
ATOM 11416 N N . HIS A 1 91 ? 5.265 -14.433 3.781 1.00 0.00 91 HIS A N 6
ATOM 11417 C CA . HIS A 1 91 ? 6.203 -15.549 4.010 1.00 0.00 91 HIS A CA 6
ATOM 11418 C C . HIS A 1 91 ? 5.538 -16.857 3.561 1.00 0.00 91 HIS A C 6
ATOM 11419 O O . HIS A 1 91 ? 6.206 -17.795 3.134 1.00 0.00 91 HIS A O 6
ATOM 11433 N N . GLU A 1 92 ? 4.187 -16.918 3.628 1.00 0.00 92 GLU A N 6
ATOM 11434 C CA . GLU A 1 92 ? 3.432 -18.117 3.263 1.00 0.00 92 GLU A CA 6
ATOM 11435 C C . GLU A 1 92 ? 3.014 -18.075 1.796 1.00 0.00 92 GLU A C 6
ATOM 11436 O O . GLU A 1 92 ? 2.852 -19.115 1.161 1.00 0.00 92 GLU A O 6
ATOM 11448 N N . PHE A 1 93 ? 2.822 -16.854 1.228 1.00 0.00 93 PHE A N 6
ATOM 11449 C CA . PHE A 1 93 ? 2.372 -16.703 -0.158 1.00 0.00 93 PHE A CA 6
ATOM 11450 C C . PHE A 1 93 ? 3.393 -17.245 -1.138 1.00 0.00 93 PHE A C 6
ATOM 11451 O O . PHE A 1 93 ? 3.015 -17.836 -2.149 1.00 0.00 93 PHE A O 6
ATOM 11468 N N . LEU A 1 94 ? 4.722 -17.054 -0.905 1.00 0.00 94 LEU A N 6
ATOM 11469 C CA . LEU A 1 94 ? 5.692 -17.572 -1.867 1.00 0.00 94 LEU A CA 6
ATOM 11470 C C . LEU A 1 94 ? 5.652 -19.085 -1.866 1.00 0.00 94 LEU A C 6
ATOM 11471 O O . LEU A 1 94 ? 5.742 -19.650 -2.923 1.00 0.00 94 LEU A O 6
ATOM 11487 N N . GLU A 1 95 ? 5.374 -19.755 -0.714 1.00 0.00 95 GLU A N 6
ATOM 11488 C CA . GLU A 1 95 ? 5.298 -21.243 -0.681 1.00 0.00 95 GLU A CA 6
ATOM 11489 C C . GLU A 1 95 ? 4.218 -21.712 -1.671 1.00 0.00 95 GLU A C 6
ATOM 11490 O O . GLU A 1 95 ? 4.405 -22.672 -2.421 1.00 0.00 95 GLU A O 6
ATOM 11502 N N . TYR A 1 96 ? 3.072 -21.001 -1.677 1.00 0.00 96 TYR A N 6
ATOM 11503 C CA . TYR A 1 96 ? 1.972 -21.234 -2.611 1.00 0.00 96 TYR A CA 6
ATOM 11504 C C . TYR A 1 96 ? 2.439 -20.976 -4.063 1.00 0.00 96 TYR A C 6
ATOM 11505 O O . TYR A 1 96 ? 2.220 -21.796 -4.956 1.00 0.00 96 TYR A O 6
ATOM 11523 N N . LEU A 1 97 ? 3.106 -19.812 -4.291 1.00 0.00 97 LEU A N 6
ATOM 11524 C CA . LEU A 1 97 ? 3.543 -19.395 -5.623 1.00 0.00 97 LEU A CA 6
ATOM 11525 C C . LEU A 1 97 ? 4.533 -20.385 -6.254 1.00 0.00 97 LEU A C 6
ATOM 11526 O O . LEU A 1 97 ? 4.417 -20.713 -7.439 1.00 0.00 97 LEU A O 6
ATOM 11542 N N . ILE A 1 98 ? 5.518 -20.891 -5.477 1.00 0.00 98 ILE A N 6
ATOM 11543 C CA . ILE A 1 98 ? 6.516 -21.853 -6.002 1.00 0.00 98 ILE A CA 6
ATOM 11544 C C . ILE A 1 98 ? 5.822 -23.133 -6.422 1.00 0.00 98 ILE A C 6
ATOM 11545 O O . ILE A 1 98 ? 6.124 -23.709 -7.463 1.00 0.00 98 ILE A O 6
ATOM 11561 N N . ASP A 1 99 ? 4.838 -23.577 -5.591 1.00 0.00 99 ASP A N 6
ATOM 11562 C CA . ASP A 1 99 ? 4.078 -24.797 -5.862 1.00 0.00 99 ASP A CA 6
ATOM 11563 C C . ASP A 1 99 ? 3.310 -24.651 -7.173 1.00 0.00 99 ASP A C 6
ATOM 11564 O O . ASP A 1 99 ? 3.217 -25.601 -7.947 1.00 0.00 99 ASP A O 6
ATOM 11573 N N . MET A 1 100 ? 2.736 -23.444 -7.437 1.00 0.00 100 MET A N 6
ATOM 11574 C CA . MET A 1 100 ? 1.997 -23.200 -8.689 1.00 0.00 100 MET A CA 6
ATOM 11575 C C . MET A 1 100 ? 2.916 -23.317 -9.894 1.00 0.00 100 MET A C 6
ATOM 11576 O O . MET A 1 100 ? 2.609 -24.013 -10.864 1.00 0.00 100 MET A O 6
ATOM 11590 N N . LEU A 1 101 ? 4.084 -22.634 -9.830 1.00 0.00 101 LEU A N 6
ATOM 11591 C CA . LEU A 1 101 ? 5.032 -22.629 -10.947 1.00 0.00 101 LEU A CA 6
ATOM 11592 C C . LEU A 1 101 ? 5.585 -24.017 -11.164 1.00 0.00 101 LEU A C 6
ATOM 11593 O O . LEU A 1 101 ? 5.636 -24.516 -12.285 1.00 0.00 101 LEU A O 6
ATOM 11609 N N . MET A 1 102 ? 5.988 -24.672 -10.059 1.00 0.00 102 MET A N 6
ATOM 11610 C CA . MET A 1 102 ? 6.555 -26.008 -10.126 1.00 0.00 102 MET A CA 6
ATOM 11611 C C . MET A 1 102 ? 5.541 -27.024 -10.641 1.00 0.00 102 MET A C 6
ATOM 11612 O O . MET A 1 102 ? 5.806 -27.743 -11.588 1.00 0.00 102 MET A O 6
ATOM 11626 N N . GLY A 1 103 ? 4.320 -27.050 -10.049 1.00 0.00 103 GLY A N 6
ATOM 11627 C CA . GLY A 1 103 ? 3.312 -28.048 -10.402 1.00 0.00 103 GLY A CA 6
ATOM 11628 C C . GLY A 1 103 ? 2.795 -27.962 -11.820 1.00 0.00 103 GLY A C 6
ATOM 11629 O O . GLY A 1 103 ? 2.710 -28.990 -12.490 1.00 0.00 103 GLY A O 6
ATOM 11633 N N . TYR A 1 104 ? 2.464 -26.753 -12.345 1.00 0.00 104 TYR A N 6
ATOM 11634 C CA . TYR A 1 104 ? 1.858 -26.697 -13.687 1.00 0.00 104 TYR A CA 6
ATOM 11635 C C . TYR A 1 104 ? 2.906 -26.695 -14.793 1.00 0.00 104 TYR A C 6
ATOM 11636 O O . TYR A 1 104 ? 2.674 -27.254 -15.862 1.00 0.00 104 TYR A O 6
ATOM 11654 N N . GLN A 1 105 ? 4.088 -26.083 -14.574 1.00 0.00 105 GLN A N 6
ATOM 11655 C CA . GLN A 1 105 ? 5.087 -26.003 -15.629 1.00 0.00 105 GLN A CA 6
ATOM 11656 C C . GLN A 1 105 ? 5.898 -27.291 -15.733 1.00 0.00 105 GLN A C 6
ATOM 11657 O O . GLN A 1 105 ? 6.073 -27.836 -16.817 1.00 0.00 105 GLN A O 6
ATOM 11671 N N . ARG A 1 106 ? 6.428 -27.785 -14.580 1.00 0.00 106 ARG A N 6
ATOM 11672 C CA . ARG A 1 106 ? 7.284 -28.975 -14.553 1.00 0.00 106 ARG A CA 6
ATOM 11673 C C . ARG A 1 106 ? 6.576 -30.245 -15.004 1.00 0.00 106 ARG A C 6
ATOM 11674 O O . ARG A 1 106 ? 7.133 -31.011 -15.788 1.00 0.00 106 ARG A O 6
ATOM 11695 N N . MET A 1 107 ? 5.321 -30.512 -14.537 1.00 0.00 107 MET A N 6
ATOM 11696 C CA . MET A 1 107 ? 4.655 -31.762 -14.912 1.00 0.00 107 MET A CA 6
ATOM 11697 C C . MET A 1 107 ? 3.916 -31.598 -16.226 1.00 0.00 107 MET A C 6
ATOM 11698 O O . MET A 1 107 ? 3.630 -32.586 -16.894 1.00 0.00 107 MET A O 6
ATOM 11712 N N . GLN A 1 108 ? 3.592 -30.327 -16.609 1.00 0.00 108 GLN A N 6
ATOM 11713 C CA . GLN A 1 108 ? 2.864 -30.014 -17.845 1.00 0.00 108 GLN A CA 6
ATOM 11714 C C . GLN A 1 108 ? 1.466 -30.594 -17.797 1.00 0.00 108 GLN A C 6
ATOM 11715 O O . GLN A 1 108 ? 0.899 -31.036 -18.796 1.00 0.00 108 GLN A O 6
ATOM 11729 N N . LYS A 1 109 ? 0.908 -30.583 -16.579 1.00 0.00 109 LYS A N 6
ATOM 11730 C CA . LYS A 1 109 ? -0.436 -31.059 -16.325 1.00 0.00 109 LYS A CA 6
ATOM 11731 C C . LYS A 1 109 ? -1.243 -29.885 -15.814 1.00 0.00 109 LYS A C 6
ATOM 11732 O O . LYS A 1 109 ? -0.762 -29.091 -15.011 1.00 0.00 109 LYS A O 6
ATOM 11751 N N . THR A 1 110 ? -2.519 -29.763 -16.266 1.00 0.00 110 THR A N 6
ATOM 11752 C CA . THR A 1 110 ? -3.386 -28.662 -15.810 1.00 0.00 110 THR A CA 6
ATOM 11753 C C . THR A 1 110 ? -4.089 -29.083 -14.535 1.00 0.00 110 THR A C 6
ATOM 11754 O O . THR A 1 110 ? -4.605 -28.259 -13.783 1.00 0.00 110 THR A O 6
ATOM 11765 N N . ASP A 1 111 ? -4.100 -30.404 -14.256 1.00 0.00 111 ASP A N 6
ATOM 11766 C CA . ASP A 1 111 ? -4.745 -30.925 -13.059 1.00 0.00 111 ASP A CA 6
ATOM 11767 C C . ASP A 1 111 ? -3.852 -30.627 -11.861 1.00 0.00 111 ASP A C 6
ATOM 11768 O O . ASP A 1 111 ? -2.689 -31.024 -11.813 1.00 0.00 111 ASP A O 6
ATOM 11777 N N . PHE A 1 112 ? -4.425 -29.939 -10.853 1.00 0.00 112 PHE A N 6
ATOM 11778 C CA . PHE A 1 112 ? -3.693 -29.563 -9.655 1.00 0.00 112 PHE A CA 6
ATOM 11779 C C . PHE A 1 112 ? -3.890 -30.643 -8.593 1.00 0.00 112 PHE A C 6
ATOM 11780 O O . PHE A 1 112 ? -4.862 -31.407 -8.634 1.00 0.00 112 PHE A O 6
ATOM 11797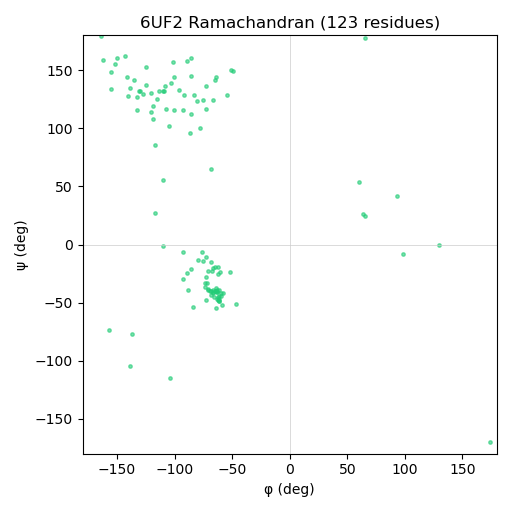 N N . PRO A 1 113 ? -2.953 -30.746 -7.638 1.00 0.00 113 PRO A N 6
ATOM 11798 C CA . PRO A 1 113 ? -3.077 -31.714 -6.536 1.00 0.00 113 PRO A CA 6
ATOM 11799 C C . PRO A 1 113 ? -4.282 -31.454 -5.649 1.00 0.00 113 PRO A C 6
ATOM 11800 O O . PRO A 1 113 ? -4.611 -30.309 -5.346 1.00 0.00 113 PRO A O 6
ATOM 11811 N N . GLY A 1 114 ? -4.949 -32.539 -5.179 1.00 0.00 114 GLY A N 6
ATOM 11812 C CA . GLY A 1 114 ? -6.144 -32.412 -4.328 1.00 0.00 114 GLY A CA 6
ATOM 11813 C C . GLY A 1 114 ? -5.856 -31.702 -3.030 1.00 0.00 114 GLY A C 6
ATOM 11814 O O . GLY A 1 114 ? -6.671 -30.915 -2.575 1.00 0.00 114 GLY A O 6
ATOM 11818 N N . ALA A 1 115 ? -4.675 -31.945 -2.402 1.00 0.00 115 ALA A N 6
ATOM 11819 C CA . ALA A 1 115 ? -4.341 -31.300 -1.131 1.00 0.00 115 ALA A CA 6
ATOM 11820 C C . ALA A 1 115 ? -4.118 -29.813 -1.350 1.00 0.00 115 ALA A C 6
ATOM 11821 O O . ALA A 1 115 ? -4.415 -28.988 -0.491 1.00 0.00 115 ALA A O 6
ATOM 11828 N N . PHE A 1 116 ? -3.588 -29.451 -2.542 1.00 0.00 116 PHE A N 6
ATOM 11829 C CA . PHE A 1 116 ? -3.307 -28.068 -2.880 1.00 0.00 116 PHE A CA 6
ATOM 11830 C C . PHE A 1 116 ? -4.629 -27.345 -3.076 1.00 0.00 116 PHE A C 6
ATOM 11831 O O . PHE A 1 116 ? -4.766 -26.172 -2.739 1.00 0.00 116 PHE A O 6
ATOM 11848 N N . TYR A 1 117 ? -5.662 -28.066 -3.597 1.00 0.00 117 TYR A N 6
ATOM 11849 C CA . TYR A 1 117 ? -6.958 -27.450 -3.843 1.00 0.00 117 TYR A CA 6
ATOM 11850 C C . TYR A 1 117 ? -7.686 -27.160 -2.527 1.00 0.00 117 TYR A C 6
ATOM 11851 O O . TYR A 1 117 ? -8.572 -26.306 -2.489 1.00 0.00 117 TYR A O 6
ATOM 11869 N N . ARG A 1 118 ? -7.291 -27.825 -1.400 1.00 0.00 118 ARG A N 6
ATOM 11870 C CA . ARG A 1 118 ? -7.952 -27.597 -0.102 1.00 0.00 118 ARG A CA 6
ATOM 11871 C C . ARG A 1 118 ? -7.690 -26.170 0.310 1.00 0.00 118 ARG A C 6
ATOM 11872 O O . ARG A 1 118 ? -8.565 -25.443 0.782 1.00 0.00 118 ARG A O 6
ATOM 11893 N N . ARG A 1 119 ? -6.414 -25.778 0.103 1.00 0.00 119 ARG A N 6
ATOM 11894 C CA . ARG A 1 119 ? -5.916 -24.440 0.430 1.00 0.00 119 ARG A CA 6
ATOM 11895 C C . ARG A 1 119 ? -6.589 -23.377 -0.427 1.00 0.00 119 ARG A C 6
ATOM 11896 O O . ARG A 1 119 ? -6.907 -22.296 0.061 1.00 0.00 119 ARG A O 6
ATOM 11917 N N . LEU A 1 120 ? -6.807 -23.664 -1.736 1.00 0.00 120 LEU A N 6
ATOM 11918 C CA . LEU A 1 120 ? -7.446 -22.694 -2.640 1.00 0.00 120 LEU A CA 6
ATOM 11919 C C . LEU A 1 120 ? -8.926 -22.558 -2.314 1.00 0.00 120 LEU A C 6
ATOM 11920 O O . LEU A 1 120 ? -9.482 -21.465 -2.353 1.00 0.00 120 LEU A O 6
ATOM 11936 N N . LEU A 1 121 ? -9.598 -23.701 -2.038 1.00 0.00 121 LEU A N 6
ATOM 11937 C CA . LEU A 1 121 ? -11.012 -23.720 -1.711 1.00 0.00 121 LEU A CA 6
ATOM 11938 C C . LEU A 1 121 ? -11.256 -23.063 -0.352 1.00 0.00 121 LEU A C 6
ATOM 11939 O O . LEU A 1 121 ? -12.227 -22.330 -0.173 1.00 0.00 121 LEU A O 6
ATOM 11955 N N . GLY A 1 122 ? -10.363 -23.331 0.638 1.00 0.00 122 GLY A N 6
ATOM 11956 C CA . GLY A 1 122 ? -10.514 -22.769 1.984 1.00 0.00 122 GLY A CA 6
ATOM 11957 C C . GLY A 1 122 ? -11.076 -23.842 2.876 1.00 0.00 122 GLY A C 6
ATOM 11958 O O . GLY A 1 122 ? -11.837 -23.568 3.797 1.00 0.00 122 GLY A O 6
ATOM 11962 N N . TYR A 1 123 ? -10.670 -25.106 2.622 1.00 0.00 123 TYR A N 6
ATOM 11963 C CA . TYR A 1 123 ? -11.151 -26.237 3.379 1.00 0.00 123 TYR A CA 6
ATOM 11964 C C . TYR A 1 123 ? -10.054 -26.629 4.342 1.00 0.00 123 TYR A C 6
ATOM 11965 O O . TYR A 1 123 ? -8.939 -26.967 3.941 1.00 0.00 123 TYR A O 6
ATOM 11983 N N . ASP A 1 124 ? -10.359 -26.614 5.653 1.00 0.00 124 ASP A N 6
ATOM 11984 C CA . ASP A 1 124 ? -9.376 -26.996 6.647 1.00 0.00 124 ASP A CA 6
ATOM 11985 C C . ASP A 1 124 ? -9.424 -28.516 6.754 1.00 0.00 124 ASP A C 6
ATOM 11986 O O . ASP A 1 124 ? -10.231 -29.088 7.476 1.00 0.00 124 ASP A O 6
ATOM 11995 N N . SER A 1 125 ? -8.511 -29.181 6.021 1.00 0.00 125 SER A N 6
ATOM 11996 C CA . SER A 1 125 ? -8.437 -30.648 6.022 1.00 0.00 125 SER A CA 6
ATOM 11997 C C . SER A 1 125 ? -7.455 -31.126 7.124 1.00 0.00 125 SER A C 6
ATOM 11998 O O . SER A 1 125 ? -6.238 -30.793 7.025 1.00 0.00 125 SER A O 6
ATOM 12007 N N . MET A 1 1 ? 19.927 -3.392 -2.635 1.00 0.00 1 MET A N 7
ATOM 12008 C CA . MET A 1 1 ? 18.854 -4.301 -2.088 1.00 0.00 1 MET A CA 7
ATOM 12009 C C . MET A 1 1 ? 18.186 -3.738 -0.827 1.00 0.00 1 MET A C 7
ATOM 12010 O O . MET A 1 1 ? 17.209 -4.294 -0.323 1.00 0.00 1 MET A O 7
ATOM 12026 N N . ARG A 1 2 ? 18.687 -2.591 -0.301 1.00 0.00 2 ARG A N 7
ATOM 12027 C CA . ARG A 1 2 ? 18.114 -1.989 0.895 1.00 0.00 2 ARG A CA 7
ATOM 12028 C C . ARG A 1 2 ? 16.975 -1.072 0.463 1.00 0.00 2 ARG A C 7
ATOM 12029 O O . ARG A 1 2 ? 17.173 -0.124 -0.301 1.00 0.00 2 ARG A O 7
ATOM 12050 N N . ILE A 1 3 ? 15.746 -1.310 1.009 1.00 0.00 3 ILE A N 7
ATOM 12051 C CA . ILE A 1 3 ? 14.567 -0.532 0.645 1.00 0.00 3 ILE A CA 7
ATOM 12052 C C . ILE A 1 3 ? 14.657 0.915 1.121 1.00 0.00 3 ILE A C 7
ATOM 12053 O O . ILE A 1 3 ? 14.043 1.787 0.527 1.00 0.00 3 ILE A O 7
ATOM 12069 N N . ASP A 1 4 ? 15.494 1.217 2.152 1.00 0.00 4 ASP A N 7
ATOM 12070 C CA . ASP A 1 4 ? 15.606 2.583 2.680 1.00 0.00 4 ASP A CA 7
ATOM 12071 C C . ASP A 1 4 ? 16.356 3.489 1.701 1.00 0.00 4 ASP A C 7
ATOM 12072 O O . ASP A 1 4 ? 16.354 4.705 1.861 1.00 0.00 4 ASP A O 7
ATOM 12081 N N . GLU A 1 5 ? 17.034 2.907 0.678 1.00 0.00 5 GLU A N 7
ATOM 12082 C CA . GLU A 1 5 ? 17.774 3.705 -0.298 1.00 0.00 5 GLU A CA 7
ATOM 12083 C C . GLU A 1 5 ? 16.880 3.978 -1.494 1.00 0.00 5 GLU A C 7
ATOM 12084 O O . GLU A 1 5 ? 17.257 4.705 -2.409 1.00 0.00 5 GLU A O 7
ATOM 12096 N N . LEU A 1 6 ? 15.673 3.369 -1.503 1.00 0.00 6 LEU A N 7
ATOM 12097 C CA . LEU A 1 6 ? 14.737 3.539 -2.608 1.00 0.00 6 LEU A CA 7
ATOM 12098 C C . LEU A 1 6 ? 13.619 4.478 -2.173 1.00 0.00 6 LEU A C 7
ATOM 12099 O O . LEU A 1 6 ? 13.780 5.693 -2.102 1.00 0.00 6 LEU A O 7
ATOM 12115 N N . VAL A 1 7 ? 12.438 3.894 -1.913 1.00 0.00 7 VAL A N 7
ATOM 12116 C CA . VAL A 1 7 ? 11.253 4.635 -1.490 1.00 0.00 7 VAL A CA 7
ATOM 12117 C C . VAL A 1 7 ? 11.281 4.698 0.041 1.00 0.00 7 VAL A C 7
ATOM 12118 O O . VAL A 1 7 ? 11.884 3.830 0.681 1.00 0.00 7 VAL A O 7
ATOM 12131 N N . PRO A 1 8 ? 10.704 5.735 0.679 1.00 0.00 8 PRO A N 7
ATOM 12132 C CA . PRO A 1 8 ? 10.632 5.752 2.151 1.00 0.00 8 PRO A CA 7
ATOM 12133 C C . PRO A 1 8 ? 9.888 4.538 2.685 1.00 0.00 8 PRO A C 7
ATOM 12134 O O . PRO A 1 8 ? 8.747 4.263 2.308 1.00 0.00 8 PRO A O 7
ATOM 12145 N N . ALA A 1 9 ? 10.537 3.792 3.600 1.00 0.00 9 ALA A N 7
ATOM 12146 C CA . ALA A 1 9 ? 9.973 2.571 4.111 1.00 0.00 9 ALA A CA 7
ATOM 12147 C C . ALA A 1 9 ? 8.999 2.823 5.242 1.00 0.00 9 ALA A C 7
ATOM 12148 O O . ALA A 1 9 ? 9.319 3.370 6.295 1.00 0.00 9 ALA A O 7
ATOM 12155 N N . ASP A 1 10 ? 7.755 2.392 4.983 1.00 0.00 10 ASP A N 7
ATOM 12156 C CA . ASP A 1 10 ? 6.672 2.445 5.934 1.00 0.00 10 ASP A CA 7
ATOM 12157 C C . ASP A 1 10 ? 6.800 1.195 6.812 1.00 0.00 10 ASP A C 7
ATOM 12158 O O . ASP A 1 10 ? 7.452 0.228 6.424 1.00 0.00 10 ASP A O 7
ATOM 12167 N N . PRO A 1 11 ? 6.165 1.178 7.985 1.00 0.00 11 PRO A N 7
ATOM 12168 C CA . PRO A 1 11 ? 6.191 -0.004 8.888 1.00 0.00 11 PRO A CA 7
ATOM 12169 C C . PRO A 1 11 ? 5.689 -1.282 8.235 1.00 0.00 11 PRO A C 7
ATOM 12170 O O . PRO A 1 11 ? 6.053 -2.394 8.618 1.00 0.00 11 PRO A O 7
ATOM 12181 N N . ARG A 1 12 ? 4.843 -1.099 7.199 1.00 0.00 12 ARG A N 7
ATOM 12182 C CA . ARG A 1 12 ? 4.258 -2.179 6.420 1.00 0.00 12 ARG A CA 7
ATOM 12183 C C . ARG A 1 12 ? 5.342 -2.734 5.487 1.00 0.00 12 ARG A C 7
ATOM 12184 O O . ARG A 1 12 ? 5.628 -3.922 5.470 1.00 0.00 12 ARG A O 7
ATOM 12205 N N . ALA A 1 13 ? 5.989 -1.808 4.716 1.00 0.00 13 ALA A N 7
ATOM 12206 C CA . ALA A 1 13 ? 7.101 -2.096 3.800 1.00 0.00 13 ALA A CA 7
ATOM 12207 C C . ALA A 1 13 ? 8.223 -2.807 4.525 1.00 0.00 13 ALA A C 7
ATOM 12208 O O . ALA A 1 13 ? 8.737 -3.824 4.067 1.00 0.00 13 ALA A O 7
ATOM 12215 N N . VAL A 1 14 ? 8.588 -2.259 5.701 1.00 0.00 14 VAL A N 7
ATOM 12216 C CA . VAL A 1 14 ? 9.633 -2.801 6.554 1.00 0.00 14 VAL A CA 7
ATOM 12217 C C . VAL A 1 14 ? 9.275 -4.205 6.999 1.00 0.00 14 VAL A C 7
ATOM 12218 O O . VAL A 1 14 ? 10.116 -5.122 6.967 1.00 0.00 14 VAL A O 7
ATOM 12231 N N . SER A 1 15 ? 7.987 -4.413 7.403 1.00 0.00 15 SER A N 7
ATOM 12232 C CA . SER A 1 15 ? 7.603 -5.728 7.936 1.00 0.00 15 SER A CA 7
ATOM 12233 C C . SER A 1 15 ? 7.520 -6.756 6.823 1.00 0.00 15 SER A C 7
ATOM 12234 O O . SER A 1 15 ? 7.820 -7.912 7.048 1.00 0.00 15 SER A O 7
ATOM 12242 N N . LEU A 1 16 ? 7.041 -6.364 5.606 1.00 0.00 16 LEU A N 7
ATOM 12243 C CA . LEU A 1 16 ? 6.926 -7.303 4.477 1.00 0.00 16 LEU A CA 7
ATOM 12244 C C . LEU A 1 16 ? 8.310 -7.658 3.937 1.00 0.00 16 LEU A C 7
ATOM 12245 O O . LEU A 1 16 ? 8.571 -8.796 3.574 1.00 0.00 16 LEU A O 7
ATOM 12261 N N . TYR A 1 17 ? 9.200 -6.645 3.847 1.00 0.00 17 TYR A N 7
ATOM 12262 C CA . TYR A 1 17 ? 10.570 -6.817 3.334 1.00 0.00 17 TYR A CA 7
ATOM 12263 C C . TYR A 1 17 ? 11.428 -7.751 4.208 1.00 0.00 17 TYR A C 7
ATOM 12264 O O . TYR A 1 17 ? 12.215 -8.535 3.681 1.00 0.00 17 TYR A O 7
ATOM 12282 N N . THR A 1 18 ? 11.299 -7.677 5.556 1.00 0.00 18 THR A N 7
ATOM 12283 C CA . THR A 1 18 ? 12.163 -8.466 6.470 1.00 0.00 18 THR A CA 7
ATOM 12284 C C . THR A 1 18 ? 12.127 -10.011 6.261 1.00 0.00 18 THR A C 7
ATOM 12285 O O . THR A 1 18 ? 13.198 -10.607 6.067 1.00 0.00 18 THR A O 7
ATOM 12296 N N . PRO A 1 19 ? 10.970 -10.701 6.293 1.00 0.00 19 PRO A N 7
ATOM 12297 C CA . PRO A 1 19 ? 10.945 -12.165 6.119 1.00 0.00 19 PRO A CA 7
ATOM 12298 C C . PRO A 1 19 ? 10.883 -12.656 4.680 1.00 0.00 19 PRO A C 7
ATOM 12299 O O . PRO A 1 19 ? 9.839 -13.093 4.193 1.00 0.00 19 PRO A O 7
ATOM 12310 N N . TYR A 1 20 ? 12.036 -12.619 3.979 1.00 0.00 20 TYR A N 7
ATOM 12311 C CA . TYR A 1 20 ? 12.119 -13.090 2.600 1.00 0.00 20 TYR A CA 7
ATOM 12312 C C . TYR A 1 20 ? 13.201 -14.140 2.544 1.00 0.00 20 TYR A C 7
ATOM 12313 O O . TYR A 1 20 ? 14.143 -14.111 3.326 1.00 0.00 20 TYR A O 7
ATOM 12331 N N . TYR A 1 21 ? 13.069 -15.102 1.601 1.00 0.00 21 TYR A N 7
ATOM 12332 C CA . TYR A 1 21 ? 14.060 -16.151 1.457 1.00 0.00 21 TYR A CA 7
ATOM 12333 C C . TYR A 1 21 ? 13.733 -16.891 0.174 1.00 0.00 21 TYR A C 7
ATOM 12334 O O . TYR A 1 21 ? 12.849 -16.481 -0.580 1.00 0.00 21 TYR A O 7
ATOM 12352 N N . SER A 1 22 ? 14.462 -17.994 -0.107 1.00 0.00 22 SER A N 7
ATOM 12353 C CA . SER A 1 22 ? 14.233 -18.773 -1.313 1.00 0.00 22 SER A CA 7
ATOM 12354 C C . SER A 1 22 ? 14.679 -20.182 -1.002 1.00 0.00 22 SER A C 7
ATOM 12355 O O . SER A 1 22 ? 15.511 -20.397 -0.118 1.00 0.00 22 SER A O 7
ATOM 12363 N N . GLN A 1 23 ? 14.150 -21.184 -1.749 1.00 0.00 23 GLN A N 7
ATOM 12364 C CA . GLN A 1 23 ? 14.509 -22.579 -1.517 1.00 0.00 23 GLN A CA 7
ATOM 12365 C C . GLN A 1 23 ? 15.810 -22.884 -2.251 1.00 0.00 23 GLN A C 7
ATOM 12366 O O . GLN A 1 23 ? 15.837 -23.624 -3.232 1.00 0.00 23 GLN A O 7
ATOM 12380 N N . ALA A 1 24 ? 16.927 -22.301 -1.761 1.00 0.00 24 ALA A N 7
ATOM 12381 C CA . ALA A 1 24 ? 18.220 -22.524 -2.376 1.00 0.00 24 ALA A CA 7
ATOM 12382 C C . ALA A 1 24 ? 19.290 -22.206 -1.351 1.00 0.00 24 ALA A C 7
ATOM 12383 O O . ALA A 1 24 ? 19.863 -23.107 -0.743 1.00 0.00 24 ALA A O 7
ATOM 12390 N N . ASN A 1 25 ? 19.573 -20.895 -1.136 1.00 0.00 25 ASN A N 7
ATOM 12391 C CA . ASN A 1 25 ? 20.594 -20.490 -0.175 1.00 0.00 25 ASN A CA 7
ATOM 12392 C C . ASN A 1 25 ? 20.500 -18.986 -0.011 1.00 0.00 25 ASN A C 7
ATOM 12393 O O . ASN A 1 25 ? 20.363 -18.478 1.101 1.00 0.00 25 ASN A O 7
ATOM 12404 N N . ARG A 1 26 ? 20.574 -18.247 -1.148 1.00 0.00 26 ARG A N 7
ATOM 12405 C CA . ARG A 1 26 ? 20.504 -16.793 -1.128 1.00 0.00 26 ARG A CA 7
ATOM 12406 C C . ARG A 1 26 ? 19.053 -16.363 -1.280 1.00 0.00 26 ARG A C 7
ATOM 12407 O O . ARG A 1 26 ? 18.194 -17.127 -1.740 1.00 0.00 26 ARG A O 7
ATOM 12428 N N . ARG A 1 27 ? 18.757 -15.087 -0.910 1.00 0.00 27 ARG A N 7
ATOM 12429 C CA . ARG A 1 27 ? 17.401 -14.553 -1.000 1.00 0.00 27 ARG A CA 7
ATOM 12430 C C . ARG A 1 27 ? 17.159 -14.077 -2.429 1.00 0.00 27 ARG A C 7
ATOM 12431 O O . ARG A 1 27 ? 17.141 -12.889 -2.704 1.00 0.00 27 ARG A O 7
ATOM 12452 N N . ARG A 1 28 ? 16.941 -15.037 -3.359 1.00 0.00 28 ARG A N 7
ATOM 12453 C CA . ARG A 1 28 ? 16.726 -14.733 -4.782 1.00 0.00 28 ARG A CA 7
ATOM 12454 C C . ARG A 1 28 ? 15.458 -13.912 -5.024 1.00 0.00 28 ARG A C 7
ATOM 12455 O O . ARG A 1 28 ? 15.449 -13.009 -5.859 1.00 0.00 28 ARG A O 7
ATOM 12476 N N . TYR A 1 29 ? 14.347 -14.223 -4.313 1.00 0.00 29 TYR A N 7
ATOM 12477 C CA . TYR A 1 29 ? 13.082 -13.502 -4.512 1.00 0.00 29 TYR A CA 7
ATOM 12478 C C . TYR A 1 29 ? 13.104 -12.098 -3.911 1.00 0.00 29 TYR A C 7
ATOM 12479 O O . TYR A 1 29 ? 12.321 -11.248 -4.330 1.00 0.00 29 TYR A O 7
ATOM 12497 N N . LEU A 1 30 ? 14.002 -11.811 -2.933 1.00 0.00 30 LEU A N 7
ATOM 12498 C CA . LEU A 1 30 ? 14.018 -10.500 -2.273 1.00 0.00 30 LEU A CA 7
ATOM 12499 C C . LEU A 1 30 ? 14.281 -9.320 -3.237 1.00 0.00 30 LEU A C 7
ATOM 12500 O O . LEU A 1 30 ? 13.439 -8.421 -3.316 1.00 0.00 30 LEU A O 7
ATOM 12516 N N . PRO A 1 31 ? 15.392 -9.276 -4.003 1.00 0.00 31 PRO A N 7
ATOM 12517 C CA . PRO A 1 31 ? 15.633 -8.139 -4.907 1.00 0.00 31 PRO A CA 7
ATOM 12518 C C . PRO A 1 31 ? 14.708 -8.074 -6.098 1.00 0.00 31 PRO A C 7
ATOM 12519 O O . PRO A 1 31 ? 14.488 -7.003 -6.656 1.00 0.00 31 PRO A O 7
ATOM 12530 N N . TYR A 1 32 ? 14.116 -9.227 -6.495 1.00 0.00 32 TYR A N 7
ATOM 12531 C CA . TYR A 1 32 ? 13.206 -9.270 -7.633 1.00 0.00 32 TYR A CA 7
ATOM 12532 C C . TYR A 1 32 ? 11.907 -8.577 -7.252 1.00 0.00 32 TYR A C 7
ATOM 12533 O O . TYR A 1 32 ? 11.308 -7.848 -8.043 1.00 0.00 32 TYR A O 7
ATOM 12551 N N . ALA A 1 33 ? 11.489 -8.749 -5.971 1.00 0.00 33 ALA A N 7
ATOM 12552 C CA . ALA A 1 33 ? 10.233 -8.190 -5.499 1.00 0.00 33 ALA A CA 7
ATOM 12553 C C . ALA A 1 33 ? 10.365 -6.688 -5.288 1.00 0.00 33 ALA A C 7
ATOM 12554 O O . ALA A 1 33 ? 9.362 -5.982 -5.261 1.00 0.00 33 ALA A O 7
ATOM 12561 N N . LEU A 1 34 ? 11.609 -6.144 -5.185 1.00 0.00 34 LEU A N 7
ATOM 12562 C CA . LEU A 1 34 ? 11.781 -4.696 -4.987 1.00 0.00 34 LEU A CA 7
ATOM 12563 C C . LEU A 1 34 ? 11.374 -3.949 -6.248 1.00 0.00 34 LEU A C 7
ATOM 12564 O O . LEU A 1 34 ? 11.060 -2.763 -6.202 1.00 0.00 34 LEU A O 7
ATOM 12580 N N . SER A 1 35 ? 11.331 -4.654 -7.399 1.00 0.00 35 SER A N 7
ATOM 12581 C CA . SER A 1 35 ? 10.908 -4.039 -8.660 1.00 0.00 35 SER A CA 7
ATOM 12582 C C . SER A 1 35 ? 9.384 -4.085 -8.739 1.00 0.00 35 SER A C 7
ATOM 12583 O O . SER A 1 35 ? 8.770 -3.399 -9.550 1.00 0.00 35 SER A O 7
ATOM 12591 N N . LEU A 1 36 ? 8.749 -4.954 -7.908 1.00 0.00 36 LEU A N 7
ATOM 12592 C CA . LEU A 1 36 ? 7.292 -5.098 -7.871 1.00 0.00 36 LEU A CA 7
ATOM 12593 C C . LEU A 1 36 ? 6.735 -4.082 -6.877 1.00 0.00 36 LEU A C 7
ATOM 12594 O O . LEU A 1 36 ? 5.773 -3.360 -7.167 1.00 0.00 36 LEU A O 7
ATOM 12610 N N . TYR A 1 37 ? 7.391 -4.013 -5.678 1.00 0.00 37 TYR A N 7
ATOM 12611 C CA . TYR A 1 37 ? 7.010 -3.112 -4.566 1.00 0.00 37 TYR A CA 7
ATOM 12612 C C . TYR A 1 37 ? 6.986 -1.645 -4.971 1.00 0.00 37 TYR A C 7
ATOM 12613 O O . TYR A 1 37 ? 6.316 -0.846 -4.325 1.00 0.00 37 TYR A O 7
ATOM 12631 N N . GLN A 1 38 ? 7.735 -1.243 -6.030 1.00 0.00 38 GLN A N 7
ATOM 12632 C CA . GLN A 1 38 ? 7.752 0.156 -6.458 1.00 0.00 38 GLN A CA 7
ATOM 12633 C C . GLN A 1 38 ? 6.404 0.582 -7.051 1.00 0.00 38 GLN A C 7
ATOM 12634 O O . GLN A 1 38 ? 6.193 1.771 -7.279 1.00 0.00 38 GLN A O 7
ATOM 12648 N N . GLY A 1 39 ? 5.456 -0.377 -7.319 1.00 0.00 39 GLY A N 7
ATOM 12649 C CA . GLY A 1 39 ? 4.153 -0.001 -7.888 1.00 0.00 39 GLY A CA 7
ATOM 12650 C C . GLY A 1 39 ? 3.994 -0.583 -9.264 1.00 0.00 39 GLY A C 7
ATOM 12651 O O . GLY A 1 39 ? 3.071 -0.221 -9.980 1.00 0.00 39 GLY A O 7
ATOM 12655 N N . SER A 1 40 ? 4.897 -1.512 -9.676 1.00 0.00 40 SER A N 7
ATOM 12656 C CA . SER A 1 40 ? 4.793 -2.137 -11.002 1.00 0.00 40 SER A CA 7
ATOM 12657 C C . SER A 1 40 ? 3.596 -3.075 -11.034 1.00 0.00 40 SER A C 7
ATOM 12658 O O . SER A 1 40 ? 2.843 -3.088 -12.004 1.00 0.00 40 SER A O 7
ATOM 12666 N N . SER A 1 41 ? 3.419 -3.887 -9.938 1.00 0.00 41 SER A N 7
ATOM 12667 C CA . SER A 1 41 ? 2.306 -4.855 -9.827 1.00 0.00 41 SER A CA 7
ATOM 12668 C C . SER A 1 41 ? 2.492 -6.003 -10.827 1.00 0.00 41 SER A C 7
ATOM 12669 O O . SER A 1 41 ? 3.446 -6.030 -11.606 1.00 0.00 41 SER A O 7
ATOM 12677 N N . ILE A 1 42 ? 1.589 -7.020 -10.781 1.00 0.00 42 ILE A N 7
ATOM 12678 C CA . ILE A 1 42 ? 1.675 -8.157 -11.701 1.00 0.00 42 ILE A CA 7
ATOM 12679 C C . ILE A 1 42 ? 0.267 -8.465 -12.180 1.00 0.00 42 ILE A C 7
ATOM 12680 O O . ILE A 1 42 ? -0.658 -8.678 -11.407 1.00 0.00 42 ILE A O 7
ATOM 12696 N N . GLU A 1 43 ? 0.110 -8.503 -13.519 1.00 0.00 43 GLU A N 7
ATOM 12697 C CA . GLU A 1 43 ? -1.136 -8.810 -14.168 1.00 0.00 43 GLU A CA 7
ATOM 12698 C C . GLU A 1 43 ? -0.703 -9.446 -15.463 1.00 0.00 43 GLU A C 7
ATOM 12699 O O . GLU A 1 43 ? 0.112 -8.876 -16.188 1.00 0.00 43 GLU A O 7
ATOM 12711 N N . GLY A 1 44 ? -1.201 -10.655 -15.783 1.00 0.00 44 GLY A N 7
ATOM 12712 C CA . GLY A 1 44 ? -0.783 -11.297 -17.007 1.00 0.00 44 GLY A CA 7
ATOM 12713 C C . GLY A 1 44 ? -1.457 -12.624 -17.096 1.00 0.00 44 GLY A C 7
ATOM 12714 O O . GLY A 1 44 ? -2.355 -12.938 -16.323 1.00 0.00 44 GLY A O 7
ATOM 12718 N N . SER A 1 45 ? -1.011 -13.431 -18.068 1.00 0.00 45 SER A N 7
ATOM 12719 C CA . SER A 1 45 ? -1.549 -14.759 -18.308 1.00 0.00 45 SER A CA 7
ATOM 12720 C C . SER A 1 45 ? -0.404 -15.738 -18.196 1.00 0.00 45 SER A C 7
ATOM 12721 O O . SER A 1 45 ? 0.526 -15.694 -19.004 1.00 0.00 45 SER A O 7
ATOM 12729 N N . ARG A 1 46 ? -0.431 -16.654 -17.195 1.00 0.00 46 ARG A N 7
ATOM 12730 C CA . ARG A 1 46 ? 0.665 -17.613 -17.046 1.00 0.00 46 ARG A CA 7
ATOM 12731 C C . ARG A 1 46 ? 0.287 -18.859 -17.817 1.00 0.00 46 ARG A C 7
ATOM 12732 O O . ARG A 1 46 ? -0.798 -19.417 -17.650 1.00 0.00 46 ARG A O 7
ATOM 12753 N N . ALA A 1 47 ? 1.225 -19.326 -18.680 1.00 0.00 47 ALA A N 7
ATOM 12754 C CA . ALA A 1 47 ? 0.998 -20.458 -19.522 1.00 0.00 47 ALA A CA 7
ATOM 12755 C C . ALA A 1 47 ? 1.195 -21.735 -18.759 1.00 0.00 47 ALA A C 7
ATOM 12756 O O . ALA A 1 47 ? 2.219 -21.985 -18.122 1.00 0.00 47 ALA A O 7
ATOM 12763 N N . VAL A 1 48 ? 0.169 -22.572 -18.868 1.00 0.00 48 VAL A N 7
ATOM 12764 C CA . VAL A 1 48 ? 0.152 -23.877 -18.272 1.00 0.00 48 VAL A CA 7
ATOM 12765 C C . VAL A 1 48 ? 0.236 -24.813 -19.439 1.00 0.00 48 VAL A C 7
ATOM 12766 O O . VAL A 1 48 ? -0.656 -24.862 -20.296 1.00 0.00 48 VAL A O 7
ATOM 12779 N N . GLU A 1 49 ? 1.327 -25.582 -19.508 1.00 0.00 49 GLU A N 7
ATOM 12780 C CA . GLU A 1 49 ? 1.512 -26.507 -20.617 1.00 0.00 49 GLU A CA 7
ATOM 12781 C C . GLU A 1 49 ? 0.571 -27.685 -20.442 1.00 0.00 49 GLU A C 7
ATOM 12782 O O . GLU A 1 49 ? 0.436 -28.238 -19.356 1.00 0.00 49 GLU A O 7
ATOM 12794 N N . GLY A 1 50 ? -0.119 -28.073 -21.551 1.00 0.00 50 GLY A N 7
ATOM 12795 C CA . GLY A 1 50 ? -1.054 -29.198 -21.512 1.00 0.00 50 GLY A CA 7
ATOM 12796 C C . GLY A 1 50 ? -2.466 -28.693 -21.408 1.00 0.00 50 GLY A C 7
ATOM 12797 O O . GLY A 1 50 ? -3.408 -29.474 -21.496 1.00 0.00 50 GLY A O 7
ATOM 12801 N N . GLY A 1 51 ? -2.650 -27.367 -21.209 1.00 0.00 51 GLY A N 7
ATOM 12802 C CA . GLY A 1 51 ? -3.993 -26.813 -21.095 1.00 0.00 51 GLY A CA 7
ATOM 12803 C C . GLY A 1 51 ? -4.052 -25.507 -21.820 1.00 0.00 51 GLY A C 7
ATOM 12804 O O . GLY A 1 51 ? -4.080 -25.464 -23.046 1.00 0.00 51 GLY A O 7
ATOM 12808 N N . ALA A 1 52 ? -4.070 -24.399 -21.058 1.00 0.00 52 ALA A N 7
ATOM 12809 C CA . ALA A 1 52 ? -4.167 -23.089 -21.664 1.00 0.00 52 ALA A CA 7
ATOM 12810 C C . ALA A 1 52 ? -3.691 -22.078 -20.635 1.00 0.00 52 ALA A C 7
ATOM 12811 O O . ALA A 1 52 ? -3.665 -22.372 -19.434 1.00 0.00 52 ALA A O 7
ATOM 12818 N N . PRO A 1 53 ? -3.273 -20.892 -21.085 1.00 0.00 53 PRO A N 7
ATOM 12819 C CA . PRO A 1 53 ? -2.830 -19.839 -20.167 1.00 0.00 53 PRO A CA 7
ATOM 12820 C C . PRO A 1 53 ? -3.982 -19.150 -19.469 1.00 0.00 53 PRO A C 7
ATOM 12821 O O . PRO A 1 53 ? -4.898 -18.638 -20.115 1.00 0.00 53 PRO A O 7
ATOM 12832 N N . ILE A 1 54 ? -3.945 -19.102 -18.111 1.00 0.00 54 ILE A N 7
ATOM 12833 C CA . ILE A 1 54 ? -5.035 -18.484 -17.351 1.00 0.00 54 ILE A CA 7
ATOM 12834 C C . ILE A 1 54 ? -4.543 -17.171 -16.776 1.00 0.00 54 ILE A C 7
ATOM 12835 O O . ILE A 1 54 ? -3.393 -17.035 -16.328 1.00 0.00 54 ILE A O 7
ATOM 12851 N N . SER A 1 55 ? -5.402 -16.117 -16.888 1.00 0.00 55 SER A N 7
ATOM 12852 C CA . SER A 1 55 ? -5.067 -14.797 -16.357 1.00 0.00 55 SER A CA 7
ATOM 12853 C C . SER A 1 55 ? -4.943 -14.816 -14.849 1.00 0.00 55 SER A C 7
ATOM 12854 O O . SER A 1 55 ? -5.733 -15.445 -14.129 1.00 0.00 55 SER A O 7
ATOM 12862 N N . PHE A 1 56 ? -3.947 -14.056 -14.351 1.00 0.00 56 PHE A N 7
ATOM 12863 C CA . PHE A 1 56 ? -3.703 -13.954 -12.935 1.00 0.00 56 PHE A CA 7
ATOM 12864 C C . PHE A 1 56 ? -3.332 -12.515 -12.652 1.00 0.00 56 PHE A C 7
ATOM 12865 O O . PHE A 1 56 ? -2.721 -11.832 -13.485 1.00 0.00 56 PHE A O 7
ATOM 12882 N N . VAL A 1 57 ? -3.762 -12.016 -11.473 1.00 0.00 57 VAL A N 7
ATOM 12883 C CA . VAL A 1 57 ? -3.460 -10.652 -11.064 1.00 0.00 57 VAL A CA 7
ATOM 12884 C C . VAL A 1 57 ? -2.894 -10.737 -9.671 1.00 0.00 57 VAL A C 7
ATOM 12885 O O . VAL A 1 57 ? -3.481 -11.413 -8.826 1.00 0.00 57 VAL A O 7
ATOM 12898 N N . ALA A 1 58 ? -1.750 -10.113 -9.372 1.00 0.00 58 ALA A N 7
ATOM 12899 C CA . ALA A 1 58 ? -1.227 -10.136 -8.018 1.00 0.00 58 ALA A CA 7
ATOM 12900 C C . ALA A 1 58 ? -0.723 -8.740 -7.759 1.00 0.00 58 ALA A C 7
ATOM 12901 O O . ALA A 1 58 ? -0.061 -8.147 -8.605 1.00 0.00 58 ALA A O 7
ATOM 12908 N N . THR A 1 59 ? -1.039 -8.163 -6.586 1.00 0.00 59 THR A N 7
ATOM 12909 C CA . THR A 1 59 ? -0.586 -6.801 -6.299 1.00 0.00 59 THR A CA 7
ATOM 12910 C C . THR A 1 59 ? 0.037 -6.758 -4.928 1.00 0.00 59 THR A C 7
ATOM 12911 O O . THR A 1 59 ? -0.314 -7.511 -4.014 1.00 0.00 59 THR A O 7
ATOM 12922 N N . TRP A 1 60 ? 1.018 -5.836 -4.800 1.00 0.00 60 TRP A N 7
ATOM 12923 C CA . TRP A 1 60 ? 1.767 -5.642 -3.582 1.00 0.00 60 TRP A CA 7
ATOM 12924 C C . TRP A 1 60 ? 1.702 -4.163 -3.269 1.00 0.00 60 TRP A C 7
ATOM 12925 O O . TRP A 1 60 ? 2.201 -3.337 -4.031 1.00 0.00 60 TRP A O 7
ATOM 12946 N N . THR A 1 61 ? 1.082 -3.803 -2.128 1.00 0.00 61 THR A N 7
ATOM 12947 C CA . THR A 1 61 ? 0.955 -2.415 -1.721 1.00 0.00 61 THR A CA 7
ATOM 12948 C C . THR A 1 61 ? 1.171 -2.445 -0.240 1.00 0.00 61 THR A C 7
ATOM 12949 O O . THR A 1 61 ? 1.093 -3.515 0.368 1.00 0.00 61 THR A O 7
ATOM 12960 N N . VAL A 1 62 ? 1.490 -1.297 0.396 1.00 0.00 62 VAL A N 7
ATOM 12961 C CA . VAL A 1 62 ? 1.689 -1.295 1.814 1.00 0.00 62 VAL A CA 7
ATOM 12962 C C . VAL A 1 62 ? 0.326 -1.272 2.518 1.00 0.00 62 VAL A C 7
ATOM 12963 O O . VAL A 1 62 ? -0.329 -0.239 2.653 1.00 0.00 62 VAL A O 7
ATOM 12976 N N . THR A 1 63 ? -0.106 -2.466 2.991 1.00 0.00 63 THR A N 7
ATOM 12977 C CA . THR A 1 63 ? -1.371 -2.627 3.707 1.00 0.00 63 THR A CA 7
ATOM 12978 C C . THR A 1 63 ? -1.046 -2.667 5.191 1.00 0.00 63 THR A C 7
ATOM 12979 O O . THR A 1 63 ? 0.094 -2.905 5.560 1.00 0.00 63 THR A O 7
ATOM 12990 N N . PRO A 1 64 ? -2.031 -2.431 6.068 1.00 0.00 64 PRO A N 7
ATOM 12991 C CA . PRO A 1 64 ? -1.809 -2.469 7.527 1.00 0.00 64 PRO A CA 7
ATOM 12992 C C . PRO A 1 64 ? -1.176 -3.728 8.055 1.00 0.00 64 PRO A C 7
ATOM 12993 O O . PRO A 1 64 ? -1.317 -4.793 7.503 1.00 0.00 64 PRO A O 7
ATOM 13004 N N . LEU A 1 65 ? -0.516 -3.585 9.208 1.00 0.00 65 LEU A N 7
ATOM 13005 C CA . LEU A 1 65 ? 0.226 -4.658 9.879 1.00 0.00 65 LEU A CA 7
ATOM 13006 C C . LEU A 1 65 ? -0.561 -5.979 10.037 1.00 0.00 65 LEU A C 7
ATOM 13007 O O . LEU A 1 65 ? -0.040 -7.032 9.650 1.00 0.00 65 LEU A O 7
ATOM 13023 N N . PRO A 1 66 ? -1.806 -5.994 10.565 1.00 0.00 66 PRO A N 7
ATOM 13024 C CA . PRO A 1 66 ? -2.555 -7.259 10.702 1.00 0.00 66 PRO A CA 7
ATOM 13025 C C . PRO A 1 66 ? -3.058 -7.776 9.376 1.00 0.00 66 PRO A C 7
ATOM 13026 O O . PRO A 1 66 ? -3.562 -8.888 9.267 1.00 0.00 66 PRO A O 7
ATOM 13037 N N . ALA A 1 67 ? -2.904 -6.930 8.340 1.00 0.00 67 ALA A N 7
ATOM 13038 C CA . ALA A 1 67 ? -3.350 -7.237 6.996 1.00 0.00 67 ALA A CA 7
ATOM 13039 C C . ALA A 1 67 ? -2.141 -7.278 6.066 1.00 0.00 67 ALA A C 7
ATOM 13040 O O . ALA A 1 67 ? -2.283 -7.035 4.862 1.00 0.00 67 ALA A O 7
ATOM 13047 N N . ASP A 1 68 ? -0.904 -7.560 6.608 1.00 0.00 68 ASP A N 7
ATOM 13048 C CA . ASP A 1 68 ? 0.318 -7.598 5.790 1.00 0.00 68 ASP A CA 7
ATOM 13049 C C . ASP A 1 68 ? 0.332 -8.899 4.967 1.00 0.00 68 ASP A C 7
ATOM 13050 O O . ASP A 1 68 ? 1.174 -9.786 5.150 1.00 0.00 68 ASP A O 7
ATOM 13059 N N . MET A 1 69 ? -0.631 -9.002 4.035 1.00 0.00 69 MET A N 7
ATOM 13060 C CA . MET A 1 69 ? -0.807 -10.163 3.195 1.00 0.00 69 MET A CA 7
ATOM 13061 C C . MET A 1 69 ? -0.688 -9.758 1.740 1.00 0.00 69 MET A C 7
ATOM 13062 O O . MET A 1 69 ? -0.977 -8.628 1.356 1.00 0.00 69 MET A O 7
ATOM 13076 N N . THR A 1 70 ? -0.275 -10.731 0.893 1.00 0.00 70 THR A N 7
ATOM 13077 C CA . THR A 1 70 ? -0.123 -10.507 -0.546 1.00 0.00 70 THR A CA 7
ATOM 13078 C C . THR A 1 70 ? -1.427 -10.958 -1.146 1.00 0.00 70 THR A C 7
ATOM 13079 O O . THR A 1 70 ? -1.891 -12.017 -0.743 1.00 0.00 70 THR A O 7
ATOM 13090 N N . ARG A 1 71 ? -2.057 -10.250 -2.124 1.00 0.00 71 ARG A N 7
ATOM 13091 C CA . ARG A 1 71 ? -3.345 -10.736 -2.651 1.00 0.00 71 ARG A CA 7
ATOM 13092 C C . ARG A 1 71 ? -3.182 -11.094 -4.108 1.00 0.00 71 ARG A C 7
ATOM 13093 O O . ARG A 1 71 ? -2.668 -10.307 -4.913 1.00 0.00 71 ARG A O 7
ATOM 13114 N N . CYS A 1 72 ? -3.639 -12.316 -4.461 1.00 0.00 72 CYS A N 7
ATOM 13115 C CA . CYS A 1 72 ? -3.578 -12.802 -5.830 1.00 0.00 72 CYS A CA 7
ATOM 13116 C C . CYS A 1 72 ? -4.968 -13.222 -6.249 1.00 0.00 72 CYS A C 7
ATOM 13117 O O . CYS A 1 72 ? -5.715 -13.849 -5.493 1.00 0.00 72 CYS A O 7
ATOM 13125 N N . HIS A 1 73 ? -5.319 -12.890 -7.492 1.00 0.00 73 HIS A N 7
ATOM 13126 C CA . HIS A 1 73 ? -6.587 -13.240 -8.071 1.00 0.00 73 HIS A CA 7
ATOM 13127 C C . HIS A 1 73 ? -6.274 -14.094 -9.281 1.00 0.00 73 HIS A C 7
ATOM 13128 O O . HIS A 1 73 ? -5.512 -13.678 -10.153 1.00 0.00 73 HIS A O 7
ATOM 13142 N N . LEU A 1 74 ? -6.860 -15.312 -9.358 1.00 0.00 74 LEU A N 7
ATOM 13143 C CA . LEU A 1 74 ? -6.599 -16.215 -10.476 1.00 0.00 74 LEU A CA 7
ATOM 13144 C C . LEU A 1 74 ? -7.936 -16.609 -11.052 1.00 0.00 74 LEU A C 7
ATOM 13145 O O . LEU A 1 74 ? -8.873 -16.910 -10.313 1.00 0.00 74 LEU A O 7
ATOM 13161 N N . GLN A 1 75 ? -8.066 -16.593 -12.405 1.00 0.00 75 GLN A N 7
ATOM 13162 C CA . GLN A 1 75 ? -9.316 -16.985 -13.044 1.00 0.00 75 GLN A CA 7
ATOM 13163 C C . GLN A 1 75 ? -9.102 -18.370 -13.597 1.00 0.00 75 GLN A C 7
ATOM 13164 O O . GLN A 1 75 ? -8.065 -18.663 -14.174 1.00 0.00 75 GLN A O 7
ATOM 13178 N N . PHE A 1 76 ? -10.110 -19.252 -13.483 1.00 0.00 76 PHE A N 7
ATOM 13179 C CA . PHE A 1 76 ? -9.953 -20.621 -13.964 1.00 0.00 76 PHE A CA 7
ATOM 13180 C C . PHE A 1 76 ? -10.304 -20.681 -15.443 1.00 0.00 76 PHE A C 7
ATOM 13181 O O . PHE A 1 76 ? -11.466 -20.545 -15.830 1.00 0.00 76 PHE A O 7
ATOM 13198 N N . ASN A 1 77 ? -9.243 -20.832 -16.303 1.00 0.00 77 ASN A N 7
ATOM 13199 C CA . ASN A 1 77 ? -9.386 -20.936 -17.766 1.00 0.00 77 ASN A CA 7
ATOM 13200 C C . ASN A 1 77 ? -9.927 -19.619 -18.334 1.00 0.00 77 ASN A C 7
ATOM 13201 O O . ASN A 1 77 ? -10.587 -19.605 -19.371 1.00 0.00 77 ASN A O 7
ATOM 13212 N N . ASN A 1 78 ? -9.645 -18.480 -17.624 1.00 0.00 78 ASN A N 7
ATOM 13213 C CA . ASN A 1 78 ? -10.078 -17.129 -18.038 1.00 0.00 78 ASN A CA 7
ATOM 13214 C C . ASN A 1 78 ? -11.599 -17.008 -17.995 1.00 0.00 78 ASN A C 7
ATOM 13215 O O . ASN A 1 78 ? -12.191 -16.164 -18.665 1.00 0.00 78 ASN A O 7
ATOM 13226 N N . ASP A 1 79 ? -12.257 -17.855 -17.174 1.00 0.00 79 ASP A N 7
ATOM 13227 C CA . ASP A 1 79 ? -13.699 -17.817 -17.035 1.00 0.00 79 ASP A CA 7
ATOM 13228 C C . ASP A 1 79 ? -14.006 -16.881 -15.871 1.00 0.00 79 ASP A C 7
ATOM 13229 O O . ASP A 1 79 ? -13.656 -17.151 -14.730 1.00 0.00 79 ASP A O 7
ATOM 13238 N N . ALA A 1 80 ? -14.722 -15.767 -16.158 1.00 0.00 80 ALA A N 7
ATOM 13239 C CA . ALA A 1 80 ? -15.061 -14.770 -15.145 1.00 0.00 80 ALA A CA 7
ATOM 13240 C C . ALA A 1 80 ? -16.000 -15.327 -14.074 1.00 0.00 80 ALA A C 7
ATOM 13241 O O . ALA A 1 80 ? -16.105 -14.760 -12.991 1.00 0.00 80 ALA A O 7
ATOM 13248 N N . GLU A 1 81 ? -16.713 -16.446 -14.357 1.00 0.00 81 GLU A N 7
ATOM 13249 C CA . GLU A 1 81 ? -17.622 -17.031 -13.372 1.00 0.00 81 GLU A CA 7
ATOM 13250 C C . GLU A 1 81 ? -16.855 -17.972 -12.463 1.00 0.00 81 GLU A C 7
ATOM 13251 O O . GLU A 1 81 ? -17.408 -18.497 -11.500 1.00 0.00 81 GLU A O 7
ATOM 13263 N N . LEU A 1 82 ? -15.552 -18.194 -12.752 1.00 0.00 82 LEU A N 7
ATOM 13264 C CA . LEU A 1 82 ? -14.749 -19.109 -11.958 1.00 0.00 82 LEU A CA 7
ATOM 13265 C C . LEU A 1 82 ? -13.539 -18.334 -11.511 1.00 0.00 82 LEU A C 7
ATOM 13266 O O . LEU A 1 82 ? -12.517 -18.306 -12.214 1.00 0.00 82 LEU A O 7
ATOM 13282 N N . THR A 1 83 ? -13.576 -17.741 -10.295 1.00 0.00 83 THR A N 7
ATOM 13283 C CA . THR A 1 83 ? -12.453 -16.922 -9.847 1.00 0.00 83 THR A CA 7
ATOM 13284 C C . THR A 1 83 ? -11.978 -17.418 -8.507 1.00 0.00 83 THR A C 7
ATOM 13285 O O . THR A 1 83 ? -12.735 -17.966 -7.708 1.00 0.00 83 THR A O 7
ATOM 13296 N N . TYR A 1 84 ? -10.671 -17.242 -8.272 1.00 0.00 84 TYR A N 7
ATOM 13297 C CA . TYR A 1 84 ? -10.040 -17.628 -7.042 1.00 0.00 84 TYR A CA 7
ATOM 13298 C C . TYR A 1 84 ? -9.309 -16.435 -6.533 1.00 0.00 84 TYR A C 7
ATOM 13299 O O . TYR A 1 84 ? -8.575 -15.774 -7.261 1.00 0.00 84 TYR A O 7
ATOM 13317 N N . GLU A 1 85 ? -9.496 -16.163 -5.239 1.00 0.00 85 GLU A N 7
ATOM 13318 C CA . GLU A 1 85 ? -8.841 -15.071 -4.582 1.00 0.00 85 GLU A CA 7
ATOM 13319 C C . GLU A 1 85 ? -8.062 -15.726 -3.475 1.00 0.00 85 GLU A C 7
ATOM 13320 O O . GLU A 1 85 ? -8.618 -16.227 -2.500 1.00 0.00 85 GLU A O 7
ATOM 13332 N N . ILE A 1 86 ? -6.736 -15.713 -3.627 1.00 0.00 86 ILE A N 7
ATOM 13333 C CA . ILE A 1 86 ? -5.831 -16.343 -2.695 1.00 0.00 86 ILE A CA 7
ATOM 13334 C C . ILE A 1 86 ? -4.946 -15.239 -2.197 1.00 0.00 86 ILE A C 7
ATOM 13335 O O . ILE A 1 86 ? -4.206 -14.614 -2.955 1.00 0.00 86 ILE A O 7
ATOM 13351 N N . LEU A 1 87 ? -5.022 -14.965 -0.878 1.00 0.00 87 LEU A N 7
ATOM 13352 C CA . LEU A 1 87 ? -4.221 -13.942 -0.278 1.00 0.00 87 LEU A CA 7
ATOM 13353 C C . LEU A 1 87 ? -3.689 -14.550 0.992 1.00 0.00 87 LEU A C 7
ATOM 13354 O O . LEU A 1 87 ? -4.410 -15.283 1.671 1.00 0.00 87 LEU A O 7
ATOM 13370 N N . LEU A 1 88 ? -2.416 -14.304 1.345 1.00 0.00 88 LEU A N 7
ATOM 13371 C CA . LEU A 1 88 ? -1.848 -14.897 2.560 1.00 0.00 88 LEU A CA 7
ATOM 13372 C C . LEU A 1 88 ? -0.720 -13.982 2.989 1.00 0.00 88 LEU A C 7
ATOM 13373 O O . LEU A 1 88 ? -0.258 -13.165 2.182 1.00 0.00 88 LEU A O 7
ATOM 13389 N N . PRO A 1 89 ? -0.261 -14.089 4.255 1.00 0.00 89 PRO A N 7
ATOM 13390 C CA . PRO A 1 89 ? 0.883 -13.289 4.755 1.00 0.00 89 PRO A CA 7
ATOM 13391 C C . PRO A 1 89 ? 2.100 -13.427 3.870 1.00 0.00 89 PRO A C 7
ATOM 13392 O O . PRO A 1 89 ? 2.343 -14.501 3.340 1.00 0.00 89 PRO A O 7
ATOM 13403 N N . ASN A 1 90 ? 2.945 -12.372 3.743 1.00 0.00 90 ASN A N 7
ATOM 13404 C CA . ASN A 1 90 ? 4.091 -12.419 2.797 1.00 0.00 90 ASN A CA 7
ATOM 13405 C C . ASN A 1 90 ? 5.097 -13.545 3.093 1.00 0.00 90 ASN A C 7
ATOM 13406 O O . ASN A 1 90 ? 5.855 -13.936 2.207 1.00 0.00 90 ASN A O 7
ATOM 13417 N N . HIS A 1 91 ? 5.097 -14.109 4.319 1.00 0.00 91 HIS A N 7
ATOM 13418 C CA . HIS A 1 91 ? 6.056 -15.180 4.635 1.00 0.00 91 HIS A CA 7
ATOM 13419 C C . HIS A 1 91 ? 5.433 -16.531 4.266 1.00 0.00 91 HIS A C 7
ATOM 13420 O O . HIS A 1 91 ? 6.134 -17.482 3.942 1.00 0.00 91 HIS A O 7
ATOM 13434 N N . GLU A 1 92 ? 4.080 -16.620 4.300 1.00 0.00 92 GLU A N 7
ATOM 13435 C CA . GLU A 1 92 ? 3.366 -17.858 3.994 1.00 0.00 92 GLU A CA 7
ATOM 13436 C C . GLU A 1 92 ? 2.979 -17.922 2.518 1.00 0.00 92 GLU A C 7
ATOM 13437 O O . GLU A 1 92 ? 2.930 -18.996 1.926 1.00 0.00 92 GLU A O 7
ATOM 13449 N N . PHE A 1 93 ? 2.709 -16.743 1.897 1.00 0.00 93 PHE A N 7
ATOM 13450 C CA . PHE A 1 93 ? 2.254 -16.663 0.508 1.00 0.00 93 PHE A CA 7
ATOM 13451 C C . PHE A 1 93 ? 3.286 -17.180 -0.482 1.00 0.00 93 PHE A C 7
ATOM 13452 O O . PHE A 1 93 ? 2.913 -17.841 -1.451 1.00 0.00 93 PHE A O 7
ATOM 13469 N N . LEU A 1 94 ? 4.610 -16.903 -0.301 1.00 0.00 94 LEU A N 7
ATOM 13470 C CA . LEU A 1 94 ? 5.585 -17.356 -1.301 1.00 0.00 94 LEU A CA 7
ATOM 13471 C C . LEU A 1 94 ? 5.621 -18.867 -1.376 1.00 0.00 94 LEU A C 7
ATOM 13472 O O . LEU A 1 94 ? 5.825 -19.382 -2.449 1.00 0.00 94 LEU A O 7
ATOM 13488 N N . GLU A 1 95 ? 5.306 -19.594 -0.279 1.00 0.00 95 GLU A N 7
ATOM 13489 C CA . GLU A 1 95 ? 5.268 -21.076 -0.311 1.00 0.00 95 GLU A CA 7
ATOM 13490 C C . GLU A 1 95 ? 4.242 -21.535 -1.364 1.00 0.00 95 GLU A C 7
ATOM 13491 O O . GLU A 1 95 ? 4.488 -22.471 -2.129 1.00 0.00 95 GLU A O 7
ATOM 13503 N N . TYR A 1 96 ? 3.081 -20.847 -1.428 1.00 0.00 96 TYR A N 7
ATOM 13504 C CA . TYR A 1 96 ? 2.036 -21.136 -2.410 1.00 0.00 96 TYR A CA 7
ATOM 13505 C C . TYR A 1 96 ? 2.528 -20.775 -3.813 1.00 0.00 96 TYR A C 7
ATOM 13506 O O . TYR A 1 96 ? 2.332 -21.527 -4.759 1.00 0.00 96 TYR A O 7
ATOM 13524 N N . LEU A 1 97 ? 3.204 -19.602 -3.943 1.00 0.00 97 LEU A N 7
ATOM 13525 C CA . LEU A 1 97 ? 3.642 -19.103 -5.241 1.00 0.00 97 LEU A CA 7
ATOM 13526 C C . LEU A 1 97 ? 4.638 -20.055 -5.908 1.00 0.00 97 LEU A C 7
ATOM 13527 O O . LEU A 1 97 ? 4.525 -20.340 -7.103 1.00 0.00 97 LEU A O 7
ATOM 13543 N N . ILE A 1 98 ? 5.620 -20.589 -5.143 1.00 0.00 98 ILE A N 7
ATOM 13544 C CA . ILE A 1 98 ? 6.610 -21.537 -5.699 1.00 0.00 98 ILE A CA 7
ATOM 13545 C C . ILE A 1 98 ? 5.899 -22.797 -6.155 1.00 0.00 98 ILE A C 7
ATOM 13546 O O . ILE A 1 98 ? 6.171 -23.331 -7.225 1.00 0.00 98 ILE A O 7
ATOM 13562 N N . ASP A 1 99 ? 4.934 -23.268 -5.321 1.00 0.00 99 ASP A N 7
ATOM 13563 C CA . ASP A 1 99 ? 4.157 -24.472 -5.616 1.00 0.00 99 ASP A CA 7
ATOM 13564 C C . ASP A 1 99 ? 3.329 -24.271 -6.891 1.00 0.00 99 ASP A C 7
ATOM 13565 O O . ASP A 1 99 ? 3.190 -25.194 -7.689 1.00 0.00 99 ASP A O 7
ATOM 13574 N N . MET A 1 100 ? 2.740 -23.057 -7.088 1.00 0.00 100 MET A N 7
ATOM 13575 C CA . MET A 1 100 ? 1.950 -22.758 -8.303 1.00 0.00 100 MET A CA 7
ATOM 13576 C C . MET A 1 100 ? 2.823 -22.824 -9.545 1.00 0.00 100 MET A C 7
ATOM 13577 O O . MET A 1 100 ? 2.439 -23.409 -10.560 1.00 0.00 100 MET A O 7
ATOM 13591 N N . LEU A 1 101 ? 4.034 -22.223 -9.475 1.00 0.00 101 LEU A N 7
ATOM 13592 C CA . LEU A 1 101 ? 4.945 -22.214 -10.624 1.00 0.00 101 LEU A CA 7
ATOM 13593 C C . LEU A 1 101 ? 5.464 -23.617 -10.871 1.00 0.00 101 LEU A C 7
ATOM 13594 O O . LEU A 1 101 ? 5.494 -24.100 -12.003 1.00 0.00 101 LEU A O 7
ATOM 13610 N N . MET A 1 102 ? 5.856 -24.301 -9.775 1.00 0.00 102 MET A N 7
ATOM 13611 C CA . MET A 1 102 ? 6.387 -25.658 -9.851 1.00 0.00 102 MET A CA 7
ATOM 13612 C C . MET A 1 102 ? 5.351 -26.630 -10.402 1.00 0.00 102 MET A C 7
ATOM 13613 O O . MET A 1 102 ? 5.623 -27.393 -11.314 1.00 0.00 102 MET A O 7
ATOM 13627 N N . GLY A 1 103 ? 4.112 -26.603 -9.858 1.00 0.00 103 GLY A N 7
ATOM 13628 C CA . GLY A 1 103 ? 3.078 -27.542 -10.276 1.00 0.00 103 GLY A CA 7
ATOM 13629 C C . GLY A 1 103 ? 2.683 -27.411 -11.726 1.00 0.00 103 GLY A C 7
ATOM 13630 O O . GLY A 1 103 ? 2.609 -28.418 -12.418 1.00 0.00 103 GLY A O 7
ATOM 13634 N N . TYR A 1 104 ? 2.426 -26.181 -12.242 1.00 0.00 104 TYR A N 7
ATOM 13635 C CA . TYR A 1 104 ? 1.955 -26.069 -13.632 1.00 0.00 104 TYR A CA 7
ATOM 13636 C C . TYR A 1 104 ? 3.086 -25.983 -14.657 1.00 0.00 104 TYR A C 7
ATOM 13637 O O . TYR A 1 104 ? 2.978 -26.577 -15.729 1.00 0.00 104 TYR A O 7
ATOM 13655 N N . GLN A 1 105 ? 4.201 -25.265 -14.383 1.00 0.00 105 GLN A N 7
ATOM 13656 C CA . GLN A 1 105 ? 5.248 -25.112 -15.390 1.00 0.00 105 GLN A CA 7
ATOM 13657 C C . GLN A 1 105 ? 6.198 -26.300 -15.402 1.00 0.00 105 GLN A C 7
ATOM 13658 O O . GLN A 1 105 ? 6.466 -26.878 -16.449 1.00 0.00 105 GLN A O 7
ATOM 13672 N N . ARG A 1 106 ? 6.741 -26.666 -14.215 1.00 0.00 106 ARG A N 7
ATOM 13673 C CA . ARG A 1 106 ? 7.719 -27.752 -14.102 1.00 0.00 106 ARG A CA 7
ATOM 13674 C C . ARG A 1 106 ? 7.145 -29.113 -14.475 1.00 0.00 106 ARG A C 7
ATOM 13675 O O . ARG A 1 106 ? 7.798 -29.884 -15.179 1.00 0.00 106 ARG A O 7
ATOM 13696 N N . MET A 1 107 ? 5.890 -29.442 -14.050 1.00 0.00 107 MET A N 7
ATOM 13697 C CA . MET A 1 107 ? 5.341 -30.770 -14.337 1.00 0.00 107 MET A CA 7
ATOM 13698 C C . MET A 1 107 ? 4.718 -30.798 -15.722 1.00 0.00 107 MET A C 7
ATOM 13699 O O . MET A 1 107 ? 4.554 -31.871 -16.298 1.00 0.00 107 MET A O 7
ATOM 13713 N N . GLN A 1 108 ? 4.355 -29.598 -16.272 1.00 0.00 108 GLN A N 7
ATOM 13714 C CA . GLN A 1 108 ? 3.738 -29.473 -17.600 1.00 0.00 108 GLN A CA 7
ATOM 13715 C C . GLN A 1 108 ? 2.429 -30.225 -17.655 1.00 0.00 108 GLN A C 7
ATOM 13716 O O . GLN A 1 108 ? 2.110 -30.925 -18.617 1.00 0.00 108 GLN A O 7
ATOM 13730 N N . LYS A 1 109 ? 1.653 -30.057 -16.578 1.00 0.00 109 LYS A N 7
ATOM 13731 C CA . LYS A 1 109 ? 0.355 -30.687 -16.447 1.00 0.00 109 LYS A CA 7
ATOM 13732 C C . LYS A 1 109 ? -0.617 -29.648 -15.933 1.00 0.00 109 LYS A C 7
ATOM 13733 O O . LYS A 1 109 ? -0.267 -28.792 -15.124 1.00 0.00 109 LYS A O 7
ATOM 13752 N N . THR A 1 110 ? -1.890 -29.724 -16.400 1.00 0.00 110 THR A N 7
ATOM 13753 C CA . THR A 1 110 ? -2.933 -28.775 -15.969 1.00 0.00 110 THR A CA 7
ATOM 13754 C C . THR A 1 110 ? -3.625 -29.321 -14.737 1.00 0.00 110 THR A C 7
ATOM 13755 O O . THR A 1 110 ? -4.405 -28.636 -14.085 1.00 0.00 110 THR A O 7
ATOM 13766 N N . ASP A 1 111 ? -3.335 -30.591 -14.396 1.00 0.00 111 ASP A N 7
ATOM 13767 C CA . ASP A 1 111 ? -3.938 -31.232 -13.238 1.00 0.00 111 ASP A CA 7
ATOM 13768 C C . ASP A 1 111 ? -3.183 -30.781 -11.997 1.00 0.00 111 ASP A C 7
ATOM 13769 O O . ASP A 1 111 ? -1.984 -31.014 -11.858 1.00 0.00 111 ASP A O 7
ATOM 13778 N N . PHE A 1 112 ? -3.910 -30.146 -11.055 1.00 0.00 112 PHE A N 7
ATOM 13779 C CA . PHE A 1 112 ? -3.314 -29.644 -9.828 1.00 0.00 112 PHE A CA 7
ATOM 13780 C C . PHE A 1 112 ? -3.429 -30.717 -8.743 1.00 0.00 112 PHE A C 7
ATOM 13781 O O . PHE A 1 112 ? -4.342 -31.551 -8.769 1.00 0.00 112 PHE A O 7
ATOM 13798 N N . PRO A 1 113 ? -2.489 -30.733 -7.785 1.00 0.00 113 PRO A N 7
ATOM 13799 C CA . PRO A 1 113 ? -2.536 -31.694 -6.670 1.00 0.00 113 PRO A CA 7
ATOM 13800 C C . PRO A 1 113 ? -3.744 -31.514 -5.770 1.00 0.00 113 PRO A C 7
ATOM 13801 O O . PRO A 1 113 ? -4.145 -30.394 -5.460 1.00 0.00 113 PRO A O 7
ATOM 13812 N N . GLY A 1 114 ? -4.326 -32.642 -5.289 1.00 0.00 114 GLY A N 7
ATOM 13813 C CA . GLY A 1 114 ? -5.513 -32.600 -4.420 1.00 0.00 114 GLY A CA 7
ATOM 13814 C C . GLY A 1 114 ? -5.248 -31.888 -3.117 1.00 0.00 114 GLY A C 7
ATOM 13815 O O . GLY A 1 114 ? -6.109 -31.171 -2.624 1.00 0.00 114 GLY A O 7
ATOM 13819 N N . ALA A 1 115 ? -4.039 -32.058 -2.518 1.00 0.00 115 ALA A N 7
ATOM 13820 C CA . ALA A 1 115 ? -3.732 -31.407 -1.247 1.00 0.00 115 ALA A CA 7
ATOM 13821 C C . ALA A 1 115 ? -3.579 -29.908 -1.457 1.00 0.00 115 ALA A C 7
ATOM 13822 O O . ALA A 1 115 ? -3.861 -29.111 -0.570 1.00 0.00 115 ALA A O 7
ATOM 13829 N N . PHE A 1 116 ? -3.128 -29.500 -2.667 1.00 0.00 116 PHE A N 7
ATOM 13830 C CA . PHE A 1 116 ? -2.957 -28.094 -2.980 1.00 0.00 116 PHE A CA 7
ATOM 13831 C C . PHE A 1 116 ? -4.335 -27.484 -3.181 1.00 0.00 116 PHE A C 7
ATOM 13832 O O . PHE A 1 116 ? -4.602 -26.347 -2.787 1.00 0.00 116 PHE A O 7
ATOM 13849 N N . TYR A 1 117 ? -5.264 -28.278 -3.788 1.00 0.00 117 TYR A N 7
ATOM 13850 C CA . TYR A 1 117 ? -6.609 -27.797 -4.075 1.00 0.00 117 TYR A CA 7
ATOM 13851 C C . TYR A 1 117 ? -7.387 -27.621 -2.779 1.00 0.00 117 TYR A C 7
ATOM 13852 O O . TYR A 1 117 ? -8.284 -26.794 -2.704 1.00 0.00 117 TYR A O 7
ATOM 13870 N N . ARG A 1 118 ? -7.020 -28.381 -1.718 1.00 0.00 118 ARG A N 7
ATOM 13871 C CA . ARG A 1 118 ? -7.685 -28.289 -0.420 1.00 0.00 118 ARG A CA 7
ATOM 13872 C C . ARG A 1 118 ? -7.516 -26.872 0.139 1.00 0.00 118 ARG A C 7
ATOM 13873 O O . ARG A 1 118 ? -8.475 -26.215 0.573 1.00 0.00 118 ARG A O 7
ATOM 13894 N N . ARG A 1 119 ? -6.243 -26.396 0.100 1.00 0.00 119 ARG A N 7
ATOM 13895 C CA . ARG A 1 119 ? -5.861 -25.065 0.573 1.00 0.00 119 ARG A CA 7
ATOM 13896 C C . ARG A 1 119 ? -6.456 -23.972 -0.309 1.00 0.00 119 ARG A C 7
ATOM 13897 O O . ARG A 1 119 ? -6.923 -22.954 0.192 1.00 0.00 119 ARG A O 7
ATOM 13918 N N . LEU A 1 120 ? -6.430 -24.164 -1.655 1.00 0.00 120 LEU A N 7
ATOM 13919 C CA . LEU A 1 120 ? -6.967 -23.159 -2.596 1.00 0.00 120 LEU A CA 7
ATOM 13920 C C . LEU A 1 120 ? -8.482 -23.059 -2.484 1.00 0.00 120 LEU A C 7
ATOM 13921 O O . LEU A 1 120 ? -9.041 -21.970 -2.576 1.00 0.00 120 LEU A O 7
ATOM 13937 N N . LEU A 1 121 ? -9.175 -24.209 -2.345 1.00 0.00 121 LEU A N 7
ATOM 13938 C CA . LEU A 1 121 ? -10.620 -24.238 -2.207 1.00 0.00 121 LEU A CA 7
ATOM 13939 C C . LEU A 1 121 ? -11.019 -23.605 -0.877 1.00 0.00 121 LEU A C 7
ATOM 13940 O O . LEU A 1 121 ? -12.005 -22.873 -0.798 1.00 0.00 121 LEU A O 7
ATOM 13956 N N . GLY A 1 122 ? -10.245 -23.895 0.204 1.00 0.00 122 GLY A N 7
ATOM 13957 C CA . GLY A 1 122 ? -10.543 -23.339 1.524 1.00 0.00 122 GLY A CA 7
ATOM 13958 C C . GLY A 1 122 ? -11.347 -24.342 2.295 1.00 0.00 122 GLY A C 7
ATOM 13959 O O . GLY A 1 122 ? -12.278 -23.990 3.012 1.00 0.00 122 GLY A O 7
ATOM 13963 N N . TYR A 1 123 ? -10.973 -25.636 2.182 1.00 0.00 123 TYR A N 7
ATOM 13964 C CA . TYR A 1 123 ? -11.686 -26.689 2.868 1.00 0.00 123 TYR A CA 7
ATOM 13965 C C . TYR A 1 123 ? -10.883 -27.041 4.097 1.00 0.00 123 TYR A C 7
ATOM 13966 O O . TYR A 1 123 ? -9.762 -27.544 4.011 1.00 0.00 123 TYR A O 7
ATOM 13984 N N . ASP A 1 124 ? -11.459 -26.798 5.290 1.00 0.00 124 ASP A N 7
ATOM 13985 C CA . ASP A 1 124 ? -10.766 -27.119 6.521 1.00 0.00 124 ASP A CA 7
ATOM 13986 C C . ASP A 1 124 ? -11.072 -28.567 6.855 1.00 0.00 124 ASP A C 7
ATOM 13987 O O . ASP A 1 124 ? -12.085 -28.887 7.468 1.00 0.00 124 ASP A O 7
ATOM 13996 N N . SER A 1 125 ? -10.158 -29.475 6.454 1.00 0.00 125 SER A N 7
ATOM 13997 C CA . SER A 1 125 ? -10.328 -30.906 6.734 1.00 0.00 125 SER A CA 7
ATOM 13998 C C . SER A 1 125 ? -9.768 -31.232 8.146 1.00 0.00 125 SER A C 7
ATOM 13999 O O . SER A 1 125 ? -10.561 -31.697 9.014 1.00 0.00 125 SER A O 7
ATOM 14008 N N . MET A 1 1 ? 20.419 -4.383 -3.027 1.00 0.00 1 MET A N 8
ATOM 14009 C CA . MET A 1 1 ? 19.240 -3.458 -3.151 1.00 0.00 1 MET A CA 8
ATOM 14010 C C . MET A 1 1 ? 18.301 -3.566 -1.946 1.00 0.00 1 MET A C 8
ATOM 14011 O O . MET A 1 1 ? 18.026 -4.661 -1.437 1.00 0.00 1 MET A O 8
ATOM 14027 N N . ARG A 1 2 ? 17.762 -2.410 -1.472 1.00 0.00 2 ARG A N 8
ATOM 14028 C CA . ARG A 1 2 ? 16.861 -2.418 -0.328 1.00 0.00 2 ARG A CA 8
ATOM 14029 C C . ARG A 1 2 ? 15.763 -1.397 -0.558 1.00 0.00 2 ARG A C 8
ATOM 14030 O O . ARG A 1 2 ? 15.896 -0.470 -1.362 1.00 0.00 2 ARG A O 8
ATOM 14051 N N . ILE A 1 3 ? 14.649 -1.543 0.212 1.00 0.00 3 ILE A N 8
ATOM 14052 C CA . ILE A 1 3 ? 13.479 -0.681 0.107 1.00 0.00 3 ILE A CA 8
ATOM 14053 C C . ILE A 1 3 ? 13.777 0.768 0.491 1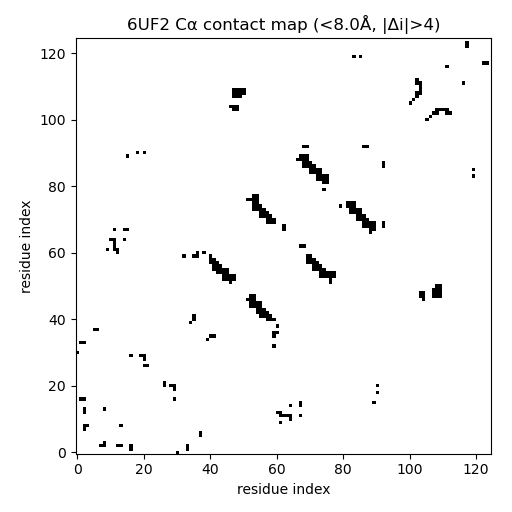.00 0.00 3 ILE A C 8
ATOM 14054 O O . ILE A 1 3 ? 13.088 1.668 0.040 1.00 0.00 3 ILE A O 8
ATOM 14070 N N . ASP A 1 4 ? 14.859 1.034 1.270 1.00 0.00 4 ASP A N 8
ATOM 14071 C CA . ASP A 1 4 ? 15.169 2.397 1.706 1.00 0.00 4 ASP A CA 8
ATOM 14072 C C . ASP A 1 4 ? 15.781 3.215 0.568 1.00 0.00 4 ASP A C 8
ATOM 14073 O O . ASP A 1 4 ? 15.976 4.417 0.711 1.00 0.00 4 ASP A O 8
ATOM 14082 N N . GLU A 1 5 ? 16.116 2.570 -0.578 1.00 0.00 5 GLU A N 8
ATOM 14083 C CA . GLU A 1 5 ? 16.682 3.286 -1.720 1.00 0.00 5 GLU A CA 8
ATOM 14084 C C . GLU A 1 5 ? 15.563 3.659 -2.674 1.00 0.00 5 GLU A C 8
ATOM 14085 O O . GLU A 1 5 ? 15.789 4.318 -3.685 1.00 0.00 5 GLU A O 8
ATOM 14097 N N . LEU A 1 6 ? 14.331 3.211 -2.357 1.00 0.00 6 LEU A N 8
ATOM 14098 C CA . LEU A 1 6 ? 13.173 3.482 -3.202 1.00 0.00 6 LEU A CA 8
ATOM 14099 C C . LEU A 1 6 ? 12.312 4.542 -2.522 1.00 0.00 6 LEU A C 8
ATOM 14100 O O . LEU A 1 6 ? 12.686 5.706 -2.406 1.00 0.00 6 LEU A O 8
ATOM 14116 N N . VAL A 1 7 ? 11.107 4.128 -2.096 1.00 0.00 7 VAL A N 8
ATOM 14117 C CA . VAL A 1 7 ? 10.151 5.003 -1.422 1.00 0.00 7 VAL A CA 8
ATOM 14118 C C . VAL A 1 7 ? 10.451 4.900 0.079 1.00 0.00 7 VAL A C 8
ATOM 14119 O O . VAL A 1 7 ? 11.094 3.936 0.509 1.00 0.00 7 VAL A O 8
ATOM 14132 N N . PRO A 1 8 ? 10.055 5.886 0.909 1.00 0.00 8 PRO A N 8
ATOM 14133 C CA . PRO A 1 8 ? 10.264 5.777 2.368 1.00 0.00 8 PRO A CA 8
ATOM 14134 C C . PRO A 1 8 ? 9.662 4.506 2.943 1.00 0.00 8 PRO A C 8
ATOM 14135 O O . PRO A 1 8 ? 8.489 4.199 2.733 1.00 0.00 8 PRO A O 8
ATOM 14146 N N . ALA A 1 9 ? 10.472 3.751 3.711 1.00 0.00 9 ALA A N 8
ATOM 14147 C CA . ALA A 1 9 ? 10.043 2.481 4.238 1.00 0.00 9 ALA A CA 8
ATOM 14148 C C . ALA A 1 9 ? 9.074 2.637 5.395 1.00 0.00 9 ALA A C 8
ATOM 14149 O O . ALA A 1 9 ? 9.375 3.182 6.456 1.00 0.00 9 ALA A O 8
ATOM 14156 N N . ASP A 1 10 ? 7.862 2.117 5.149 1.00 0.00 10 ASP A N 8
ATOM 14157 C CA . ASP A 1 10 ? 6.793 2.073 6.116 1.00 0.00 10 ASP A CA 8
ATOM 14158 C C . ASP A 1 10 ? 6.994 0.802 6.948 1.00 0.00 10 ASP A C 8
ATOM 14159 O O . ASP A 1 10 ? 7.679 -0.122 6.515 1.00 0.00 10 ASP A O 8
ATOM 14168 N N . PRO A 1 11 ? 6.379 0.716 8.131 1.00 0.00 11 PRO A N 8
ATOM 14169 C CA . PRO A 1 11 ? 6.466 -0.497 8.992 1.00 0.00 11 PRO A CA 8
ATOM 14170 C C . PRO A 1 11 ? 5.980 -1.763 8.304 1.00 0.00 11 PRO A C 8
ATOM 14171 O O . PRO A 1 11 ? 6.383 -2.879 8.632 1.00 0.00 11 PRO A O 8
ATOM 14182 N N . ARG A 1 12 ? 5.103 -1.559 7.300 1.00 0.00 12 ARG A N 8
ATOM 14183 C CA . ARG A 1 12 ? 4.519 -2.614 6.487 1.00 0.00 12 ARG A CA 8
ATOM 14184 C C . ARG A 1 12 ? 5.599 -3.121 5.523 1.00 0.00 12 ARG A C 8
ATOM 14185 O O . ARG A 1 12 ? 5.903 -4.303 5.458 1.00 0.00 12 ARG A O 8
ATOM 14206 N N . ALA A 1 13 ? 6.215 -2.158 4.779 1.00 0.00 13 ALA A N 8
ATOM 14207 C CA . ALA A 1 13 ? 7.311 -2.390 3.834 1.00 0.00 13 ALA A CA 8
ATOM 14208 C C . ALA A 1 13 ? 8.476 -3.066 4.520 1.00 0.00 13 ALA A C 8
ATOM 14209 O O . ALA A 1 13 ? 9.045 -4.038 4.014 1.00 0.00 13 ALA A O 8
ATOM 14216 N N . VAL A 1 14 ? 8.835 -2.539 5.710 1.00 0.00 14 VAL A N 8
ATOM 14217 C CA . VAL A 1 14 ? 9.914 -3.071 6.523 1.00 0.00 14 VAL A CA 8
ATOM 14218 C C . VAL A 1 14 ? 9.601 -4.497 6.909 1.00 0.00 14 VAL A C 8
ATOM 14219 O O . VAL A 1 14 ? 10.462 -5.374 6.833 1.00 0.00 14 VAL A O 8
ATOM 14232 N N . SER A 1 15 ? 8.326 -4.771 7.298 1.00 0.00 15 SER A N 8
ATOM 14233 C CA . SER A 1 15 ? 7.984 -6.128 7.750 1.00 0.00 15 SER A CA 8
ATOM 14234 C C . SER A 1 15 ? 7.981 -7.092 6.572 1.00 0.00 15 SER A C 8
ATOM 14235 O O . SER A 1 15 ? 8.348 -8.244 6.731 1.00 0.00 15 SER A O 8
ATOM 14243 N N . LEU A 1 16 ? 7.536 -6.645 5.357 1.00 0.00 16 LEU A N 8
ATOM 14244 C CA . LEU A 1 16 ? 7.507 -7.526 4.176 1.00 0.00 16 LEU A CA 8
ATOM 14245 C C . LEU A 1 16 ? 8.930 -7.830 3.708 1.00 0.00 16 LEU A C 8
ATOM 14246 O O . LEU A 1 16 ? 9.231 -8.943 3.292 1.00 0.00 16 LEU A O 8
ATOM 14262 N N . TYR A 1 17 ? 9.813 -6.813 3.724 1.00 0.00 17 TYR A N 8
ATOM 14263 C CA . TYR A 1 17 ? 11.210 -6.994 3.294 1.00 0.00 17 TYR A CA 8
ATOM 14264 C C . TYR A 1 17 ? 12.052 -7.745 4.351 1.00 0.00 17 TYR A C 8
ATOM 14265 O O . TYR A 1 17 ? 13.106 -8.283 4.026 1.00 0.00 17 TYR A O 8
ATOM 14283 N N . THR A 1 18 ? 11.606 -7.794 5.639 1.00 0.00 18 THR A N 8
ATOM 14284 C CA . THR A 1 18 ? 12.395 -8.447 6.719 1.00 0.00 18 THR A CA 8
ATOM 14285 C C . THR A 1 18 ? 12.670 -9.953 6.494 1.00 0.00 18 THR A C 8
ATOM 14286 O O . THR A 1 18 ? 13.837 -10.354 6.556 1.00 0.00 18 THR A O 8
ATOM 14297 N N . PRO A 1 19 ? 11.669 -10.828 6.275 1.00 0.00 19 PRO A N 8
ATOM 14298 C CA . PRO A 1 19 ? 11.957 -12.256 6.074 1.00 0.00 19 PRO A CA 8
ATOM 14299 C C . PRO A 1 19 ? 12.510 -12.591 4.707 1.00 0.00 19 PRO A C 8
ATOM 14300 O O . PRO A 1 19 ? 12.208 -11.936 3.711 1.00 0.00 19 PRO A O 8
ATOM 14311 N N . TYR A 1 20 ? 13.313 -13.678 4.638 1.00 0.00 20 TYR A N 8
ATOM 14312 C CA . TYR A 1 20 ? 13.917 -14.098 3.386 1.00 0.00 20 TYR A CA 8
ATOM 14313 C C . TYR A 1 20 ? 13.531 -15.546 3.199 1.00 0.00 20 TYR A C 8
ATOM 14314 O O . TYR A 1 20 ? 13.393 -16.290 4.169 1.00 0.00 20 TYR A O 8
ATOM 14332 N N . TYR A 1 21 ? 13.371 -15.994 1.929 1.00 0.00 21 TYR A N 8
ATOM 14333 C CA . TYR A 1 21 ? 12.998 -17.382 1.660 1.00 0.00 21 TYR A CA 8
ATOM 14334 C C . TYR A 1 21 ? 14.279 -18.217 1.590 1.00 0.00 21 TYR A C 8
ATOM 14335 O O . TYR A 1 21 ? 14.619 -18.796 0.565 1.00 0.00 21 TYR A O 8
ATOM 14353 N N . SER A 1 22 ? 15.021 -18.285 2.717 1.00 0.00 22 SER A N 8
ATOM 14354 C CA . SER A 1 22 ? 16.261 -19.043 2.765 1.00 0.00 22 SER A CA 8
ATOM 14355 C C . SER A 1 22 ? 16.575 -19.263 4.224 1.00 0.00 22 SER A C 8
ATOM 14356 O O . SER A 1 22 ? 16.125 -18.507 5.080 1.00 0.00 22 SER A O 8
ATOM 14364 N N . GLN A 1 23 ? 17.344 -20.340 4.535 1.00 0.00 23 GLN A N 8
ATOM 14365 C CA . GLN A 1 23 ? 17.737 -20.638 5.912 1.00 0.00 23 GLN A CA 8
ATOM 14366 C C . GLN A 1 23 ? 18.721 -19.578 6.392 1.00 0.00 23 GLN A C 8
ATOM 14367 O O . GLN A 1 23 ? 18.711 -19.181 7.555 1.00 0.00 23 GLN A O 8
ATOM 14381 N N . ALA A 1 24 ? 19.610 -19.121 5.480 1.00 0.00 24 ALA A N 8
ATOM 14382 C CA . ALA A 1 24 ? 20.586 -18.110 5.810 1.00 0.00 24 ALA A CA 8
ATOM 14383 C C . ALA A 1 24 ? 20.861 -17.340 4.536 1.00 0.00 24 ALA A C 8
ATOM 14384 O O . ALA A 1 24 ? 20.696 -17.882 3.436 1.00 0.00 24 ALA A O 8
ATOM 14391 N N . ASN A 1 25 ? 21.260 -16.038 4.683 1.00 0.00 25 ASN A N 8
ATOM 14392 C CA . ASN A 1 25 ? 21.569 -15.161 3.545 1.00 0.00 25 ASN A CA 8
ATOM 14393 C C . ASN A 1 25 ? 20.275 -14.713 2.859 1.00 0.00 25 ASN A C 8
ATOM 14394 O O . ASN A 1 25 ? 19.168 -15.114 3.226 1.00 0.00 25 ASN A O 8
ATOM 14405 N N . ARG A 1 26 ? 20.410 -13.826 1.845 1.00 0.00 26 ARG A N 8
ATOM 14406 C CA . ARG A 1 26 ? 19.260 -13.328 1.107 1.00 0.00 26 ARG A CA 8
ATOM 14407 C C . ARG A 1 26 ? 18.980 -14.278 -0.044 1.00 0.00 26 ARG A C 8
ATOM 14408 O O . ARG A 1 26 ? 19.892 -14.857 -0.636 1.00 0.00 26 ARG A O 8
ATOM 14429 N N . ARG A 1 27 ? 17.681 -14.433 -0.397 1.00 0.00 27 ARG A N 8
ATOM 14430 C CA . ARG A 1 27 ? 17.284 -15.323 -1.477 1.00 0.00 27 ARG A CA 8
ATOM 14431 C C . ARG A 1 27 ? 17.146 -14.491 -2.741 1.00 0.00 27 ARG A C 8
ATOM 14432 O O . ARG A 1 27 ? 16.705 -13.343 -2.702 1.00 0.00 27 ARG A O 8
ATOM 14453 N N . ARG A 1 28 ? 17.493 -15.097 -3.908 1.00 0.00 28 ARG A N 8
ATOM 14454 C CA . ARG A 1 28 ? 17.443 -14.426 -5.213 1.00 0.00 28 ARG A CA 8
ATOM 14455 C C . ARG A 1 28 ? 16.042 -13.916 -5.567 1.00 0.00 28 ARG A C 8
ATOM 14456 O O . ARG A 1 28 ? 15.920 -12.995 -6.364 1.00 0.00 28 ARG A O 8
ATOM 14477 N N . TYR A 1 29 ? 14.950 -14.481 -4.988 1.00 0.00 29 TYR A N 8
ATOM 14478 C CA . TYR A 1 29 ? 13.604 -13.999 -5.298 1.00 0.00 29 TYR A CA 8
ATOM 14479 C C . TYR A 1 29 ? 13.296 -12.708 -4.527 1.00 0.00 29 TYR A C 8
ATOM 14480 O O . TYR A 1 29 ? 12.342 -12.010 -4.859 1.00 0.00 29 TYR A O 8
ATOM 14498 N N . LEU A 1 30 ? 14.115 -12.346 -3.494 1.00 0.00 30 LEU A N 8
ATOM 14499 C CA . LEU A 1 30 ? 13.863 -11.135 -2.701 1.00 0.00 30 LEU A CA 8
ATOM 14500 C C . LEU A 1 30 ? 14.037 -9.842 -3.531 1.00 0.00 30 LEU A C 8
ATOM 14501 O O . LEU A 1 30 ? 13.099 -9.037 -3.590 1.00 0.00 30 LEU A O 8
ATOM 14517 N N . PRO A 1 31 ? 15.194 -9.594 -4.198 1.00 0.00 31 PRO A N 8
ATOM 14518 C CA . PRO A 1 31 ? 15.367 -8.358 -4.990 1.00 0.00 31 PRO A CA 8
ATOM 14519 C C . PRO A 1 31 ? 14.449 -8.240 -6.187 1.00 0.00 31 PRO A C 8
ATOM 14520 O O . PRO A 1 31 ? 14.207 -7.142 -6.680 1.00 0.00 31 PRO A O 8
ATOM 14531 N N . TYR A 1 32 ? 13.888 -9.377 -6.671 1.00 0.00 32 TYR A N 8
ATOM 14532 C CA . TYR A 1 32 ? 12.976 -9.343 -7.808 1.00 0.00 32 TYR A CA 8
ATOM 14533 C C . TYR A 1 32 ? 11.649 -8.760 -7.358 1.00 0.00 32 TYR A C 8
ATOM 14534 O O . TYR A 1 32 ? 10.964 -8.097 -8.130 1.00 0.00 32 TYR A O 8
ATOM 14552 N N . ALA A 1 33 ? 11.287 -8.952 -6.056 1.00 0.00 33 ALA A N 8
ATOM 14553 C CA . ALA A 1 33 ? 10.022 -8.445 -5.539 1.00 0.00 33 ALA A CA 8
ATOM 14554 C C . ALA A 1 33 ? 10.141 -6.946 -5.289 1.00 0.00 33 ALA A C 8
ATOM 14555 O O . ALA A 1 33 ? 9.135 -6.251 -5.174 1.00 0.00 33 ALA A O 8
ATOM 14562 N N . LEU A 1 34 ? 11.388 -6.411 -5.203 1.00 0.00 34 LEU A N 8
ATOM 14563 C CA . LEU A 1 34 ? 11.585 -4.969 -5.016 1.00 0.00 34 LEU A CA 8
ATOM 14564 C C . LEU A 1 34 ? 11.116 -4.253 -6.274 1.00 0.00 34 LEU A C 8
ATOM 14565 O O . LEU A 1 34 ? 10.564 -3.155 -6.216 1.00 0.00 34 LEU A O 8
ATOM 14581 N N . SER A 1 35 ? 11.346 -4.881 -7.449 1.00 0.00 35 SER A N 8
ATOM 14582 C CA . SER A 1 35 ? 10.886 -4.338 -8.738 1.00 0.00 35 SER A CA 8
ATOM 14583 C C . SER A 1 35 ? 9.352 -4.295 -8.749 1.00 0.00 35 SER A C 8
ATOM 14584 O O . SER A 1 35 ? 8.753 -3.401 -9.333 1.00 0.00 35 SER A O 8
ATOM 14592 N N . LEU A 1 36 ? 8.692 -5.325 -8.160 1.00 0.00 36 LEU A N 8
ATOM 14593 C CA . LEU A 1 36 ? 7.223 -5.371 -8.083 1.00 0.00 36 LEU A CA 8
ATOM 14594 C C . LEU A 1 36 ? 6.745 -4.276 -7.128 1.00 0.00 36 LEU A C 8
ATOM 14595 O O . LEU A 1 36 ? 5.816 -3.521 -7.434 1.00 0.00 36 LEU A O 8
ATOM 14611 N N . TYR A 1 37 ? 7.436 -4.179 -5.961 1.00 0.00 37 TYR A N 8
ATOM 14612 C CA . TYR A 1 37 ? 7.147 -3.207 -4.897 1.00 0.00 37 TYR A CA 8
ATOM 14613 C C . TYR A 1 37 ? 7.217 -1.761 -5.388 1.00 0.00 37 TYR A C 8
ATOM 14614 O O . TYR A 1 37 ? 6.428 -0.929 -4.947 1.00 0.00 37 TYR A O 8
ATOM 14632 N N . GLN A 1 38 ? 8.174 -1.418 -6.294 1.00 0.00 38 GLN A N 8
ATOM 14633 C CA . GLN A 1 38 ? 8.319 -0.031 -6.761 1.00 0.00 38 GLN A CA 8
ATOM 14634 C C . GLN A 1 38 ? 7.093 0.456 -7.550 1.00 0.00 38 GLN A C 8
ATOM 14635 O O . GLN A 1 38 ? 6.995 1.648 -7.836 1.00 0.00 38 GLN A O 8
ATOM 14649 N N . GLY A 1 39 ? 6.127 -0.447 -7.923 1.00 0.00 39 GLY A N 8
ATOM 14650 C CA . GLY A 1 39 ? 4.922 -0.000 -8.636 1.00 0.00 39 GLY A CA 8
ATOM 14651 C C . GLY A 1 39 ? 4.724 -0.747 -9.924 1.00 0.00 39 GLY A C 8
ATOM 14652 O O . GLY A 1 39 ? 3.791 -0.446 -10.655 1.00 0.00 39 GLY A O 8
ATOM 14656 N N . SER A 1 40 ? 5.591 -1.736 -10.257 1.00 0.00 40 SER A N 8
ATOM 14657 C CA . SER A 1 40 ? 5.418 -2.494 -11.506 1.00 0.00 40 SER A CA 8
ATOM 14658 C C . SER A 1 40 ? 4.161 -3.358 -11.418 1.00 0.00 40 SER A C 8
ATOM 14659 O O . SER A 1 40 ? 3.360 -3.382 -12.352 1.00 0.00 40 SER A O 8
ATOM 14667 N N . SER A 1 41 ? 3.977 -4.078 -10.266 1.00 0.00 41 SER A N 8
ATOM 14668 C CA . SER A 1 41 ? 2.816 -4.971 -10.057 1.00 0.00 41 SER A CA 8
ATOM 14669 C C . SER A 1 41 ? 2.827 -6.125 -11.072 1.00 0.00 41 SER A C 8
ATOM 14670 O O . SER A 1 41 ? 3.760 -6.271 -11.867 1.00 0.00 41 SER A O 8
ATOM 14678 N N . ILE A 1 42 ? 1.796 -7.016 -11.027 1.00 0.00 42 ILE A N 8
ATOM 14679 C CA . ILE A 1 42 ? 1.722 -8.134 -11.976 1.00 0.00 42 ILE A CA 8
ATOM 14680 C C . ILE A 1 42 ? 0.273 -8.317 -12.391 1.00 0.00 42 ILE A C 8
ATOM 14681 O O . ILE A 1 42 ? -0.630 -8.474 -11.578 1.00 0.00 42 ILE A O 8
ATOM 14697 N N . GLU A 1 43 ? 0.055 -8.303 -13.725 1.00 0.00 43 GLU A N 8
ATOM 14698 C CA . GLU A 1 43 ? -1.236 -8.506 -14.323 1.00 0.00 43 GLU A CA 8
ATOM 14699 C C . GLU A 1 43 ? -0.896 -9.047 -15.690 1.00 0.00 43 GLU A C 8
ATOM 14700 O O . GLU A 1 43 ? -0.108 -8.441 -16.413 1.00 0.00 43 GLU A O 8
ATOM 14712 N N . GLY A 1 44 ? -1.443 -10.216 -16.078 1.00 0.00 44 GLY A N 8
ATOM 14713 C CA . GLY A 1 44 ? -1.109 -10.764 -17.373 1.00 0.00 44 GLY A CA 8
ATOM 14714 C C . GLY A 1 44 ? -1.815 -12.069 -17.530 1.00 0.00 44 GLY A C 8
ATOM 14715 O O . GLY A 1 44 ? -2.662 -12.440 -16.724 1.00 0.00 44 GLY A O 8
ATOM 14719 N N . SER A 1 45 ? -1.443 -12.796 -18.597 1.00 0.00 45 SER A N 8
ATOM 14720 C CA . SER A 1 45 ? -2.016 -14.099 -18.907 1.00 0.00 45 SER A CA 8
ATOM 14721 C C . SER A 1 45 ? -0.875 -15.082 -18.873 1.00 0.00 45 SER A C 8
ATOM 14722 O O . SER A 1 45 ? 0.007 -15.030 -19.726 1.00 0.00 45 SER A O 8
ATOM 14730 N N . ARG A 1 46 ? -0.864 -16.014 -17.892 1.00 0.00 46 ARG A N 8
ATOM 14731 C CA . ARG A 1 46 ? 0.233 -16.973 -17.783 1.00 0.00 46 ARG A CA 8
ATOM 14732 C C . ARG A 1 46 ? -0.166 -18.255 -18.483 1.00 0.00 46 ARG A C 8
ATOM 14733 O O . ARG A 1 46 ? -1.251 -18.797 -18.266 1.00 0.00 46 ARG A O 8
ATOM 14754 N N . ALA A 1 47 ? 0.758 -18.778 -19.332 1.00 0.00 47 ALA A N 8
ATOM 14755 C CA . ALA A 1 47 ? 0.527 -19.962 -20.100 1.00 0.00 47 ALA A CA 8
ATOM 14756 C C . ALA A 1 47 ? 0.638 -21.183 -19.225 1.00 0.00 47 ALA A C 8
ATOM 14757 O O . ALA A 1 47 ? 1.608 -21.400 -18.497 1.00 0.00 47 ALA A O 8
ATOM 14764 N N . VAL A 1 48 ? -0.393 -22.014 -19.339 1.00 0.00 48 VAL A N 8
ATOM 14765 C CA . VAL A 1 48 ? -0.482 -23.263 -18.633 1.00 0.00 48 VAL A CA 8
ATOM 14766 C C . VAL A 1 48 ? -0.423 -24.301 -19.714 1.00 0.00 48 VAL A C 8
ATOM 14767 O O . VAL A 1 48 ? -1.273 -24.348 -20.612 1.00 0.00 48 VAL A O 8
ATOM 14780 N N . GLU A 1 49 ? 0.599 -25.166 -19.657 1.00 0.00 49 GLU A N 8
ATOM 14781 C CA . GLU A 1 49 ? 0.765 -26.190 -20.676 1.00 0.00 49 GLU A CA 8
ATOM 14782 C C . GLU A 1 49 ? -0.295 -27.259 -20.491 1.00 0.00 49 GLU A C 8
ATOM 14783 O O . GLU A 1 49 ? -0.579 -27.693 -19.378 1.00 0.00 49 GLU A O 8
ATOM 14795 N N . GLY A 1 50 ? -0.913 -27.690 -21.623 1.00 0.00 50 GLY A N 8
ATOM 14796 C CA . GLY A 1 50 ? -1.951 -28.717 -21.581 1.00 0.00 50 GLY A CA 8
ATOM 14797 C C . GLY A 1 50 ? -3.311 -28.081 -21.666 1.00 0.00 50 GLY A C 8
ATOM 14798 O O . GLY A 1 50 ? -4.313 -28.783 -21.731 1.00 0.00 50 GLY A O 8
ATOM 14802 N N . GLY A 1 51 ? -3.385 -26.728 -21.653 1.00 0.00 51 GLY A N 8
ATOM 14803 C CA . GLY A 1 51 ? -4.683 -26.065 -21.731 1.00 0.00 51 GLY A CA 8
ATOM 14804 C C . GLY A 1 51 ? -4.565 -24.785 -22.498 1.00 0.00 51 GLY A C 8
ATOM 14805 O O . GLY A 1 51 ? -4.470 -24.784 -23.720 1.00 0.00 51 GLY A O 8
ATOM 14809 N N . ALA A 1 52 ? -4.559 -23.651 -21.772 1.00 0.00 52 ALA A N 8
ATOM 14810 C CA . ALA A 1 52 ? -4.513 -22.354 -22.413 1.00 0.00 52 ALA A CA 8
ATOM 14811 C C . ALA A 1 52 ? -4.083 -21.360 -21.350 1.00 0.00 52 ALA A C 8
ATOM 14812 O O . ALA A 1 52 ? -4.128 -21.670 -20.154 1.00 0.00 52 ALA A O 8
ATOM 14819 N N . PRO A 1 53 ? -3.619 -20.175 -21.759 1.00 0.00 53 PRO A N 8
ATOM 14820 C CA . PRO A 1 53 ? -3.209 -19.148 -20.797 1.00 0.00 53 PRO A CA 8
ATOM 14821 C C . PRO A 1 53 ? -4.371 -18.493 -20.080 1.00 0.00 53 PRO A C 8
ATOM 14822 O O . PRO A 1 53 ? -5.306 -17.984 -20.707 1.00 0.00 53 PRO A O 8
ATOM 14833 N N . ILE A 1 54 ? -4.317 -18.479 -18.723 1.00 0.00 54 ILE A N 8
ATOM 14834 C CA . ILE A 1 54 ? -5.396 -17.898 -17.925 1.00 0.00 54 ILE A CA 8
ATOM 14835 C C . ILE A 1 54 ? -4.884 -16.622 -17.285 1.00 0.00 54 ILE A C 8
ATOM 14836 O O . ILE A 1 54 ? -3.719 -16.514 -16.872 1.00 0.00 54 ILE A O 8
ATOM 14852 N N . SER A 1 55 ? -5.743 -15.562 -17.294 1.00 0.00 55 SER A N 8
ATOM 14853 C CA . SER A 1 55 ? -5.376 -14.281 -16.691 1.00 0.00 55 SER A CA 8
ATOM 14854 C C . SER A 1 55 ? -5.176 -14.395 -15.196 1.00 0.00 55 SER A C 8
ATOM 14855 O O . SER A 1 55 ? -5.936 -15.061 -14.478 1.00 0.00 55 SER A O 8
ATOM 14863 N N . PHE A 1 56 ? -4.146 -13.680 -14.705 1.00 0.00 56 PHE A N 8
ATOM 14864 C CA . PHE A 1 56 ? -3.829 -13.672 -13.300 1.00 0.00 56 PHE A CA 8
ATOM 14865 C C . PHE A 1 56 ? -3.433 -12.256 -12.945 1.00 0.00 56 PHE A C 8
ATOM 14866 O O . PHE A 1 56 ? -2.844 -11.532 -13.759 1.00 0.00 56 PHE A O 8
ATOM 14883 N N . VAL A 1 57 ? -3.817 -11.818 -11.725 1.00 0.00 57 VAL A N 8
ATOM 14884 C CA . VAL A 1 57 ? -3.486 -10.477 -11.258 1.00 0.00 57 VAL A CA 8
ATOM 14885 C C . VAL A 1 57 ? -2.878 -10.628 -9.888 1.00 0.00 57 VAL A C 8
ATOM 14886 O O . VAL A 1 57 ? -3.435 -11.350 -9.063 1.00 0.00 57 VAL A O 8
ATOM 14899 N N . ALA A 1 58 ? -1.730 -10.004 -9.592 1.00 0.00 58 ALA A N 8
ATOM 14900 C CA . ALA A 1 58 ? -1.167 -10.085 -8.256 1.00 0.00 58 ALA A CA 8
ATOM 14901 C C . ALA A 1 58 ? -0.681 -8.689 -7.943 1.00 0.00 58 ALA A C 8
ATOM 14902 O O . ALA A 1 58 ? 0.011 -8.069 -8.747 1.00 0.00 58 ALA A O 8
ATOM 14909 N N . THR A 1 59 ? -1.053 -8.148 -6.764 1.00 0.00 59 THR A N 8
ATOM 14910 C CA . THR A 1 59 ? -0.647 -6.783 -6.414 1.00 0.00 59 THR A CA 8
ATOM 14911 C C . THR A 1 59 ? 0.009 -6.784 -5.054 1.00 0.00 59 THR A C 8
ATOM 14912 O O . THR A 1 59 ? -0.218 -7.657 -4.211 1.00 0.00 59 THR A O 8
ATOM 14923 N N . TRP A 1 60 ? 0.875 -5.762 -4.849 1.00 0.00 60 TRP A N 8
ATOM 14924 C CA . TRP A 1 60 ? 1.595 -5.576 -3.607 1.00 0.00 60 TRP A CA 8
ATOM 14925 C C . TRP A 1 60 ? 1.371 -4.129 -3.225 1.00 0.00 60 TRP A C 8
ATOM 14926 O O . TRP A 1 60 ? 1.487 -3.229 -4.055 1.00 0.00 60 TRP A O 8
ATOM 14947 N N . THR A 1 61 ? 1.002 -3.878 -1.958 1.00 0.00 61 THR A N 8
ATOM 14948 C CA . THR A 1 61 ? 0.749 -2.527 -1.488 1.00 0.00 61 THR A CA 8
ATOM 14949 C C . THR A 1 61 ? 0.992 -2.621 -0.018 1.00 0.00 61 THR A C 8
ATOM 14950 O O . THR A 1 61 ? 0.803 -3.693 0.551 1.00 0.00 61 THR A O 8
ATOM 14961 N N . VAL A 1 62 ? 1.473 -1.541 0.642 1.00 0.00 62 VAL A N 8
ATOM 14962 C CA . VAL A 1 62 ? 1.721 -1.596 2.056 1.00 0.00 62 VAL A CA 8
ATOM 14963 C C . VAL A 1 62 ? 0.388 -1.635 2.827 1.00 0.00 62 VAL A C 8
ATOM 14964 O O . VAL A 1 62 ? -0.278 -0.625 3.058 1.00 0.00 62 VAL A O 8
ATOM 14977 N N . THR A 1 63 ? 0.001 -2.863 3.253 1.00 0.00 63 THR A N 8
ATOM 14978 C CA . THR A 1 63 ? -1.223 -3.102 4.018 1.00 0.00 63 THR A CA 8
ATOM 14979 C C . THR A 1 63 ? -0.821 -3.243 5.478 1.00 0.00 63 THR A C 8
ATOM 14980 O O . THR A 1 63 ? 0.351 -3.423 5.774 1.00 0.00 63 THR A O 8
ATOM 14991 N N . PRO A 1 64 ? -1.770 -3.139 6.420 1.00 0.00 64 PRO A N 8
ATOM 14992 C CA . PRO A 1 64 ? -1.468 -3.295 7.856 1.00 0.00 64 PRO A CA 8
ATOM 14993 C C . PRO A 1 64 ? -0.746 -4.562 8.227 1.00 0.00 64 PRO A C 8
ATOM 14994 O O . PRO A 1 64 ? -0.871 -5.576 7.583 1.00 0.00 64 PRO A O 8
ATOM 15005 N N . LEU A 1 65 ? -0.021 -4.492 9.346 1.00 0.00 65 LEU A N 8
ATOM 15006 C CA . LEU A 1 65 ? 0.808 -5.585 9.861 1.00 0.00 65 LEU A CA 8
ATOM 15007 C C . LEU A 1 65 ? 0.084 -6.946 9.952 1.00 0.00 65 LEU A C 8
ATOM 15008 O O . LEU A 1 65 ? 0.612 -7.937 9.432 1.00 0.00 65 LEU A O 8
ATOM 15024 N N . PRO A 1 66 ? -1.118 -7.061 10.563 1.00 0.00 66 PRO A N 8
ATOM 15025 C CA . PRO A 1 66 ? -1.809 -8.364 10.632 1.00 0.00 66 PRO A CA 8
ATOM 15026 C C . PRO A 1 66 ? -2.383 -8.780 9.300 1.00 0.00 66 PRO A C 8
ATOM 15027 O O . PRO A 1 66 ? -2.850 -9.900 9.121 1.00 0.00 66 PRO A O 8
ATOM 15038 N N . ALA A 1 67 ? -2.330 -7.840 8.336 1.00 0.00 67 ALA A N 8
ATOM 15039 C CA . ALA A 1 67 ? -2.856 -8.050 7.002 1.00 0.00 67 ALA A CA 8
ATOM 15040 C C . ALA A 1 67 ? -1.716 -7.965 5.993 1.00 0.00 67 ALA A C 8
ATOM 15041 O O . ALA A 1 67 ? -1.951 -7.639 4.823 1.00 0.00 67 ALA A O 8
ATOM 15048 N N . ASP A 1 68 ? -0.433 -8.229 6.424 1.00 0.00 68 ASP A N 8
ATOM 15049 C CA . ASP A 1 68 ? 0.719 -8.158 5.513 1.00 0.00 68 ASP A CA 8
ATOM 15050 C C . ASP A 1 68 ? 0.712 -9.415 4.629 1.00 0.00 68 ASP A C 8
ATOM 15051 O O . ASP A 1 68 ? 1.547 -10.313 4.756 1.00 0.00 68 ASP A O 8
ATOM 15060 N N . MET A 1 69 ? -0.271 -9.475 3.711 1.00 0.00 69 MET A N 8
ATOM 15061 C CA . MET A 1 69 ? -0.466 -10.604 2.830 1.00 0.00 69 MET A CA 8
ATOM 15062 C C . MET A 1 69 ? -0.358 -10.161 1.386 1.00 0.00 69 MET A C 8
ATOM 15063 O O . MET A 1 69 ? -0.608 -9.011 1.038 1.00 0.00 69 MET A O 8
ATOM 15077 N N . THR A 1 70 ? 0.017 -11.123 0.508 1.00 0.00 70 THR A N 8
ATOM 15078 C CA . THR A 1 70 ? 0.157 -10.869 -0.926 1.00 0.00 70 THR A CA 8
ATOM 15079 C C . THR A 1 70 ? -1.157 -11.289 -1.527 1.00 0.00 70 THR A C 8
ATOM 15080 O O . THR A 1 70 ? -1.597 -12.378 -1.189 1.00 0.00 70 THR A O 8
ATOM 15091 N N . ARG A 1 71 ? -1.818 -10.522 -2.434 1.00 0.00 71 ARG A N 8
ATOM 15092 C CA . ARG A 1 71 ? -3.115 -10.988 -2.960 1.00 0.00 71 ARG A CA 8
ATOM 15093 C C . ARG A 1 71 ? -2.969 -11.322 -4.422 1.00 0.00 71 ARG A C 8
ATOM 15094 O O . ARG A 1 71 ? -2.443 -10.533 -5.211 1.00 0.00 71 ARG A O 8
ATOM 15115 N N . CYS A 1 72 ? -3.459 -12.522 -4.795 1.00 0.00 72 CYS A N 8
ATOM 15116 C CA . CYS A 1 72 ? -3.425 -12.975 -6.173 1.00 0.00 72 CYS A CA 8
ATOM 15117 C C . CYS A 1 72 ? -4.827 -13.364 -6.580 1.00 0.00 72 CYS A C 8
ATOM 15118 O O . CYS A 1 72 ? -5.556 -14.039 -5.846 1.00 0.00 72 CYS A O 8
ATOM 15126 N N . HIS A 1 73 ? -5.222 -12.941 -7.782 1.00 0.00 73 HIS A N 8
ATOM 15127 C CA . HIS A 1 73 ? -6.507 -13.261 -8.341 1.00 0.00 73 HIS A CA 8
ATOM 15128 C C . HIS A 1 73 ? -6.227 -14.108 -9.561 1.00 0.00 73 HIS A C 8
ATOM 15129 O O . HIS A 1 73 ? -5.491 -13.689 -10.453 1.00 0.00 73 HIS A O 8
ATOM 15143 N N . LEU A 1 74 ? -6.817 -15.325 -9.621 1.00 0.00 74 LEU A N 8
ATOM 15144 C CA . LEU A 1 74 ? -6.594 -16.232 -10.743 1.00 0.00 74 LEU A CA 8
ATOM 15145 C C . LEU A 1 74 ? -7.951 -16.611 -11.287 1.00 0.00 74 LEU A C 8
ATOM 15146 O O . LEU A 1 74 ? -8.813 -17.082 -10.551 1.00 0.00 74 LEU A O 8
ATOM 15162 N N . GLN A 1 75 ? -8.179 -16.401 -12.608 1.00 0.00 75 GLN A N 8
ATOM 15163 C CA . GLN A 1 75 ? -9.457 -16.758 -13.214 1.00 0.00 75 GLN A CA 8
ATOM 15164 C C . GLN A 1 75 ? -9.251 -18.054 -13.947 1.00 0.00 75 GLN A C 8
ATOM 15165 O O . GLN A 1 75 ? -8.272 -18.225 -14.655 1.00 0.00 75 GLN A O 8
ATOM 15179 N N . PHE A 1 76 ? -10.211 -18.994 -13.839 1.00 0.00 76 PHE A N 8
ATOM 15180 C CA . PHE A 1 76 ? -10.042 -20.290 -14.485 1.00 0.00 76 PHE A CA 8
ATOM 15181 C C . PHE A 1 76 ? -10.528 -20.197 -15.924 1.00 0.00 76 PHE A C 8
ATOM 15182 O O . PHE A 1 76 ? -11.706 -19.944 -16.184 1.00 0.00 76 PHE A O 8
ATOM 15199 N N . ASN A 1 77 ? -9.564 -20.340 -16.890 1.00 0.00 77 ASN A N 8
ATOM 15200 C CA . ASN A 1 77 ? -9.851 -20.318 -18.331 1.00 0.00 77 ASN A CA 8
ATOM 15201 C C . ASN A 1 77 ? -10.395 -18.946 -18.744 1.00 0.00 77 ASN A C 8
ATOM 15202 O O . ASN A 1 77 ? -11.126 -18.830 -19.723 1.00 0.00 77 ASN A O 8
ATOM 15213 N N . ASN A 1 78 ? -10.025 -17.877 -17.971 1.00 0.00 78 ASN A N 8
ATOM 15214 C CA . ASN A 1 78 ? -10.457 -16.492 -18.240 1.00 0.00 78 ASN A CA 8
ATOM 15215 C C . ASN A 1 78 ? -11.970 -16.352 -18.091 1.00 0.00 78 ASN A C 8
ATOM 15216 O O . ASN A 1 78 ? -12.585 -15.451 -18.660 1.00 0.00 78 ASN A O 8
ATOM 15227 N N . ASP A 1 79 ? -12.595 -17.241 -17.282 1.00 0.00 79 ASP A N 8
ATOM 15228 C CA . ASP A 1 79 ? -14.030 -17.182 -17.053 1.00 0.00 79 ASP A CA 8
ATOM 15229 C C . ASP A 1 79 ? -14.254 -16.385 -15.780 1.00 0.00 79 ASP A C 8
ATOM 15230 O O . ASP A 1 79 ? -13.797 -16.756 -14.709 1.00 0.00 79 ASP A O 8
ATOM 15239 N N . ALA A 1 80 ? -15.040 -15.286 -15.889 1.00 0.00 80 ALA A N 8
ATOM 15240 C CA . ALA A 1 80 ? -15.321 -14.389 -14.765 1.00 0.00 80 ALA A CA 8
ATOM 15241 C C . ALA A 1 80 ? -16.047 -15.085 -13.615 1.00 0.00 80 ALA A C 8
ATOM 15242 O O . ALA A 1 80 ? -15.813 -14.772 -12.449 1.00 0.00 80 ALA A O 8
ATOM 15249 N N . GLU A 1 81 ? -16.958 -16.044 -13.924 1.00 0.00 81 GLU A N 8
ATOM 15250 C CA . GLU A 1 81 ? -17.716 -16.745 -12.882 1.00 0.00 81 GLU A CA 8
ATOM 15251 C C . GLU A 1 81 ? -16.808 -17.679 -12.100 1.00 0.00 81 GLU A C 8
ATOM 15252 O O . GLU A 1 81 ? -17.148 -18.111 -11.001 1.00 0.00 81 GLU A O 8
ATOM 15264 N N . LEU A 1 82 ? -15.627 -17.998 -12.664 1.00 0.00 82 LEU A N 8
ATOM 15265 C CA . LEU A 1 82 ? -14.692 -18.900 -12.016 1.00 0.00 82 LEU A CA 8
ATOM 15266 C C . LEU A 1 82 ? -13.488 -18.081 -11.615 1.00 0.00 82 LEU A C 8
ATOM 15267 O O . LEU A 1 82 ? -12.458 -18.104 -12.300 1.00 0.00 82 LEU A O 8
ATOM 15283 N N . THR A 1 83 ? -13.550 -17.405 -10.434 1.00 0.00 83 THR A N 8
ATOM 15284 C CA . THR A 1 83 ? -12.440 -16.541 -10.012 1.00 0.00 83 THR A CA 8
ATOM 15285 C C . THR A 1 83 ? -11.957 -17.022 -8.671 1.00 0.00 83 THR A C 8
ATOM 15286 O O . THR A 1 83 ? -12.740 -17.241 -7.750 1.00 0.00 83 THR A O 8
ATOM 15297 N N . TYR A 1 84 ? -10.637 -17.178 -8.550 1.00 0.00 84 TYR A N 8
A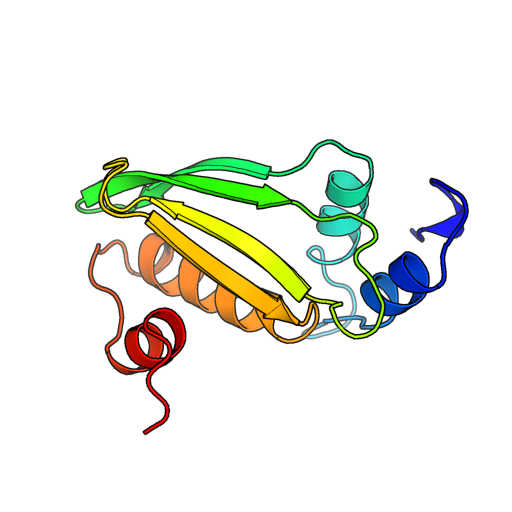TOM 15298 C CA . TYR A 1 84 ? -9.998 -17.594 -7.336 1.00 0.00 84 TYR A CA 8
ATOM 15299 C C . TYR A 1 84 ? -9.281 -16.396 -6.804 1.00 0.00 84 TYR A C 8
ATOM 15300 O O . TYR A 1 84 ? -8.533 -15.735 -7.518 1.00 0.00 84 TYR A O 8
ATOM 15318 N N . GLU A 1 85 ? -9.490 -16.114 -5.511 1.00 0.00 85 GLU A N 8
ATOM 15319 C CA . GLU A 1 85 ? -8.826 -15.018 -4.852 1.00 0.00 85 GLU A CA 8
ATOM 15320 C C . GLU A 1 85 ? -8.048 -15.691 -3.758 1.00 0.00 85 GLU A C 8
ATOM 15321 O O . GLU A 1 85 ? -8.599 -16.155 -2.762 1.00 0.00 85 GLU A O 8
ATOM 15333 N N . ILE A 1 86 ? -6.728 -15.736 -3.940 1.00 0.00 86 ILE A N 8
ATOM 15334 C CA . ILE A 1 86 ? -5.837 -16.416 -3.034 1.00 0.00 86 ILE A CA 8
ATOM 15335 C C . ILE A 1 86 ? -4.869 -15.381 -2.551 1.00 0.00 86 ILE A C 8
ATOM 15336 O O . ILE A 1 86 ? -4.131 -14.770 -3.320 1.00 0.00 86 ILE A O 8
ATOM 15352 N N . LEU A 1 87 ? -4.864 -15.160 -1.222 1.00 0.00 87 LEU A N 8
ATOM 15353 C CA . LEU A 1 87 ? -3.986 -14.205 -0.625 1.00 0.00 87 LEU A CA 8
ATOM 15354 C C . LEU A 1 87 ? -3.418 -14.893 0.588 1.00 0.00 87 LEU A C 8
ATOM 15355 O O . LEU A 1 87 ? -4.126 -15.643 1.263 1.00 0.00 87 LEU A O 8
ATOM 15371 N N . LEU A 1 88 ? -2.123 -14.699 0.886 1.00 0.00 88 LEU A N 8
ATOM 15372 C CA . LEU A 1 88 ? -1.506 -15.358 2.038 1.00 0.00 88 LEU A CA 8
ATOM 15373 C C . LEU A 1 88 ? -0.390 -14.437 2.479 1.00 0.00 88 LEU A C 8
ATOM 15374 O O . LEU A 1 88 ? 0.042 -13.586 1.687 1.00 0.00 88 LEU A O 8
ATOM 15390 N N . PRO A 1 89 ? 0.094 -14.567 3.732 1.00 0.00 89 PRO A N 8
ATOM 15391 C CA . PRO A 1 89 ? 1.240 -13.765 4.227 1.00 0.00 89 PRO A CA 8
ATOM 15392 C C . PRO A 1 89 ? 2.430 -13.859 3.300 1.00 0.00 89 PRO A C 8
ATOM 15393 O O . PRO A 1 89 ? 2.647 -14.901 2.704 1.00 0.00 89 PRO A O 8
ATOM 15404 N N . ASN A 1 90 ? 3.286 -12.812 3.193 1.00 0.00 90 ASN A N 8
ATOM 15405 C CA . ASN A 1 90 ? 4.388 -12.837 2.202 1.00 0.00 90 ASN A CA 8
ATOM 15406 C C . ASN A 1 90 ? 5.401 -13.973 2.427 1.00 0.00 90 ASN A C 8
ATOM 15407 O O . ASN A 1 90 ? 6.115 -14.352 1.502 1.00 0.00 90 ASN A O 8
ATOM 15418 N N . HIS A 1 91 ? 5.457 -14.545 3.648 1.00 0.00 91 HIS A N 8
ATOM 15419 C CA . HIS A 1 91 ? 6.412 -15.635 3.910 1.00 0.00 91 HIS A CA 8
ATOM 15420 C C . HIS A 1 91 ? 5.755 -16.977 3.573 1.00 0.00 91 HIS A C 8
ATOM 15421 O O . HIS A 1 91 ? 6.433 -17.952 3.259 1.00 0.00 91 HIS A O 8
ATOM 15435 N N . GLU A 1 92 ? 4.400 -17.028 3.616 1.00 0.00 92 GLU A N 8
ATOM 15436 C CA . GLU A 1 92 ? 3.643 -18.251 3.325 1.00 0.00 92 GLU A CA 8
ATOM 15437 C C . GLU A 1 92 ? 3.217 -18.300 1.863 1.00 0.00 92 GLU A C 8
ATOM 15438 O O . GLU A 1 92 ? 3.065 -19.376 1.289 1.00 0.00 92 GLU A O 8
ATOM 15450 N N . PHE A 1 93 ? 3.012 -17.114 1.230 1.00 0.00 93 PHE A N 8
ATOM 15451 C CA . PHE A 1 93 ? 2.541 -17.033 -0.154 1.00 0.00 93 PHE A CA 8
ATOM 15452 C C . PHE A 1 93 ? 3.539 -17.643 -1.119 1.00 0.00 93 PHE A C 8
ATOM 15453 O O . PHE A 1 93 ? 3.138 -18.277 -2.094 1.00 0.00 93 PHE A O 8
ATOM 15470 N N . LEU A 1 94 ? 4.872 -17.467 -0.906 1.00 0.00 94 LEU A N 8
ATOM 15471 C CA . LEU A 1 94 ? 5.830 -18.048 -1.847 1.00 0.00 94 LEU A CA 8
ATOM 15472 C C . LEU A 1 94 ? 5.761 -19.559 -1.775 1.00 0.00 94 LEU A C 8
ATOM 15473 O O . LEU A 1 94 ? 5.848 -20.177 -2.807 1.00 0.00 94 LEU A O 8
ATOM 15489 N N . GLU A 1 95 ? 5.469 -20.176 -0.598 1.00 0.00 95 GLU A N 8
ATOM 15490 C CA . GLU A 1 95 ? 5.374 -21.661 -0.508 1.00 0.00 95 GLU A CA 8
ATOM 15491 C C . GLU A 1 95 ? 4.281 -22.152 -1.474 1.00 0.00 95 GLU A C 8
ATOM 15492 O O . GLU A 1 95 ? 4.447 -23.148 -2.184 1.00 0.00 95 GLU A O 8
ATOM 15504 N N . TYR A 1 96 ? 3.145 -21.425 -1.501 1.00 0.00 96 TYR A N 8
ATOM 15505 C CA . TYR A 1 96 ? 2.036 -21.678 -2.420 1.00 0.00 96 TYR A CA 8
ATOM 15506 C C . TYR A 1 96 ? 2.501 -21.472 -3.878 1.00 0.00 96 TYR A C 8
ATOM 15507 O O . TYR A 1 96 ? 2.267 -22.315 -4.743 1.00 0.00 96 TYR A O 8
ATOM 15525 N N . LEU A 1 97 ? 3.180 -20.323 -4.141 1.00 0.00 97 LEU A N 8
ATOM 15526 C CA . LEU A 1 97 ? 3.609 -19.948 -5.486 1.00 0.00 97 LEU A CA 8
ATOM 15527 C C . LEU A 1 97 ? 4.581 -20.960 -6.101 1.00 0.00 97 LEU A C 8
ATOM 15528 O O . LEU A 1 97 ? 4.440 -21.323 -7.267 1.00 0.00 97 LEU A O 8
ATOM 15544 N N . ILE A 1 98 ? 5.571 -21.457 -5.327 1.00 0.00 98 ILE A N 8
ATOM 15545 C CA . ILE A 1 98 ? 6.550 -22.439 -5.849 1.00 0.00 98 ILE A CA 8
ATOM 15546 C C . ILE A 1 98 ? 5.837 -23.723 -6.225 1.00 0.00 98 ILE A C 8
ATOM 15547 O O . ILE A 1 98 ? 6.069 -24.294 -7.289 1.00 0.00 98 ILE A O 8
ATOM 15563 N N . ASP A 1 99 ? 4.920 -24.178 -5.329 1.00 0.00 99 ASP A N 8
ATOM 15564 C CA . ASP A 1 99 ? 4.139 -25.396 -5.553 1.00 0.00 99 ASP A CA 8
ATOM 15565 C C . ASP A 1 99 ? 3.259 -25.219 -6.792 1.00 0.00 99 ASP A C 8
ATOM 15566 O O . ASP A 1 99 ? 3.091 -26.147 -7.582 1.00 0.00 99 ASP A O 8
ATOM 15575 N N . MET A 1 100 ? 2.668 -24.008 -6.958 1.00 0.00 100 MET A N 8
ATOM 15576 C CA . MET A 1 100 ? 1.822 -23.698 -8.119 1.00 0.00 100 MET A CA 8
ATOM 15577 C C . MET A 1 100 ? 2.630 -23.783 -9.409 1.00 0.00 100 MET A C 8
ATOM 15578 O O . MET A 1 100 ? 2.248 -24.493 -10.336 1.00 0.00 100 MET A O 8
ATOM 15592 N N . LEU A 1 101 ? 3.806 -23.098 -9.449 1.00 0.00 101 LEU A N 8
ATOM 15593 C CA . LEU A 1 101 ? 4.656 -23.073 -10.651 1.00 0.00 101 LEU A CA 8
ATOM 15594 C C . LEU A 1 101 ? 5.133 -24.469 -10.973 1.00 0.00 101 LEU A C 8
ATOM 15595 O O . LEU A 1 101 ? 5.114 -24.907 -12.124 1.00 0.00 101 LEU A O 8
ATOM 15611 N N . MET A 1 102 ? 5.564 -25.192 -9.922 1.00 0.00 102 MET A N 8
ATOM 15612 C CA . MET A 1 102 ? 6.059 -26.551 -10.067 1.00 0.00 102 MET A CA 8
ATOM 15613 C C . MET A 1 102 ? 4.977 -27.486 -10.602 1.00 0.00 102 MET A C 8
ATOM 15614 O O . MET A 1 102 ? 5.190 -28.199 -11.569 1.00 0.00 102 MET A O 8
ATOM 15628 N N . GLY A 1 103 ? 3.762 -27.452 -9.994 1.00 0.00 103 GLY A N 8
ATOM 15629 C CA . GLY A 1 103 ? 2.680 -28.365 -10.366 1.00 0.00 103 GLY A CA 8
ATOM 15630 C C . GLY A 1 103 ? 2.186 -28.236 -11.793 1.00 0.00 103 GLY A C 8
ATOM 15631 O O . GLY A 1 103 ? 2.092 -29.247 -12.483 1.00 0.00 103 GLY A O 8
ATOM 15635 N N . TYR A 1 104 ? 1.868 -27.011 -12.300 1.00 0.00 104 TYR A N 8
ATOM 15636 C CA . TYR A 1 104 ? 1.296 -26.935 -13.663 1.00 0.00 104 TYR A CA 8
ATOM 15637 C C . TYR A 1 104 ? 2.359 -26.891 -14.757 1.00 0.00 104 TYR A C 8
ATOM 15638 O O . TYR A 1 104 ? 2.139 -27.430 -15.838 1.00 0.00 104 TYR A O 8
ATOM 15656 N N . GLN A 1 105 ? 3.542 -26.274 -14.526 1.00 0.00 105 GLN A N 8
ATOM 15657 C CA . GLN A 1 105 ? 4.529 -26.152 -15.594 1.00 0.00 105 GLN A CA 8
ATOM 15658 C C . GLN A 1 105 ? 5.328 -27.435 -15.760 1.00 0.00 105 GLN A C 8
ATOM 15659 O O . GLN A 1 105 ? 5.476 -27.941 -16.868 1.00 0.00 105 GLN A O 8
ATOM 15673 N N . ARG A 1 106 ? 5.877 -27.975 -14.642 1.00 0.00 106 ARG A N 8
ATOM 15674 C CA . ARG A 1 106 ? 6.714 -29.176 -14.684 1.00 0.00 106 ARG A CA 8
ATOM 15675 C C . ARG A 1 106 ? 5.958 -30.411 -15.160 1.00 0.00 106 ARG A C 8
ATOM 15676 O O . ARG A 1 106 ? 6.473 -31.167 -15.984 1.00 0.00 106 ARG A O 8
ATOM 15697 N N . MET A 1 107 ? 4.708 -30.647 -14.671 1.00 0.00 107 MET A N 8
ATOM 15698 C CA . MET A 1 107 ? 3.985 -31.860 -15.059 1.00 0.00 107 MET A CA 8
ATOM 15699 C C . MET A 1 107 ? 3.186 -31.628 -16.331 1.00 0.00 107 MET A C 8
ATOM 15700 O O . MET A 1 107 ? 2.781 -32.589 -16.979 1.00 0.00 107 MET A O 8
ATOM 15714 N N . GLN A 1 108 ? 2.951 -30.335 -16.708 1.00 0.00 108 GLN A N 8
ATOM 15715 C CA . GLN A 1 108 ? 2.193 -29.968 -17.916 1.00 0.00 108 GLN A CA 8
ATOM 15716 C C . GLN A 1 108 ? 0.768 -30.473 -17.829 1.00 0.00 108 GLN A C 8
ATOM 15717 O O . GLN A 1 108 ? 0.186 -30.980 -18.790 1.00 0.00 108 GLN A O 8
ATOM 15731 N N . LYS A 1 109 ? 0.195 -30.302 -16.631 1.00 0.00 109 LYS A N 8
ATOM 15732 C CA . LYS A 1 109 ? -1.174 -30.706 -16.350 1.00 0.00 109 LYS A CA 8
ATOM 15733 C C . LYS A 1 109 ? -1.959 -29.465 -15.982 1.00 0.00 109 LYS A C 8
ATOM 15734 O O . LYS A 1 109 ? -1.452 -28.561 -15.321 1.00 0.00 109 LYS A O 8
ATOM 15753 N N . THR A 1 110 ? -3.253 -29.419 -16.392 1.00 0.00 110 THR A N 8
ATOM 15754 C CA . THR A 1 110 ? -4.118 -28.271 -16.085 1.00 0.00 110 THR A CA 8
ATOM 15755 C C . THR A 1 110 ? -4.806 -28.492 -14.759 1.00 0.00 110 THR A C 8
ATOM 15756 O O . THR A 1 110 ? -5.367 -27.570 -14.174 1.00 0.00 110 THR A O 8
ATOM 15767 N N . ASP A 1 111 ? -4.762 -29.742 -14.268 1.00 0.00 111 ASP A N 8
ATOM 15768 C CA . ASP A 1 111 ? -5.380 -30.097 -13.004 1.00 0.00 111 ASP A CA 8
ATOM 15769 C C . ASP A 1 111 ? -4.295 -30.110 -11.946 1.00 0.00 111 ASP A C 8
ATOM 15770 O O . ASP A 1 111 ? -3.272 -30.780 -12.089 1.00 0.00 111 ASP A O 8
ATOM 15779 N N . PHE A 1 112 ? -4.526 -29.368 -10.842 1.00 0.00 112 PHE A N 8
ATOM 15780 C CA . PHE A 1 112 ? -3.567 -29.302 -9.747 1.00 0.00 112 PHE A CA 8
ATOM 15781 C C . PHE A 1 112 ? -3.809 -30.491 -8.816 1.00 0.00 112 PHE A C 8
ATOM 15782 O O . PHE A 1 112 ? -4.847 -31.155 -8.890 1.00 0.00 112 PHE A O 8
ATOM 15799 N N . PRO A 1 113 ? -2.829 -30.822 -7.963 1.00 0.00 113 PRO A N 8
ATOM 15800 C CA . PRO A 1 113 ? -2.993 -31.912 -6.985 1.00 0.00 113 PRO A CA 8
ATOM 15801 C C . PRO A 1 113 ? -4.155 -31.687 -6.033 1.00 0.00 113 PRO A C 8
ATOM 15802 O O . PRO A 1 113 ? -4.456 -30.557 -5.659 1.00 0.00 113 PRO A O 8
ATOM 15813 N N . GLY A 1 114 ? -4.811 -32.788 -5.581 1.00 0.00 114 GLY A N 8
ATOM 15814 C CA . GLY A 1 114 ? -5.982 -32.692 -4.694 1.00 0.00 114 GLY A CA 8
ATOM 15815 C C . GLY A 1 114 ? -5.678 -31.988 -3.397 1.00 0.00 114 GLY A C 8
ATOM 15816 O O . GLY A 1 114 ? -6.503 -31.230 -2.913 1.00 0.00 114 GLY A O 8
ATOM 15820 N N . ALA A 1 115 ? -4.474 -32.196 -2.807 1.00 0.00 115 ALA A N 8
ATOM 15821 C CA . ALA A 1 115 ? -4.132 -31.545 -1.543 1.00 0.00 115 ALA A CA 8
ATOM 15822 C C . ALA A 1 115 ? -3.926 -30.053 -1.766 1.00 0.00 115 ALA A C 8
ATOM 15823 O O . ALA A 1 115 ? -4.129 -29.244 -0.865 1.00 0.00 115 ALA A O 8
ATOM 15830 N N . PHE A 1 116 ? -3.538 -29.663 -3.005 1.00 0.00 116 PHE A N 8
ATOM 15831 C CA . PHE A 1 116 ? -3.296 -28.271 -3.332 1.00 0.00 116 PHE A CA 8
ATOM 15832 C C . PHE A 1 116 ? -4.634 -27.574 -3.475 1.00 0.00 116 PHE A C 8
ATOM 15833 O O . PHE A 1 116 ? -4.770 -26.399 -3.158 1.00 0.00 116 PHE A O 8
ATOM 15850 N N . TYR A 1 117 ? -5.687 -28.316 -3.923 1.00 0.00 117 TYR A N 8
ATOM 15851 C CA . TYR A 1 117 ? -7.000 -27.706 -4.105 1.00 0.00 117 TYR A CA 8
ATOM 15852 C C . TYR A 1 117 ? -7.655 -27.433 -2.755 1.00 0.00 117 TYR A C 8
ATOM 15853 O O . TYR A 1 117 ? -8.576 -26.622 -2.672 1.00 0.00 117 TYR A O 8
ATOM 15871 N N . ARG A 1 118 ? -7.166 -28.074 -1.653 1.00 0.00 118 ARG A N 8
ATOM 15872 C CA . ARG A 1 118 ? -7.740 -27.855 -0.318 1.00 0.00 118 ARG A CA 8
ATOM 15873 C C . ARG A 1 118 ? -7.427 -26.435 0.087 1.00 0.00 118 ARG A C 8
ATOM 15874 O O . ARG A 1 118 ? -8.252 -25.700 0.635 1.00 0.00 118 ARG A O 8
ATOM 15895 N N . ARG A 1 119 ? -6.158 -26.061 -0.214 1.00 0.00 119 ARG A N 8
ATOM 15896 C CA . ARG A 1 119 ? -5.606 -24.733 0.078 1.00 0.00 119 ARG A CA 8
ATOM 15897 C C . ARG A 1 119 ? -6.340 -23.658 -0.708 1.00 0.00 119 ARG A C 8
ATOM 15898 O O . ARG A 1 119 ? -6.616 -22.582 -0.188 1.00 0.00 119 ARG A O 8
ATOM 15919 N N . LEU A 1 120 ? -6.657 -23.938 -1.999 1.00 0.00 120 LEU A N 8
ATOM 15920 C CA . LEU A 1 120 ? -7.359 -22.966 -2.850 1.00 0.00 120 LEU A CA 8
ATOM 15921 C C . LEU A 1 120 ? -8.807 -22.825 -2.406 1.00 0.00 120 LEU A C 8
ATOM 15922 O O . LEU A 1 120 ? -9.367 -21.733 -2.431 1.00 0.00 120 LEU A O 8
ATOM 15938 N N . LEU A 1 121 ? -9.453 -23.958 -2.040 1.00 0.00 121 LEU A N 8
ATOM 15939 C CA . LEU A 1 121 ? -10.830 -23.963 -1.582 1.00 0.00 121 LEU A CA 8
ATOM 15940 C C . LEU A 1 121 ? -10.932 -23.260 -0.226 1.00 0.00 121 LEU A C 8
ATOM 15941 O O . LEU A 1 121 ? -11.888 -22.530 0.035 1.00 0.00 121 LEU A O 8
ATOM 15957 N N . GLY A 1 122 ? -9.935 -23.489 0.672 1.00 0.00 122 GLY A N 8
ATOM 15958 C CA . GLY A 1 122 ? -9.927 -22.861 1.996 1.00 0.00 122 GLY A CA 8
ATOM 15959 C C . GLY A 1 122 ? -10.352 -23.868 3.030 1.00 0.00 122 GLY A C 8
ATOM 15960 O O . GLY A 1 122 ? -10.935 -23.511 4.048 1.00 0.00 122 GLY A O 8
ATOM 15964 N N . TYR A 1 123 ? -10.045 -25.166 2.794 1.00 0.00 123 TYR A N 8
ATOM 15965 C CA . TYR A 1 123 ? -10.413 -26.217 3.724 1.00 0.00 123 TYR A CA 8
ATOM 15966 C C . TYR A 1 123 ? -9.167 -26.608 4.487 1.00 0.00 123 TYR A C 8
ATOM 15967 O O . TYR A 1 123 ? -8.215 -27.154 3.932 1.00 0.00 123 TYR A O 8
ATOM 15985 N N . ASP A 1 124 ? -9.171 -26.355 5.813 1.00 0.00 124 ASP A N 8
ATOM 15986 C CA . ASP A 1 124 ? -8.036 -26.701 6.648 1.00 0.00 124 ASP A CA 8
ATOM 15987 C C . ASP A 1 124 ? -8.278 -28.095 7.197 1.00 0.00 124 ASP A C 8
ATOM 15988 O O . ASP A 1 124 ? -8.981 -28.276 8.184 1.00 0.00 124 ASP A O 8
ATOM 15997 N N . SER A 1 125 ? -7.680 -29.114 6.533 1.00 0.00 125 SER A N 8
ATOM 15998 C CA . SER A 1 125 ? -7.813 -30.521 6.959 1.00 0.00 125 SER A CA 8
ATOM 15999 C C . SER A 1 125 ? -9.306 -30.982 6.887 1.00 0.00 125 SER A C 8
ATOM 16000 O O . SER A 1 125 ? -9.829 -31.521 7.909 1.00 0.00 125 SER A O 8
ATOM 16009 N N . MET A 1 1 ? 18.819 -3.059 -2.922 1.00 0.00 1 MET A N 9
ATOM 16010 C CA . MET A 1 1 ? 18.717 -4.315 -2.099 1.00 0.00 1 MET A CA 9
ATOM 16011 C C . MET A 1 1 ? 17.803 -4.152 -0.884 1.00 0.00 1 MET A C 9
ATOM 16012 O O . MET A 1 1 ? 17.152 -5.112 -0.460 1.00 0.00 1 MET A O 9
ATOM 16028 N N . ARG A 1 2 ? 17.731 -2.926 -0.297 1.00 0.00 2 ARG A N 9
ATOM 16029 C CA . ARG A 1 2 ? 16.890 -2.689 0.871 1.00 0.00 2 ARG A CA 9
ATOM 16030 C C . ARG A 1 2 ? 15.860 -1.631 0.510 1.00 0.00 2 ARG A C 9
ATOM 16031 O O . ARG A 1 2 ? 16.134 -0.683 -0.229 1.00 0.00 2 ARG A O 9
ATOM 16052 N N . ILE A 1 3 ? 14.629 -1.777 1.079 1.00 0.00 3 ILE A N 9
ATOM 16053 C CA . ILE A 1 3 ? 13.502 -0.890 0.812 1.00 0.00 3 ILE A CA 9
ATOM 16054 C C . ILE A 1 3 ? 13.766 0.575 1.167 1.00 0.00 3 ILE A C 9
ATOM 16055 O O . ILE A 1 3 ? 13.112 1.447 0.617 1.00 0.00 3 ILE A O 9
ATOM 16071 N N . ASP A 1 4 ? 14.771 0.902 2.031 1.00 0.00 4 ASP A N 9
ATOM 16072 C CA . ASP A 1 4 ? 15.009 2.304 2.399 1.00 0.00 4 ASP A CA 9
ATOM 16073 C C . ASP A 1 4 ? 15.785 3.026 1.294 1.00 0.00 4 ASP A C 9
ATOM 16074 O O . ASP A 1 4 ? 16.056 4.216 1.402 1.00 0.00 4 ASP A O 9
ATOM 16083 N N . GLU A 1 5 ? 16.177 2.292 0.222 1.00 0.00 5 GLU A N 9
ATOM 16084 C CA . GLU A 1 5 ? 16.890 2.891 -0.900 1.00 0.00 5 GLU A CA 9
ATOM 16085 C C . GLU A 1 5 ? 15.877 3.246 -1.974 1.00 0.00 5 GLU A C 9
ATOM 16086 O O . GLU A 1 5 ? 16.218 3.840 -2.994 1.00 0.00 5 GLU A O 9
ATOM 16098 N N . LEU A 1 6 ? 14.601 2.856 -1.748 1.00 0.00 6 LEU A N 9
ATOM 16099 C CA . LEU A 1 6 ? 13.530 3.117 -2.702 1.00 0.00 6 LEU A CA 9
ATOM 16100 C C . LEU A 1 6 ? 12.634 4.218 -2.145 1.00 0.00 6 LEU A C 9
ATOM 16101 O O . LEU A 1 6 ? 13.016 5.381 -2.049 1.00 0.00 6 LEU A O 9
ATOM 16117 N N . VAL A 1 7 ? 11.390 3.838 -1.803 1.00 0.00 7 VAL A N 9
ATOM 16118 C CA . VAL A 1 7 ? 10.393 4.752 -1.253 1.00 0.00 7 VAL A CA 9
ATOM 16119 C C . VAL A 1 7 ? 10.561 4.719 0.272 1.00 0.00 7 VAL A C 9
ATOM 16120 O O . VAL A 1 7 ? 11.154 3.772 0.801 1.00 0.00 7 VAL A O 9
ATOM 16133 N N . PRO A 1 8 ? 10.109 5.746 1.019 1.00 0.00 8 PRO A N 9
ATOM 16134 C CA . PRO A 1 8 ? 10.187 5.699 2.494 1.00 0.00 8 PRO A CA 9
ATOM 16135 C C . PRO A 1 8 ? 9.512 4.464 3.067 1.00 0.00 8 PRO A C 9
ATOM 16136 O O . PRO A 1 8 ? 8.352 4.172 2.778 1.00 0.00 8 PRO A O 9
ATOM 16147 N N . ALA A 1 9 ? 10.242 3.725 3.924 1.00 0.00 9 ALA A N 9
ATOM 16148 C CA . ALA A 1 9 ? 9.745 2.485 4.460 1.00 0.00 9 ALA A CA 9
ATOM 16149 C C . ALA A 1 9 ? 8.729 2.701 5.564 1.00 0.00 9 ALA A C 9
ATOM 16150 O O . ALA A 1 9 ? 8.998 3.263 6.624 1.00 0.00 9 ALA A O 9
ATOM 16157 N N . ASP A 1 10 ? 7.512 2.211 5.275 1.00 0.00 10 ASP A N 9
ATOM 16158 C CA . ASP A 1 10 ? 6.401 2.223 6.196 1.00 0.00 10 ASP A CA 9
ATOM 16159 C C . ASP A 1 10 ? 6.528 0.967 7.065 1.00 0.00 10 ASP A C 9
ATOM 16160 O O . ASP A 1 10 ? 7.195 0.009 6.679 1.00 0.00 10 ASP A O 9
ATOM 16169 N N . PRO A 1 11 ? 5.872 0.936 8.226 1.00 0.00 11 PRO A N 9
ATOM 16170 C CA . PRO A 1 11 ? 5.885 -0.255 9.119 1.00 0.00 11 PRO A CA 9
ATOM 16171 C C . PRO A 1 11 ? 5.380 -1.523 8.447 1.00 0.00 11 PRO A C 9
ATOM 16172 O O . PRO A 1 11 ? 5.742 -2.642 8.813 1.00 0.00 11 PRO A O 9
ATOM 16183 N N . ARG A 1 12 ? 4.534 -1.323 7.414 1.00 0.00 12 ARG A N 9
ATOM 16184 C CA . ARG A 1 12 ? 3.945 -2.392 6.622 1.00 0.00 12 ARG A CA 9
ATOM 16185 C C . ARG A 1 12 ? 5.026 -2.949 5.688 1.00 0.00 12 ARG A C 9
ATOM 16186 O O . ARG A 1 12 ? 5.284 -4.144 5.641 1.00 0.00 12 ARG A O 9
ATOM 16207 N N . ALA A 1 13 ? 5.700 -2.020 4.949 1.00 0.00 13 ALA A N 9
ATOM 16208 C CA . ALA A 1 13 ? 6.811 -2.310 4.035 1.00 0.00 13 ALA A CA 9
ATOM 16209 C C . ALA A 1 13 ? 7.923 -3.030 4.762 1.00 0.00 13 ALA A C 9
ATOM 16210 O O . ALA A 1 13 ? 8.458 -4.033 4.285 1.00 0.00 13 ALA A O 9
ATOM 16217 N N . VAL A 1 14 ? 8.266 -2.508 5.957 1.00 0.00 14 VAL A N 9
ATOM 16218 C CA . VAL A 1 14 ? 9.297 -3.076 6.808 1.00 0.00 14 VAL A CA 9
ATOM 16219 C C . VAL A 1 14 ? 8.917 -4.486 7.205 1.00 0.00 14 VAL A C 9
ATOM 16220 O O . VAL A 1 14 ? 9.743 -5.406 7.153 1.00 0.00 14 VAL A O 9
ATOM 16233 N N . SER A 1 15 ? 7.625 -4.696 7.577 1.00 0.00 15 SER A N 9
ATOM 16234 C CA . SER A 1 15 ? 7.219 -6.027 8.053 1.00 0.00 15 SER A CA 9
ATOM 16235 C C . SER A 1 15 ? 7.150 -7.016 6.898 1.00 0.00 15 SER A C 9
ATOM 16236 O O . SER A 1 15 ? 7.385 -8.193 7.098 1.00 0.00 15 SER A O 9
ATOM 16244 N N . LEU A 1 16 ? 6.744 -6.570 5.671 1.00 0.00 16 LEU A N 9
ATOM 16245 C CA . LEU A 1 16 ? 6.670 -7.475 4.508 1.00 0.00 16 LEU A CA 9
ATOM 16246 C C . LEU A 1 16 ? 8.073 -7.833 4.027 1.00 0.00 16 LEU A C 9
ATOM 16247 O O . LEU A 1 16 ? 8.325 -8.956 3.614 1.00 0.00 16 LEU A O 9
ATOM 16263 N N . TYR A 1 17 ? 8.984 -6.836 4.007 1.00 0.00 17 TYR A N 9
ATOM 16264 C CA . TYR A 1 17 ? 10.375 -7.048 3.569 1.00 0.00 17 TYR A CA 9
ATOM 16265 C C . TYR A 1 17 ? 11.192 -7.887 4.567 1.00 0.00 17 TYR A C 9
ATOM 16266 O O . TYR A 1 17 ? 12.065 -8.644 4.150 1.00 0.00 17 TYR A O 9
ATOM 16284 N N . THR A 1 18 ? 10.942 -7.748 5.902 1.00 0.00 18 THR A N 9
ATOM 16285 C CA . THR A 1 18 ? 11.741 -8.460 6.942 1.00 0.00 18 THR A CA 9
ATOM 16286 C C . THR A 1 18 ? 11.909 -9.980 6.695 1.00 0.00 18 THR A C 9
ATOM 16287 O O . THR A 1 18 ? 13.044 -10.463 6.753 1.00 0.00 18 THR A O 9
ATOM 16298 N N . PRO A 1 19 ? 10.855 -10.779 6.453 1.00 0.00 19 PRO A N 9
ATOM 16299 C CA . PRO A 1 19 ? 11.039 -12.206 6.193 1.00 0.00 19 PRO A CA 9
ATOM 16300 C C . PRO A 1 19 ? 11.420 -12.507 4.757 1.00 0.00 19 PRO A C 9
ATOM 16301 O O . PRO A 1 19 ? 10.718 -12.144 3.816 1.00 0.00 19 PRO A O 9
ATOM 16312 N N . TYR A 1 20 ? 12.539 -13.232 4.574 1.00 0.00 20 TYR A N 9
ATOM 16313 C CA . TYR A 1 20 ? 13.007 -13.586 3.251 1.00 0.00 20 TYR A CA 9
ATOM 16314 C C . TYR A 1 20 ? 13.735 -14.902 3.387 1.00 0.00 20 TYR A C 9
ATOM 16315 O O . TYR A 1 20 ? 14.138 -15.293 4.483 1.00 0.00 20 TYR A O 9
ATOM 16333 N N . TYR A 1 21 ? 13.908 -15.622 2.258 1.00 0.00 21 TYR A N 9
ATOM 16334 C CA . TYR A 1 21 ? 14.563 -16.920 2.279 1.00 0.00 21 TYR A CA 9
ATOM 16335 C C . TYR A 1 21 ? 16.024 -16.726 1.926 1.00 0.00 21 TYR A C 9
ATOM 16336 O O . TYR A 1 21 ? 16.380 -15.840 1.150 1.00 0.00 21 TYR A O 9
ATOM 16354 N N . SER A 1 22 ? 16.917 -17.547 2.526 1.00 0.00 22 SER A N 9
ATOM 16355 C CA . SER A 1 22 ? 18.343 -17.447 2.224 1.00 0.00 22 SER A CA 9
ATOM 16356 C C . SER A 1 22 ? 18.998 -18.733 2.661 1.00 0.00 22 SER A C 9
ATOM 16357 O O . SER A 1 22 ? 19.707 -18.773 3.658 1.00 0.00 22 SER A O 9
ATOM 16365 N N . GLN A 1 23 ? 18.732 -19.841 1.917 1.00 0.00 23 GLN A N 9
ATOM 16366 C CA . GLN A 1 23 ? 19.324 -21.142 2.240 1.00 0.00 23 GLN A CA 9
ATOM 16367 C C . GLN A 1 23 ? 20.815 -21.125 1.927 1.00 0.00 23 GLN A C 9
ATOM 16368 O O . GLN A 1 23 ? 21.622 -21.675 2.670 1.00 0.00 23 GLN A O 9
ATOM 16382 N N . ALA A 1 24 ? 21.192 -20.495 0.792 1.00 0.00 24 ALA A N 9
ATOM 16383 C CA . ALA A 1 24 ? 22.580 -20.403 0.406 1.00 0.00 24 ALA A CA 9
ATOM 16384 C C . ALA A 1 24 ? 22.667 -19.268 -0.585 1.00 0.00 24 ALA A C 9
ATOM 16385 O O . ALA A 1 24 ? 21.731 -19.050 -1.355 1.00 0.00 24 ALA A O 9
ATOM 16392 N N . ASN A 1 25 ? 23.806 -18.514 -0.568 1.00 0.00 25 ASN A N 9
ATOM 16393 C CA . ASN A 1 25 ? 24.025 -17.379 -1.477 1.00 0.00 25 ASN A CA 9
ATOM 16394 C C . ASN A 1 25 ? 22.944 -16.314 -1.257 1.00 0.00 25 ASN A C 9
ATOM 16395 O O . ASN A 1 25 ? 22.807 -15.786 -0.154 1.00 0.00 25 ASN A O 9
ATOM 16406 N N . ARG A 1 26 ? 22.176 -15.969 -2.322 1.00 0.00 26 ARG A N 9
ATOM 16407 C CA . ARG A 1 26 ? 21.116 -14.977 -2.227 1.00 0.00 26 ARG A CA 9
ATOM 16408 C C . ARG A 1 26 ? 19.935 -15.544 -2.980 1.00 0.00 26 ARG A C 9
ATOM 16409 O O . ARG A 1 26 ? 20.106 -16.238 -3.984 1.00 0.00 26 ARG A O 9
ATOM 16430 N N . ARG A 1 27 ? 18.696 -15.243 -2.515 1.00 0.00 27 ARG A N 9
ATOM 16431 C CA . ARG A 1 27 ? 17.499 -15.741 -3.182 1.00 0.00 27 ARG A CA 9
ATOM 16432 C C . ARG A 1 27 ? 16.997 -14.660 -4.115 1.00 0.00 27 ARG A C 9
ATOM 16433 O O . ARG A 1 27 ? 16.734 -13.535 -3.706 1.00 0.00 27 ARG A O 9
ATOM 16454 N N . ARG A 1 28 ? 16.819 -15.040 -5.407 1.00 0.00 28 ARG A N 9
ATOM 16455 C CA . ARG A 1 28 ? 16.356 -14.125 -6.463 1.00 0.00 28 ARG A CA 9
ATOM 16456 C C . ARG A 1 28 ? 14.925 -13.654 -6.221 1.00 0.00 28 ARG A C 9
ATOM 16457 O O . ARG A 1 28 ? 14.494 -12.645 -6.772 1.00 0.00 28 ARG A O 9
ATOM 16478 N N . TYR A 1 29 ? 14.170 -14.380 -5.372 1.00 0.00 29 TYR A N 9
ATOM 16479 C CA . TYR A 1 29 ? 12.776 -14.039 -5.079 1.00 0.00 29 TYR A CA 9
ATOM 16480 C C . TYR A 1 29 ? 12.661 -12.711 -4.323 1.00 0.00 29 TYR A C 9
ATOM 16481 O O . TYR A 1 29 ? 11.748 -11.931 -4.587 1.00 0.00 29 TYR A O 9
ATOM 16499 N N . LEU A 1 30 ? 13.591 -12.423 -3.368 1.00 0.00 30 LEU A N 9
ATOM 16500 C CA . LEU A 1 30 ? 13.523 -11.188 -2.576 1.00 0.00 30 LEU A CA 9
ATOM 16501 C C . LEU A 1 30 ? 13.660 -9.908 -3.437 1.00 0.00 30 LEU A C 9
ATOM 16502 O O . LEU A 1 30 ? 12.755 -9.065 -3.406 1.00 0.00 30 LEU A O 9
ATOM 16518 N N . PRO A 1 31 ? 14.739 -9.715 -4.229 1.00 0.00 31 PRO A N 9
ATOM 16519 C CA . PRO A 1 31 ? 14.867 -8.494 -5.043 1.00 0.00 31 PRO A CA 9
ATOM 16520 C C . PRO A 1 31 ? 13.895 -8.400 -6.196 1.00 0.00 31 PRO A C 9
ATOM 16521 O O . PRO A 1 31 ? 13.640 -7.306 -6.713 1.00 0.00 31 PRO A O 9
ATOM 16532 N N . TYR A 1 32 ? 13.304 -9.549 -6.624 1.00 0.00 32 TYR A N 9
ATOM 16533 C CA . TYR A 1 32 ? 12.345 -9.534 -7.720 1.00 0.00 32 TYR A CA 9
ATOM 16534 C C . TYR A 1 32 ? 11.076 -8.862 -7.218 1.00 0.00 32 TYR A C 9
ATOM 16535 O O . TYR A 1 32 ? 10.445 -8.074 -7.920 1.00 0.00 32 TYR A O 9
ATOM 16553 N N . ALA A 1 33 ? 10.718 -9.136 -5.929 1.00 0.00 33 ALA A N 9
ATOM 16554 C CA . ALA A 1 33 ? 9.515 -8.568 -5.342 1.00 0.00 33 ALA A CA 9
ATOM 16555 C C . ALA A 1 33 ? 9.750 -7.095 -5.038 1.00 0.00 33 ALA A C 9
ATOM 16556 O O . ALA A 1 33 ? 8.808 -6.307 -5.049 1.00 0.00 33 ALA A O 9
ATOM 16563 N N . LEU A 1 34 ? 11.025 -6.679 -4.784 1.00 0.00 34 LEU A N 9
ATOM 16564 C CA . LEU A 1 34 ? 11.328 -5.265 -4.527 1.00 0.00 34 LEU A CA 9
ATOM 16565 C C . LEU A 1 34 ? 11.082 -4.471 -5.796 1.00 0.00 34 LEU A C 9
ATOM 16566 O O . LEU A 1 34 ? 10.625 -3.333 -5.758 1.00 0.00 34 LEU A O 9
ATOM 16582 N N . SER A 1 35 ? 11.432 -5.065 -6.953 1.00 0.00 35 SER A N 9
ATOM 16583 C CA . SER A 1 35 ? 11.207 -4.424 -8.254 1.00 0.00 35 SER A CA 9
ATOM 16584 C C . SER A 1 35 ? 9.709 -4.278 -8.516 1.00 0.00 35 SER A C 9
ATOM 16585 O O . SER A 1 35 ? 9.265 -3.278 -9.051 1.00 0.00 35 SER A O 9
ATOM 16593 N N . LEU A 1 36 ? 8.900 -5.305 -8.150 1.00 0.00 36 LEU A N 9
ATOM 16594 C CA . LEU A 1 36 ? 7.442 -5.267 -8.353 1.00 0.00 36 LEU A CA 9
ATOM 16595 C C . LEU A 1 36 ? 6.807 -4.232 -7.421 1.00 0.00 36 LEU A C 9
ATOM 16596 O O . LEU A 1 36 ? 5.879 -3.504 -7.805 1.00 0.00 36 LEU A O 9
ATOM 16612 N N . TYR A 1 37 ? 7.333 -4.180 -6.167 1.00 0.00 37 TYR A N 9
ATOM 16613 C CA . TYR A 1 37 ? 6.908 -3.252 -5.100 1.00 0.00 37 TYR A CA 9
ATOM 16614 C C . TYR A 1 37 ? 6.941 -1.783 -5.541 1.00 0.00 37 TYR A C 9
ATOM 16615 O O . TYR A 1 37 ? 6.193 -0.967 -5.008 1.00 0.00 37 TYR A O 9
ATOM 16633 N N . GLN A 1 38 ? 7.810 -1.407 -6.522 1.00 0.00 38 GLN A N 9
ATOM 16634 C CA . GLN A 1 38 ? 7.919 -0.007 -6.959 1.00 0.00 38 GLN A CA 9
ATOM 16635 C C . GLN A 1 38 ? 6.628 0.508 -7.606 1.00 0.00 38 GLN A C 9
ATOM 16636 O O . GLN A 1 38 ? 6.497 1.714 -7.814 1.00 0.00 38 GLN A O 9
ATOM 16650 N N . GLY A 1 39 ? 5.641 -0.383 -7.940 1.00 0.00 39 GLY A N 9
ATOM 16651 C CA . GLY A 1 39 ? 4.393 0.085 -8.561 1.00 0.00 39 GLY A CA 9
ATOM 16652 C C . GLY A 1 39 ? 4.190 -0.581 -9.889 1.00 0.00 39 GLY A C 9
ATOM 16653 O O . GLY A 1 39 ? 3.200 -0.321 -10.559 1.00 0.00 39 GLY A O 9
ATOM 16657 N N . SER A 1 40 ? 5.129 -1.464 -10.315 1.00 0.00 40 SER A N 9
ATOM 16658 C CA . SER A 1 40 ? 4.979 -2.171 -11.591 1.00 0.00 40 SER A CA 9
ATOM 16659 C C . SER A 1 40 ? 3.844 -3.179 -11.487 1.00 0.00 40 SER A C 9
ATOM 16660 O O . SER A 1 40 ? 3.051 -3.312 -12.416 1.00 0.00 40 SER A O 9
ATOM 16668 N N . SER A 1 41 ? 3.762 -3.906 -10.325 1.00 0.00 41 SER A N 9
ATOM 16669 C CA . SER A 1 41 ? 2.707 -4.912 -10.084 1.00 0.00 41 SER A CA 9
ATOM 16670 C C . SER A 1 41 ? 2.856 -6.100 -11.043 1.00 0.00 41 SER A C 9
ATOM 16671 O O . SER A 1 41 ? 3.796 -6.175 -11.835 1.00 0.00 41 SER A O 9
ATOM 16679 N N . ILE A 1 42 ? 1.934 -7.093 -10.947 1.00 0.00 42 ILE A N 9
ATOM 16680 C CA . ILE A 1 42 ? 1.978 -8.260 -11.830 1.00 0.00 42 ILE A CA 9
ATOM 16681 C C . ILE A 1 42 ? 0.560 -8.518 -12.297 1.00 0.00 42 ILE A C 9
ATOM 16682 O O . ILE A 1 42 ? -0.368 -8.685 -11.516 1.00 0.00 42 ILE A O 9
ATOM 16698 N N . GLU A 1 43 ? 0.397 -8.560 -13.635 1.00 0.00 43 GLU A N 9
ATOM 16699 C CA . GLU A 1 43 ? -0.860 -8.822 -14.277 1.00 0.00 43 GLU A CA 9
ATOM 16700 C C . GLU A 1 43 ? -0.456 -9.494 -15.562 1.00 0.00 43 GLU A C 9
ATOM 16701 O O . GLU A 1 43 ? 0.381 -8.970 -16.296 1.00 0.00 43 GLU A O 9
ATOM 16713 N N . GLY A 1 44 ? -1.005 -10.685 -15.866 1.00 0.00 44 GLY A N 9
ATOM 16714 C CA . GLY A 1 44 ? -0.616 -11.362 -17.080 1.00 0.00 44 GLY A CA 9
ATOM 16715 C C . GLY A 1 44 ? -1.357 -12.655 -17.153 1.00 0.00 44 GLY A C 9
ATOM 16716 O O . GLY A 1 44 ? -2.255 -12.921 -16.362 1.00 0.00 44 GLY A O 9
ATOM 16720 N N . SER A 1 45 ? -0.966 -13.488 -18.129 1.00 0.00 45 SER A N 9
ATOM 16721 C CA . SER A 1 45 ? -1.576 -14.789 -18.349 1.00 0.00 45 SER A CA 9
ATOM 16722 C C . SER A 1 45 ? -0.477 -15.808 -18.225 1.00 0.00 45 SER A C 9
ATOM 16723 O O . SER A 1 45 ? 0.443 -15.815 -19.040 1.00 0.00 45 SER A O 9
ATOM 16731 N N . ARG A 1 46 ? -0.534 -16.707 -17.210 1.00 0.00 46 ARG A N 9
ATOM 16732 C CA . ARG A 1 46 ? 0.527 -17.705 -17.052 1.00 0.00 46 ARG A CA 9
ATOM 16733 C C . ARG A 1 46 ? 0.105 -18.941 -17.810 1.00 0.00 46 ARG A C 9
ATOM 16734 O O . ARG A 1 46 ? -1.003 -19.454 -17.644 1.00 0.00 46 ARG A O 9
ATOM 16755 N N . ALA A 1 47 ? 1.029 -19.460 -18.657 1.00 0.00 47 ALA A N 9
ATOM 16756 C CA . ALA A 1 47 ? 0.758 -20.597 -19.487 1.00 0.00 47 ALA A CA 9
ATOM 16757 C C . ALA A 1 47 ? 0.901 -21.868 -18.700 1.00 0.00 47 ALA A C 9
ATOM 16758 O O . ALA A 1 47 ? 1.974 -22.243 -18.227 1.00 0.00 47 ALA A O 9
ATOM 16765 N N . VAL A 1 48 ? -0.230 -22.559 -18.584 1.00 0.00 48 VAL A N 9
ATOM 16766 C CA . VAL A 1 48 ? -0.298 -23.835 -17.928 1.00 0.00 48 VAL A CA 9
ATOM 16767 C C . VAL A 1 48 ? -0.213 -24.834 -19.044 1.00 0.00 48 VAL A C 9
ATOM 16768 O O . VAL A 1 48 ? -1.135 -24.987 -19.855 1.00 0.00 48 VAL A O 9
ATOM 16781 N N . GLU A 1 49 ? 0.921 -25.539 -19.113 1.00 0.00 49 GLU A N 9
ATOM 16782 C CA . GLU A 1 49 ? 1.122 -26.517 -20.171 1.00 0.0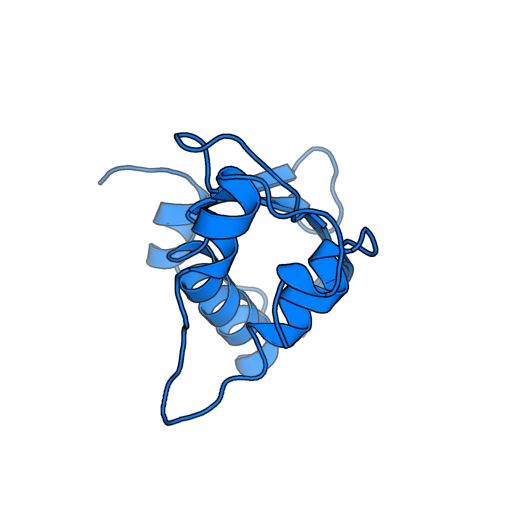0 49 GLU A CA 9
ATOM 16783 C C . GLU A 1 49 ? 0.207 -27.701 -19.921 1.00 0.00 49 GLU A C 9
ATOM 16784 O O . GLU A 1 49 ? 0.130 -28.227 -18.816 1.00 0.00 49 GLU A O 9
ATOM 16796 N N . GLY A 1 50 ? -0.531 -28.120 -20.982 1.00 0.00 50 GLY A N 9
ATOM 16797 C CA . GLY A 1 50 ? -1.461 -29.240 -20.867 1.00 0.00 50 GLY A CA 9
ATOM 16798 C C . GLY A 1 50 ? -2.863 -28.717 -20.714 1.00 0.00 50 GLY A C 9
ATOM 16799 O O . GLY A 1 50 ? -3.813 -29.491 -20.721 1.00 0.00 50 GLY A O 9
ATOM 16803 N N . GLY A 1 51 ? -3.020 -27.381 -20.545 1.00 0.00 51 GLY A N 9
ATOM 16804 C CA . GLY A 1 51 ? -4.345 -26.787 -20.399 1.00 0.00 51 GLY A CA 9
ATOM 16805 C C . GLY A 1 51 ? -4.420 -25.566 -21.266 1.00 0.00 51 GLY A C 9
ATOM 16806 O O . GLY A 1 51 ? -4.482 -25.658 -22.488 1.00 0.00 51 GLY A O 9
ATOM 16810 N N . ALA A 1 52 ? -4.415 -24.378 -20.633 1.00 0.00 52 ALA A N 9
ATOM 16811 C CA . ALA A 1 52 ? -4.508 -23.135 -21.364 1.00 0.00 52 ALA A CA 9
ATOM 16812 C C . ALA A 1 52 ? -3.992 -22.053 -20.432 1.00 0.00 52 ALA A C 9
ATOM 16813 O O . ALA A 1 52 ? -3.945 -22.252 -19.213 1.00 0.00 52 ALA A O 9
ATOM 16820 N N . PRO A 1 53 ? -3.560 -20.914 -20.976 1.00 0.00 53 PRO A N 9
ATOM 16821 C CA . PRO A 1 53 ? -3.078 -19.810 -20.142 1.00 0.00 53 PRO A CA 9
ATOM 16822 C C . PRO A 1 53 ? -4.197 -19.051 -19.463 1.00 0.00 53 PRO A C 9
ATOM 16823 O O . PRO A 1 53 ? -5.082 -18.497 -20.120 1.00 0.00 53 PRO A O 9
ATOM 16834 N N . ILE A 1 54 ? -4.165 -18.996 -18.106 1.00 0.00 54 ILE A N 9
ATOM 16835 C CA . ILE A 1 54 ? -5.219 -18.319 -17.350 1.00 0.00 54 ILE A CA 9
ATOM 16836 C C . ILE A 1 54 ? -4.657 -17.033 -16.777 1.00 0.00 54 ILE A C 9
ATOM 16837 O O . ILE A 1 54 ? -3.501 -16.957 -16.330 1.00 0.00 54 ILE A O 9
ATOM 16853 N N . SER A 1 55 ? -5.459 -15.936 -16.889 1.00 0.00 55 SER A N 9
ATOM 16854 C CA . SER A 1 55 ? -5.054 -14.634 -16.364 1.00 0.00 55 SER A CA 9
ATOM 16855 C C . SER A 1 55 ? -4.933 -14.641 -14.856 1.00 0.00 55 SER A C 9
ATOM 16856 O O . SER A 1 55 ? -5.755 -15.220 -14.130 1.00 0.00 55 SER A O 9
ATOM 16864 N N . PHE A 1 56 ? -3.900 -13.925 -14.368 1.00 0.00 56 PHE A N 9
ATOM 16865 C CA . PHE A 1 56 ? -3.650 -13.816 -12.953 1.00 0.00 56 PHE A CA 9
ATOM 16866 C C . PHE A 1 56 ? -3.205 -12.394 -12.688 1.00 0.00 56 PHE A C 9
ATOM 16867 O O . PHE A 1 56 ? -2.565 -11.752 -13.532 1.00 0.00 56 PHE A O 9
ATOM 16884 N N . VAL A 1 57 ? -3.599 -11.862 -11.510 1.00 0.00 57 VAL A N 9
ATOM 16885 C CA . VAL A 1 57 ? -3.228 -10.510 -11.117 1.00 0.00 57 VAL A CA 9
ATOM 16886 C C . VAL A 1 57 ? -2.661 -10.606 -9.723 1.00 0.00 57 VAL A C 9
ATOM 16887 O O . VAL A 1 57 ? -3.277 -11.242 -8.870 1.00 0.00 57 VAL A O 9
ATOM 16900 N N . ALA A 1 58 ? -1.490 -10.028 -9.431 1.00 0.00 58 ALA A N 9
ATOM 16901 C CA . ALA A 1 58 ? -0.964 -10.064 -8.076 1.00 0.00 58 ALA A CA 9
ATOM 16902 C C . ALA A 1 58 ? -0.400 -8.687 -7.828 1.00 0.00 58 ALA A C 9
ATOM 16903 O O . ALA A 1 58 ? 0.257 -8.120 -8.694 1.00 0.00 58 ALA A O 9
ATOM 16910 N N . THR A 1 59 ? -0.661 -8.097 -6.644 1.00 0.00 59 THR A N 9
ATOM 16911 C CA . THR A 1 59 ? -0.146 -6.755 -6.375 1.00 0.00 59 THR A CA 9
ATOM 16912 C C . THR A 1 59 ? 0.443 -6.709 -4.988 1.00 0.00 59 THR A C 9
ATOM 16913 O O . THR A 1 59 ? 0.061 -7.458 -4.083 1.00 0.00 59 THR A O 9
ATOM 16924 N N . TRP A 1 60 ? 1.423 -5.790 -4.826 1.00 0.00 60 TRP A N 9
ATOM 16925 C CA . TRP A 1 60 ? 2.125 -5.600 -3.577 1.00 0.00 60 TRP A CA 9
ATOM 16926 C C . TRP A 1 60 ? 1.954 -4.143 -3.204 1.00 0.00 60 TRP A C 9
ATOM 16927 O O . TRP A 1 60 ? 2.447 -3.255 -3.895 1.00 0.00 60 TRP A O 9
ATOM 16948 N N . THR A 1 61 ? 1.246 -3.875 -2.086 1.00 0.00 61 THR A N 9
ATOM 16949 C CA . THR A 1 61 ? 1.006 -2.518 -1.631 1.00 0.00 61 THR A CA 9
ATOM 16950 C C . THR A 1 61 ? 1.148 -2.592 -0.143 1.00 0.00 61 THR A C 9
ATOM 16951 O O . THR A 1 61 ? 1.103 -3.685 0.426 1.00 0.00 61 THR A O 9
ATOM 16962 N N . VAL A 1 62 ? 1.364 -1.450 0.543 1.00 0.00 62 VAL A N 9
ATOM 16963 C CA . VAL A 1 62 ? 1.496 -1.479 1.969 1.00 0.00 62 VAL A CA 9
ATOM 16964 C C . VAL A 1 62 ? 0.110 -1.563 2.618 1.00 0.00 62 VAL A C 9
ATOM 16965 O O . VAL A 1 62 ? -0.620 -0.579 2.744 1.00 0.00 62 VAL A O 9
ATOM 16978 N N . THR A 1 63 ? -0.260 -2.792 3.052 1.00 0.00 63 THR A N 9
ATOM 16979 C CA . THR A 1 63 ? -1.537 -3.049 3.718 1.00 0.00 63 THR A CA 9
ATOM 16980 C C . THR A 1 63 ? -1.260 -3.093 5.213 1.00 0.00 63 THR A C 9
ATOM 16981 O O . THR A 1 63 ? -0.120 -3.253 5.619 1.00 0.00 63 THR A O 9
ATOM 16992 N N . PRO A 1 64 ? -2.286 -2.945 6.061 1.00 0.00 64 PRO A N 9
ATOM 16993 C CA . PRO A 1 64 ? -2.107 -2.989 7.526 1.00 0.00 64 PRO A CA 9
ATOM 16994 C C . PRO A 1 64 ? -1.404 -4.209 8.064 1.00 0.00 64 PRO A C 9
ATOM 16995 O O . PRO A 1 64 ? -1.430 -5.269 7.488 1.00 0.00 64 PRO A O 9
ATOM 17006 N N . LEU A 1 65 ? -0.817 -4.039 9.253 1.00 0.00 65 LEU A N 9
ATOM 17007 C CA . LEU A 1 65 ? -0.030 -5.063 9.948 1.00 0.00 65 LEU A CA 9
ATOM 17008 C C . LEU A 1 65 ? -0.717 -6.446 10.046 1.00 0.00 65 LEU A C 9
ATOM 17009 O O . LEU A 1 65 ? -0.114 -7.443 9.632 1.00 0.00 65 LEU A O 9
ATOM 17025 N N . PRO A 1 66 ? -1.962 -6.576 10.560 1.00 0.00 66 PRO A N 9
ATOM 17026 C CA . PRO A 1 66 ? -2.611 -7.901 10.629 1.00 0.00 66 PRO A CA 9
ATOM 17027 C C . PRO A 1 66 ? -3.073 -8.393 9.278 1.00 0.00 66 PRO A C 9
ATOM 17028 O O . PRO A 1 66 ? -3.516 -9.527 9.122 1.00 0.00 66 PRO A O 9
ATOM 17039 N N . ALA A 1 67 ? -2.947 -7.508 8.273 1.00 0.00 67 ALA A N 9
ATOM 17040 C CA . ALA A 1 67 ? -3.353 -7.793 6.913 1.00 0.00 67 ALA A CA 9
ATOM 17041 C C . ALA A 1 67 ? -2.121 -7.748 6.015 1.00 0.00 67 ALA A C 9
ATOM 17042 O O . ALA A 1 67 ? -2.240 -7.470 4.816 1.00 0.00 67 ALA A O 9
ATOM 17049 N N . ASP A 1 68 ? -0.887 -7.993 6.584 1.00 0.00 68 ASP A N 9
ATOM 17050 C CA . ASP A 1 68 ? 0.354 -7.951 5.803 1.00 0.00 68 ASP A CA 9
ATOM 17051 C C . ASP A 1 68 ? 0.442 -9.227 4.958 1.00 0.00 68 ASP A C 9
ATOM 17052 O O . ASP A 1 68 ? 1.283 -10.106 5.178 1.00 0.00 68 ASP A O 9
ATOM 17061 N N . MET A 1 69 ? -0.454 -9.318 3.963 1.00 0.00 69 MET A N 9
ATOM 17062 C CA . MET A 1 69 ? -0.561 -10.457 3.094 1.00 0.00 69 MET A CA 9
ATOM 17063 C C . MET A 1 69 ? -0.457 -9.991 1.660 1.00 0.00 69 MET A C 9
ATOM 17064 O O . MET A 1 69 ? -0.813 -8.865 1.321 1.00 0.00 69 MET A O 9
ATOM 17078 N N . THR A 1 70 ? 0.024 -10.894 0.776 1.00 0.00 70 THR A N 9
ATOM 17079 C CA . THR A 1 70 ? 0.162 -10.590 -0.647 1.00 0.00 70 THR A CA 9
ATOM 17080 C C . THR A 1 70 ? -1.141 -11.015 -1.269 1.00 0.00 70 THR A C 9
ATOM 17081 O O . THR A 1 70 ? -1.566 -12.125 -0.974 1.00 0.00 70 THR A O 9
ATOM 17092 N N . ARG A 1 71 ? -1.809 -10.228 -2.154 1.00 0.00 71 ARG A N 9
ATOM 17093 C CA . ARG A 1 71 ? -3.091 -10.700 -2.705 1.00 0.00 71 ARG A CA 9
ATOM 17094 C C . ARG A 1 71 ? -2.927 -11.026 -4.167 1.00 0.00 71 ARG A C 9
ATOM 17095 O O . ARG A 1 71 ? -2.390 -10.238 -4.954 1.00 0.00 71 ARG A O 9
ATOM 17116 N N . CYS A 1 72 ? -3.415 -12.228 -4.540 1.00 0.00 72 CYS A N 9
ATOM 17117 C CA . CYS A 1 72 ? -3.377 -12.687 -5.916 1.00 0.00 72 CYS A CA 9
ATOM 17118 C C . CYS A 1 72 ? -4.786 -13.049 -6.324 1.00 0.00 72 CYS A C 9
ATOM 17119 O O . CYS A 1 72 ? -5.534 -13.693 -5.586 1.00 0.00 72 CYS A O 9
ATOM 17127 N N . HIS A 1 73 ? -5.158 -12.638 -7.533 1.00 0.00 73 HIS A N 9
ATOM 17128 C CA . HIS A 1 73 ? -6.447 -12.930 -8.096 1.00 0.00 73 HIS A CA 9
ATOM 17129 C C . HIS A 1 73 ? -6.184 -13.803 -9.301 1.00 0.00 73 HIS A C 9
ATOM 17130 O O . HIS A 1 73 ? -5.436 -13.415 -10.195 1.00 0.00 73 HIS A O 9
ATOM 17144 N N . LEU A 1 74 ? -6.798 -15.009 -9.349 1.00 0.00 74 LEU A N 9
ATOM 17145 C CA . LEU A 1 74 ? -6.580 -15.931 -10.459 1.00 0.00 74 LEU A CA 9
ATOM 17146 C C . LEU A 1 74 ? -7.936 -16.293 -11.015 1.00 0.00 74 LEU A C 9
ATOM 17147 O O . LEU A 1 74 ? -8.850 -16.637 -10.270 1.00 0.00 74 LEU A O 9
ATOM 17163 N N . GLN A 1 75 ? -8.102 -16.216 -12.359 1.00 0.00 75 GLN A N 9
ATOM 17164 C CA . GLN A 1 75 ? -9.376 -16.564 -12.978 1.00 0.00 75 GLN A CA 9
ATOM 17165 C C . GLN A 1 75 ? -9.224 -17.946 -13.559 1.00 0.00 75 GLN A C 9
ATOM 17166 O O . GLN A 1 75 ? -8.208 -18.267 -14.159 1.00 0.00 75 GLN A O 9
ATOM 17180 N N . PHE A 1 76 ? -10.267 -18.792 -13.443 1.00 0.00 76 PHE A N 9
ATOM 17181 C CA . PHE A 1 76 ? -10.168 -20.159 -13.941 1.00 0.00 76 PHE A CA 9
ATOM 17182 C C . PHE A 1 76 ? -10.528 -20.177 -15.421 1.00 0.00 76 PHE A C 9
ATOM 17183 O O . PHE A 1 76 ? -11.672 -19.920 -15.802 1.00 0.00 76 PHE A O 9
ATOM 17200 N N . ASN A 1 77 ? -9.495 -20.436 -16.290 1.00 0.00 77 ASN A N 9
ATOM 17201 C CA . ASN A 1 77 ? -9.657 -20.513 -17.755 1.00 0.00 77 ASN A CA 9
ATOM 17202 C C . ASN A 1 77 ? -10.129 -19.169 -18.316 1.00 0.00 77 ASN A C 9
ATOM 17203 O O . ASN A 1 77 ? -10.771 -19.118 -19.362 1.00 0.00 77 ASN A O 9
ATOM 17214 N N . ASN A 1 78 ? -9.798 -18.051 -17.594 1.00 0.00 78 ASN A N 9
ATOM 17215 C CA . ASN A 1 78 ? -10.164 -16.678 -17.999 1.00 0.00 78 ASN A CA 9
ATOM 17216 C C . ASN A 1 78 ? -11.674 -16.470 -17.921 1.00 0.00 78 ASN A C 9
ATOM 17217 O O . ASN A 1 78 ? -12.225 -15.570 -18.552 1.00 0.00 78 ASN A O 9
ATOM 17228 N N . ASP A 1 79 ? -12.372 -17.304 -17.116 1.00 0.00 79 ASP A N 9
ATOM 17229 C CA . ASP A 1 79 ? -13.808 -17.174 -16.943 1.00 0.00 79 ASP A CA 9
ATOM 17230 C C . ASP A 1 79 ? -14.014 -16.256 -15.745 1.00 0.00 79 ASP A C 9
ATOM 17231 O O . ASP A 1 79 ? -13.701 -16.613 -14.619 1.00 0.00 79 ASP A O 9
ATOM 17240 N N . ALA A 1 80 ? -14.604 -15.058 -15.983 1.00 0.00 80 ALA A N 9
ATOM 17241 C CA . ALA A 1 80 ? -14.830 -14.065 -14.930 1.00 0.00 80 ALA A CA 9
ATOM 17242 C C . ALA A 1 80 ? -15.769 -14.574 -13.837 1.00 0.00 80 ALA A C 9
ATOM 17243 O O . ALA A 1 80 ? -15.711 -14.104 -12.702 1.00 0.00 80 ALA A O 9
ATOM 17250 N N . GLU A 1 81 ? -16.655 -15.559 -14.152 1.00 0.00 81 GLU A N 9
ATOM 17251 C CA . GLU A 1 81 ? -17.583 -16.092 -13.152 1.00 0.00 81 GLU A CA 9
ATOM 17252 C C . GLU A 1 81 ? -16.824 -16.992 -12.190 1.00 0.00 81 GLU A C 9
ATOM 17253 O O . GLU A 1 81 ? -17.310 -17.317 -11.109 1.00 0.00 81 GLU A O 9
ATOM 17265 N N . LEU A 1 82 ? -15.600 -17.402 -12.585 1.00 0.00 82 LEU A N 9
ATOM 17266 C CA . LEU A 1 82 ? -14.785 -18.283 -11.769 1.00 0.00 82 LEU A CA 9
ATOM 17267 C C . LEU A 1 82 ? -13.547 -17.509 -11.379 1.00 0.00 82 LEU A C 9
ATOM 17268 O O . LEU A 1 82 ? -12.498 -17.640 -12.022 1.00 0.00 82 LEU A O 9
ATOM 17284 N N . THR A 1 83 ? -13.606 -16.746 -10.255 1.00 0.00 83 THR A N 9
ATOM 17285 C CA . THR A 1 83 ? -12.457 -15.929 -9.849 1.00 0.00 83 THR A CA 9
ATOM 17286 C C . THR A 1 83 ? -12.042 -16.377 -8.476 1.00 0.00 83 THR A C 9
ATOM 17287 O O . THR A 1 83 ? -12.857 -16.488 -7.563 1.00 0.00 83 THR A O 9
ATOM 17298 N N . TYR A 1 84 ? -10.740 -16.629 -8.320 1.00 0.00 84 TYR A N 9
ATOM 17299 C CA . TYR A 1 84 ? -10.157 -17.054 -7.079 1.00 0.00 84 TYR A CA 9
ATOM 17300 C C . TYR A 1 84 ? -9.352 -15.908 -6.564 1.00 0.00 84 TYR A C 9
ATOM 17301 O O . TYR A 1 84 ? -8.564 -15.306 -7.282 1.00 0.00 84 TYR A O 9
ATOM 17319 N N . GLU A 1 85 ? -9.532 -15.614 -5.271 1.00 0.00 85 GLU A N 9
ATOM 17320 C CA . GLU A 1 85 ? -8.799 -14.567 -4.612 1.00 0.00 85 GLU A CA 9
ATOM 17321 C C . GLU A 1 85 ? -8.044 -15.295 -3.536 1.00 0.00 85 GLU A C 9
ATOM 17322 O O . GLU A 1 85 ? -8.608 -15.756 -2.545 1.00 0.00 85 GLU A O 9
ATOM 17334 N N . ILE A 1 86 ? -6.727 -15.393 -3.733 1.00 0.00 86 ILE A N 9
ATOM 17335 C CA . ILE A 1 86 ? -5.854 -16.119 -2.844 1.00 0.00 86 ILE A CA 9
ATOM 17336 C C . ILE A 1 86 ? -4.860 -15.114 -2.346 1.00 0.00 86 ILE A C 9
ATOM 17337 O O . ILE A 1 86 ? -4.102 -14.515 -3.105 1.00 0.00 86 ILE A O 9
ATOM 17353 N N . LEU A 1 87 ? -4.857 -14.907 -1.018 1.00 0.00 87 LEU A N 9
ATOM 17354 C CA . LEU A 1 87 ? -3.967 -13.976 -0.402 1.00 0.00 87 LEU A CA 9
ATOM 17355 C C . LEU A 1 87 ? -3.414 -14.686 0.802 1.00 0.00 87 LEU A C 9
ATOM 17356 O O . LEU A 1 87 ? -4.129 -15.446 1.458 1.00 0.00 87 LEU A O 9
ATOM 17372 N N . LEU A 1 88 ? -2.120 -14.494 1.116 1.00 0.00 88 LEU A N 9
ATOM 17373 C CA . LEU A 1 88 ? -1.514 -15.176 2.261 1.00 0.00 88 LEU A CA 9
ATOM 17374 C C . LEU A 1 88 ? -0.411 -14.255 2.746 1.00 0.00 88 LEU A C 9
ATOM 17375 O O . LEU A 1 88 ? 0.045 -13.400 1.974 1.00 0.00 88 LEU A O 9
ATOM 17391 N N . PRO A 1 89 ? 0.035 -14.394 4.012 1.00 0.00 89 PRO A N 9
ATOM 17392 C CA . PRO A 1 89 ? 1.156 -13.583 4.555 1.00 0.00 89 PRO A CA 9
ATOM 17393 C C . PRO A 1 89 ? 2.378 -13.643 3.669 1.00 0.00 89 PRO A C 9
ATOM 17394 O O . PRO A 1 89 ? 2.627 -14.671 3.058 1.00 0.00 89 PRO A O 9
ATOM 17405 N N . ASN A 1 90 ? 3.224 -12.576 3.613 1.00 0.00 90 ASN A N 9
ATOM 17406 C CA . ASN A 1 90 ? 4.370 -12.572 2.661 1.00 0.00 90 ASN A CA 9
ATOM 17407 C C . ASN A 1 90 ? 5.366 -13.725 2.892 1.00 0.00 90 ASN A C 9
ATOM 17408 O O . ASN A 1 90 ? 6.120 -14.074 1.985 1.00 0.00 90 ASN A O 9
ATOM 17419 N N . HIS A 1 91 ? 5.369 -14.354 4.090 1.00 0.00 91 HIS A N 9
ATOM 17420 C CA . HIS A 1 91 ? 6.310 -15.463 4.331 1.00 0.00 91 HIS A CA 9
ATOM 17421 C C . HIS A 1 91 ? 5.663 -16.791 3.921 1.00 0.00 91 HIS A C 9
ATOM 17422 O O . HIS A 1 91 ? 6.359 -17.752 3.596 1.00 0.00 91 HIS A O 9
ATOM 17436 N N . GLU A 1 92 ? 4.303 -16.843 3.906 1.00 0.00 92 GLU A N 9
ATOM 17437 C CA . GLU A 1 92 ? 3.552 -18.051 3.544 1.00 0.00 92 GLU A CA 9
ATOM 17438 C C . GLU A 1 92 ? 3.174 -18.048 2.067 1.00 0.00 92 GLU A C 9
ATOM 17439 O O . GLU A 1 92 ? 3.063 -19.101 1.443 1.00 0.00 92 GLU A O 9
ATOM 17451 N N . PHE A 1 93 ? 2.966 -16.838 1.479 1.00 0.00 93 PHE A N 9
ATOM 17452 C CA . PHE A 1 93 ? 2.519 -16.702 0.090 1.00 0.00 93 PHE A CA 9
ATOM 17453 C C . PHE A 1 93 ? 3.523 -17.267 -0.892 1.00 0.00 93 PHE A C 9
ATOM 17454 O O . PHE A 1 93 ? 3.128 -17.871 -1.888 1.00 0.00 93 PHE A O 9
ATOM 17471 N N . LEU A 1 94 ? 4.850 -17.082 -0.677 1.00 0.00 94 LEU A N 9
ATOM 17472 C CA . LEU A 1 94 ? 5.810 -17.603 -1.646 1.00 0.00 94 LEU A CA 9
ATOM 17473 C C . LEU A 1 94 ? 5.749 -19.116 -1.678 1.00 0.00 94 LEU A C 9
ATOM 17474 O O . LEU A 1 94 ? 5.837 -19.660 -2.750 1.00 0.00 94 LEU A O 9
ATOM 17490 N N . GLU A 1 95 ? 5.462 -19.807 -0.545 1.00 0.00 95 GLU A N 9
ATOM 17491 C CA . GLU A 1 95 ? 5.369 -21.294 -0.547 1.00 0.00 95 GLU A CA 9
ATOM 17492 C C . GLU A 1 95 ? 4.275 -21.733 -1.537 1.00 0.00 95 GLU A C 9
ATOM 17493 O O . GLU A 1 95 ? 4.445 -22.690 -2.299 1.00 0.00 95 GLU A O 9
ATOM 17505 N N . TYR A 1 96 ? 3.135 -21.005 -1.536 1.00 0.00 96 TYR A N 9
ATOM 17506 C CA . TYR A 1 96 ? 2.026 -21.226 -2.467 1.00 0.00 96 TYR A CA 9
ATOM 17507 C C . TYR A 1 96 ? 2.502 -20.981 -3.912 1.00 0.00 96 TYR A C 9
ATOM 17508 O O . TYR A 1 96 ? 2.253 -21.786 -4.811 1.00 0.00 96 TYR A O 9
ATOM 17526 N N . LEU A 1 97 ? 3.197 -19.833 -4.128 1.00 0.00 97 LEU A N 9
ATOM 17527 C CA . LEU A 1 97 ? 3.648 -19.425 -5.452 1.00 0.00 97 LEU A CA 9
ATOM 17528 C C . LEU A 1 97 ? 4.623 -20.440 -6.062 1.00 0.00 97 LEU A C 9
ATOM 17529 O O . LEU A 1 97 ? 4.516 -20.775 -7.243 1.00 0.00 97 LEU A O 9
ATOM 17545 N N . ILE A 1 98 ? 5.582 -20.968 -5.264 1.00 0.00 98 ILE A N 9
ATOM 17546 C CA . ILE A 1 98 ? 6.553 -21.966 -5.768 1.00 0.00 98 ILE A CA 9
ATOM 17547 C C . ILE A 1 98 ? 5.819 -23.229 -6.168 1.00 0.00 98 ILE A C 9
ATOM 17548 O O . ILE A 1 98 ? 6.083 -23.807 -7.215 1.00 0.00 98 ILE A O 9
ATOM 17564 N N . ASP A 1 99 ? 4.848 -23.659 -5.314 1.00 0.00 99 ASP A N 9
ATOM 17565 C CA . ASP A 1 99 ? 4.051 -24.862 -5.577 1.00 0.00 99 ASP A CA 9
ATOM 17566 C C . ASP A 1 99 ? 3.250 -24.679 -6.867 1.00 0.00 99 ASP A C 9
ATOM 17567 O O . ASP A 1 99 ? 3.117 -25.609 -7.658 1.00 0.00 99 ASP A O 9
ATOM 17576 N N . MET A 1 100 ? 2.694 -23.460 -7.079 1.00 0.00 100 MET A N 9
ATOM 17577 C CA . MET A 1 100 ? 1.927 -23.144 -8.293 1.00 0.00 100 MET A CA 9
ATOM 17578 C C . MET A 1 100 ? 2.805 -23.244 -9.536 1.00 0.00 100 MET A C 9
ATOM 17579 O O . MET A 1 100 ? 2.435 -23.888 -10.524 1.00 0.00 100 MET A O 9
ATOM 17593 N N . LEU A 1 101 ? 4.001 -22.600 -9.500 1.00 0.00 101 LEU A N 9
ATOM 17594 C CA . LEU A 1 101 ? 4.917 -22.614 -10.645 1.00 0.00 101 LEU A CA 9
ATOM 17595 C C . LEU A 1 101 ? 5.414 -24.021 -10.892 1.00 0.00 101 LEU A C 9
ATOM 17596 O O . LEU A 1 101 ? 5.415 -24.513 -12.020 1.00 0.00 101 LEU A O 9
ATOM 17612 N N . MET A 1 102 ? 5.820 -24.701 -9.800 1.00 0.00 102 MET A N 9
ATOM 17613 C CA . MET A 1 102 ? 6.347 -26.058 -9.880 1.00 0.00 102 MET A CA 9
ATOM 17614 C C . MET A 1 102 ? 5.305 -27.032 -10.410 1.00 0.00 102 MET A C 9
ATOM 17615 O O . MET A 1 102 ? 5.556 -27.764 -11.349 1.00 0.00 102 MET A O 9
ATOM 17629 N N . GLY A 1 103 ? 4.078 -27.019 -9.835 1.00 0.00 103 GLY A N 9
ATOM 17630 C CA . GLY A 1 103 ? 3.039 -27.970 -10.225 1.00 0.00 103 GLY A CA 9
ATOM 17631 C C . GLY A 1 103 ? 2.606 -27.848 -11.665 1.00 0.00 103 GLY A C 9
ATOM 17632 O O . GLY A 1 103 ? 2.494 -28.860 -12.346 1.00 0.00 103 GLY A O 9
ATOM 17636 N N . TYR A 1 104 ? 2.367 -26.618 -12.188 1.00 0.00 104 TYR A N 9
ATOM 17637 C CA . TYR A 1 104 ? 1.866 -26.511 -13.567 1.00 0.00 104 TYR A CA 9
ATOM 17638 C C . TYR A 1 104 ? 2.982 -26.491 -14.607 1.00 0.00 104 TYR A C 9
ATOM 17639 O O . TYR A 1 104 ? 2.830 -27.081 -15.675 1.00 0.00 104 TYR A O 9
ATOM 17657 N N . GLN A 1 105 ? 4.134 -25.833 -14.344 1.00 0.00 105 GLN A N 9
ATOM 17658 C CA . GLN A 1 105 ? 5.177 -25.737 -15.360 1.00 0.00 105 GLN A CA 9
ATOM 17659 C C . GLN A 1 105 ? 6.031 -26.996 -15.417 1.00 0.00 105 GLN A C 9
ATOM 17660 O O . GLN A 1 105 ? 6.258 -27.551 -16.485 1.00 0.00 105 GLN A O 9
ATOM 17674 N N . ARG A 1 106 ? 6.544 -27.450 -14.245 1.00 0.00 106 ARG A N 9
ATOM 17675 C CA . ARG A 1 106 ? 7.436 -28.610 -14.177 1.00 0.00 106 ARG A CA 9
ATOM 17676 C C . ARG A 1 106 ? 6.762 -29.911 -14.596 1.00 0.00 106 ARG A C 9
ATOM 17677 O O . ARG A 1 106 ? 7.359 -30.700 -15.329 1.00 0.00 106 ARG A O 9
ATOM 17698 N N . MET A 1 107 ? 5.493 -30.177 -14.165 1.00 0.00 107 MET A N 9
ATOM 17699 C CA . MET A 1 107 ? 4.860 -31.456 -14.500 1.00 0.00 107 MET A CA 9
ATOM 17700 C C . MET A 1 107 ? 4.228 -31.400 -15.880 1.00 0.00 107 MET A C 9
ATOM 17701 O O . MET A 1 107 ? 4.019 -32.440 -16.500 1.00 0.00 107 MET A O 9
ATOM 17715 N N . GLN A 1 108 ? 3.909 -30.166 -16.379 1.00 0.00 108 GLN A N 9
ATOM 17716 C CA . GLN A 1 108 ? 3.293 -29.960 -17.700 1.00 0.00 108 GLN A CA 9
ATOM 17717 C C . GLN A 1 108 ? 1.959 -30.667 -17.790 1.00 0.00 108 GLN A C 9
ATOM 17718 O O . GLN A 1 108 ? 1.575 -31.219 -18.824 1.00 0.00 108 GLN A O 9
ATOM 17732 N N . LYS A 1 109 ? 1.233 -30.631 -16.667 1.00 0.00 109 LYS A N 9
ATOM 17733 C CA . LYS A 1 109 ? -0.074 -31.241 -16.565 1.00 0.00 109 LYS A CA 9
ATOM 17734 C C . LYS A 1 109 ? -1.043 -30.208 -16.035 1.00 0.00 109 LYS A C 9
ATOM 17735 O O . LYS A 1 109 ? -0.696 -29.373 -15.202 1.00 0.00 109 LYS A O 9
ATOM 17754 N N . THR A 1 110 ? -2.319 -30.275 -16.504 1.00 0.00 110 THR A N 9
ATOM 17755 C CA . THR A 1 110 ? -3.354 -29.331 -16.052 1.00 0.00 110 THR A CA 9
ATOM 17756 C C . THR A 1 110 ? -4.040 -29.882 -14.818 1.00 0.00 110 THR A C 9
ATOM 17757 O O . THR A 1 110 ? -4.887 -29.224 -14.213 1.00 0.00 110 THR A O 9
ATOM 17768 N N . ASP A 1 111 ? -3.670 -31.118 -14.424 1.00 0.00 111 ASP A N 9
ATOM 17769 C CA . ASP A 1 111 ? -4.249 -31.762 -13.259 1.00 0.00 111 ASP A CA 9
ATOM 17770 C C . ASP A 1 111 ? -3.489 -31.259 -12.037 1.00 0.00 111 ASP A C 9
ATOM 17771 O O . ASP A 1 111 ? -2.340 -31.627 -11.804 1.00 0.00 111 ASP A O 9
ATOM 17780 N N . PHE A 1 112 ? -4.153 -30.405 -11.230 1.00 0.00 112 PHE A N 9
ATOM 17781 C CA . PHE A 1 112 ? -3.541 -29.839 -10.039 1.00 0.00 112 PHE A CA 9
ATOM 17782 C C . PHE A 1 112 ? -3.715 -30.811 -8.871 1.00 0.00 112 PHE A C 9
ATOM 17783 O O . PHE A 1 112 ? -4.665 -31.600 -8.838 1.00 0.00 112 PHE A O 9
ATOM 17800 N N . PRO A 1 113 ? -2.788 -30.786 -7.902 1.00 0.00 113 PRO A N 9
ATOM 17801 C CA . PRO A 1 113 ? -2.891 -31.651 -6.715 1.00 0.00 113 PRO A CA 9
ATOM 17802 C C . PRO A 1 113 ? -4.112 -31.358 -5.860 1.00 0.00 113 PRO A C 9
ATOM 17803 O O . PRO A 1 113 ? -4.467 -30.203 -5.633 1.00 0.00 113 PRO A O 9
ATOM 17814 N N . GLY A 1 114 ? -4.765 -32.425 -5.334 1.00 0.00 114 GLY A N 9
ATOM 17815 C CA . GLY A 1 114 ? -5.964 -32.270 -4.496 1.00 0.00 114 GLY A CA 9
ATOM 17816 C C . GLY A 1 114 ? -5.688 -31.488 -3.236 1.00 0.00 114 GLY A C 9
ATOM 17817 O O . GLY A 1 114 ? -6.525 -30.708 -2.804 1.00 0.00 114 GLY A O 9
ATOM 17821 N N . ALA A 1 115 ? -4.496 -31.668 -2.609 1.00 0.00 115 ALA A N 9
ATOM 17822 C CA . ALA A 1 115 ? -4.176 -30.949 -1.378 1.00 0.00 115 ALA A CA 9
ATOM 17823 C C . ALA A 1 115 ? -3.951 -29.477 -1.688 1.00 0.00 115 ALA A C 9
ATOM 17824 O O . ALA A 1 115 ? -4.192 -28.609 -0.855 1.00 0.00 115 ALA A O 9
ATOM 17831 N N . PHE A 1 116 ? -3.470 -29.175 -2.917 1.00 0.00 116 PHE A N 9
ATOM 17832 C CA . PHE A 1 116 ? -3.232 -27.805 -3.333 1.00 0.00 116 PHE A CA 9
ATOM 17833 C C . PHE A 1 116 ? -4.580 -27.147 -3.572 1.00 0.00 116 PHE A C 9
ATOM 17834 O O . PHE A 1 116 ? -4.793 -25.986 -3.224 1.00 0.00 116 PHE A O 9
ATOM 17851 N N . TYR A 1 117 ? -5.554 -27.919 -4.141 1.00 0.00 117 TYR A N 9
ATOM 17852 C CA . TYR A 1 117 ? -6.874 -27.374 -4.443 1.00 0.00 117 TYR A CA 9
ATOM 17853 C C . TYR A 1 117 ? -7.658 -27.132 -3.154 1.00 0.00 117 TYR A C 9
ATOM 17854 O O . TYR A 1 117 ? -8.538 -26.276 -3.110 1.00 0.00 117 TYR A O 9
ATOM 17872 N N . ARG A 1 118 ? -7.320 -27.872 -2.066 1.00 0.00 118 ARG A N 9
ATOM 17873 C CA . ARG A 1 118 ? -7.994 -27.720 -0.775 1.00 0.00 118 ARG A CA 9
ATOM 17874 C C . ARG A 1 118 ? -7.793 -26.295 -0.259 1.00 0.00 118 ARG A C 9
ATOM 17875 O O . ARG A 1 118 ? -8.732 -25.620 0.185 1.00 0.00 118 ARG A O 9
ATOM 17896 N N . ARG A 1 119 ? -6.517 -25.834 -0.339 1.00 0.00 119 ARG A N 9
ATOM 17897 C CA . ARG A 1 119 ? -6.112 -24.492 0.083 1.00 0.00 119 ARG A CA 9
ATOM 17898 C C . ARG A 1 119 ? -6.754 -23.432 -0.801 1.00 0.00 119 ARG A C 9
ATOM 17899 O O . ARG A 1 119 ? -7.157 -22.379 -0.316 1.00 0.00 119 ARG A O 9
ATOM 17920 N N . LEU A 1 120 ? -6.843 -23.688 -2.137 1.00 0.00 120 LEU A N 9
ATOM 17921 C CA . LEU A 1 120 ? -7.441 -22.718 -3.071 1.00 0.00 120 LEU A CA 9
ATOM 17922 C C . LEU A 1 120 ? -8.937 -22.588 -2.822 1.00 0.00 120 LEU A C 9
ATOM 17923 O O . LEU A 1 120 ? -9.491 -21.494 -2.862 1.00 0.00 120 LEU A O 9
ATOM 17939 N N . LEU A 1 121 ? -9.620 -23.739 -2.623 1.00 0.00 121 LEU A N 9
ATOM 17940 C CA . LEU A 1 121 ? -11.048 -23.771 -2.373 1.00 0.00 121 LEU A CA 9
ATOM 17941 C C . LEU A 1 121 ? -11.356 -23.153 -1.012 1.00 0.00 121 LEU A C 9
ATOM 17942 O O . LEU A 1 121 ? -12.330 -22.415 -0.863 1.00 0.00 121 LEU A O 9
ATOM 17958 N N . GLY A 1 122 ? -10.522 -23.458 0.019 1.00 0.00 122 GLY A N 9
ATOM 17959 C CA . GLY A 1 122 ? -10.740 -22.918 1.361 1.00 0.00 122 GLY A CA 9
ATOM 17960 C C . GLY A 1 122 ? -11.606 -23.876 2.127 1.00 0.00 122 GLY A C 9
ATOM 17961 O O . GLY A 1 122 ? -12.501 -23.473 2.862 1.00 0.00 122 GLY A O 9
ATOM 17965 N N . TYR A 1 123 ? -11.325 -25.191 1.986 1.00 0.00 123 TYR A N 9
ATOM 17966 C CA . TYR A 1 123 ? -12.104 -26.210 2.656 1.00 0.00 123 TYR A CA 9
ATOM 17967 C C . TYR A 1 123 ? -11.299 -26.672 3.849 1.00 0.00 123 TYR A C 9
ATOM 17968 O O . TYR A 1 123 ? -10.236 -27.269 3.712 1.00 0.00 123 TYR A O 9
ATOM 17986 N N . ASP A 1 124 ? -11.816 -26.422 5.068 1.00 0.00 124 ASP A N 9
ATOM 17987 C CA . ASP A 1 124 ? -11.108 -26.829 6.268 1.00 0.00 124 ASP A CA 9
ATOM 17988 C C . ASP A 1 124 ? -11.550 -28.236 6.626 1.00 0.00 124 ASP A C 9
ATOM 17989 O O . ASP A 1 124 ? -12.571 -28.440 7.274 1.00 0.00 124 ASP A O 9
ATOM 17998 N N . SER A 1 125 ? -10.757 -29.240 6.199 1.00 0.00 125 SER A N 9
ATOM 17999 C CA . SER A 1 125 ? -11.077 -30.637 6.523 1.00 0.00 125 SER A CA 9
ATOM 18000 C C . SER A 1 125 ? -9.779 -31.482 6.483 1.00 0.00 125 SER A C 9
ATOM 18001 O O . SER A 1 125 ? -9.148 -31.560 5.387 1.00 0.00 125 SER A O 9
ATOM 18010 N N . MET A 1 1 ? 20.188 -4.849 -2.167 1.00 0.00 1 MET A N 10
ATOM 18011 C CA . MET A 1 1 ? 19.154 -3.768 -2.309 1.00 0.00 1 MET A CA 10
ATOM 18012 C C . MET A 1 1 ? 18.201 -3.727 -1.118 1.00 0.00 1 MET A C 10
ATOM 18013 O O . MET A 1 1 ? 17.535 -4.717 -0.782 1.00 0.00 1 MET A O 10
ATOM 18029 N N . ARG A 1 2 ? 18.101 -2.542 -0.460 1.00 0.00 2 ARG A N 10
ATOM 18030 C CA . ARG A 1 2 ? 17.231 -2.384 0.696 1.00 0.00 2 ARG A CA 10
ATOM 18031 C C . ARG A 1 2 ? 16.061 -1.511 0.281 1.00 0.00 2 ARG A C 10
ATOM 18032 O O . ARG A 1 2 ? 16.232 -0.489 -0.387 1.00 0.00 2 ARG A O 10
ATOM 18053 N N . ILE A 1 3 ? 14.821 -1.897 0.708 1.00 0.00 3 ILE A N 10
ATOM 18054 C CA . ILE A 1 3 ? 13.602 -1.176 0.404 1.00 0.00 3 ILE A CA 10
ATOM 18055 C C . ILE A 1 3 ? 13.648 0.288 0.871 1.00 0.00 3 ILE A C 10
ATOM 18056 O O . ILE A 1 3 ? 13.006 1.153 0.286 1.00 0.00 3 ILE A O 10
ATOM 18072 N N . ASP A 1 4 ? 14.486 0.592 1.892 1.00 0.00 4 ASP A N 10
ATOM 18073 C CA . ASP A 1 4 ? 14.635 1.947 2.433 1.00 0.00 4 ASP A CA 10
ATOM 18074 C C . ASP A 1 4 ? 15.311 2.870 1.409 1.00 0.00 4 ASP A C 10
ATOM 18075 O O . ASP A 1 4 ? 15.300 4.085 1.573 1.00 0.00 4 ASP A O 10
ATOM 18084 N N . GLU A 1 5 ? 15.942 2.299 0.347 1.00 0.00 5 GLU A N 10
ATOM 18085 C CA . GLU A 1 5 ? 16.620 3.103 -0.670 1.00 0.00 5 GLU A CA 10
ATOM 18086 C C . GLU A 1 5 ? 15.639 3.461 -1.772 1.00 0.00 5 GLU A C 10
ATOM 18087 O O . GLU A 1 5 ? 15.976 4.204 -2.691 1.00 0.00 5 GLU A O 10
ATOM 18099 N N . LEU A 1 6 ? 14.409 2.909 -1.702 1.00 0.00 6 LEU A N 10
ATOM 18100 C CA . LEU A 1 6 ? 13.394 3.169 -2.721 1.00 0.00 6 LEU A CA 10
ATOM 18101 C C . LEU A 1 6 ? 12.406 4.195 -2.189 1.00 0.00 6 LEU A C 10
ATOM 18102 O O . LEU A 1 6 ? 12.666 5.396 -2.156 1.00 0.00 6 LEU A O 10
ATOM 18118 N N . VAL A 1 7 ? 11.219 3.704 -1.803 1.00 0.00 7 VAL A N 10
ATOM 18119 C CA . VAL A 1 7 ? 10.146 4.536 -1.273 1.00 0.00 7 VAL A CA 10
ATOM 18120 C C . VAL A 1 7 ? 10.336 4.602 0.245 1.00 0.00 7 VAL A C 10
ATOM 18121 O O . VAL A 1 7 ? 10.975 3.712 0.824 1.00 0.00 7 VAL A O 10
ATOM 18134 N N . PRO A 1 8 ? 9.863 5.663 0.931 1.00 0.00 8 PRO A N 10
ATOM 18135 C CA . PRO A 1 8 ? 9.943 5.699 2.403 1.00 0.00 8 PRO A CA 10
ATOM 18136 C C . PRO A 1 8 ? 9.252 4.498 3.021 1.00 0.00 8 PRO A C 10
ATOM 18137 O O . PRO A 1 8 ? 8.081 4.225 2.755 1.00 0.00 8 PRO A O 10
ATOM 18148 N N . ALA A 1 9 ? 9.973 3.765 3.887 1.00 0.00 9 ALA A N 10
ATOM 18149 C CA . ALA A 1 9 ? 9.446 2.552 4.449 1.00 0.00 9 ALA A CA 10
ATOM 18150 C C . ALA A 1 9 ? 8.560 2.805 5.647 1.00 0.00 9 ALA A C 10
ATOM 18151 O O . ALA A 1 9 ? 8.953 3.350 6.676 1.00 0.00 9 ALA A O 10
ATOM 18158 N N . ASP A 1 10 ? 7.304 2.375 5.468 1.00 0.00 10 ASP A N 10
ATOM 18159 C CA . ASP A 1 10 ? 6.286 2.401 6.485 1.00 0.00 10 ASP A CA 10
ATOM 18160 C C . ASP A 1 10 ? 6.483 1.129 7.313 1.00 0.00 10 ASP A C 10
ATOM 18161 O O . ASP A 1 10 ? 7.177 0.209 6.881 1.00 0.00 10 ASP A O 10
ATOM 18170 N N . PRO A 1 11 ? 5.882 1.044 8.499 1.00 0.00 11 PRO A N 10
ATOM 18171 C CA . PRO A 1 11 ? 5.966 -0.177 9.342 1.00 0.00 11 PRO A CA 10
ATOM 18172 C C . PRO A 1 11 ? 5.502 -1.434 8.618 1.00 0.00 11 PRO A C 10
ATOM 18173 O O . PRO A 1 11 ? 5.935 -2.548 8.907 1.00 0.00 11 PRO A O 10
ATOM 18184 N N . ARG A 1 12 ? 4.602 -1.221 7.633 1.00 0.00 12 ARG A N 10
ATOM 18185 C CA . ARG A 1 12 ? 4.046 -2.263 6.787 1.00 0.00 12 ARG A CA 10
ATOM 18186 C C . ARG A 1 12 ? 5.127 -2.749 5.823 1.00 0.00 12 ARG A C 10
ATOM 18187 O O . ARG A 1 12 ? 5.417 -3.933 5.719 1.00 0.00 12 ARG A O 10
ATOM 18208 N N . ALA A 1 13 ? 5.763 -1.771 5.133 1.00 0.00 13 ALA A N 10
ATOM 18209 C CA . ALA A 1 13 ? 6.869 -1.987 4.188 1.00 0.00 13 ALA A CA 10
ATOM 18210 C C . ALA A 1 13 ? 8.022 -2.700 4.856 1.00 0.00 13 ALA A C 10
ATOM 18211 O O . ALA A 1 13 ? 8.567 -3.672 4.331 1.00 0.00 13 ALA A O 10
ATOM 18218 N N . VAL A 1 14 ? 8.394 -2.204 6.052 1.00 0.00 14 VAL A N 10
ATOM 18219 C CA . VAL A 1 14 ? 9.468 -2.770 6.852 1.00 0.00 14 VAL A CA 10
ATOM 18220 C C . VAL A 1 14 ? 9.139 -4.202 7.225 1.00 0.00 14 VAL A C 10
ATOM 18221 O O . VAL A 1 14 ? 9.985 -5.103 7.120 1.00 0.00 14 VAL A O 10
ATOM 18234 N N . SER A 1 15 ? 7.867 -4.448 7.646 1.00 0.00 15 SER A N 10
ATOM 18235 C CA . SER A 1 15 ? 7.506 -5.797 8.102 1.00 0.00 15 SER A CA 10
ATOM 18236 C C . SER A 1 15 ? 7.419 -6.760 6.931 1.00 0.00 15 SER A C 10
ATOM 18237 O O . SER A 1 15 ? 7.738 -7.923 7.085 1.00 0.00 15 SER A O 10
ATOM 18245 N N . LEU A 1 16 ? 6.920 -6.307 5.741 1.00 0.00 16 LEU A N 10
ATOM 18246 C CA . LEU A 1 16 ? 6.809 -7.184 4.562 1.00 0.00 16 LEU A CA 10
ATOM 18247 C C . LEU A 1 16 ? 8.187 -7.486 3.984 1.00 0.00 16 LEU A C 10
ATOM 18248 O O . LEU A 1 16 ? 8.445 -8.594 3.532 1.00 0.00 16 LEU A O 10
ATOM 18264 N N . TYR A 1 17 ? 9.069 -6.460 3.931 1.00 0.00 17 TYR A N 10
ATOM 18265 C CA . TYR A 1 17 ? 10.440 -6.628 3.408 1.00 0.00 17 TYR A CA 10
ATOM 18266 C C . TYR A 1 17 ? 11.300 -7.547 4.292 1.00 0.00 17 TYR A C 10
ATOM 18267 O O . TYR A 1 17 ? 12.141 -8.277 3.779 1.00 0.00 17 TYR A O 10
ATOM 18285 N N . THR A 1 18 ? 11.126 -7.497 5.642 1.00 0.00 18 THR A N 10
ATOM 18286 C CA . THR A 1 18 ? 11.968 -8.288 6.579 1.00 0.00 18 THR A CA 10
ATOM 18287 C C . THR A 1 18 ? 12.042 -9.809 6.261 1.00 0.00 18 THR A C 10
ATOM 18288 O O . THR A 1 18 ? 13.156 -10.338 6.156 1.00 0.00 18 THR A O 10
ATOM 18299 N N . PRO A 1 19 ? 10.931 -10.556 6.141 1.00 0.00 19 PRO A N 10
ATOM 18300 C CA . PRO A 1 19 ? 11.015 -11.990 5.823 1.00 0.00 19 PRO A CA 10
ATOM 18301 C C . PRO A 1 19 ? 11.309 -12.296 4.368 1.00 0.00 19 PRO A C 10
ATOM 18302 O O . PRO A 1 19 ? 11.043 -11.504 3.470 1.00 0.00 19 PRO A O 10
ATOM 18313 N N . TYR A 1 20 ? 11.842 -13.507 4.116 1.00 0.00 20 TYR A N 10
ATOM 18314 C CA . TYR A 1 20 ? 12.179 -13.927 2.774 1.00 0.00 20 TYR A CA 10
ATOM 18315 C C . TYR A 1 20 ? 12.098 -15.436 2.757 1.00 0.00 20 TYR A C 10
ATOM 18316 O O . TYR A 1 20 ? 12.129 -16.077 3.811 1.00 0.00 20 TYR A O 10
ATOM 18334 N N . TYR A 1 21 ? 11.976 -16.040 1.554 1.00 0.00 21 TYR A N 10
ATOM 18335 C CA . TYR A 1 21 ? 11.896 -17.486 1.455 1.00 0.00 21 TYR A CA 10
ATOM 18336 C C . TYR A 1 21 ? 12.561 -17.880 0.155 1.00 0.00 21 TYR A C 10
ATOM 18337 O O . TYR A 1 21 ? 12.395 -17.220 -0.872 1.00 0.00 21 TYR A O 10
ATOM 18355 N N . SER A 1 22 ? 13.361 -18.967 0.197 1.00 0.00 22 SER A N 10
ATOM 18356 C CA . SER A 1 22 ? 14.049 -19.447 -0.982 1.00 0.00 22 SER A CA 10
ATOM 18357 C C . SER A 1 22 ? 14.362 -20.897 -0.715 1.00 0.00 22 SER A C 10
ATOM 18358 O O . SER A 1 22 ? 14.514 -21.297 0.438 1.00 0.00 22 SER A O 10
ATOM 18366 N N . GLN A 1 23 ? 14.454 -21.720 -1.789 1.00 0.00 23 GLN A N 10
ATOM 18367 C CA . GLN A 1 23 ? 14.757 -23.144 -1.641 1.00 0.00 23 GLN A CA 10
ATOM 18368 C C . GLN A 1 23 ? 16.227 -23.369 -1.972 1.00 0.00 23 GLN A C 10
ATOM 18369 O O . GLN A 1 23 ? 16.675 -24.502 -2.131 1.00 0.00 23 GLN A O 10
ATOM 18383 N N . ALA A 1 24 ? 17.005 -22.268 -2.069 1.00 0.00 24 ALA A N 10
ATOM 18384 C CA . ALA A 1 24 ? 18.418 -22.345 -2.375 1.00 0.00 24 ALA A CA 10
ATOM 18385 C C . ALA A 1 24 ? 19.097 -21.300 -1.518 1.00 0.00 24 ALA A C 10
ATOM 18386 O O . ALA A 1 24 ? 18.438 -20.426 -0.949 1.00 0.00 24 ALA A O 10
ATOM 18393 N N . ASN A 1 25 ? 20.452 -21.345 -1.419 1.00 0.00 25 ASN A N 10
ATOM 18394 C CA . ASN A 1 25 ? 21.186 -20.383 -0.594 1.00 0.00 25 ASN A CA 10
ATOM 18395 C C . ASN A 1 25 ? 21.386 -19.077 -1.363 1.00 0.00 25 ASN A C 10
ATOM 18396 O O . ASN A 1 25 ? 22.508 -18.615 -1.553 1.00 0.00 25 ASN A O 10
ATOM 18407 N N . ARG A 1 26 ? 20.270 -18.451 -1.793 1.00 0.00 26 ARG A N 10
ATOM 18408 C CA . ARG A 1 26 ? 20.330 -17.200 -2.518 1.00 0.00 26 ARG A CA 10
ATOM 18409 C C . ARG A 1 26 ? 18.968 -16.553 -2.388 1.00 0.00 26 ARG A C 10
ATOM 18410 O O . ARG A 1 26 ? 17.937 -17.192 -2.619 1.00 0.00 26 ARG A O 10
ATOM 18431 N N . ARG A 1 27 ? 18.934 -15.245 -2.030 1.00 0.00 27 ARG A N 10
ATOM 18432 C CA . ARG A 1 27 ? 17.675 -14.519 -1.870 1.00 0.00 27 ARG A CA 10
ATOM 18433 C C . ARG A 1 27 ? 17.270 -13.978 -3.235 1.00 0.00 27 ARG A C 10
ATOM 18434 O O . ARG A 1 27 ? 17.217 -12.779 -3.442 1.00 0.00 27 ARG A O 10
ATOM 18455 N N . ARG A 1 28 ? 16.972 -14.890 -4.193 1.00 0.00 28 ARG A N 10
ATOM 18456 C CA . ARG A 1 28 ? 16.622 -14.507 -5.559 1.00 0.00 28 ARG A CA 10
ATOM 18457 C C . ARG A 1 28 ? 15.309 -13.713 -5.635 1.00 0.00 28 ARG A C 10
ATOM 18458 O O . ARG A 1 28 ? 15.213 -12.713 -6.345 1.00 0.00 28 ARG A O 10
ATOM 18479 N N . TYR A 1 29 ? 14.257 -14.157 -4.898 1.00 0.00 29 TYR A N 10
ATOM 18480 C CA . TYR A 1 29 ? 12.945 -13.501 -4.948 1.00 0.00 29 TYR A CA 10
ATOM 18481 C C . TYR A 1 29 ? 12.907 -12.172 -4.195 1.00 0.00 29 TYR A C 10
ATOM 18482 O O . TYR A 1 29 ? 12.057 -11.333 -4.490 1.00 0.00 29 TYR A O 10
ATOM 18500 N N . LEU A 1 30 ? 13.827 -11.935 -3.224 1.00 0.00 30 LEU A N 10
ATOM 18501 C CA . LEU A 1 30 ? 13.787 -10.708 -2.417 1.00 0.00 30 LEU A CA 10
ATOM 18502 C C . LEU A 1 30 ? 13.928 -9.412 -3.257 1.00 0.00 30 LEU A C 10
ATOM 18503 O O . LEU A 1 30 ? 13.038 -8.557 -3.190 1.00 0.00 30 LEU A O 10
ATOM 18519 N N . PRO A 1 31 ? 14.989 -9.217 -4.070 1.00 0.00 31 PRO A N 10
ATOM 18520 C CA . PRO A 1 31 ? 15.114 -7.985 -4.864 1.00 0.00 31 PRO A CA 10
ATOM 18521 C C . PRO A 1 31 ? 14.170 -7.899 -6.040 1.00 0.00 31 PRO A C 10
ATOM 18522 O O . PRO A 1 31 ? 13.915 -6.814 -6.562 1.00 0.00 31 PRO A O 10
ATOM 18533 N N . TYR A 1 32 ? 13.601 -9.056 -6.472 1.00 0.00 32 TYR A N 10
ATOM 18534 C CA . TYR A 1 32 ? 12.673 -9.079 -7.599 1.00 0.00 32 TYR A CA 10
ATOM 18535 C C . TYR A 1 32 ? 11.378 -8.409 -7.167 1.00 0.00 32 TYR A C 10
ATOM 18536 O O . TYR A 1 32 ? 10.751 -7.663 -7.923 1.00 0.00 32 TYR A O 10
ATOM 18554 N N . ALA A 1 33 ? 10.988 -8.643 -5.886 1.00 0.00 33 ALA A N 10
ATOM 18555 C CA . ALA A 1 33 ? 9.756 -8.089 -5.355 1.00 0.00 33 ALA A CA 10
ATOM 18556 C C . ALA A 1 33 ? 9.941 -6.607 -5.072 1.00 0.00 33 ALA A C 10
ATOM 18557 O O . ALA A 1 33 ? 8.972 -5.854 -5.077 1.00 0.00 33 ALA A O 10
ATOM 18564 N N . LEU A 1 34 ? 11.203 -6.144 -4.847 1.00 0.00 34 LEU A N 10
ATOM 18565 C CA . LEU A 1 34 ? 11.461 -4.726 -4.584 1.00 0.00 34 LEU A CA 10
ATOM 18566 C C . LEU A 1 34 ? 11.155 -3.909 -5.823 1.00 0.00 34 LEU A C 10
ATOM 18567 O O . LEU A 1 34 ? 10.647 -2.797 -5.729 1.00 0.00 34 LEU A O 10
ATOM 18583 N N . SER A 1 35 ? 11.493 -4.445 -7.014 1.00 0.00 35 SER A N 10
ATOM 18584 C CA . SER A 1 35 ? 11.207 -3.754 -8.282 1.00 0.00 35 SER A CA 10
ATOM 18585 C C . SER A 1 35 ? 9.691 -3.664 -8.487 1.00 0.00 35 SER A C 10
ATOM 18586 O O . SER A 1 35 ? 9.168 -2.638 -8.915 1.00 0.00 35 SER A O 10
ATOM 18594 N N . LEU A 1 36 ? 8.950 -4.758 -8.164 1.00 0.00 36 LEU A N 10
ATOM 18595 C CA . LEU A 1 36 ? 7.486 -4.781 -8.311 1.00 0.00 36 LEU A CA 10
ATOM 18596 C C . LEU A 1 36 ? 6.863 -3.762 -7.358 1.00 0.00 36 LEU A C 10
ATOM 18597 O O . LEU A 1 36 ? 5.911 -3.051 -7.712 1.00 0.00 36 LEU A O 10
ATOM 18613 N N . TYR A 1 37 ? 7.439 -3.692 -6.127 1.00 0.00 37 TYR A N 10
ATOM 18614 C CA . TYR A 1 37 ? 7.040 -2.762 -5.055 1.00 0.00 37 TYR A CA 10
ATOM 18615 C C . TYR A 1 37 ? 7.076 -1.295 -5.502 1.00 0.00 37 TYR A C 10
ATOM 18616 O O . TYR A 1 37 ? 6.437 -0.446 -4.887 1.00 0.00 37 TYR A O 10
ATOM 18634 N N . GLN A 1 38 ? 7.839 -0.962 -6.580 1.00 0.00 38 GLN A N 10
ATOM 18635 C CA . GLN A 1 38 ? 7.948 0.420 -7.053 1.00 0.00 38 GLN A CA 10
ATOM 18636 C C . GLN A 1 38 ? 6.648 0.885 -7.676 1.00 0.00 38 GLN A C 10
ATOM 18637 O O . GLN A 1 38 ? 6.442 2.085 -7.842 1.00 0.00 38 GLN A O 10
ATOM 18651 N N . GLY A 1 39 ? 5.746 -0.062 -8.045 1.00 0.00 39 GLY A N 10
ATOM 18652 C CA . GLY A 1 39 ? 4.470 0.329 -8.664 1.00 0.00 39 GLY A CA 10
ATOM 18653 C C . GLY A 1 39 ? 4.303 -0.347 -9.993 1.00 0.00 39 GLY A C 10
ATOM 18654 O O . GLY A 1 39 ? 3.348 -0.069 -10.704 1.00 0.00 39 GLY A O 10
ATOM 18658 N N . SER A 1 40 ? 5.236 -1.259 -10.373 1.00 0.00 40 SER A N 10
ATOM 18659 C CA . SER A 1 40 ? 5.114 -1.984 -11.644 1.00 0.00 40 SER A CA 10
ATOM 18660 C C . SER A 1 40 ? 3.940 -2.956 -11.554 1.00 0.00 40 SER A C 10
ATOM 18661 O O . SER A 1 40 ? 3.154 -3.066 -12.492 1.00 0.00 40 SER A O 10
ATOM 18669 N N . SER A 1 41 ? 3.831 -3.689 -10.398 1.00 0.00 41 SER A N 10
ATOM 18670 C CA . SER A 1 41 ? 2.749 -4.669 -10.167 1.00 0.00 41 SER A CA 10
ATOM 18671 C C . SER A 1 41 ? 2.901 -5.869 -11.107 1.00 0.00 41 SER A C 10
ATOM 18672 O O . SER A 1 41 ? 3.831 -5.944 -11.914 1.00 0.00 41 SER A O 10
ATOM 18680 N N . ILE A 1 42 ? 1.994 -6.872 -10.983 1.00 0.00 42 ILE A N 10
ATOM 18681 C CA . ILE A 1 42 ? 2.046 -8.051 -11.847 1.00 0.00 42 ILE A CA 10
ATOM 18682 C C . ILE A 1 42 ? 0.627 -8.324 -12.307 1.00 0.00 42 ILE A C 10
ATOM 18683 O O . ILE A 1 42 ? -0.293 -8.522 -11.522 1.00 0.00 42 ILE A O 10
ATOM 18699 N N . GLU A 1 43 ? 0.454 -8.350 -13.643 1.00 0.00 43 GLU A N 10
ATOM 18700 C CA . GLU A 1 43 ? -0.805 -8.624 -14.273 1.00 0.00 43 GLU A CA 10
ATOM 18701 C C . GLU A 1 43 ? -0.407 -9.265 -15.577 1.00 0.00 43 GLU A C 10
ATOM 18702 O O . GLU A 1 43 ? 0.409 -8.711 -16.313 1.00 0.00 43 GLU A O 10
ATOM 18714 N N . GLY A 1 44 ? -0.938 -10.459 -15.896 1.00 0.00 44 GLY A N 10
ATOM 18715 C CA . GLY A 1 44 ? -0.555 -11.106 -17.129 1.00 0.00 44 GLY A CA 10
ATOM 18716 C C . GLY A 1 44 ? -1.264 -12.417 -17.210 1.00 0.00 44 GLY A C 10
ATOM 18717 O O . GLY A 1 44 ? -2.176 -12.697 -16.440 1.00 0.00 44 GLY A O 10
ATOM 18721 N N . SER A 1 45 ? -0.841 -13.243 -18.180 1.00 0.00 45 SER A N 10
ATOM 18722 C CA . SER A 1 45 ? -1.414 -14.560 -18.403 1.00 0.00 45 SER A CA 10
ATOM 18723 C C . SER A 1 45 ? -0.296 -15.566 -18.271 1.00 0.00 45 SER A C 10
ATOM 18724 O O . SER A 1 45 ? 0.629 -15.573 -19.086 1.00 0.00 45 SER A O 10
ATOM 18732 N N . ARG A 1 46 ? -0.348 -16.450 -17.245 1.00 0.00 46 ARG A N 10
ATOM 18733 C CA . ARG A 1 46 ? 0.714 -17.440 -17.065 1.00 0.00 46 ARG A CA 10
ATOM 18734 C C . ARG A 1 46 ? 0.304 -18.701 -17.788 1.00 0.00 46 ARG A C 10
ATOM 18735 O O . ARG A 1 46 ? -0.818 -19.189 -17.656 1.00 0.00 46 ARG A O 10
ATOM 18756 N N . ALA A 1 47 ? 1.266 -19.274 -18.551 1.00 0.00 47 ALA A N 10
ATOM 18757 C CA . ALA A 1 47 ? 1.021 -20.437 -19.351 1.00 0.00 47 ALA A CA 10
ATOM 18758 C C . ALA A 1 47 ? 1.157 -21.681 -18.519 1.00 0.00 47 ALA A C 10
ATOM 18759 O O . ALA A 1 47 ? 2.215 -22.009 -17.978 1.00 0.00 47 ALA A O 10
ATOM 18766 N N . VAL A 1 48 ? 0.042 -22.403 -18.442 1.00 0.00 48 VAL A N 10
ATOM 18767 C CA . VAL A 1 48 ? -0.024 -23.663 -17.750 1.00 0.00 48 VAL A CA 10
ATOM 18768 C C . VAL A 1 48 ? 0.101 -24.691 -18.839 1.00 0.00 48 VAL A C 10
ATOM 18769 O O . VAL A 1 48 ? -0.805 -24.890 -19.657 1.00 0.00 48 VAL A O 10
ATOM 18782 N N . GLU A 1 49 ? 1.258 -25.364 -18.877 1.00 0.00 49 GLU A N 10
ATOM 18783 C CA . GLU A 1 49 ? 1.513 -26.359 -19.899 1.00 0.00 49 GLU A CA 10
ATOM 18784 C C . GLU A 1 49 ? 0.611 -27.559 -19.666 1.00 0.00 49 GLU A C 10
ATOM 18785 O O . GLU A 1 49 ? 0.524 -28.088 -18.563 1.00 0.00 49 GLU A O 10
ATOM 18797 N N . GLY A 1 50 ? -0.095 -27.993 -20.745 1.00 0.00 50 GLY A N 10
ATOM 18798 C CA . GLY A 1 50 ? -1.012 -29.126 -20.651 1.00 0.00 50 GLY A CA 10
ATOM 18799 C C . GLY A 1 50 ? -2.427 -28.623 -20.569 1.00 0.00 50 GLY A C 10
ATOM 18800 O O . GLY A 1 50 ? -3.363 -29.412 -20.624 1.00 0.00 50 GLY A O 10
ATOM 18804 N N . GLY A 1 51 ? -2.613 -27.290 -20.414 1.00 0.00 51 GLY A N 10
ATOM 18805 C CA . GLY A 1 51 ? -3.954 -26.718 -20.334 1.00 0.00 51 GLY A CA 10
ATOM 18806 C C . GLY A 1 51 ? -4.016 -25.513 -21.226 1.00 0.00 51 GLY A C 10
ATOM 18807 O O . GLY A 1 51 ? -4.036 -25.627 -22.447 1.00 0.00 51 GLY A O 10
ATOM 18811 N N . ALA A 1 52 ? -4.050 -24.316 -20.614 1.00 0.00 52 ALA A N 10
ATOM 18812 C CA . ALA A 1 52 ? -4.136 -23.085 -21.370 1.00 0.00 52 ALA A CA 10
ATOM 18813 C C . ALA A 1 52 ? -3.669 -21.978 -20.441 1.00 0.00 52 ALA A C 10
ATOM 18814 O O . ALA A 1 52 ? -3.655 -22.157 -19.218 1.00 0.00 52 ALA A O 10
ATOM 18821 N N . PRO A 1 53 ? -3.240 -20.840 -20.990 1.00 0.00 53 PRO A N 10
ATOM 18822 C CA . PRO A 1 53 ? -2.804 -19.715 -20.160 1.00 0.00 53 PRO A CA 10
ATOM 18823 C C . PRO A 1 53 ? -3.956 -18.966 -19.525 1.00 0.00 53 PRO A C 10
ATOM 18824 O O . PRO A 1 53 ? -4.858 -18.478 -20.213 1.00 0.00 53 PRO A O 10
ATOM 18835 N N . ILE A 1 54 ? -3.931 -18.842 -18.175 1.00 0.00 54 ILE A N 10
ATOM 18836 C CA . ILE A 1 54 ? -5.011 -18.172 -17.451 1.00 0.00 54 ILE A CA 10
ATOM 18837 C C . ILE A 1 54 ? -4.477 -16.871 -16.884 1.00 0.00 54 ILE A C 10
ATOM 18838 O O . ILE A 1 54 ? -3.313 -16.768 -16.467 1.00 0.00 54 ILE A O 10
ATOM 18854 N N . SER A 1 55 ? -5.310 -15.791 -16.949 1.00 0.00 55 SER A N 10
ATOM 18855 C CA . SER A 1 55 ? -4.899 -14.496 -16.405 1.00 0.00 55 SER A CA 10
ATOM 18856 C C . SER A 1 55 ? -4.738 -14.539 -14.895 1.00 0.00 55 SER A C 10
ATOM 18857 O O . SER A 1 55 ? -5.522 -15.173 -14.173 1.00 0.00 55 SER A O 10
ATOM 18865 N N . PHE A 1 56 ? -3.744 -13.772 -14.406 1.00 0.00 56 PHE A N 10
ATOM 18866 C CA . PHE A 1 56 ? -3.472 -13.688 -12.993 1.00 0.00 56 PHE A CA 10
ATOM 18867 C C . PHE A 1 56 ? -3.080 -12.256 -12.707 1.00 0.00 56 PHE A C 10
ATOM 18868 O O . PHE A 1 56 ? -2.459 -11.583 -13.540 1.00 0.00 56 PHE A O 10
ATOM 18885 N N . VAL A 1 57 ? -3.501 -11.750 -11.525 1.00 0.00 57 VAL A N 10
ATOM 18886 C CA . VAL A 1 57 ? -3.184 -10.386 -11.121 1.00 0.00 57 VAL A CA 10
ATOM 18887 C C . VAL A 1 57 ? -2.614 -10.459 -9.726 1.00 0.00 57 VAL A C 10
ATOM 18888 O O . VAL A 1 57 ? -3.206 -11.114 -8.870 1.00 0.00 57 VAL A O 10
ATOM 18901 N N . ALA A 1 58 ? -1.457 -9.846 -9.444 1.00 0.00 58 ALA A N 10
ATOM 18902 C CA . ALA A 1 58 ? -0.927 -9.842 -8.090 1.00 0.00 58 ALA A CA 10
ATOM 18903 C C . ALA A 1 58 ? -0.387 -8.444 -7.882 1.00 0.00 58 ALA A C 10
ATOM 18904 O O . ALA A 1 58 ? 0.302 -7.910 -8.743 1.00 0.00 58 ALA A O 10
ATOM 18911 N N . THR A 1 59 ? -0.691 -7.807 -6.732 1.00 0.00 59 THR A N 10
ATOM 18912 C CA . THR A 1 59 ? -0.213 -6.447 -6.502 1.00 0.00 59 THR A CA 10
ATOM 18913 C C . THR A 1 59 ? 0.390 -6.373 -5.129 1.00 0.00 59 THR A C 10
ATOM 18914 O O . THR A 1 59 ? 0.029 -7.109 -4.207 1.00 0.00 59 THR A O 10
ATOM 18925 N N . TRP A 1 60 ? 1.360 -5.446 -5.001 1.00 0.00 60 TRP A N 10
ATOM 18926 C CA . TRP A 1 60 ? 2.087 -5.239 -3.774 1.00 0.00 60 TRP A CA 10
ATOM 18927 C C . TRP A 1 60 ? 1.805 -3.808 -3.371 1.00 0.00 60 TRP A C 10
ATOM 18928 O O . TRP A 1 60 ? 2.016 -2.878 -4.149 1.00 0.00 60 TRP A O 10
ATOM 18949 N N . THR A 1 61 ? 1.291 -3.595 -2.147 1.00 0.00 61 THR A N 10
ATOM 18950 C CA . THR A 1 61 ? 0.973 -2.255 -1.679 1.00 0.00 61 THR A CA 10
ATOM 18951 C C . THR A 1 61 ? 1.025 -2.372 -0.191 1.00 0.00 61 THR A C 10
ATOM 18952 O O . THR A 1 61 ? 0.682 -3.429 0.344 1.00 0.00 61 THR A O 10
ATOM 18963 N N . VAL A 1 62 ? 1.490 -1.321 0.533 1.00 0.00 62 VAL A N 10
ATOM 18964 C CA . VAL A 1 62 ? 1.567 -1.390 1.967 1.00 0.00 62 VAL A CA 10
ATOM 18965 C C . VAL A 1 62 ? 0.167 -1.392 2.589 1.00 0.00 62 VAL A C 10
ATOM 18966 O O . VAL A 1 62 ? -0.498 -0.365 2.721 1.00 0.00 62 VAL A O 10
ATOM 18979 N N . THR A 1 63 ? -0.289 -2.603 2.979 1.00 0.00 63 THR A N 10
ATOM 18980 C CA . THR A 1 63 ? -1.572 -2.794 3.646 1.00 0.00 63 THR A CA 10
ATOM 18981 C C . THR A 1 63 ? -1.231 -2.943 5.112 1.00 0.00 63 THR A C 10
ATOM 18982 O O . THR A 1 63 ? -0.117 -3.347 5.423 1.00 0.00 63 THR A O 10
ATOM 18993 N N . PRO A 1 64 ? -2.176 -2.669 6.025 1.00 0.00 64 PRO A N 10
ATOM 18994 C CA . PRO A 1 64 ? -1.927 -2.730 7.485 1.00 0.00 64 PRO A CA 10
ATOM 18995 C C . PRO A 1 64 ? -1.207 -3.945 8.006 1.00 0.00 64 PRO A C 10
ATOM 18996 O O . PRO A 1 64 ? -1.316 -5.027 7.490 1.00 0.00 64 PRO A O 10
ATOM 19007 N N . LEU A 1 65 ? -0.505 -3.738 9.127 1.00 0.00 65 LEU A N 10
ATOM 19008 C CA . LEU A 1 65 ? 0.331 -4.762 9.778 1.00 0.00 65 LEU A CA 10
ATOM 19009 C C . LEU A 1 65 ? -0.369 -6.100 10.038 1.00 0.00 65 LEU A C 10
ATOM 19010 O O . LEU A 1 65 ? 0.178 -7.141 9.658 1.00 0.00 65 LEU A O 10
ATOM 19026 N N . PRO A 1 66 ? -1.560 -6.150 10.661 1.00 0.00 66 PRO A N 10
ATOM 19027 C CA . PRO A 1 66 ? -2.241 -7.441 10.857 1.00 0.00 66 PRO A CA 10
ATOM 19028 C C . PRO A 1 66 ? -2.797 -7.993 9.565 1.00 0.00 66 PRO A C 10
ATOM 19029 O O . PRO A 1 66 ? -3.306 -9.108 9.510 1.00 0.00 66 PRO A O 10
ATOM 19040 N N . ALA A 1 67 ? -2.677 -7.182 8.488 1.00 0.00 67 ALA A N 10
ATOM 19041 C CA . ALA A 1 67 ? -3.173 -7.548 7.173 1.00 0.00 67 ALA A CA 10
ATOM 19042 C C . ALA A 1 67 ? -1.993 -7.617 6.207 1.00 0.00 67 ALA A C 10
ATOM 19043 O O . ALA A 1 67 ? -2.180 -7.441 4.996 1.00 0.00 67 ALA A O 10
ATOM 19050 N N . ASP A 1 68 ? -0.739 -7.861 6.740 1.00 0.00 68 ASP A N 10
ATOM 19051 C CA . ASP A 1 68 ? 0.490 -7.913 5.928 1.00 0.00 68 ASP A CA 10
ATOM 19052 C C . ASP A 1 68 ? 0.497 -9.174 5.051 1.00 0.00 68 ASP A C 10
ATOM 19053 O O . ASP A 1 68 ? 1.300 -10.093 5.246 1.00 0.00 68 ASP A O 10
ATOM 19062 N N . MET A 1 69 ? -0.404 -9.208 4.056 1.00 0.00 69 MET A N 10
ATOM 19063 C CA . MET A 1 69 ? -0.544 -10.334 3.161 1.00 0.00 69 MET A CA 10
ATOM 19064 C C . MET A 1 69 ? -0.399 -9.865 1.727 1.00 0.00 69 MET A C 10
ATOM 19065 O O . MET A 1 69 ? -0.659 -8.711 1.393 1.00 0.00 69 MET A O 10
ATOM 19079 N N . THR A 1 70 ? 0.036 -10.797 0.845 1.00 0.00 70 THR A N 10
ATOM 19080 C CA . THR A 1 70 ? 0.202 -10.511 -0.583 1.00 0.00 70 THR A CA 10
ATOM 19081 C C . THR A 1 70 ? -1.097 -10.954 -1.206 1.00 0.00 70 THR A C 10
ATOM 19082 O O . THR A 1 70 ? -1.532 -12.049 -0.870 1.00 0.00 70 THR A O 10
ATOM 19093 N N . ARG A 1 71 ? -1.749 -10.202 -2.134 1.00 0.00 71 ARG A N 10
ATOM 19094 C CA . ARG A 1 71 ? -3.039 -10.676 -2.672 1.00 0.00 71 ARG A CA 10
ATOM 19095 C C . ARG A 1 71 ? -2.900 -10.958 -4.151 1.00 0.00 71 ARG A C 10
ATOM 19096 O O . ARG A 1 71 ? -2.407 -10.129 -4.924 1.00 0.00 71 ARG A O 10
ATOM 19117 N N . CYS A 1 72 ? -3.349 -12.168 -4.556 1.00 0.00 72 CYS A N 10
ATOM 19118 C CA . CYS A 1 72 ? -3.319 -12.588 -5.947 1.00 0.00 72 CYS A CA 10
ATOM 19119 C C . CYS A 1 72 ? -4.733 -12.955 -6.355 1.00 0.00 72 CYS A C 10
ATOM 19120 O O . CYS A 1 72 ? -5.492 -13.561 -5.593 1.00 0.00 72 CYS A O 10
ATOM 19128 N N . HIS A 1 73 ? -5.098 -12.597 -7.593 1.00 0.00 73 HIS A N 10
ATOM 19129 C CA . HIS A 1 73 ? -6.395 -12.898 -8.148 1.00 0.00 73 HIS A CA 10
ATOM 19130 C C . HIS A 1 73 ? -6.122 -13.743 -9.375 1.00 0.00 73 HIS A C 10
ATOM 19131 O O . HIS A 1 73 ? -5.371 -13.329 -10.258 1.00 0.00 73 HIS A O 10
ATOM 19145 N N . LEU A 1 74 ? -6.718 -14.958 -9.448 1.00 0.00 74 LEU A N 10
ATOM 19146 C CA . LEU A 1 74 ? -6.489 -15.852 -10.578 1.00 0.00 74 LEU A CA 10
ATOM 19147 C C . LEU A 1 74 ? -7.841 -16.229 -11.133 1.00 0.00 74 LEU A C 10
ATOM 19148 O O . LEU A 1 74 ? -8.754 -16.562 -10.383 1.00 0.00 74 LEU A O 10
ATOM 19164 N N . GLN A 1 75 ? -8.010 -16.170 -12.480 1.00 0.00 75 GLN A N 10
ATOM 19165 C CA . GLN A 1 75 ? -9.280 -16.546 -13.095 1.00 0.00 75 GLN A CA 10
ATOM 19166 C C . GLN A 1 75 ? -9.074 -17.905 -13.700 1.00 0.00 75 GLN A C 10
ATOM 19167 O O . GLN A 1 75 ? -8.060 -18.165 -14.328 1.00 0.00 75 GLN A O 10
ATOM 19181 N N . PHE A 1 76 ? -10.071 -18.797 -13.578 1.00 0.00 76 PHE A N 10
ATOM 19182 C CA . PHE A 1 76 ? -9.907 -20.157 -14.079 1.00 0.00 76 PHE A CA 10
ATOM 19183 C C . PHE A 1 76 ? -10.280 -20.208 -15.552 1.00 0.00 76 PHE A C 10
ATOM 19184 O O . PHE A 1 76 ? -11.433 -19.989 -15.927 1.00 0.00 76 PHE A O 10
ATOM 19201 N N . ASN A 1 77 ? -9.248 -20.457 -16.424 1.00 0.00 77 ASN A N 10
ATOM 19202 C CA . ASN A 1 77 ? -9.419 -20.567 -17.885 1.00 0.00 77 ASN A CA 10
ATOM 19203 C C . ASN A 1 77 ? -9.924 -19.244 -18.463 1.00 0.00 77 ASN A C 10
ATOM 19204 O O . ASN A 1 77 ? -10.556 -19.220 -19.515 1.00 0.00 77 ASN A O 10
ATOM 19215 N N . ASN A 1 78 ? -9.629 -18.113 -17.747 1.00 0.00 78 ASN A N 10
ATOM 19216 C CA . ASN A 1 78 ? -10.031 -16.756 -18.163 1.00 0.00 78 ASN A CA 10
ATOM 19217 C C . ASN A 1 78 ? -11.549 -16.607 -18.122 1.00 0.00 78 ASN A C 10
ATOM 19218 O O . ASN A 1 78 ? -12.125 -15.751 -18.790 1.00 0.00 78 ASN A O 10
ATOM 19229 N N . ASP A 1 79 ? -12.222 -17.443 -17.298 1.00 0.00 79 ASP A N 10
ATOM 19230 C CA . ASP A 1 79 ? -13.665 -17.389 -17.153 1.00 0.00 79 ASP A CA 10
ATOM 19231 C C . ASP A 1 79 ? -13.959 -16.482 -15.962 1.00 0.00 79 ASP A C 10
ATOM 19232 O O . ASP A 1 79 ? -13.611 -16.791 -14.830 1.00 0.00 79 ASP A O 10
ATOM 19241 N N . ALA A 1 80 ? -14.671 -15.356 -16.213 1.00 0.00 80 ALA A N 10
ATOM 19242 C CA . ALA A 1 80 ? -14.998 -14.383 -15.170 1.00 0.00 80 ALA A CA 10
ATOM 19243 C C . ALA A 1 80 ? -15.943 -14.957 -14.113 1.00 0.00 80 ALA A C 10
ATOM 19244 O O . ALA A 1 80 ? -16.060 -14.407 -13.023 1.00 0.00 80 ALA A O 10
ATOM 19251 N N . GLU A 1 81 ? -16.652 -16.074 -14.417 1.00 0.00 81 GLU A N 10
ATOM 19252 C CA . GLU A 1 81 ? -17.563 -16.675 -13.444 1.00 0.00 81 GLU A CA 10
ATOM 19253 C C . GLU A 1 81 ? -16.791 -17.615 -12.538 1.00 0.00 81 GLU A C 10
ATOM 19254 O O . GLU A 1 81 ? -17.346 -18.158 -11.585 1.00 0.00 81 GLU A O 10
ATOM 19266 N N . LEU A 1 82 ? -15.483 -17.814 -12.817 1.00 0.00 82 LEU A N 10
ATOM 19267 C CA . LEU A 1 82 ? -14.673 -18.725 -12.028 1.00 0.00 82 LEU A CA 10
ATOM 19268 C C . LEU A 1 82 ? -13.462 -17.946 -11.586 1.00 0.00 82 LEU A C 10
ATOM 19269 O O . LEU A 1 82 ? -12.451 -17.906 -12.300 1.00 0.00 82 LEU A O 10
ATOM 19285 N N . THR A 1 83 ? -13.487 -17.366 -10.361 1.00 0.00 83 THR A N 10
ATOM 19286 C CA . THR A 1 83 ? -12.361 -16.547 -9.921 1.00 0.00 83 THR A CA 10
ATOM 19287 C C . THR A 1 83 ? -11.864 -17.054 -8.594 1.00 0.00 83 THR A C 10
ATOM 19288 O O . THR A 1 83 ? -12.607 -17.613 -7.787 1.00 0.00 83 THR A O 10
ATOM 19299 N N . TYR A 1 84 ? -10.555 -16.876 -8.375 1.00 0.00 84 TYR A N 10
ATOM 19300 C CA . TYR A 1 84 ? -9.899 -17.276 -7.165 1.00 0.00 84 TYR A CA 10
ATOM 19301 C C . TYR A 1 84 ? -9.179 -16.078 -6.640 1.00 0.00 84 TYR A C 10
ATOM 19302 O O . TYR A 1 84 ? -8.460 -15.397 -7.365 1.00 0.00 84 TYR A O 10
ATOM 19320 N N . GLU A 1 85 ? -9.354 -15.817 -5.339 1.00 0.00 85 GLU A N 10
ATOM 19321 C CA . GLU A 1 85 ? -8.678 -14.734 -4.681 1.00 0.00 85 GLU A CA 10
ATOM 19322 C C . GLU A 1 85 ? -7.899 -15.424 -3.597 1.00 0.00 85 GLU A C 10
ATOM 19323 O O . GLU A 1 85 ? -8.450 -15.901 -2.607 1.00 0.00 85 GLU A O 10
ATOM 19335 N N . ILE A 1 86 ? -6.577 -15.472 -3.786 1.00 0.00 86 ILE A N 10
ATOM 19336 C CA . ILE A 1 86 ? -5.684 -16.165 -2.890 1.00 0.00 86 ILE A CA 10
ATOM 19337 C C . ILE A 1 86 ? -4.730 -15.129 -2.384 1.00 0.00 86 ILE A C 10
ATOM 19338 O O . ILE A 1 86 ? -3.990 -14.498 -3.140 1.00 0.00 86 ILE A O 10
ATOM 19354 N N . LEU A 1 87 ? -4.743 -14.930 -1.054 1.00 0.00 87 LEU A N 10
ATOM 19355 C CA . LEU A 1 87 ? -3.891 -13.974 -0.426 1.00 0.00 87 LEU A CA 10
ATOM 19356 C C . LEU A 1 87 ? -3.330 -14.673 0.783 1.00 0.00 87 LEU A C 10
ATOM 19357 O O . LEU A 1 87 ? -4.031 -15.464 1.418 1.00 0.00 87 LEU A O 10
ATOM 19373 N N . LEU A 1 88 ? -2.053 -14.441 1.123 1.00 0.00 88 LEU A N 10
ATOM 19374 C CA . LEU A 1 88 ? -1.451 -15.113 2.277 1.00 0.00 88 LEU A CA 10
ATOM 19375 C C . LEU A 1 88 ? -0.389 -14.166 2.792 1.00 0.00 88 LEU A C 10
ATOM 19376 O O . LEU A 1 88 ? 0.051 -13.283 2.042 1.00 0.00 88 LEU A O 10
ATOM 19392 N N . PRO A 1 89 ? 0.042 -14.314 4.065 1.00 0.00 89 PRO A N 10
ATOM 19393 C CA . PRO A 1 89 ? 1.136 -13.488 4.634 1.00 0.00 89 PRO A CA 10
ATOM 19394 C C . PRO A 1 89 ? 2.365 -13.516 3.756 1.00 0.00 89 PRO A C 10
ATOM 19395 O O . PRO A 1 89 ? 2.640 -14.535 3.141 1.00 0.00 89 PRO A O 10
ATOM 19406 N N . ASN A 1 90 ? 3.190 -12.434 3.710 1.00 0.00 90 ASN A N 10
ATOM 19407 C CA . ASN A 1 90 ? 4.326 -12.401 2.754 1.00 0.00 90 ASN A CA 10
ATOM 19408 C C . ASN A 1 90 ? 5.356 -13.523 2.977 1.00 0.00 90 ASN A C 10
ATOM 19409 O O . ASN A 1 90 ? 6.120 -13.839 2.065 1.00 0.00 90 ASN A O 10
ATOM 19420 N N . HIS A 1 91 ? 5.379 -14.163 4.171 1.00 0.00 91 HIS A N 10
ATOM 19421 C CA . HIS A 1 91 ? 6.349 -15.249 4.403 1.00 0.00 91 HIS A CA 10
ATOM 19422 C C . HIS A 1 91 ? 5.729 -16.586 3.979 1.00 0.00 91 HIS A C 10
ATOM 19423 O O . HIS A 1 91 ? 6.437 -17.539 3.666 1.00 0.00 91 HIS A O 10
ATOM 19437 N N . GLU A 1 92 ? 4.374 -16.661 3.947 1.00 0.00 92 GLU A N 10
ATOM 19438 C CA . GLU A 1 92 ? 3.656 -17.878 3.569 1.00 0.00 92 GLU A CA 10
ATOM 19439 C C . GLU A 1 92 ? 3.296 -17.866 2.089 1.00 0.00 92 GLU A C 10
ATOM 19440 O O . GLU A 1 92 ? 3.201 -18.915 1.453 1.00 0.00 92 GLU A O 10
ATOM 19452 N N . PHE A 1 93 ? 3.086 -16.652 1.511 1.00 0.00 93 PHE A N 10
ATOM 19453 C CA . PHE A 1 93 ? 2.661 -16.513 0.118 1.00 0.00 93 PHE A CA 10
ATOM 19454 C C . PHE A 1 93 ? 3.712 -17.024 -0.846 1.00 0.00 93 PHE A C 10
ATOM 19455 O O . PHE A 1 93 ? 3.361 -17.650 -1.845 1.00 0.00 93 PHE A O 10
ATOM 19472 N N . LEU A 1 94 ? 5.029 -16.766 -0.621 1.00 0.00 94 LEU A N 10
ATOM 19473 C CA . LEU A 1 94 ? 6.015 -17.248 -1.568 1.00 0.00 94 LEU A CA 10
ATOM 19474 C C . LEU A 1 94 ? 6.046 -18.774 -1.562 1.00 0.00 94 LEU A C 10
ATOM 19475 O O . LEU A 1 94 ? 6.178 -19.348 -2.615 1.00 0.00 94 LEU A O 10
ATOM 19491 N N . GLU A 1 95 ? 5.796 -19.457 -0.414 1.00 0.00 95 GLU A N 10
ATOM 19492 C CA . GLU A 1 95 ? 5.765 -20.943 -0.378 1.00 0.00 95 GLU A CA 10
ATOM 19493 C C . GLU A 1 95 ? 4.675 -21.443 -1.346 1.00 0.00 95 GLU A C 10
ATOM 19494 O O . GLU A 1 95 ? 4.867 -22.416 -2.079 1.00 0.00 95 GLU A O 10
ATOM 19506 N N . TYR A 1 96 ? 3.513 -20.753 -1.351 1.00 0.00 96 TYR A N 10
ATOM 19507 C CA . TYR A 1 96 ? 2.413 -21.024 -2.279 1.00 0.00 96 TYR A CA 10
ATOM 19508 C C . TYR A 1 96 ? 2.868 -20.761 -3.727 1.00 0.00 96 TYR A C 10
ATOM 19509 O O . TYR A 1 96 ? 2.645 -21.583 -4.617 1.00 0.00 96 TYR A O 10
ATOM 19527 N N . LEU A 1 97 ? 3.511 -19.588 -3.964 1.00 0.00 97 LEU A N 10
ATOM 19528 C CA . LEU A 1 97 ? 3.927 -19.176 -5.299 1.00 0.00 97 LEU A CA 10
ATOM 19529 C C . LEU A 1 97 ? 4.912 -20.173 -5.915 1.00 0.00 97 LEU A C 10
ATOM 19530 O O . LEU A 1 97 ? 4.789 -20.522 -7.089 1.00 0.00 97 LEU A O 10
ATOM 19546 N N . ILE A 1 98 ? 5.893 -20.673 -5.128 1.00 0.00 98 ILE A N 10
ATOM 19547 C CA . ILE A 1 98 ? 6.874 -21.654 -5.638 1.00 0.00 98 ILE A CA 10
ATOM 19548 C C . ILE A 1 98 ? 6.162 -22.932 -6.021 1.00 0.00 98 ILE A C 10
ATOM 19549 O O . ILE A 1 98 ? 6.398 -23.487 -7.082 1.00 0.00 98 ILE A O 10
ATOM 19565 N N . ASP A 1 99 ? 5.232 -23.395 -5.138 1.00 0.00 99 ASP A N 10
ATOM 19566 C CA . ASP A 1 99 ? 4.462 -24.619 -5.379 1.00 0.00 99 ASP A CA 10
ATOM 19567 C C . ASP A 1 99 ? 3.620 -24.461 -6.646 1.00 0.00 99 ASP A C 10
ATOM 19568 O O . ASP A 1 99 ? 3.498 -25.390 -7.439 1.00 0.00 99 ASP A O 10
ATOM 19577 N N . MET A 1 100 ? 3.017 -23.262 -6.833 1.00 0.00 100 MET A N 10
ATOM 19578 C CA . MET A 1 100 ? 2.198 -22.960 -8.017 1.00 0.00 100 MET A CA 10
ATOM 19579 C C . MET A 1 100 ? 3.039 -23.018 -9.291 1.00 0.00 100 MET A C 10
ATOM 19580 O O . MET A 1 100 ? 2.660 -23.663 -10.272 1.00 0.00 100 MET A O 10
ATOM 19594 N N . LEU A 1 101 ? 4.213 -22.338 -9.288 1.00 0.00 101 LEU A N 10
ATOM 19595 C CA . LEU A 1 101 ? 5.096 -22.314 -10.462 1.00 0.00 101 LEU A CA 10
ATOM 19596 C C . LEU A 1 101 ? 5.650 -23.699 -10.730 1.00 0.00 101 LEU A C 10
ATOM 19597 O O . LEU A 1 101 ? 5.637 -24.193 -11.859 1.00 0.00 101 LEU A O 10
ATOM 19613 N N . MET A 1 102 ? 6.127 -24.353 -9.650 1.00 0.00 102 MET A N 10
ATOM 19614 C CA . MET A 1 102 ? 6.724 -25.680 -9.730 1.00 0.00 102 MET A CA 10
ATOM 19615 C C . MET A 1 102 ? 5.731 -26.721 -10.222 1.00 0.00 102 MET A C 10
ATOM 19616 O O . MET A 1 102 ? 6.004 -27.446 -11.161 1.00 0.00 102 MET A O 10
ATOM 19630 N N . GLY A 1 103 ? 4.519 -26.771 -9.611 1.00 0.00 103 GLY A N 10
ATOM 19631 C CA . GLY A 1 103 ? 3.524 -27.788 -9.951 1.00 0.00 103 GLY A CA 10
ATOM 19632 C C . GLY A 1 103 ? 3.048 -27.730 -11.379 1.00 0.00 103 GLY A C 10
ATOM 19633 O O . GLY A 1 103 ? 2.968 -28.767 -12.029 1.00 0.00 103 GLY A O 10
ATOM 19637 N N . TYR A 1 104 ? 2.744 -26.527 -11.932 1.00 0.00 104 TYR A N 10
ATOM 19638 C CA . TYR A 1 104 ? 2.207 -26.489 -13.300 1.00 0.00 104 TYR A CA 10
ATOM 19639 C C . TYR A 1 104 ? 3.310 -26.489 -14.357 1.00 0.00 104 TYR A C 10
ATOM 19640 O O . TYR A 1 104 ? 3.163 -27.136 -15.391 1.00 0.00 104 TYR A O 10
ATOM 19658 N N . GLN A 1 105 ? 4.448 -25.788 -14.137 1.00 0.00 105 GLN A N 10
ATOM 19659 C CA . GLN A 1 105 ? 5.484 -25.719 -15.165 1.00 0.00 105 GLN A CA 10
ATOM 19660 C C . GLN A 1 105 ? 6.326 -26.988 -15.212 1.00 0.00 105 GLN A C 10
ATOM 19661 O O . GLN A 1 105 ? 6.541 -27.562 -16.275 1.00 0.00 105 GLN A O 10
ATOM 19675 N N . ARG A 1 106 ? 6.833 -27.433 -14.035 1.00 0.00 106 ARG A N 10
ATOM 19676 C CA . ARG A 1 106 ? 7.721 -28.589 -13.951 1.00 0.00 106 ARG A CA 10
ATOM 19677 C C . ARG A 1 106 ? 7.047 -29.901 -14.328 1.00 0.00 106 ARG A C 10
ATOM 19678 O O . ARG A 1 106 ? 7.638 -30.708 -15.046 1.00 0.00 106 ARG A O 10
ATOM 19699 N N . MET A 1 107 ? 5.782 -30.160 -13.880 1.00 0.00 107 MET A N 10
ATOM 19700 C CA . MET A 1 107 ? 5.156 -31.451 -14.177 1.00 0.00 107 MET A CA 10
ATOM 19701 C C . MET A 1 107 ? 4.467 -31.415 -15.530 1.00 0.00 107 MET A C 10
ATOM 19702 O O . MET A 1 107 ? 4.258 -32.463 -16.134 1.00 0.00 107 MET A O 10
ATOM 19716 N N . GLN A 1 108 ? 4.106 -30.192 -16.026 1.00 0.00 108 GLN A N 10
ATOM 19717 C CA . GLN A 1 108 ? 3.439 -30.009 -17.327 1.00 0.00 108 GLN A CA 10
ATOM 19718 C C . GLN A 1 108 ? 2.083 -30.688 -17.347 1.00 0.00 108 GLN A C 10
ATOM 19719 O O . GLN A 1 108 ? 1.610 -31.175 -18.376 1.00 0.00 108 GLN A O 10
ATOM 19733 N N . LYS A 1 109 ? 1.442 -30.707 -16.171 1.00 0.00 109 LYS A N 10
ATOM 19734 C CA . LYS A 1 109 ? 0.123 -31.288 -16.013 1.00 0.00 109 LYS A CA 10
ATOM 19735 C C . LYS A 1 109 ? -0.844 -30.178 -15.662 1.00 0.00 109 LYS A C 10
ATOM 19736 O O . LYS A 1 109 ? -0.527 -29.275 -14.890 1.00 0.00 109 LYS A O 10
ATOM 19755 N N . THR A 1 110 ? -2.087 -30.249 -16.215 1.00 0.00 110 THR A N 10
ATOM 19756 C CA . THR A 1 110 ? -3.111 -29.232 -15.925 1.00 0.00 110 THR A CA 10
ATOM 19757 C C . THR A 1 110 ? -3.860 -29.614 -14.665 1.00 0.00 110 THR A C 10
ATOM 19758 O O . THR A 1 110 ? -4.650 -28.836 -14.133 1.00 0.00 110 THR A O 10
ATOM 19769 N N . ASP A 1 111 ? -3.612 -30.843 -14.167 1.00 0.00 111 ASP A N 10
ATOM 19770 C CA . ASP A 1 111 ? -4.264 -31.331 -12.966 1.00 0.00 111 ASP A CA 10
ATOM 19771 C C . ASP A 1 111 ? -3.420 -30.911 -11.777 1.00 0.00 111 ASP A C 10
ATOM 19772 O O . ASP A 1 111 ? -2.248 -31.268 -11.669 1.00 0.00 111 ASP A O 10
ATOM 19781 N N . PHE A 1 112 ? -4.035 -30.154 -10.846 1.00 0.00 112 PHE A N 10
ATOM 19782 C CA . PHE A 1 112 ? -3.340 -29.670 -9.665 1.00 0.00 112 PHE A CA 10
ATOM 19783 C C . PHE A 1 112 ? -3.437 -30.720 -8.558 1.00 0.00 112 PHE A C 10
ATOM 19784 O O . PHE A 1 112 ? -4.370 -31.532 -8.533 1.00 0.00 112 PHE A O 10
ATOM 19801 N N . PRO A 1 113 ? -2.462 -30.741 -7.637 1.00 0.00 113 PRO A N 10
ATOM 19802 C CA . PRO A 1 113 ? -2.494 -31.676 -6.501 1.00 0.00 113 PRO A CA 10
ATOM 19803 C C . PRO A 1 113 ? -3.674 -31.448 -5.572 1.00 0.00 113 PRO A C 10
ATOM 19804 O O . PRO A 1 113 ? -4.048 -30.312 -5.290 1.00 0.00 113 PRO A O 10
ATOM 19815 N N . GLY A 1 114 ? -4.267 -32.548 -5.044 1.00 0.00 114 GLY A N 10
ATOM 19816 C CA . GLY A 1 114 ? -5.429 -32.451 -4.147 1.00 0.00 114 GLY A CA 10
ATOM 19817 C C . GLY A 1 114 ? -5.119 -31.700 -2.877 1.00 0.00 114 GLY A C 10
ATOM 19818 O O . GLY A 1 114 ? -5.951 -30.939 -2.397 1.00 0.00 114 GLY A O 10
ATOM 19822 N N . ALA A 1 115 ? -3.905 -31.880 -2.291 1.00 0.00 115 ALA A N 10
ATOM 19823 C CA . ALA A 1 115 ? -3.562 -31.190 -1.050 1.00 0.00 115 ALA A CA 10
ATOM 19824 C C . ALA A 1 115 ? -3.347 -29.710 -1.330 1.00 0.00 115 ALA A C 10
ATOM 19825 O O . ALA A 1 115 ? -3.568 -28.863 -0.471 1.00 0.00 115 ALA A O 10
ATOM 19832 N N . PHE A 1 116 ? -2.910 -29.377 -2.570 1.00 0.00 116 PHE A N 10
ATOM 19833 C CA . PHE A 1 116 ? -2.680 -27.996 -2.964 1.00 0.00 116 PHE A CA 10
ATOM 19834 C C . PHE A 1 116 ? -4.029 -27.323 -3.135 1.00 0.00 116 PHE A C 10
ATOM 19835 O O . PHE A 1 116 ? -4.187 -26.149 -2.851 1.00 0.00 116 PHE A O 10
ATOM 19852 N N . TYR A 1 117 ? -5.053 -28.075 -3.607 1.00 0.00 117 TYR A N 10
ATOM 19853 C CA . TYR A 1 117 ? -6.370 -27.489 -3.808 1.00 0.00 117 TYR A CA 10
ATOM 19854 C C . TYR A 1 117 ? -7.060 -27.253 -2.461 1.00 0.00 117 TYR A C 10
ATOM 19855 O O . TYR A 1 117 ? -7.901 -26.368 -2.340 1.00 0.00 117 TYR A O 10
ATOM 19873 N N . ARG A 1 118 ? -6.667 -28.016 -1.408 1.00 0.00 118 ARG A N 10
ATOM 19874 C CA . ARG A 1 118 ? -7.284 -27.903 -0.082 1.00 0.00 118 ARG A CA 10
ATOM 19875 C C . ARG A 1 118 ? -7.080 -26.504 0.510 1.00 0.00 118 ARG A C 10
ATOM 19876 O O . ARG A 1 118 ? -8.031 -25.843 0.942 1.00 0.00 118 ARG A O 10
ATOM 19897 N N . ARG A 1 119 ? -5.804 -26.024 0.493 1.00 0.00 119 ARG A N 10
ATOM 19898 C CA . ARG A 1 119 ? -5.454 -24.710 1.047 1.00 0.00 119 ARG A CA 10
ATOM 19899 C C . ARG A 1 119 ? -6.007 -23.562 0.198 1.00 0.00 119 ARG A C 10
ATOM 19900 O O . ARG A 1 119 ? -6.206 -22.462 0.704 1.00 0.00 119 ARG A O 10
ATOM 19921 N N . LEU A 1 120 ? -6.273 -23.801 -1.116 1.00 0.00 120 LEU A N 10
ATOM 19922 C CA . LEU A 1 120 ? -6.797 -22.755 -1.997 1.00 0.00 120 LEU A CA 10
ATOM 19923 C C . LEU A 1 120 ? -8.307 -22.681 -1.847 1.00 0.00 120 LEU A C 10
ATOM 19924 O O . LEU A 1 120 ? -8.884 -21.599 -1.834 1.00 0.00 120 LEU A O 10
ATOM 19940 N N . LEU A 1 121 ? -8.978 -23.857 -1.780 1.00 0.00 121 LEU A N 10
ATOM 19941 C CA . LEU A 1 121 ? -10.417 -23.929 -1.622 1.00 0.00 121 LEU A CA 10
ATOM 19942 C C . LEU A 1 121 ? -10.810 -23.429 -0.232 1.00 0.00 121 LEU A C 10
ATOM 19943 O O . LEU A 1 121 ? -11.812 -22.734 -0.075 1.00 0.00 121 LEU A O 10
ATOM 19959 N N . GLY A 1 122 ? -10.020 -23.794 0.821 1.00 0.00 122 GLY A N 10
ATOM 19960 C CA . GLY A 1 122 ? -10.318 -23.342 2.184 1.00 0.00 122 GLY A CA 10
ATOM 19961 C C . GLY A 1 122 ? -11.260 -24.305 2.858 1.00 0.00 122 GLY A C 10
ATOM 19962 O O . GLY A 1 122 ? -11.919 -23.958 3.832 1.00 0.00 122 GLY A O 10
ATOM 19966 N N . TYR A 1 123 ? -11.320 -25.560 2.363 1.00 0.00 123 TYR A N 10
ATOM 19967 C CA . TYR A 1 123 ? -12.198 -26.558 2.933 1.00 0.00 123 TYR A CA 10
ATOM 19968 C C . TYR A 1 123 ? -11.364 -27.382 3.883 1.00 0.00 123 TYR A C 10
ATOM 19969 O O . TYR A 1 123 ? -10.441 -28.087 3.480 1.00 0.00 123 TYR A O 10
ATOM 19987 N N . ASP A 1 124 ? -11.698 -27.325 5.186 1.00 0.00 124 ASP A N 10
ATOM 19988 C CA . ASP A 1 124 ? -10.961 -28.080 6.175 1.00 0.00 124 ASP A CA 10
ATOM 19989 C C . ASP A 1 124 ? -11.559 -29.480 6.208 1.00 0.00 124 ASP A C 10
ATOM 19990 O O . ASP A 1 124 ? -12.549 -29.746 6.878 1.00 0.00 124 ASP A O 10
ATOM 19999 N N . SER A 1 125 ? -10.923 -30.406 5.470 1.00 0.00 125 SER A N 10
ATOM 20000 C CA . SER A 1 125 ? -11.393 -31.797 5.414 1.00 0.00 125 SER A CA 10
ATOM 20001 C C . SER A 1 125 ? -10.963 -32.586 6.691 1.00 0.00 125 SER A C 10
ATOM 20002 O O . SER A 1 125 ? -11.609 -33.636 6.970 1.00 0.00 125 SER A O 10
#

Foldseek 3Di:
DDLCVADPDDPLNVVLLPAADDPDPDRVVNVVVSVQANPVFDWDWDQQQAAGTWIKGWHDDRDDDVQQKTWMKTADVPDPVRIFIDIGHSNVVVVLVCLVCCQRVVVSHPDGDPVNVCNRVVDDD

Radius of gyration: 15.49 Å; Cα contacts (8 Å, |Δi|>4): 167; chains: 1; bounding box: 40×38×33 Å

InterPro domains:
  IPR054652 Type IV pilus, essential for biofilm suppression A-like [NF045587] (6-123)
  IPR054652 Type IV pilus, essential for biofilm suppression A-like [PF28241] (8-123)

Organism: Synechococcus elongatus (strain ATCC 33912 / PCC 7942 / FACHB-805) (NCBI:txid1140)